Protein AF-0000000087095094 (afdb_homodimer)

Secondary structure (DSSP, 8-state):
----------HHHHHHHHHHHHHHHH---TTTSPPHHHHHHHHHHHH----B--SSSSTT--SS--HHHHHHHHHHHHHHHHH-GGGHHHHHHTHHHHTSHHHHHHHHHS-HHHHHHHHHHHHHS-HHHHHHHHHHHHHHHHSSHHHHHHHHHH-----HHHHHHHS-HHHHHHHHHHTTSS-TTT--S--EEEESS-GGGGTTHHHHIIIIIGGGHHHH-HHHHHHHHHHTSTTS-SGGGSGGGEEEE-HHHHHHHHTTSEEEEEEEEEEEEEEE-TTS---HHHHTT------------------TTS---EEEEEEEEEEEEEE-PPBS--STT---SSTT--GGGSB-TT------B-TTSPBP-TTBEEEEEESSGGGSPPHHHHHHHHHHHHHHHHTT---GGGGS-HHHHHHHHHTTTTT-/----------HHHHHHHHHHHHHHHH---TTTSPPHHHHHHHHHHHH----B--SSSSTT--SS--HHHHHHHHHHHHHHHHH-GGGHHHHHHSHHHHTSHHHHHHHHHS-HHHHHHHHHHHHHS-HHHHHHHHHHHHHHHHSSHHHHHHHHHH-----HHHHHHHS-HHHHHHHHHHTTSS-TTT--S--EEEESS-GGGGTTHHHHIIIIIGGGHHHH-HHHHHHHHHHTSTTTHHHHTSGGGEEEE-HHHHHHHHTTSEEEEEEEEEEEEEEE-TTS---HHHHTT--------------S--GGGG---EEEEEEEEEEEEEE-PPBS--STT---SSTT--GGGSB-TT------B-TTSPBP-TTBEEEEEESSGGGSPPHHHHHHHHHHHHHHHHTT---GGGGS-HHHHHHHHHTTTTT-

Radius of gyration: 30.79 Å; Cα contacts (8 Å, |Δi|>4): 1383; chains: 2; bounding box: 97×98×71 Å

Foldseek 3Di:
DQVVCPDDQDPVNVVVVVVVVVVQQPDPPPVRHDDPVNVQLQVLQVPDDFDFDDQGDAPLGDPVGHLVVLLVLLVLQVVLLPPPPLNVVVCVVCVLLLQFLLLLLLSSQFDVVLSVVLSCCCPPNDSVSNVVLVVLSSQLRVALQLLVLLCFQQPDDPDLVVQCVLADVVQQVLLCLLCLCAQLQQRHNAKDKDFRTGSCCLVCLVVCLVRHLVSNCSSHDDVLSVVSNVCSDPPNPCCSRHLLGIGMHHPVVSNCLSLLQKAKAWDDKDKDWDQDQPPPSPSVSVRVPPPPPPPPPPCPDDDDPPPPVPRRRDTAMKMKTKIWMGGAFAFQAPFRSHGDPDSSDDRVVGTDPPSDDDFDHHPSGHTDHGRGIGMRMGSDPSNHHHNSSRNSSRSSSNSCRHRPSPDSLVSDPPVVVVCVVVVVPVVD/DQVVCPPDQDPVNVVVVVVVVVVQQPDPPPVRHDDPVNVQLQVLQVPDDFDFDDQGDAPLGDPVGHLVVLLVLLVLQVVLLPPPPLNVVVCVVCVLLLQFLQLLLLSSQFDVVLSVVLSCCCPPNDSVSNVVLVVLSSQLRVALQLLVLLCFQQNDDDDLVVQCVLADVVQQVLLCLLCLCAQLQQRHNAKDKDFRTGSCCLVCLVVCLVRHLVSNCSSHDDVLSVVSNVCSDPPVSDCRRHLLGIGMHHPVVSNCLSLLQKAKAWDDKDKDKDQDQPPPSPSVNVRVPPPPPPPPPPPPDDDDDPVVVPRRRDIAMKMKTKIWMGGAFAFQAPFRSHGDPDSSDDRVVGTDPPSDDDFDHHPSGHTDHGRGIGMRMGSDPSNHHHNSSRNSSRSSSNSCRHRPSPDSLVSDPPVSVVCVVVVVPVVD

Nearest PDB structures (foldseek):
  7unh-assembly1_A  TM=2.385E-01  e=8.977E+00  synthetic construct

pLDDT: mean 82.45, std 20.53, range [20.83, 98.19]

Organism: NCBI:txid702518

Sequence (856 aa):
MNTNSASVISEDEIKDLVARLEAKLRNSDPETRVTPRELAAYERNFAARVVRRMRGQDYLDDAKANLEERLDTMRAIHNTIDTHEDFIPMYKSDKRTLRSARLWASMLTMDFDLLLKFKDKLSIGGRREKRDVLYSLLQSVSGDGLKYLGWWSHETTLPYEEETWAGNPTQRDLALKRDGFRCVLTLKSIYQVCRIVPAWSLSRRLEIQCKVLRPLRAILGDDFHDKLCALMEPGAHDLLDSPANMITMSPSLRKMWNEGKFGLEPLRYVDKWVVMKTGEETNLGRAAGSSKDTKNTKETKDTEDTKDARHAGKLKQIYGLETGFHWLKKTNLGGINDSPGATDADPREMWEAQDHDEEFFADNGTALDDGQIITIWAEDKSLLPNWDLLAIQWLASRLHRLWGGAGLHLYAPQEEQDEDAGGRRQMDMNTNSASVISEDEIKDLVARLEAKLRNSDPETRVTPRELAAYERNFAARVVRRMRGQDYLDDAKANLEERLDTMRAIHNTIDTHEDFIPMYKSDKRTLRSARLWASMLTMDFDLLLKFKDKLSIGGRREKRDVLYSLLQSVSGDGLKYLGWWSHETTLPYEEETWAGNPTQRDLALKRDGFRCVLTLKSIYQVCRIVPAWSLSRRLEIQCKVLRPLRAILGDDFHDKLCALMEPGAHDLLDSPANMITMSPSLRKMWNEGKFGLEPLRYVDKWVVMKTGEETNLGRAAGSSKDTKNTKETKDTEDTKDARHAGKLKQIYGLETGFHWLKKTNLGGINDSPGATDADPREMWEAQDHDEEFFADNGTALDDGQIITIWAEDKSLLPNWDLLAIQWLASRLHRLWGGAGLHLYAPQEEQDEDAGGRRQMD

Structure (mmCIF, N/CA/C/O backbone):
data_AF-0000000087095094-model_v1
#
loop_
_entity.id
_entity.type
_entity.pdbx_description
1 polymer 'HNH nuclease domain-containing protein'
#
loop_
_atom_site.group_PDB
_atom_site.id
_atom_site.type_symbol
_atom_site.label_atom_id
_atom_site.label_alt_id
_atom_site.label_comp_id
_atom_site.label_asym_id
_atom_site.label_entity_id
_atom_site.label_seq_id
_atom_site.pdbx_PDB_ins_code
_atom_site.Cartn_x
_atom_site.Cartn_y
_atom_site.Cartn_z
_atom_site.occupancy
_atom_site.B_iso_or_equiv
_atom_site.auth_seq_id
_atom_site.auth_comp_id
_atom_site.auth_asym_id
_atom_site.auth_atom_id
_atom_site.pdbx_PDB_model_num
ATOM 1 N N . MET A 1 1 ? 1.855 38.812 -5.324 1 21.92 1 MET A N 1
ATOM 2 C CA . MET A 1 1 ? 1.8 38 -6.523 1 21.92 1 MET A CA 1
ATOM 3 C C . MET A 1 1 ? 1.688 36.531 -6.156 1 21.92 1 MET A C 1
ATOM 5 O O . MET A 1 1 ? 2.428 36.031 -5.301 1 21.92 1 MET A O 1
ATOM 9 N N . ASN A 1 2 ? 0.557 35.875 -6.121 1 29.06 2 ASN A N 1
ATOM 10 C CA . ASN A 1 2 ? 0.112 34.531 -5.82 1 29.06 2 ASN A CA 1
ATOM 11 C C . ASN A 1 2 ? 0.965 33.5 -6.535 1 29.06 2 ASN A C 1
ATOM 13 O O . ASN A 1 2 ? 0.887 33.344 -7.758 1 29.06 2 ASN A O 1
ATOM 17 N N . THR A 1 3 ? 2.062 33.25 -6.246 1 33.03 3 THR A N 1
ATOM 18 C CA . THR A 1 3 ? 3.139 32.469 -6.852 1 33.03 3 THR A CA 1
ATOM 19 C C . THR A 1 3 ? 2.717 31.016 -7.035 1 33.03 3 THR A C 1
ATOM 21 O O . THR A 1 3 ? 3.527 30.172 -7.43 1 33.03 3 THR A O 1
ATOM 24 N N . ASN A 1 4 ? 1.772 30.594 -6.379 1 37.12 4 ASN A N 1
ATOM 25 C CA . ASN A 1 4 ? 1.315 29.281 -6.785 1 37.12 4 ASN A CA 1
ATOM 26 C C . ASN A 1 4 ? 1.01 29.219 -8.281 1 37.12 4 ASN A C 1
ATOM 28 O O . ASN A 1 4 ? 0.055 28.562 -8.703 1 37.12 4 ASN A O 1
ATOM 32 N N . SER A 1 5 ? 1.355 30.219 -8.977 1 41.19 5 SER A N 1
ATOM 33 C CA . SER A 1 5 ? 1.115 30.328 -10.414 1 41.19 5 SER A CA 1
ATOM 34 C C . SER A 1 5 ? 1.541 29.062 -11.148 1 41.19 5 SER A C 1
ATOM 36 O O . SER A 1 5 ? 2.729 28.859 -11.414 1 41.19 5 SER A O 1
ATOM 38 N N . ALA A 1 6 ? 1.039 27.938 -10.664 1 48.81 6 ALA A N 1
ATOM 39 C CA . ALA A 1 6 ? 1.215 26.766 -11.5 1 48.81 6 ALA A CA 1
ATOM 40 C C . ALA A 1 6 ? 1.307 27.141 -12.977 1 48.81 6 ALA A C 1
ATOM 42 O O . ALA A 1 6 ? 0.398 27.766 -13.516 1 48.81 6 ALA A O 1
ATOM 43 N N . SER A 1 7 ? 2.473 27.516 -13.32 1 56.03 7 SER A N 1
ATOM 44 C CA . SER A 1 7 ? 2.852 27.969 -14.656 1 56.03 7 SER A CA 1
ATOM 45 C C . SER A 1 7 ? 2.146 27.156 -15.734 1 56.03 7 SER A C 1
ATOM 47 O O . SER A 1 7 ? 1.927 25.953 -15.57 1 56.03 7 SER A O 1
ATOM 49 N N . VAL A 1 8 ? 1.192 27.844 -16.375 1 68.31 8 VAL A N 1
ATOM 50 C CA . VAL A 1 8 ? 0.625 27.359 -17.625 1 68.31 8 VAL A CA 1
ATOM 51 C C . VAL A 1 8 ? 1.705 26.641 -18.438 1 68.31 8 VAL A C 1
ATOM 53 O O . VAL A 1 8 ? 2.826 27.141 -18.562 1 68.31 8 VAL A O 1
ATOM 56 N N . ILE A 1 9 ? 1.489 25.344 -18.516 1 87.81 9 ILE A N 1
ATOM 57 C CA . ILE A 1 9 ? 2.373 24.516 -19.328 1 87.81 9 ILE A CA 1
ATOM 58 C C . ILE A 1 9 ? 2.619 25.203 -20.672 1 87.81 9 ILE A C 1
ATOM 60 O O . ILE A 1 9 ? 1.688 25.734 -21.281 1 87.81 9 ILE A O 1
ATOM 64 N N . SER A 1 10 ? 3.885 25.438 -21 1 91.31 10 SER A N 1
ATOM 65 C CA . SER A 1 10 ? 4.23 26.078 -22.266 1 91.31 10 SER A CA 1
ATOM 66 C C . SER A 1 10 ? 3.812 25.203 -23.453 1 91.31 10 SER A C 1
ATOM 68 O O . SER A 1 10 ? 3.662 24 -23.312 1 91.31 10 SER A O 1
ATOM 70 N N . GLU A 1 11 ? 3.59 25.922 -24.578 1 93.75 11 GLU A N 1
ATOM 71 C CA . GLU A 1 11 ? 3.238 25.188 -25.797 1 93.75 11 GLU A CA 1
ATOM 72 C C . GLU A 1 11 ? 4.328 24.203 -26.188 1 93.75 11 GLU A C 1
ATOM 74 O O . GLU A 1 11 ? 4.031 23.109 -26.672 1 93.75 11 GLU A O 1
ATOM 79 N N . ASP A 1 12 ? 5.566 24.516 -25.953 1 94.69 12 ASP A N 1
ATOM 80 C CA . ASP A 1 12 ? 6.684 23.625 -26.281 1 94.69 12 ASP A CA 1
ATOM 81 C C . ASP A 1 12 ? 6.664 22.375 -25.391 1 94.69 12 ASP A C 1
ATOM 83 O O . ASP A 1 12 ? 6.957 21.281 -25.859 1 94.69 12 ASP A O 1
ATOM 87 N N . GLU A 1 13 ? 6.348 22.594 -24.188 1 94.44 13 GLU A N 1
ATOM 88 C CA . GLU A 1 13 ? 6.262 21.453 -23.266 1 94.44 13 GLU A CA 1
ATOM 89 C C . GLU A 1 13 ? 5.121 20.516 -23.656 1 94.44 13 GLU A C 1
ATOM 91 O O . GLU A 1 13 ? 5.258 19.297 -23.562 1 94.44 13 GLU A O 1
ATOM 96 N N . ILE A 1 14 ? 4.055 21.094 -24.078 1 96.31 14 ILE A N 1
ATOM 97 C CA . ILE A 1 14 ? 2.914 20.297 -24.5 1 96.31 14 ILE A CA 1
ATOM 98 C C . ILE A 1 14 ? 3.293 19.469 -25.734 1 96.31 14 ILE A C 1
ATOM 100 O O . ILE A 1 14 ? 3.057 18.266 -25.766 1 96.31 14 ILE A O 1
ATOM 104 N N . LYS A 1 15 ? 3.904 20.125 -26.672 1 96.38 15 LYS A N 1
ATOM 105 C CA . LYS A 1 15 ? 4.312 19.438 -27.891 1 96.38 15 LYS A CA 1
ATOM 106 C C . LYS A 1 15 ? 5.293 18.312 -27.578 1 96.38 15 LYS A C 1
ATOM 108 O O . LYS A 1 15 ? 5.219 17.234 -28.172 1 96.38 15 LYS A O 1
ATOM 113 N N . ASP A 1 16 ? 6.152 18.594 -26.672 1 97.12 16 ASP A N 1
ATOM 114 C CA . ASP A 1 16 ? 7.148 17.594 -26.297 1 97.12 16 ASP A CA 1
ATOM 115 C C . ASP A 1 16 ? 6.488 16.391 -25.641 1 97.12 16 ASP A C 1
ATOM 117 O O . ASP A 1 16 ? 6.797 15.242 -26 1 97.12 16 ASP A O 1
ATOM 121 N N . LEU A 1 17 ? 5.605 16.594 -24.672 1 97.19 17 LEU A N 1
ATOM 122 C CA . LEU A 1 17 ? 4.926 15.492 -23.984 1 97.19 17 LEU A CA 1
ATOM 123 C C . LEU A 1 17 ? 4.062 14.695 -24.969 1 97.19 17 LEU A C 1
ATOM 125 O O . LEU A 1 17 ? 4.02 13.469 -24.891 1 97.19 17 LEU A O 1
ATOM 129 N N . VAL A 1 18 ? 3.424 15.391 -25.828 1 97.69 18 VAL A N 1
ATOM 130 C CA . VAL A 1 18 ? 2.59 14.734 -26.828 1 97.69 18 VAL A CA 1
ATOM 131 C C . VAL A 1 18 ? 3.457 13.867 -27.75 1 97.69 18 VAL A C 1
ATOM 133 O O . VAL A 1 18 ? 3.096 12.727 -28.062 1 97.69 18 VAL A O 1
ATOM 136 N N . ALA A 1 19 ? 4.559 14.391 -28.109 1 97.56 19 ALA A N 1
ATOM 137 C CA . ALA A 1 19 ? 5.477 13.633 -28.969 1 97.56 19 ALA A CA 1
ATOM 138 C C . ALA A 1 19 ? 5.984 12.383 -28.25 1 97.56 19 ALA A C 1
ATOM 140 O O . ALA A 1 19 ? 6.129 11.328 -28.859 1 97.56 19 ALA A O 1
ATOM 141 N N . ARG A 1 20 ? 6.293 12.523 -27.016 1 97.44 20 ARG A N 1
ATOM 142 C CA . ARG A 1 20 ? 6.781 11.391 -26.234 1 97.44 20 ARG A CA 1
ATOM 143 C C . ARG A 1 20 ? 5.707 10.32 -26.094 1 97.44 20 ARG A C 1
ATOM 145 O O . ARG A 1 20 ? 6 9.125 -26.188 1 97.44 20 ARG A O 1
ATOM 152 N N . LEU A 1 21 ? 4.48 10.766 -25.812 1 97.81 21 LEU A N 1
ATOM 153 C CA . LEU A 1 21 ? 3.389 9.797 -25.75 1 97.81 21 LEU A CA 1
ATOM 154 C C . LEU A 1 21 ? 3.225 9.07 -27.078 1 97.81 21 LEU A C 1
ATOM 156 O O . LEU A 1 21 ? 3.07 7.844 -27.109 1 97.81 21 LEU A O 1
ATOM 160 N N . GLU A 1 22 ? 3.225 9.852 -28.156 1 97.12 22 GLU A N 1
ATOM 161 C CA . GLU A 1 22 ? 3.08 9.25 -29.484 1 97.12 22 GLU A CA 1
ATOM 162 C C . GLU A 1 22 ? 4.18 8.227 -29.75 1 97.12 22 GLU A C 1
ATOM 164 O O . GLU A 1 22 ? 3.914 7.152 -30.281 1 97.12 22 GLU A O 1
ATOM 169 N N . ALA A 1 23 ? 5.387 8.578 -29.391 1 96.44 23 ALA A N 1
ATOM 170 C CA . ALA A 1 23 ? 6.508 7.66 -29.562 1 96.44 23 ALA A CA 1
ATOM 171 C C . ALA A 1 23 ? 6.289 6.367 -28.781 1 96.44 23 ALA A C 1
ATOM 173 O O . ALA A 1 23 ? 6.609 5.281 -29.266 1 96.44 23 ALA A O 1
ATOM 174 N N . LYS A 1 24 ? 5.793 6.512 -27.609 1 96.06 24 LYS A N 1
ATOM 175 C CA . LYS A 1 24 ? 5.527 5.34 -26.781 1 96.06 24 LYS A CA 1
ATOM 176 C C . LYS A 1 24 ? 4.422 4.477 -27.391 1 96.06 24 LYS A C 1
ATOM 178 O O . LYS A 1 24 ? 4.539 3.25 -27.438 1 96.06 24 LYS A O 1
ATOM 183 N N . LEU A 1 25 ? 3.371 5.113 -27.875 1 96.19 25 LEU A N 1
ATOM 184 C CA . LEU A 1 25 ? 2.227 4.398 -28.422 1 96.19 25 LEU A CA 1
ATOM 185 C C . LEU A 1 25 ? 2.596 3.715 -29.734 1 96.19 25 LEU A C 1
ATOM 187 O O . LEU A 1 25 ? 2.059 2.652 -30.062 1 96.19 25 LEU A O 1
ATOM 191 N N . ARG A 1 26 ? 3.523 4.266 -30.484 1 95.06 26 ARG A N 1
ATOM 192 C CA . ARG A 1 26 ? 3.887 3.734 -31.797 1 95.06 26 ARG A CA 1
ATOM 193 C C . ARG A 1 26 ? 4.977 2.676 -31.672 1 95.06 26 ARG A C 1
ATOM 195 O O . ARG A 1 26 ? 5.305 1.997 -32.656 1 95.06 26 ARG A O 1
ATOM 202 N N . ASN A 1 27 ? 5.535 2.58 -30.5 1 94 27 ASN A N 1
ATOM 203 C CA . ASN A 1 27 ? 6.523 1.526 -30.297 1 94 27 ASN A CA 1
ATOM 204 C C . ASN A 1 27 ? 5.957 0.15 -30.641 1 94 27 ASN A C 1
ATOM 206 O O . ASN A 1 27 ? 4.961 -0.278 -30.047 1 94 27 ASN A O 1
ATOM 210 N N . SER A 1 28 ? 6.652 -0.552 -31.562 1 90.19 28 SER A N 1
ATOM 211 C CA . SER A 1 28 ? 6.133 -1.833 -32.031 1 90.19 28 SER A CA 1
ATOM 212 C C . SER A 1 28 ? 6.969 -2.994 -31.5 1 90.19 28 SER A C 1
ATOM 214 O O . SER A 1 28 ? 6.746 -4.148 -31.875 1 90.19 28 SER A O 1
ATOM 216 N N . ASP A 1 29 ? 7.949 -2.676 -30.672 1 91.44 29 ASP A N 1
ATOM 217 C CA . ASP A 1 29 ? 8.727 -3.76 -30.078 1 91.44 29 ASP A CA 1
ATOM 218 C C . ASP A 1 29 ? 7.836 -4.68 -29.25 1 91.44 29 ASP A C 1
ATOM 220 O O . ASP A 1 29 ? 7.188 -4.23 -28.297 1 91.44 29 ASP A O 1
ATOM 224 N N . PRO A 1 30 ? 7.781 -5.934 -29.516 1 88.5 30 PRO A N 1
ATOM 225 C CA . PRO A 1 30 ? 6.855 -6.852 -28.844 1 88.5 30 PRO A CA 1
ATOM 226 C C . PRO A 1 30 ? 7.121 -6.957 -27.344 1 88.5 30 PRO A C 1
ATOM 228 O O . PRO A 1 30 ? 6.211 -7.273 -26.562 1 88.5 30 PRO A O 1
ATOM 231 N N . GLU A 1 31 ? 8.281 -6.695 -26.922 1 91.19 31 GLU A N 1
ATOM 232 C CA . GLU A 1 31 ? 8.609 -6.875 -25.516 1 91.19 31 GLU A CA 1
ATOM 233 C C . GLU A 1 31 ? 8.367 -5.594 -24.719 1 91.19 31 GLU A C 1
ATOM 235 O O . GLU A 1 31 ? 8.297 -5.625 -23.484 1 91.19 31 GLU A O 1
ATOM 240 N N . THR A 1 32 ? 8.195 -4.445 -25.422 1 93.38 32 THR A N 1
ATOM 241 C CA . THR A 1 32 ? 8.125 -3.211 -24.641 1 93.38 32 THR A CA 1
ATOM 242 C C . THR A 1 32 ? 6.938 -2.361 -25.094 1 93.38 32 THR A C 1
ATOM 244 O O . THR A 1 32 ? 6.723 -1.265 -24.578 1 93.38 32 THR A O 1
ATOM 247 N N . ARG A 1 33 ? 6.227 -2.896 -26.016 1 92.75 33 ARG A N 1
ATOM 248 C CA . ARG A 1 33 ? 5.086 -2.127 -26.5 1 92.75 33 ARG A CA 1
ATOM 249 C C . ARG A 1 33 ? 4.031 -1.958 -25.422 1 92.75 33 ARG A C 1
ATOM 251 O O . ARG A 1 33 ? 4.02 -2.705 -24.438 1 92.75 33 ARG A O 1
ATOM 258 N N . VAL A 1 34 ? 3.17 -0.987 -25.594 1 93.06 34 VAL A N 1
ATOM 259 C CA . VAL A 1 34 ? 2.131 -0.681 -24.625 1 93.06 34 VAL A CA 1
ATOM 260 C C . VAL A 1 34 ? 1.106 -1.812 -24.578 1 93.06 34 VAL A C 1
ATOM 262 O O . VAL A 1 34 ? 0.822 -2.434 -25.609 1 93.06 34 VAL A O 1
ATOM 265 N N . THR A 1 35 ? 0.557 -2.072 -23.453 1 90.38 35 THR A N 1
ATOM 266 C CA . THR A 1 35 ? -0.44 -3.119 -23.266 1 90.38 35 THR A CA 1
ATOM 267 C C . THR A 1 35 ? -1.845 -2.525 -23.203 1 90.38 35 THR A C 1
ATOM 269 O O . THR A 1 35 ? -2.006 -1.313 -23.062 1 90.38 35 THR A O 1
ATOM 272 N N . PRO A 1 36 ? -2.881 -3.404 -23.344 1 88.31 36 PRO A N 1
ATOM 273 C CA . PRO A 1 36 ? -4.254 -2.914 -23.188 1 88.31 36 PRO A CA 1
ATOM 274 C C . PRO A 1 36 ? -4.504 -2.289 -21.828 1 88.31 36 PRO A C 1
ATOM 276 O O . PRO A 1 36 ? -5.277 -1.335 -21.703 1 88.31 36 PRO A O 1
ATOM 279 N N . ARG A 1 37 ? -3.885 -2.832 -20.875 1 88.69 37 ARG A N 1
ATOM 280 C CA . ARG A 1 37 ? -4.043 -2.287 -19.531 1 88.69 37 ARG A CA 1
ATOM 281 C C . ARG A 1 37 ? -3.484 -0.871 -19.453 1 88.69 37 ARG A C 1
ATOM 283 O O . ARG A 1 37 ? -4.09 0.005 -18.828 1 88.69 37 ARG A O 1
ATOM 290 N N . GLU A 1 38 ? -2.344 -0.665 -20.031 1 90.81 38 GLU A N 1
ATOM 291 C CA . GLU A 1 38 ? -1.749 0.668 -20.062 1 90.81 38 GLU A CA 1
ATOM 292 C C . GLU A 1 38 ? -2.625 1.651 -20.828 1 90.81 38 GLU A C 1
ATOM 294 O O . GLU A 1 38 ? -2.771 2.809 -20.422 1 90.81 38 GLU A O 1
ATOM 299 N N . LEU A 1 39 ? -3.137 1.152 -21.906 1 93.25 39 LEU A N 1
ATOM 300 C CA . LEU A 1 39 ? -4.004 2.002 -22.719 1 93.25 39 LEU A CA 1
ATOM 301 C C . LEU A 1 39 ? -5.238 2.43 -21.922 1 93.25 39 LEU A C 1
ATOM 303 O O . LEU A 1 39 ? -5.625 3.6 -21.953 1 93.25 39 LEU A O 1
ATOM 307 N N . ALA A 1 40 ? -5.809 1.476 -21.25 1 91.19 40 ALA A N 1
ATOM 308 C CA . ALA A 1 40 ? -6.965 1.782 -20.406 1 91.19 40 ALA A CA 1
ATOM 309 C C . ALA A 1 40 ? -6.602 2.787 -19.312 1 91.19 40 ALA A C 1
ATOM 311 O O . ALA A 1 40 ? -7.402 3.664 -18.984 1 91.19 40 ALA A O 1
ATOM 312 N N . ALA A 1 41 ? -5.438 2.629 -18.781 1 91.44 41 ALA A N 1
ATOM 313 C CA . ALA A 1 41 ? -4.973 3.555 -17.75 1 91.44 41 ALA A CA 1
ATOM 314 C C . ALA A 1 41 ? -4.82 4.965 -18.312 1 91.44 41 ALA A C 1
ATOM 316 O O . ALA A 1 41 ? -5.16 5.945 -17.641 1 91.44 41 ALA A O 1
ATOM 317 N N . TYR A 1 42 ? -4.262 5.047 -19.531 1 94.94 42 TYR A N 1
ATOM 318 C CA . TYR A 1 42 ? -4.137 6.352 -20.172 1 94.94 42 TYR A CA 1
ATOM 319 C C . TYR A 1 42 ? -5.504 7 -20.375 1 94.94 42 TYR A C 1
ATOM 321 O O . TYR A 1 42 ? -5.68 8.188 -20.094 1 94.94 42 TYR A O 1
ATOM 329 N N . GLU A 1 43 ? -6.406 6.199 -20.812 1 95.06 43 GLU A N 1
ATOM 330 C CA . GLU A 1 43 ? -7.746 6.723 -21.047 1 95.06 43 GLU A CA 1
ATOM 331 C C . GLU A 1 43 ? -8.352 7.309 -19.781 1 95.06 43 GLU A C 1
ATOM 333 O O . GLU A 1 43 ? -8.891 8.414 -19.797 1 95.06 43 GLU A O 1
ATOM 338 N N . ARG A 1 44 ? -8.234 6.566 -18.734 1 93.56 44 ARG A N 1
ATOM 339 C CA . ARG A 1 44 ? -8.781 7.027 -17.453 1 93.56 44 ARG A CA 1
ATOM 340 C C . ARG A 1 44 ? -8.039 8.266 -16.969 1 93.56 44 ARG A C 1
ATOM 342 O O . ARG A 1 44 ? -8.656 9.211 -16.484 1 93.56 44 ARG A O 1
ATOM 349 N N . ASN A 1 45 ? -6.727 8.195 -17.109 1 95.12 45 ASN A N 1
ATOM 350 C CA . ASN A 1 45 ? -5.906 9.297 -16.625 1 95.12 45 ASN A CA 1
ATOM 351 C C . ASN A 1 45 ? -6.199 10.594 -17.391 1 95.12 45 ASN A C 1
ATOM 353 O O . ASN A 1 45 ? -6.391 11.648 -16.781 1 95.12 45 ASN A O 1
ATOM 357 N N . PHE A 1 46 ? -6.266 10.508 -18.703 1 96.69 46 PHE A N 1
ATOM 358 C CA . PHE A 1 46 ? -6.422 11.695 -19.531 1 96.69 46 PHE A CA 1
ATOM 359 C C . PHE A 1 46 ? -7.82 12.289 -19.375 1 96.69 46 PHE A C 1
ATOM 361 O O . PHE A 1 46 ? -8.023 13.484 -19.594 1 96.69 46 PHE A O 1
ATOM 368 N N . ALA A 1 47 ? -8.758 11.453 -18.969 1 94.94 47 ALA A N 1
ATOM 369 C CA . ALA A 1 47 ? -10.125 11.914 -18.766 1 94.94 47 ALA A CA 1
ATOM 370 C C . ALA A 1 47 ? -10.289 12.531 -17.375 1 94.94 47 ALA A C 1
ATOM 372 O O . ALA A 1 47 ? -11.234 13.289 -17.125 1 94.94 47 ALA A O 1
ATOM 373 N N . ALA A 1 48 ? -9.414 12.242 -16.531 1 94.06 48 ALA A N 1
ATOM 374 C CA . ALA A 1 48 ? -9.562 12.625 -15.133 1 94.06 48 ALA A CA 1
ATOM 375 C C . ALA A 1 48 ? -9.32 14.125 -14.945 1 94.06 48 ALA A C 1
ATOM 377 O O . ALA A 1 48 ? -8.422 14.695 -15.562 1 94.06 48 ALA A O 1
ATOM 378 N N . ARG A 1 49 ? -10.234 14.773 -14.172 1 93.62 49 ARG A N 1
ATOM 379 C CA . ARG A 1 49 ? -10.094 16.141 -13.695 1 93.62 49 ARG A CA 1
ATOM 380 C C . ARG A 1 49 ? -10.094 16.203 -12.172 1 93.62 49 ARG A C 1
ATOM 382 O O . ARG A 1 49 ? -11.164 16.219 -11.547 1 93.62 49 ARG A O 1
ATOM 389 N N . VAL A 1 50 ? -8.906 16.203 -11.609 1 93.44 50 VAL A N 1
ATOM 390 C CA . VAL A 1 50 ? -8.766 16.156 -10.156 1 93.44 50 VAL A CA 1
ATOM 391 C C . VAL A 1 50 ? -8.836 17.578 -9.594 1 93.44 50 VAL A C 1
ATOM 393 O O . VAL A 1 50 ? -8.047 18.438 -9.977 1 93.44 50 VAL A O 1
ATOM 396 N N . VAL A 1 51 ? -9.758 17.766 -8.703 1 94.44 51 VAL A N 1
ATOM 397 C CA . VAL A 1 51 ? -9.945 19.078 -8.109 1 94.44 51 VAL A CA 1
ATOM 398 C C . VAL A 1 51 ? -8.898 19.312 -7.023 1 94.44 51 VAL A C 1
ATOM 400 O O . VAL A 1 51 ? -8.703 18.469 -6.145 1 94.44 51 VAL A O 1
ATOM 403 N N . ARG A 1 52 ? -8.242 20.391 -7.141 1 92.94 52 ARG A N 1
ATOM 404 C CA . ARG A 1 52 ? -7.246 20.812 -6.164 1 92.94 52 ARG A CA 1
ATOM 405 C C . ARG A 1 52 ? -7.449 22.266 -5.758 1 92.94 52 ARG A C 1
ATOM 407 O O . ARG A 1 52 ? -7.812 23.109 -6.586 1 92.94 52 ARG A O 1
ATOM 414 N N . ARG A 1 53 ? -7.301 22.484 -4.512 1 87.25 53 ARG A N 1
ATOM 415 C CA . ARG A 1 53 ? -7.332 23.844 -3.979 1 87.25 53 ARG A CA 1
ATOM 416 C C . ARG A 1 53 ? -6.137 24.094 -3.07 1 87.25 53 ARG A C 1
ATOM 418 O O . ARG A 1 53 ? -6.078 23.578 -1.951 1 87.25 53 ARG A O 1
ATOM 425 N N . MET A 1 54 ? -5.191 24.703 -3.607 1 78.62 54 MET A N 1
ATOM 426 C CA . MET A 1 54 ? -4 25.031 -2.83 1 78.62 54 MET A CA 1
ATOM 427 C C . MET A 1 54 ? -4.039 26.469 -2.348 1 78.62 54 MET A C 1
ATOM 429 O O . MET A 1 54 ? -4.414 27.375 -3.102 1 78.62 54 MET A O 1
ATOM 433 N N . ARG A 1 55 ? -3.873 26.469 -1.06 1 74.06 55 ARG A N 1
ATOM 434 C CA . ARG A 1 55 ? -3.691 27.797 -0.494 1 74.06 55 ARG A CA 1
ATOM 435 C C . ARG A 1 55 ? -2.211 28.141 -0.368 1 74.06 55 ARG A C 1
ATOM 437 O O . ARG A 1 55 ? -1.576 27.828 0.637 1 74.06 55 ARG A O 1
ATOM 444 N N . GLY A 1 56 ? -1.579 28.438 -1.532 1 79.25 56 GLY A N 1
ATOM 445 C CA . GLY A 1 56 ? -0.16 28.75 -1.495 1 79.25 56 GLY A CA 1
ATOM 446 C C . GLY A 1 56 ? 0.71 27.656 -2.078 1 79.25 56 GLY A C 1
ATOM 447 O O . GLY A 1 56 ? 0.327 27 -3.055 1 79.25 56 GLY A O 1
ATOM 448 N N . GLN A 1 57 ? 1.896 27.453 -1.384 1 79.31 57 GLN A N 1
ATOM 449 C CA . GLN A 1 57 ? 2.908 26.594 -1.979 1 79.31 57 GLN A CA 1
ATOM 450 C C . GLN A 1 57 ? 2.84 25.188 -1.396 1 79.31 57 GLN A C 1
ATOM 452 O O . GLN A 1 57 ? 3.068 24.203 -2.105 1 79.31 57 GLN A O 1
ATOM 457 N N . ASP A 1 58 ? 2.598 25.141 -0.184 1 89.5 58 ASP A N 1
ATOM 458 C CA . ASP A 1 58 ? 2.623 23.859 0.521 1 89.5 58 ASP A CA 1
ATOM 459 C C . ASP A 1 58 ? 1.81 23.922 1.811 1 89.5 58 ASP A C 1
ATOM 461 O O . ASP A 1 58 ? 0.949 24.797 1.963 1 89.5 58 ASP A O 1
ATOM 465 N N . TYR A 1 59 ? 2.006 22.953 2.656 1 92.31 59 TYR A N 1
ATOM 466 C CA . TYR A 1 59 ? 1.153 22.797 3.83 1 92.31 59 TYR A CA 1
ATOM 467 C C . TYR A 1 59 ? 1.433 23.891 4.855 1 92.31 59 TYR A C 1
ATOM 469 O O . TYR A 1 59 ? 0.746 23.984 5.875 1 92.31 59 TYR A O 1
ATOM 477 N N . LEU A 1 60 ? 2.385 24.75 4.594 1 94.75 60 LEU A N 1
ATOM 478 C CA . LEU A 1 60 ? 2.732 25.828 5.516 1 94.75 60 LEU A CA 1
ATOM 479 C C . LEU A 1 60 ? 1.849 27.047 5.289 1 94.75 60 LEU A C 1
ATOM 481 O O . LEU A 1 60 ? 1.849 27.984 6.098 1 94.75 60 LEU A O 1
ATOM 485 N N . ASP A 1 61 ? 1.162 26.984 4.211 1 91.31 61 ASP A N 1
ATOM 486 C CA . ASP A 1 61 ? 0.184 28.031 3.918 1 91.31 61 ASP A CA 1
ATOM 487 C C . ASP A 1 61 ? -1.23 27.562 4.262 1 91.31 61 ASP A C 1
ATOM 489 O O . ASP A 1 61 ? -1.64 26.469 3.891 1 91.31 61 ASP A O 1
ATOM 493 N N . ASP A 1 62 ? -1.89 28.328 5.051 1 84.56 62 ASP A N 1
ATOM 494 C CA . ASP A 1 62 ? -3.27 27.938 5.332 1 84.56 62 ASP A CA 1
ATOM 495 C C . ASP A 1 62 ? -4.242 29.047 4.938 1 84.56 62 ASP A C 1
ATOM 497 O O . ASP A 1 62 ? -3.863 30 4.246 1 84.56 62 ASP A O 1
ATOM 501 N N . ALA A 1 63 ? -5.523 28.859 5.168 1 82.06 63 ALA A N 1
ATOM 502 C CA . ALA A 1 63 ? -6.57 29.781 4.715 1 82.06 63 ALA A CA 1
ATOM 503 C C . ALA A 1 63 ? -6.438 31.141 5.391 1 82.06 63 ALA A C 1
ATOM 505 O O . ALA A 1 63 ? -6.848 32.156 4.832 1 82.06 63 ALA A O 1
ATOM 506 N N . LYS A 1 64 ? -5.766 31.219 6.453 1 88.81 64 LYS A N 1
ATOM 507 C CA . LYS A 1 64 ? -5.746 32.438 7.25 1 88.81 64 LYS A CA 1
ATOM 508 C C . LYS A 1 64 ? -4.438 33.188 7.051 1 88.81 64 LYS A C 1
ATOM 510 O O . LYS A 1 64 ? -4.402 34.438 7.188 1 88.81 64 LYS A O 1
ATOM 515 N N . ALA A 1 65 ? -3.375 32.438 6.809 1 92.94 65 ALA A N 1
ATOM 516 C CA . ALA A 1 65 ? -2.078 33.094 6.691 1 92.94 65 ALA A CA 1
ATOM 517 C C . ALA A 1 65 ? -1.125 32.281 5.816 1 92.94 65 ALA A C 1
ATOM 519 O O . ALA A 1 65 ? -1.14 31.047 5.848 1 92.94 65 ALA A O 1
ATOM 520 N N . ASN A 1 66 ? -0.364 33 5.066 1 93.06 66 ASN A N 1
ATOM 521 C CA . ASN A 1 66 ? 0.752 32.344 4.395 1 93.06 66 ASN A CA 1
ATOM 522 C C . ASN A 1 66 ? 1.985 32.281 5.289 1 93.06 66 ASN A C 1
ATOM 524 O O . ASN A 1 66 ? 1.979 32.812 6.402 1 93.06 66 ASN A O 1
ATOM 528 N N . LEU A 1 67 ? 2.959 31.625 4.828 1 96.06 67 LEU A N 1
ATOM 529 C CA . LEU A 1 67 ? 4.152 31.391 5.637 1 96.06 67 LEU A CA 1
ATOM 530 C C . LEU A 1 67 ? 4.824 32.719 5.996 1 96.06 67 LEU A C 1
ATOM 532 O O . LEU A 1 67 ? 5.258 32.906 7.137 1 96.06 67 LEU A O 1
ATOM 536 N N . GLU A 1 68 ? 4.926 33.625 5.086 1 95.5 68 GLU A N 1
ATOM 537 C CA . GLU A 1 68 ? 5.602 34.906 5.328 1 95.5 68 GLU A CA 1
ATOM 538 C C . GLU A 1 68 ? 4.922 35.688 6.445 1 95.5 68 GLU A C 1
ATOM 540 O O . GLU A 1 68 ? 5.594 36.25 7.297 1 95.5 68 GLU A O 1
ATOM 545 N N . GLU A 1 69 ? 3.678 35.688 6.426 1 96.56 69 GLU A N 1
ATOM 546 C CA . GLU A 1 69 ? 2.926 36.375 7.469 1 96.56 69 GLU A CA 1
ATOM 547 C C . GLU A 1 69 ? 3.18 35.75 8.836 1 96.56 69 GLU A C 1
ATOM 549 O O . GLU A 1 69 ? 3.316 36.469 9.836 1 96.56 69 GLU A O 1
ATOM 554 N N . ARG A 1 70 ? 3.221 34.5 8.859 1 97.12 70 ARG A N 1
ATOM 555 C CA . ARG A 1 70 ? 3.471 33.781 10.117 1 97.12 70 ARG A CA 1
ATOM 556 C C . ARG A 1 70 ? 4.879 34.062 10.625 1 97.12 70 ARG A C 1
ATOM 558 O O . ARG A 1 70 ? 5.074 34.312 11.82 1 97.12 70 ARG A O 1
ATOM 565 N N . LEU A 1 71 ? 5.809 34.062 9.734 1 97.69 71 LEU A N 1
ATOM 566 C CA . LEU A 1 71 ? 7.188 34.344 10.125 1 97.69 71 LEU A CA 1
ATOM 567 C C . LEU A 1 71 ? 7.328 35.781 10.641 1 97.69 71 LEU A C 1
ATOM 569 O O . LEU A 1 71 ? 8.039 36 11.617 1 97.69 71 LEU A O 1
ATOM 573 N N . ASP A 1 72 ? 6.676 36.625 9.992 1 97.62 72 ASP A N 1
ATOM 574 C CA . ASP A 1 72 ? 6.688 38.031 10.453 1 97.62 72 ASP A CA 1
ATOM 575 C C . ASP A 1 72 ? 6.117 38.125 11.867 1 97.62 72 ASP A C 1
ATOM 577 O O . ASP A 1 72 ? 6.66 38.875 12.703 1 97.62 72 ASP A O 1
ATOM 581 N N . THR A 1 73 ? 5.027 37.5 12.039 1 97.62 73 THR A N 1
ATOM 582 C CA . THR A 1 73 ? 4.402 37.5 13.352 1 97.62 73 THR A CA 1
ATOM 583 C C . THR A 1 73 ? 5.328 36.875 14.398 1 97.62 73 THR A C 1
ATOM 585 O O . THR A 1 73 ? 5.457 37.406 15.508 1 97.62 73 THR A O 1
ATOM 588 N N . MET A 1 74 ? 5.969 35.812 14.07 1 97.75 74 MET A N 1
ATOM 589 C CA . MET A 1 74 ? 6.91 35.156 14.969 1 97.75 74 MET A CA 1
ATOM 590 C C . MET A 1 74 ? 8.07 36.094 15.32 1 97.75 74 MET A C 1
ATOM 592 O O . MET A 1 74 ? 8.484 36.156 16.469 1 97.75 74 MET A O 1
ATOM 596 N N . ARG A 1 75 ? 8.562 36.781 14.359 1 97.06 75 ARG A N 1
ATOM 597 C CA . ARG A 1 75 ? 9.641 37.75 14.586 1 97.06 75 ARG A CA 1
ATOM 598 C C . ARG A 1 75 ? 9.219 38.812 15.586 1 97.06 75 ARG A C 1
ATOM 600 O O . ARG A 1 75 ? 9.984 39.188 16.484 1 97.06 75 ARG A O 1
ATOM 607 N N . ALA A 1 76 ? 8.102 39.281 15.383 1 96.69 76 ALA A N 1
ATOM 608 C CA . ALA A 1 76 ? 7.582 40.312 16.281 1 96.69 76 ALA A CA 1
ATOM 609 C C . ALA A 1 76 ? 7.469 39.781 17.703 1 96.69 76 ALA A C 1
ATOM 611 O O . ALA A 1 76 ? 7.793 40.5 18.672 1 96.69 76 ALA A O 1
ATOM 612 N N . ILE A 1 77 ? 6.98 38.594 17.828 1 96.38 77 ILE A N 1
ATOM 613 C CA . ILE A 1 77 ? 6.824 37.969 19.141 1 96.38 77 ILE A CA 1
ATOM 614 C C . ILE A 1 77 ? 8.188 37.812 19.812 1 96.38 77 ILE A C 1
ATOM 616 O O . ILE A 1 77 ? 8.367 38.219 20.953 1 96.38 77 ILE A O 1
ATOM 620 N N . HIS A 1 78 ? 9.109 37.312 19.125 1 95.5 78 HIS A N 1
ATOM 621 C CA . HIS A 1 78 ? 10.438 37.094 19.688 1 95.5 78 HIS A CA 1
ATOM 622 C C . HIS A 1 78 ? 11.117 38.406 20.031 1 95.5 78 HIS A C 1
ATOM 624 O O . HIS A 1 78 ? 11.812 38.531 21.047 1 95.5 78 HIS A O 1
ATOM 630 N N . ASN A 1 79 ? 10.961 39.344 19.156 1 93.38 79 ASN A N 1
ATOM 631 C CA . ASN A 1 79 ? 11.508 40.656 19.453 1 93.38 79 ASN A CA 1
ATOM 632 C C . ASN A 1 79 ? 10.961 41.219 20.75 1 93.38 79 ASN A C 1
ATOM 634 O O . ASN A 1 79 ? 11.695 41.812 21.547 1 93.38 79 ASN A O 1
ATOM 638 N N . THR A 1 80 ? 9.688 41.094 20.922 1 94.06 80 THR A N 1
ATOM 639 C CA . THR A 1 80 ? 9.055 41.531 22.156 1 94.06 80 THR A CA 1
ATOM 640 C C . THR A 1 80 ? 9.625 40.812 23.359 1 94.06 80 THR A C 1
ATOM 642 O O . THR A 1 80 ? 9.938 41.438 24.391 1 94.06 80 THR A O 1
ATOM 645 N N . ILE A 1 81 ? 9.789 39.531 23.266 1 93.25 81 ILE A N 1
ATOM 646 C CA . ILE A 1 81 ? 10.266 38.719 24.359 1 93.25 81 ILE A CA 1
ATOM 647 C C . ILE A 1 81 ? 11.719 39.062 24.688 1 93.25 81 ILE A C 1
ATOM 649 O O . ILE A 1 81 ? 12.102 39.156 25.859 1 93.25 81 ILE A O 1
ATOM 653 N N . ASP A 1 82 ? 12.461 39.344 23.703 1 89.25 82 ASP A N 1
ATOM 654 C CA . ASP A 1 82 ? 13.891 39.594 23.859 1 89.25 82 ASP A CA 1
ATOM 655 C C . ASP A 1 82 ? 14.164 41 24.422 1 89.25 82 ASP A C 1
ATOM 657 O O . ASP A 1 82 ? 15.188 41.219 25.062 1 89.25 82 ASP A O 1
ATOM 661 N N . THR A 1 83 ? 13.328 41.906 24.188 1 87.88 83 THR A N 1
ATOM 662 C CA . THR A 1 83 ? 13.688 43.281 24.453 1 87.88 83 THR A CA 1
ATOM 663 C C . THR A 1 83 ? 12.875 43.875 25.609 1 87.88 83 THR A C 1
ATOM 665 O O . THR A 1 83 ? 13.305 44.812 26.281 1 87.88 83 THR A O 1
ATOM 668 N N . HIS A 1 84 ? 11.797 43.375 25.766 1 89 84 HIS A N 1
ATOM 669 C CA . HIS A 1 84 ? 10.938 43.969 26.781 1 89 84 HIS A CA 1
ATOM 670 C C . HIS A 1 84 ? 11.438 43.625 28.188 1 89 84 HIS A C 1
ATOM 672 O O . HIS A 1 84 ? 11.734 42.469 28.484 1 89 84 HIS A O 1
ATOM 678 N N . GLU A 1 85 ? 11.453 44.531 29 1 84.56 85 GLU A N 1
ATOM 679 C CA . GLU A 1 85 ? 12.016 44.438 30.344 1 84.56 85 GLU A CA 1
ATOM 680 C C . GLU A 1 85 ? 11.273 43.406 31.188 1 84.56 85 GLU A C 1
ATOM 682 O O . GLU A 1 85 ? 11.875 42.719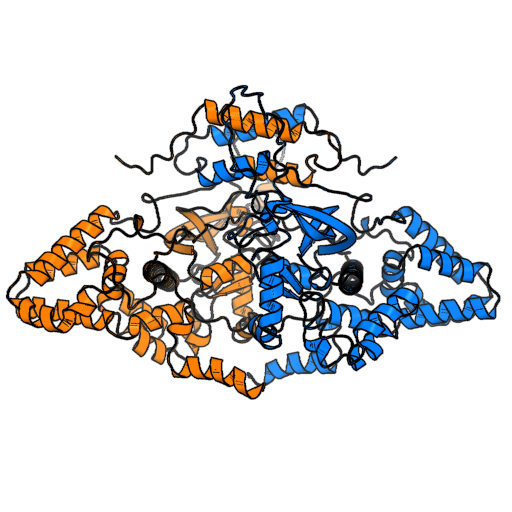 32 1 84.56 85 GLU A O 1
ATOM 687 N N . ASP A 1 86 ? 10 43.281 30.953 1 83.06 86 ASP A N 1
ATOM 688 C CA . ASP A 1 86 ? 9.156 42.375 31.734 1 83.06 86 ASP A CA 1
ATOM 689 C C . ASP A 1 86 ? 9.547 40.938 31.5 1 83.06 86 ASP A C 1
ATOM 691 O O . ASP A 1 86 ? 9.211 40.062 32.312 1 83.06 86 ASP A O 1
ATOM 695 N N . PHE A 1 87 ? 10.25 40.656 30.422 1 88.06 87 PHE A N 1
ATOM 696 C CA . PHE A 1 87 ? 10.477 39.25 30.031 1 88.06 87 PHE A CA 1
ATOM 697 C C . PHE A 1 87 ? 11.938 38.875 30.234 1 88.06 87 PHE A C 1
ATOM 699 O O . PHE A 1 87 ? 12.305 37.719 30.047 1 88.06 87 PHE A O 1
ATOM 706 N N . ILE A 1 88 ? 12.742 39.75 30.641 1 81.75 88 ILE A N 1
ATOM 707 C CA . ILE A 1 88 ? 14.18 39.531 30.734 1 81.75 88 ILE A CA 1
ATOM 708 C C . ILE A 1 88 ? 14.453 38.375 31.672 1 81.75 88 ILE A C 1
ATOM 710 O O . ILE A 1 88 ? 15.234 37.469 31.328 1 81.75 88 ILE A O 1
ATOM 714 N N . PRO A 1 89 ? 13.781 38.312 32.844 1 80.56 89 PRO A N 1
ATOM 715 C CA . PRO A 1 89 ? 14.055 37.188 33.719 1 80.56 89 PRO A CA 1
ATOM 716 C C . PRO A 1 89 ? 13.609 35.844 33.094 1 80.56 89 PRO A C 1
ATOM 718 O O . PRO A 1 89 ? 14.305 34.844 33.219 1 80.56 89 PRO A O 1
ATOM 721 N N . MET A 1 90 ? 12.547 35.844 32.438 1 82.56 90 MET A N 1
ATOM 722 C CA . MET A 1 90 ? 12.016 34.625 31.828 1 82.56 90 MET A CA 1
ATOM 723 C C . MET A 1 90 ? 12.859 34.188 30.641 1 82.56 90 MET A C 1
ATOM 725 O O . MET A 1 90 ? 13.078 33 30.422 1 82.56 90 MET A O 1
ATOM 729 N N . TYR A 1 91 ? 13.258 35.188 29.938 1 81.25 91 TYR A N 1
ATOM 730 C CA . TYR A 1 91 ? 14.102 34.906 28.781 1 81.25 91 TYR A CA 1
ATOM 731 C C . TYR A 1 91 ? 15.375 34.188 29.219 1 81.25 91 TYR A C 1
ATOM 733 O O . TYR A 1 91 ? 15.789 33.219 28.562 1 81.25 91 TYR A O 1
ATOM 741 N N . LYS A 1 92 ? 15.969 34.531 30.25 1 82.25 92 LYS A N 1
ATOM 742 C CA . LYS A 1 92 ? 17.203 33.938 30.719 1 82.25 92 LYS A CA 1
ATOM 743 C C . LYS A 1 92 ? 16.984 32.5 31.188 1 82.25 92 LYS A C 1
ATOM 745 O O . LYS A 1 92 ? 17.797 31.625 30.922 1 82.25 92 LYS A O 1
ATOM 750 N N . SER A 1 93 ? 15.891 32.281 31.766 1 84.69 93 SER A N 1
ATOM 751 C CA . SER A 1 93 ? 15.625 30.953 32.344 1 84.69 93 SER A CA 1
ATOM 752 C C . SER A 1 93 ? 15.133 29.984 31.281 1 84.69 93 SER A C 1
ATOM 754 O O . SER A 1 93 ? 15.344 28.766 31.391 1 84.69 93 SER A O 1
ATOM 756 N N . ASP A 1 94 ? 14.531 30.5 30.219 1 89.62 94 ASP A N 1
ATOM 757 C CA . ASP A 1 94 ? 13.859 29.609 29.266 1 89.62 94 ASP A CA 1
ATOM 758 C C . ASP A 1 94 ? 14.422 29.781 27.859 1 89.62 94 ASP A C 1
ATOM 760 O O . ASP A 1 94 ? 13.727 29.547 26.875 1 89.62 94 ASP A O 1
ATOM 764 N N . LYS A 1 95 ? 15.602 30.234 27.812 1 88.62 95 LYS A N 1
ATOM 765 C CA . LYS A 1 95 ? 16.234 30.547 26.531 1 88.62 95 LYS A CA 1
ATOM 766 C C . LYS A 1 95 ? 16.25 29.328 25.609 1 88.62 95 LYS A C 1
ATOM 768 O O . LYS A 1 95 ? 16 29.453 24.406 1 88.62 95 LYS A O 1
ATOM 773 N N . ARG A 1 96 ? 16.484 28.234 26.172 1 89.62 96 ARG A N 1
ATOM 774 C CA . ARG A 1 96 ? 16.547 27.016 25.375 1 89.62 96 ARG A CA 1
ATOM 775 C C . ARG A 1 96 ? 15.188 26.672 24.781 1 89.62 96 ARG A C 1
ATOM 777 O O . ARG A 1 96 ? 15.094 26.297 23.609 1 89.62 96 ARG A O 1
ATOM 784 N N . THR A 1 97 ? 14.203 26.812 25.531 1 91.75 97 THR A N 1
ATOM 785 C CA . THR A 1 97 ? 12.844 26.547 25.078 1 91.75 97 THR A CA 1
ATOM 786 C C . THR A 1 97 ? 12.422 27.562 24.016 1 91.75 97 THR A C 1
ATOM 788 O O . THR A 1 97 ? 11.789 27.219 23.031 1 91.75 97 THR A O 1
ATOM 791 N N . LEU A 1 98 ? 12.805 28.797 24.219 1 92.94 98 LEU A N 1
ATOM 792 C CA . LEU A 1 98 ? 12.43 29.875 23.328 1 92.94 98 LEU A CA 1
ATOM 793 C C . LEU A 1 98 ? 13.07 29.703 21.953 1 92.94 98 LEU A C 1
ATOM 795 O O . LEU A 1 98 ? 12.539 30.188 20.953 1 92.94 98 LEU A O 1
ATOM 799 N N . ARG A 1 99 ? 14.102 28.922 21.906 1 93.5 99 ARG A N 1
ATOM 800 C CA . ARG A 1 99 ? 14.82 28.734 20.656 1 93.5 99 ARG A CA 1
ATOM 801 C C . ARG A 1 99 ? 14.633 27.312 20.125 1 93.5 99 ARG A C 1
ATOM 803 O O . ARG A 1 99 ? 15.203 26.953 19.094 1 93.5 99 ARG A O 1
ATOM 810 N N . SER A 1 100 ? 13.828 26.625 20.719 1 94.5 100 SER A N 1
ATOM 811 C CA . SER A 1 100 ? 13.68 25.203 20.422 1 94.5 100 SER A CA 1
ATOM 812 C C . SER A 1 100 ? 12.766 24.984 19.219 1 94.5 100 SER A C 1
ATOM 814 O O . SER A 1 100 ? 11.953 25.844 18.891 1 94.5 100 SER A O 1
ATOM 816 N N . ALA A 1 101 ? 12.906 23.797 18.625 1 95.75 101 ALA A N 1
ATOM 817 C CA . ALA A 1 101 ? 12.008 23.375 17.547 1 95.75 101 ALA A CA 1
ATOM 818 C C . ALA A 1 101 ? 10.578 23.219 18.062 1 95.75 101 ALA A C 1
ATOM 820 O O . ALA A 1 101 ? 9.617 23.375 17.312 1 95.75 101 ALA A O 1
ATOM 821 N N . ARG A 1 102 ? 10.453 23 19.344 1 95.19 102 ARG A N 1
ATOM 822 C CA . ARG A 1 102 ? 9.133 22.859 19.953 1 95.19 102 ARG A CA 1
ATOM 823 C C . ARG A 1 102 ? 8.312 24.125 19.781 1 95.19 102 ARG A C 1
ATOM 825 O O . ARG A 1 102 ? 7.199 24.078 19.25 1 95.19 102 ARG A O 1
ATOM 832 N N . LEU A 1 103 ? 8.914 25.172 20.234 1 96.62 103 LEU A N 1
ATOM 833 C CA . LEU A 1 103 ? 8.203 26.438 20.141 1 96.62 103 LEU A CA 1
ATOM 834 C C . LEU A 1 103 ? 8.07 26.875 18.688 1 96.62 103 LEU A C 1
ATOM 836 O O . LEU A 1 103 ? 7.004 27.328 18.266 1 96.62 103 LEU A O 1
ATOM 840 N N . TRP A 1 104 ? 9.141 26.734 17.969 1 97.62 104 TRP A N 1
ATOM 841 C CA . TRP A 1 104 ? 9.195 27.141 16.562 1 97.62 104 TRP A CA 1
ATOM 842 C C . TRP A 1 104 ? 8.094 26.469 15.758 1 97.62 104 TRP A C 1
ATOM 844 O O . TRP A 1 104 ? 7.297 27.141 15.094 1 97.62 104 TRP A O 1
ATOM 854 N N . ALA A 1 105 ? 7.988 25.188 15.828 1 97.44 105 ALA A N 1
ATOM 855 C CA . ALA A 1 105 ? 6.992 24.422 15.086 1 97.44 105 ALA A CA 1
ATOM 856 C C . ALA A 1 105 ? 5.582 24.719 15.586 1 97.44 105 ALA A C 1
ATOM 858 O O . ALA A 1 105 ? 4.629 24.75 14.805 1 97.44 105 ALA A O 1
ATOM 859 N N . SER A 1 106 ? 5.445 24.891 16.844 1 97.38 106 SER A N 1
ATOM 860 C CA . SER A 1 106 ? 4.137 25.219 17.406 1 97.38 106 SER A CA 1
ATOM 861 C C . SER A 1 106 ? 3.611 26.531 16.859 1 97.38 106 SER A C 1
ATOM 863 O O . SER A 1 106 ? 2.441 26.625 16.469 1 97.38 106 SER A O 1
ATOM 865 N N . MET A 1 107 ? 4.453 27.5 16.766 1 97.38 107 MET A N 1
ATOM 866 C CA . MET A 1 107 ? 4.027 28.797 16.234 1 97.38 107 MET A CA 1
ATOM 867 C C . MET A 1 107 ? 3.73 28.719 14.75 1 97.38 107 MET A C 1
ATOM 869 O O . MET A 1 107 ? 2.855 29.422 14.242 1 97.38 107 MET A O 1
ATOM 873 N N . LEU A 1 108 ? 4.402 27.828 14.102 1 97.62 108 LEU A N 1
ATOM 874 C CA . LEU A 1 108 ? 4.195 27.641 12.664 1 97.62 108 LEU A CA 1
ATOM 875 C C . LEU A 1 108 ? 2.883 26.922 12.391 1 97.62 108 LEU A C 1
ATOM 877 O O . LEU A 1 108 ? 2.326 27.031 11.297 1 97.62 108 LEU A O 1
ATOM 881 N N . THR A 1 109 ? 2.371 26.188 13.391 1 96.75 109 THR A N 1
ATOM 882 C CA . THR A 1 109 ? 1.247 25.312 13.094 1 96.75 109 THR A CA 1
ATOM 883 C C . THR A 1 109 ? 0.001 25.75 13.859 1 96.75 109 THR A C 1
ATOM 885 O O . THR A 1 109 ? -1.116 25.359 13.516 1 96.75 109 THR A O 1
ATOM 888 N N . MET A 1 110 ? 0.174 26.453 14.945 1 95.38 110 MET A N 1
ATOM 889 C CA . MET A 1 110 ? -0.996 26.875 15.719 1 95.38 110 MET A CA 1
ATOM 890 C C . MET A 1 110 ? -1.926 27.734 14.875 1 95.38 110 MET A C 1
ATOM 892 O O . MET A 1 110 ? -1.51 28.297 13.867 1 95.38 110 MET A O 1
ATOM 896 N N . ASP A 1 111 ? -3.215 27.781 15.281 1 95.75 111 ASP A N 1
ATOM 897 C CA . ASP A 1 111 ? -4.172 28.656 14.609 1 95.75 111 ASP A CA 1
ATOM 898 C C . ASP A 1 111 ? -3.654 30.078 14.531 1 95.75 111 ASP A C 1
ATOM 900 O O . ASP A 1 111 ? -3.164 30.625 15.523 1 95.75 111 ASP A O 1
ATOM 904 N N . PHE A 1 112 ? -3.787 30.703 13.391 1 96.62 112 PHE A N 1
ATOM 905 C CA . PHE A 1 112 ? -3.158 32 13.188 1 96.62 112 PHE A CA 1
ATOM 906 C C . PHE A 1 112 ? -3.803 33.062 14.07 1 96.62 112 PHE A C 1
ATOM 908 O O . PHE A 1 112 ? -3.121 33.938 14.578 1 96.62 112 PHE A O 1
ATOM 915 N N . ASP A 1 113 ? -5.129 33 14.156 1 96.69 113 ASP A N 1
ATOM 916 C CA . ASP A 1 113 ? -5.805 33.938 15.031 1 96.69 113 ASP A CA 1
ATOM 917 C C . ASP A 1 113 ? -5.301 33.812 16.469 1 96.69 113 ASP A C 1
ATOM 919 O O . ASP A 1 113 ? -5.184 34.812 17.172 1 96.69 113 ASP A O 1
ATOM 923 N N . LEU A 1 114 ? -5.074 32.594 16.828 1 96.56 114 LEU A N 1
ATOM 924 C CA . LEU A 1 114 ? -4.547 32.375 18.172 1 96.56 114 LEU A CA 1
ATOM 925 C C . LEU A 1 114 ? -3.143 32.938 18.312 1 96.56 114 LEU A C 1
ATOM 927 O O . LEU A 1 114 ? -2.805 33.531 19.344 1 96.56 114 LEU A O 1
ATOM 931 N N . LEU A 1 115 ? -2.332 32.812 17.344 1 97.25 115 LEU A N 1
ATOM 932 C CA . LEU A 1 115 ? -0.979 33.344 17.344 1 97.25 115 LEU A CA 1
ATOM 933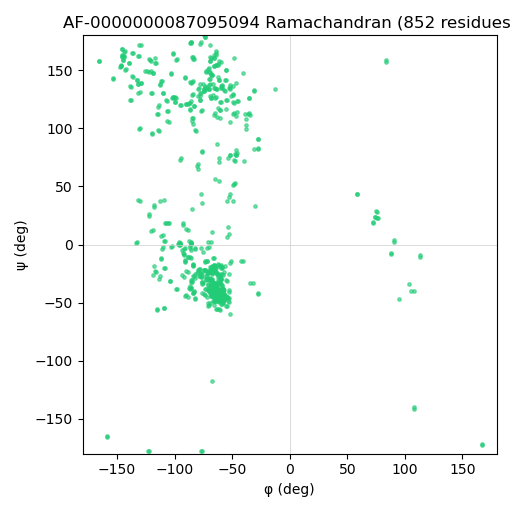 C C . LEU A 1 115 ? -1.007 34.875 17.438 1 97.25 115 LEU A C 1
ATOM 935 O O . LEU A 1 115 ? -0.223 35.469 18.172 1 97.25 115 LEU A O 1
ATOM 939 N N . LEU A 1 116 ? -1.898 35.469 16.719 1 97.12 116 LEU A N 1
ATOM 940 C CA . LEU A 1 116 ? -2.041 36.906 16.75 1 97.12 116 LEU A CA 1
ATOM 941 C C . LEU A 1 116 ? -2.496 37.375 18.125 1 97.12 116 LEU A C 1
ATOM 943 O O . LEU A 1 116 ? -2.014 38.406 18.625 1 97.12 116 LEU A O 1
ATOM 947 N N . LYS A 1 117 ? -3.432 36.656 18.625 1 95.94 117 LYS A N 1
ATOM 948 C CA . LYS A 1 117 ? -3.895 37 19.969 1 95.94 117 LYS A CA 1
ATOM 949 C C . LYS A 1 117 ? -2.75 36.938 20.984 1 95.94 117 LYS A C 1
ATOM 951 O O . LYS A 1 117 ? -2.668 37.781 21.875 1 95.94 117 LYS A O 1
ATOM 956 N N . PHE A 1 118 ? -1.974 35.969 20.859 1 96.19 118 PHE A N 1
ATOM 957 C CA . PHE A 1 118 ? -0.798 35.844 21.719 1 96.19 118 PHE A CA 1
ATOM 958 C C . PHE A 1 118 ? 0.125 37.062 21.547 1 96.19 118 PHE A C 1
ATOM 960 O O . PHE A 1 118 ? 0.558 37.656 22.531 1 96.19 118 PHE A O 1
ATOM 967 N N . LYS A 1 119 ? 0.447 37.375 20.344 1 96.44 119 LYS A N 1
ATOM 968 C CA . LYS A 1 119 ? 1.287 38.531 20.031 1 96.44 119 LYS A CA 1
ATOM 969 C C . LYS A 1 119 ? 0.727 39.781 20.656 1 96.44 119 LYS A C 1
ATOM 971 O O . LYS A 1 119 ? 1.467 40.562 21.266 1 96.44 119 LYS A O 1
ATOM 976 N N . ASP A 1 120 ? -0.51 40 20.547 1 95.75 120 ASP A N 1
ATOM 977 C CA . ASP A 1 120 ? -1.167 41.188 21.047 1 95.75 120 ASP A CA 1
ATOM 978 C C . ASP A 1 120 ? -1.096 41.25 22.578 1 95.75 120 ASP A C 1
ATOM 980 O O . ASP A 1 120 ? -0.822 42.312 23.141 1 95.75 120 ASP A O 1
ATOM 984 N N . LYS A 1 121 ? -1.32 40.125 23.172 1 94.25 121 LYS A N 1
ATOM 985 C CA . LYS A 1 121 ? -1.265 40.094 24.641 1 94.25 121 LYS A CA 1
ATOM 986 C C . LYS A 1 121 ? 0.142 40.406 25.141 1 94.25 121 LYS A C 1
ATOM 988 O O . LYS A 1 121 ? 0.308 41 26.203 1 94.25 121 LYS A O 1
ATOM 993 N N . LEU A 1 122 ? 1.114 40 24.438 1 93.62 122 LEU A N 1
ATOM 994 C CA . LEU A 1 122 ? 2.498 40.281 24.812 1 93.62 122 LEU A CA 1
ATOM 995 C C . LEU A 1 122 ? 2.828 41.75 24.656 1 93.62 122 LEU A C 1
ATOM 997 O O . LEU A 1 122 ? 3.654 42.312 25.391 1 93.62 122 LEU A O 1
ATOM 1001 N N . SER A 1 123 ? 2.207 42.375 23.719 1 89.25 123 SER A N 1
ATOM 1002 C CA . SER A 1 123 ? 2.566 43.75 23.375 1 89.25 123 SER A CA 1
ATOM 1003 C C . SER A 1 123 ? 1.768 44.75 24.188 1 89.25 123 SER A C 1
ATOM 1005 O O . SER A 1 123 ? 2.32 45.719 24.688 1 89.25 123 SER A O 1
ATOM 1007 N N . ILE A 1 124 ? 0.481 44.5 24.328 1 87.38 124 ILE A N 1
ATOM 1008 C CA . ILE A 1 124 ? -0.381 45.531 24.891 1 87.38 124 ILE A CA 1
ATOM 1009 C C . ILE A 1 124 ? -0.896 45.094 26.266 1 87.38 124 ILE A C 1
ATOM 1011 O O . ILE A 1 124 ? -1.447 45.906 27.016 1 87.38 124 ILE A O 1
ATOM 1015 N N . GLY A 1 125 ? -0.759 43.938 26.641 1 81.94 125 GLY A N 1
ATOM 1016 C CA . GLY A 1 125 ? -1.289 43.469 27.922 1 81.94 125 GLY A CA 1
ATOM 1017 C C . GLY A 1 125 ? -0.586 44.062 29.109 1 81.94 125 GLY A C 1
ATOM 1018 O O . GLY A 1 125 ? 0.479 44.688 28.969 1 81.94 125 GLY A O 1
ATOM 1019 N N . GLY A 1 126 ? -1.264 44 30.25 1 86.94 126 GLY A N 1
ATOM 1020 C CA . GLY A 1 126 ? -0.621 44.406 31.5 1 86.94 126 GLY A CA 1
ATOM 1021 C C . GLY A 1 126 ? 0.551 43.5 31.859 1 86.94 126 GLY A C 1
ATOM 1022 O O . GLY A 1 126 ? 0.737 42.438 31.266 1 86.94 126 GLY A O 1
ATOM 1023 N N . ARG A 1 127 ? 1.329 43.938 32.781 1 87.75 127 ARG A N 1
ATOM 1024 C CA . ARG A 1 127 ? 2.547 43.25 33.156 1 87.75 127 ARG A CA 1
ATOM 1025 C C . ARG A 1 127 ? 2.24 41.812 33.562 1 87.75 127 ARG A C 1
ATOM 1027 O O . ARG A 1 127 ? 2.916 40.875 33.125 1 87.75 127 ARG A O 1
ATOM 1034 N N . ARG A 1 128 ? 1.274 41.656 34.344 1 90.19 128 ARG A N 1
ATOM 1035 C CA . ARG A 1 128 ? 0.921 40.312 34.812 1 90.19 128 ARG A CA 1
ATOM 1036 C C . ARG A 1 128 ? 0.4 39.438 33.688 1 90.19 128 ARG A C 1
ATOM 1038 O O . ARG A 1 128 ? 0.743 38.281 33.594 1 90.19 128 ARG A O 1
ATOM 1045 N N . GLU A 1 129 ? -0.422 39.969 32.906 1 90.94 129 GLU A N 1
ATOM 1046 C CA . GLU A 1 129 ? -0.995 39.25 31.781 1 90.94 129 GLU A CA 1
ATOM 1047 C C . GLU A 1 129 ? 0.088 38.812 30.797 1 90.94 129 GLU A C 1
ATOM 1049 O O . GLU A 1 129 ? 0.049 37.688 30.281 1 90.94 129 GLU A O 1
ATOM 1054 N N . LYS A 1 130 ? 0.98 39.719 30.547 1 91.06 130 LYS A N 1
ATOM 1055 C CA . LYS A 1 130 ? 2.096 39.406 29.656 1 91.06 130 LYS A CA 1
ATOM 1056 C C . LYS A 1 130 ? 2.891 38.188 30.141 1 91.06 130 LYS A C 1
ATOM 1058 O O . LYS A 1 130 ? 3.156 37.281 29.375 1 91.06 130 LYS A O 1
ATOM 1063 N N . ARG A 1 131 ? 3.158 38.219 31.359 1 90.5 131 ARG A N 1
ATOM 1064 C CA . ARG A 1 131 ? 3.955 37.125 31.938 1 90.5 131 ARG A CA 1
ATOM 1065 C C . ARG A 1 131 ? 3.176 35.812 31.953 1 90.5 131 ARG A C 1
ATOM 1067 O O . ARG A 1 131 ? 3.73 34.75 31.672 1 90.5 131 ARG A O 1
ATOM 1074 N N . ASP A 1 132 ? 1.929 35.938 32.25 1 91.69 132 ASP A N 1
ATOM 1075 C CA . ASP A 1 132 ? 1.095 34.75 32.344 1 91.69 132 ASP A CA 1
ATOM 1076 C C . ASP A 1 132 ? 0.953 34.062 31 1 91.69 132 ASP A C 1
ATOM 1078 O O . ASP A 1 132 ? 1.011 32.812 30.922 1 91.69 132 ASP A O 1
ATOM 1082 N N . VAL A 1 133 ? 0.732 34.812 30.031 1 93 133 VAL A N 1
ATOM 1083 C CA . VAL A 1 133 ? 0.506 34.25 28.703 1 93 133 VAL A CA 1
ATOM 1084 C C . VAL A 1 133 ? 1.789 33.594 28.188 1 93 133 VAL A C 1
ATOM 1086 O O . VAL A 1 133 ? 1.751 32.5 27.609 1 93 133 VAL A O 1
ATOM 1089 N N . LEU A 1 134 ? 2.889 34.25 28.344 1 94.12 134 LEU A N 1
ATOM 1090 C CA . LEU A 1 134 ? 4.16 33.656 27.922 1 94.12 134 LEU A CA 1
ATOM 1091 C C . LEU A 1 134 ? 4.469 32.406 28.719 1 94.12 134 LEU A C 1
ATOM 1093 O O . LEU A 1 134 ? 4.906 31.406 28.156 1 94.12 134 LEU A O 1
ATOM 1097 N N . TYR A 1 135 ? 4.219 32.5 29.984 1 92.81 135 TYR A N 1
ATOM 1098 C CA . TYR A 1 135 ? 4.457 31.344 30.844 1 92.81 135 TYR A CA 1
ATOM 1099 C C . TYR A 1 135 ? 3.609 30.156 30.406 1 92.81 135 TYR A C 1
ATOM 1101 O O . TYR A 1 135 ? 4.102 29.031 30.359 1 92.81 135 TYR A O 1
ATOM 1109 N N . SER A 1 136 ? 2.377 30.438 30.125 1 93.38 136 SER A N 1
ATOM 1110 C CA . SER A 1 136 ? 1.466 29.375 29.703 1 93.38 136 SER A CA 1
ATOM 1111 C C . SER A 1 136 ? 1.947 28.719 28.422 1 93.38 136 SER A C 1
ATOM 1113 O O . SER A 1 136 ? 1.899 27.484 28.281 1 93.38 136 SER A O 1
ATOM 1115 N N . LEU A 1 137 ? 2.352 29.484 27.516 1 95.06 137 LEU A N 1
ATOM 1116 C CA . LEU A 1 137 ? 2.852 28.953 26.25 1 95.06 137 LEU A CA 1
ATOM 1117 C C . LEU A 1 137 ? 4.117 28.125 26.469 1 95.06 137 LEU A C 1
ATOM 1119 O O . LEU A 1 137 ? 4.25 27.031 25.938 1 95.06 137 LEU A O 1
ATOM 1123 N N . LEU A 1 138 ? 5.035 28.641 27.25 1 94.06 138 LEU A N 1
ATOM 1124 C CA . LEU A 1 138 ? 6.297 27.953 27.516 1 94.06 138 LEU A CA 1
ATOM 1125 C C . LEU A 1 138 ? 6.055 26.641 28.25 1 94.06 138 LEU A C 1
ATOM 1127 O O . LEU A 1 138 ? 6.738 25.641 28 1 94.06 138 LEU A O 1
ATOM 1131 N N . GLN A 1 139 ? 5.086 26.656 29.094 1 91.62 139 GLN A N 1
ATOM 1132 C CA . GLN A 1 139 ? 4.734 25.422 29.797 1 91.62 139 GLN A CA 1
ATOM 1133 C C . GLN A 1 139 ? 4.195 24.375 28.828 1 91.62 139 GLN A C 1
ATOM 1135 O O . GLN A 1 139 ? 4.516 23.188 28.953 1 91.62 139 GLN A O 1
ATOM 1140 N N . SER A 1 140 ? 3.432 24.781 27.891 1 94.06 140 SER A N 1
ATOM 1141 C CA . SER A 1 140 ? 2.855 23.875 26.891 1 94.06 140 SER A CA 1
ATOM 1142 C C . SER A 1 140 ? 3.932 23.281 25.984 1 94.06 140 SER A C 1
ATOM 1144 O O . SER A 1 140 ? 3.832 22.141 25.562 1 94.06 140 SER A O 1
ATOM 1146 N N . VAL A 1 141 ? 4.895 24.031 25.75 1 94.44 141 VAL A N 1
ATOM 1147 C CA . VAL A 1 141 ? 5.918 23.625 24.797 1 94.44 141 VAL A CA 1
ATOM 1148 C C . VAL A 1 141 ? 6.996 22.812 25.5 1 94.44 141 VAL A C 1
ATOM 1150 O O . VAL A 1 141 ? 7.555 21.875 24.922 1 94.44 141 VAL A O 1
ATOM 1153 N N . SER A 1 142 ? 7.32 23.156 26.672 1 90.56 142 SER A N 1
ATOM 1154 C CA . SER A 1 142 ? 8.438 22.531 27.375 1 90.56 142 SER A CA 1
ATOM 1155 C C . SER A 1 142 ? 8.039 21.188 27.969 1 90.56 142 SER A C 1
ATOM 1157 O O . SER A 1 142 ? 8.891 20.312 28.188 1 90.56 142 SER A O 1
ATOM 1159 N N . GLY A 1 143 ? 6.828 21 28.188 1 85.75 143 GLY A N 1
ATOM 1160 C CA . GLY A 1 143 ? 6.375 19.75 28.75 1 85.75 143 GLY A CA 1
ATOM 1161 C C . GLY A 1 143 ? 6.355 18.609 27.75 1 85.75 143 GLY A C 1
ATOM 1162 O O . GLY A 1 143 ? 6.809 18.766 26.625 1 85.75 143 GLY A O 1
ATOM 1163 N N . ASP A 1 144 ? 5.898 17.453 28.203 1 89.94 144 ASP A N 1
ATOM 1164 C CA . ASP A 1 144 ? 5.895 16.25 27.375 1 89.94 144 ASP A CA 1
ATOM 1165 C C . ASP A 1 144 ? 4.633 16.172 26.5 1 89.94 144 ASP A C 1
ATOM 1167 O O . ASP A 1 144 ? 4.473 15.25 25.703 1 89.94 144 ASP A O 1
ATOM 1171 N N . GLY A 1 145 ? 3.803 17.188 26.656 1 92.25 145 GLY A N 1
ATOM 1172 C CA . GLY A 1 145 ? 2.541 17.188 25.922 1 92.25 145 GLY A CA 1
ATOM 1173 C C . GLY A 1 145 ? 2.715 17.062 24.422 1 92.25 145 GLY A C 1
ATOM 1174 O O . GLY A 1 145 ? 2.02 16.281 23.781 1 92.25 145 GLY A O 1
ATOM 1175 N N . LEU A 1 146 ? 3.639 17.781 23.906 1 92.69 146 LEU A N 1
ATOM 1176 C CA . LEU A 1 146 ? 3.893 17.75 22.469 1 92.69 146 LEU A CA 1
ATOM 1177 C C . LEU A 1 146 ? 4.422 16.391 22.031 1 92.69 146 LEU A C 1
ATOM 1179 O O . LEU A 1 146 ? 4.004 15.844 21.016 1 92.69 146 LEU A O 1
ATOM 1183 N N . LYS A 1 147 ? 5.277 15.891 22.797 1 89.56 147 LYS A N 1
ATOM 1184 C CA . LYS A 1 147 ? 5.809 14.555 22.516 1 89.56 147 LYS A CA 1
ATOM 1185 C C . LYS A 1 147 ? 4.699 13.508 22.516 1 89.56 147 LYS A C 1
ATOM 1187 O O . LYS A 1 147 ? 4.637 12.656 21.625 1 89.56 147 LYS A O 1
ATOM 1192 N N . TYR A 1 148 ? 3.896 13.664 23.469 1 91.06 148 TYR A N 1
ATOM 1193 C CA . TYR A 1 148 ? 2.834 12.68 23.625 1 91.06 148 TYR A CA 1
ATOM 1194 C C . TYR A 1 148 ? 1.763 12.852 22.547 1 91.06 148 TYR A C 1
ATOM 1196 O O . TYR A 1 148 ? 1.088 11.891 22.188 1 91.06 148 TYR A O 1
ATOM 1204 N N . LEU A 1 149 ? 1.599 14.055 22.109 1 92.62 149 LEU A N 1
ATOM 1205 C CA . LEU A 1 149 ? 0.708 14.25 20.969 1 92.62 149 LEU A CA 1
ATOM 1206 C C . LEU A 1 149 ? 1.209 13.484 19.75 1 92.62 149 LEU A C 1
ATOM 1208 O O . LEU A 1 149 ? 0.42 12.852 19.047 1 92.62 149 LEU A O 1
ATOM 1212 N N . GLY A 1 150 ? 2.469 13.586 19.484 1 88.75 150 GLY A N 1
ATOM 1213 C CA . GLY A 1 150 ? 3.066 12.805 18.422 1 88.75 150 GLY A CA 1
ATOM 1214 C C . GLY A 1 150 ? 2.863 11.312 18.578 1 88.75 150 GLY A C 1
ATOM 1215 O O . GLY A 1 150 ? 2.479 10.625 17.625 1 88.75 150 GLY A O 1
ATOM 1216 N N . TRP A 1 151 ? 3.068 10.922 19.719 1 84.69 151 TRP A N 1
ATOM 1217 C CA . TRP A 1 151 ? 2.896 9.516 20.047 1 84.69 151 TRP A CA 1
ATOM 1218 C C . TRP A 1 151 ? 1.442 9.086 19.875 1 84.69 151 TRP A C 1
ATOM 1220 O O . TRP A 1 151 ? 1.16 8.062 19.25 1 84.69 151 TRP A O 1
ATOM 1230 N N . TRP A 1 152 ? 0.555 9.789 20.359 1 87.94 152 TRP A N 1
ATOM 1231 C CA . TRP A 1 152 ? -0.872 9.484 20.328 1 87.94 152 TRP A CA 1
ATOM 1232 C C . TRP A 1 152 ? -1.397 9.492 18.891 1 87.94 152 TRP A C 1
ATOM 1234 O O . TRP A 1 152 ? -2.232 8.656 18.531 1 87.94 152 TRP A O 1
ATOM 1244 N N . SER A 1 153 ? -0.955 10.43 18.141 1 83.81 153 SER A N 1
ATOM 1245 C CA . SER A 1 153 ? -1.521 10.625 16.812 1 83.81 153 SER A CA 1
ATOM 1246 C C . SER A 1 153 ? -0.954 9.617 15.812 1 83.81 153 SER A C 1
ATOM 1248 O O . SER A 1 153 ? -1.515 9.414 14.734 1 83.81 153 SER A O 1
ATOM 1250 N N . HIS A 1 154 ? 0.169 9.195 16.078 1 71.88 154 HIS A N 1
ATOM 1251 C CA . HIS A 1 154 ? 0.821 8.375 15.062 1 71.88 154 HIS A CA 1
ATOM 1252 C C . HIS A 1 154 ? 1.092 6.969 15.586 1 71.88 154 HIS A C 1
ATOM 1254 O O . HIS A 1 154 ? 1.631 6.129 14.859 1 71.88 154 HIS A O 1
ATOM 1260 N N . GLU A 1 155 ? 1.053 6.895 17.016 1 54.75 155 GLU A N 1
ATOM 1261 C CA . GLU A 1 155 ? 1.484 5.652 17.656 1 54.75 155 GLU A CA 1
ATOM 1262 C C . GLU A 1 155 ? 0.863 4.438 16.969 1 54.75 155 GLU A C 1
ATOM 1264 O O . GLU A 1 155 ? -0.276 4.496 16.5 1 54.75 155 GLU A O 1
ATOM 1269 N N . THR A 1 156 ? 1.768 3.529 16.891 1 51.59 156 THR A N 1
ATOM 1270 C CA . THR A 1 156 ? 2.111 2.271 16.234 1 51.59 156 THR A CA 1
ATOM 1271 C C . THR A 1 156 ? 0.971 1.266 16.359 1 51.59 156 THR A C 1
ATOM 1273 O O . THR A 1 156 ? 0.296 1.214 17.391 1 51.59 156 THR A O 1
ATOM 1276 N N . THR A 1 157 ? 0.72 0.876 15.391 1 47.56 157 THR A N 1
ATOM 1277 C CA . THR A 1 157 ? -0.094 -0.13 14.719 1 47.56 157 THR A CA 1
ATOM 1278 C C . THR A 1 157 ? -0.1 -1.438 15.508 1 47.56 157 THR A C 1
ATOM 1280 O O . THR A 1 157 ? 0.944 -2.07 15.672 1 47.56 157 THR A O 1
ATOM 1283 N N . LEU A 1 158 ? -0.751 -1.417 16.562 1 47.59 158 LEU A N 1
ATOM 1284 C CA . LEU A 1 158 ? -1.059 -2.836 16.703 1 47.59 158 LEU A CA 1
ATOM 1285 C C . LEU A 1 158 ? -1.19 -3.502 15.336 1 47.59 158 LEU A C 1
ATOM 1287 O O . LEU A 1 158 ? -1.561 -2.85 14.359 1 47.59 158 LEU A O 1
ATOM 1291 N N . PRO A 1 159 ? -0.556 -4.547 15.258 1 45.09 159 PRO A N 1
ATOM 1292 C CA . PRO A 1 159 ? -0.819 -5.305 14.031 1 45.09 159 PRO A CA 1
ATOM 1293 C C . PRO A 1 159 ? -2.271 -5.195 13.57 1 45.09 159 PRO A C 1
ATOM 1295 O O . PRO A 1 159 ? -3.174 -5.027 14.398 1 45.09 159 PRO A O 1
ATOM 1298 N N . TYR A 1 160 ? -2.432 -4.809 12.352 1 45.69 160 TYR A N 1
ATOM 1299 C CA . TYR A 1 160 ? -3.748 -4.676 11.734 1 45.69 160 TYR A CA 1
ATOM 1300 C C . TYR A 1 160 ? -4.75 -5.629 12.375 1 45.69 160 TYR A C 1
ATOM 1302 O O . TYR A 1 160 ? -5.883 -5.242 12.672 1 45.69 160 TYR A O 1
ATOM 1310 N N . GLU A 1 161 ? -4.254 -6.801 12.578 1 44.62 161 GLU A N 1
ATOM 1311 C CA . GLU A 1 161 ? -5.145 -7.828 13.117 1 44.62 161 GLU A CA 1
ATOM 1312 C C . GLU A 1 161 ? -5.598 -7.477 14.531 1 44.62 161 GLU A C 1
ATOM 1314 O O . GLU A 1 161 ? -6.758 -7.699 14.891 1 44.62 161 GLU A O 1
ATOM 1319 N N . GLU A 1 162 ? -4.719 -6.953 15.234 1 46.53 162 GLU A N 1
ATOM 1320 C CA . GLU A 1 162 ? -5.098 -6.609 16.594 1 46.53 162 GLU A CA 1
ATOM 1321 C C . GLU A 1 162 ? -6.016 -5.387 16.625 1 46.53 162 GLU A C 1
ATOM 1323 O O . GLU A 1 162 ? -6.93 -5.309 17.453 1 46.53 162 GLU A O 1
ATOM 1328 N N . GLU A 1 163 ? -5.676 -4.523 15.766 1 50.34 163 GLU A N 1
ATOM 1329 C CA . GLU A 1 163 ? -6.535 -3.348 15.695 1 50.34 163 GLU A CA 1
ATOM 1330 C C . GLU A 1 163 ? -7.953 -3.723 15.266 1 50.34 163 GLU A C 1
ATOM 1332 O O . GLU A 1 163 ? -8.922 -3.129 15.734 1 50.34 163 GLU A O 1
ATOM 1337 N N . THR A 1 164 ? -7.965 -4.672 14.305 1 49.94 164 THR A N 1
ATOM 1338 C CA . THR A 1 164 ? -9.258 -5.148 13.836 1 49.94 164 THR A CA 1
ATOM 1339 C C . THR A 1 164 ? -10.039 -5.805 14.969 1 49.94 164 THR A C 1
ATOM 1341 O O . THR A 1 164 ? -11.266 -5.707 15.023 1 49.94 164 THR A O 1
ATOM 1344 N N . TRP A 1 165 ? -9.227 -6.277 15.883 1 47 165 TRP A N 1
ATOM 1345 C CA . TRP A 1 165 ? -9.875 -7.012 16.969 1 47 165 TRP A CA 1
ATOM 1346 C C . TRP A 1 165 ? -10.336 -6.062 18.078 1 47 165 TRP A C 1
ATOM 1348 O O . TRP A 1 165 ? -11.32 -6.336 18.766 1 47 165 TRP A O 1
ATOM 1358 N N . ALA A 1 166 ? -9.594 -5.062 18.172 1 53.09 166 ALA A N 1
ATOM 1359 C CA . ALA A 1 166 ? -9.906 -4.191 19.297 1 53.09 166 ALA A CA 1
ATOM 1360 C C . ALA A 1 166 ? -11.133 -3.332 19 1 53.09 166 ALA A C 1
ATOM 1362 O O . ALA A 1 166 ? -11.797 -2.842 19.922 1 53.09 166 ALA A O 1
ATOM 1363 N N . GLY A 1 167 ? -11.633 -3.504 17.75 1 62.12 167 GLY A N 1
ATOM 1364 C CA . GLY A 1 167 ? -12.758 -2.625 17.453 1 62.12 167 GLY A CA 1
ATOM 1365 C C . GLY A 1 167 ? -14.023 -3.377 17.094 1 62.12 167 GLY A C 1
ATOM 1366 O O . GLY A 1 167 ? -14.023 -4.605 17 1 62.12 167 GLY A O 1
ATOM 1367 N N . ASN A 1 168 ? -15.086 -2.707 17.266 1 73.31 168 ASN A N 1
ATOM 1368 C CA . ASN A 1 168 ? -16.406 -3.219 16.891 1 73.31 168 ASN A CA 1
ATOM 1369 C C . ASN A 1 168 ? -16.484 -3.52 15.391 1 73.31 168 ASN A C 1
ATOM 1371 O O . ASN A 1 168 ? -16.391 -2.607 14.562 1 73.31 168 ASN A O 1
ATOM 1375 N N . PRO A 1 169 ? -16.516 -4.801 15.078 1 82.56 169 PRO A N 1
ATOM 1376 C CA . PRO A 1 169 ? -16.562 -5.164 13.664 1 82.56 169 PRO A CA 1
ATOM 1377 C C . PRO A 1 169 ? -17.719 -4.488 12.922 1 82.56 169 PRO A C 1
ATOM 1379 O O . PRO A 1 169 ? -17.578 -4.16 11.734 1 82.56 169 PRO A O 1
ATOM 1382 N N . THR A 1 170 ? -18.75 -4.27 13.641 1 87.44 170 THR A N 1
ATOM 1383 C CA . THR A 1 170 ? -19.891 -3.625 13.016 1 87.44 170 THR A CA 1
ATOM 1384 C C . THR A 1 170 ? -19.562 -2.197 12.594 1 87.44 170 THR A C 1
ATOM 1386 O O . THR A 1 170 ? -19.953 -1.752 11.516 1 87.44 170 THR A O 1
ATOM 1389 N N . GLN A 1 171 ? -18.875 -1.516 13.469 1 90.38 171 GLN A N 1
ATOM 1390 C CA . GLN A 1 171 ? -18.5 -0.14 13.172 1 90.38 171 GLN A CA 1
ATOM 1391 C C . GLN A 1 171 ? -17.5 -0.083 12.023 1 90.38 171 GLN A C 1
ATOM 1393 O O . GLN A 1 171 ? -17.531 0.833 11.203 1 90.38 171 GLN A O 1
ATOM 1398 N N . ARG A 1 172 ? -16.703 -1.045 12 1 90.44 172 ARG A N 1
ATOM 1399 C CA . ARG A 1 172 ? -15.75 -1.145 10.891 1 90.44 172 ARG A CA 1
ATOM 1400 C C . ARG A 1 172 ? -16.484 -1.364 9.57 1 90.44 172 ARG A C 1
ATOM 1402 O O . ARG A 1 172 ? -16.141 -0.739 8.562 1 90.44 172 ARG A O 1
ATOM 1409 N N . ASP A 1 173 ? -17.422 -2.186 9.633 1 92.19 173 ASP A N 1
ATOM 1410 C CA . ASP A 1 173 ? -18.203 -2.461 8.438 1 92.19 173 ASP A CA 1
ATOM 1411 C C . ASP A 1 173 ? -18.953 -1.212 7.965 1 92.19 173 ASP A C 1
ATOM 1413 O O . ASP A 1 173 ? -19.078 -0.979 6.758 1 92.19 173 ASP A O 1
ATOM 1417 N N . LEU A 1 174 ? -19.391 -0.505 8.883 1 94.12 174 LEU A N 1
ATOM 1418 C CA . LEU A 1 174 ? -20.094 0.732 8.547 1 94.12 174 LEU A CA 1
ATOM 1419 C C . LEU A 1 174 ? -19.141 1.718 7.867 1 94.12 174 LEU A C 1
ATOM 1421 O O . LEU A 1 174 ? -19.531 2.396 6.91 1 94.12 174 LEU A O 1
ATOM 1425 N N . ALA A 1 175 ? -17.953 1.797 8.359 1 95.5 175 ALA A N 1
ATOM 1426 C CA . ALA A 1 175 ? -16.953 2.672 7.742 1 95.5 175 ALA A CA 1
ATOM 1427 C C . ALA A 1 175 ? -16.625 2.217 6.324 1 95.5 175 ALA A C 1
ATOM 1429 O O . ALA A 1 175 ? -16.469 3.041 5.422 1 95.5 175 ALA A O 1
ATOM 1430 N N . LEU A 1 176 ? -16.562 0.952 6.184 1 94.94 176 LEU A N 1
ATOM 1431 C CA . LEU A 1 176 ? -16.281 0.392 4.863 1 94.94 176 LEU A CA 1
ATOM 1432 C C . LEU A 1 176 ? -17.422 0.687 3.896 1 94.94 176 LEU A C 1
ATOM 1434 O O . LEU A 1 176 ? -17.188 1.074 2.75 1 94.94 176 LEU A O 1
ATOM 1438 N N . LYS A 1 177 ? -18.578 0.508 4.352 1 94.69 177 LYS A N 1
ATOM 1439 C CA . LYS A 1 177 ? -19.75 0.8 3.527 1 94.69 177 LYS A CA 1
ATOM 1440 C C . LYS A 1 177 ? -19.812 2.279 3.156 1 94.69 177 LYS A C 1
ATOM 1442 O O . LYS A 1 177 ? -20.062 2.627 2.004 1 94.69 177 LYS A O 1
ATOM 1447 N N . ARG A 1 178 ? -19.516 3.076 4.082 1 96 178 ARG A N 1
ATOM 1448 C CA . ARG A 1 178 ? -19.469 4.516 3.844 1 96 178 ARG A CA 1
ATOM 1449 C C . ARG A 1 178 ? -18.5 4.859 2.725 1 96 178 ARG A C 1
ATOM 1451 O O . ARG A 1 178 ? -18.828 5.629 1.821 1 96 178 ARG A O 1
ATOM 1458 N N . ASP A 1 179 ? -17.359 4.262 2.83 1 96.38 179 ASP A N 1
ATOM 1459 C CA . ASP A 1 179 ? -16.281 4.602 1.916 1 96.38 179 ASP A CA 1
ATOM 1460 C C . ASP A 1 179 ? -16.375 3.787 0.627 1 96.38 179 ASP A C 1
ATOM 1462 O O . ASP A 1 179 ? -15.492 3.881 -0.235 1 96.38 179 ASP A O 1
ATOM 1466 N N . GLY A 1 180 ? -17.359 2.949 0.472 1 92.94 180 GLY A N 1
ATOM 1467 C CA . GLY A 1 180 ? -17.578 2.18 -0.743 1 92.94 180 GLY A CA 1
ATOM 1468 C C . GLY A 1 180 ? -16.594 1.045 -0.917 1 92.94 180 GLY A C 1
ATOM 1469 O O . GLY A 1 180 ? -16.25 0.688 -2.043 1 92.94 180 GLY A O 1
ATOM 1470 N N . PHE A 1 181 ? -16 0.568 0.152 1 91.5 181 PHE A N 1
ATOM 1471 C CA . PHE A 1 181 ? -15.047 -0.531 0.135 1 91.5 181 PHE A CA 1
ATOM 1472 C C . PHE A 1 181 ? -13.859 -0.201 -0.763 1 91.5 181 PHE A C 1
ATOM 1474 O O . PHE A 1 181 ? -13.445 -1.025 -1.578 1 91.5 181 PHE A O 1
ATOM 1481 N N . ARG A 1 182 ? -13.43 1.037 -0.584 1 92.38 182 ARG A N 1
ATOM 1482 C CA . ARG A 1 182 ? -12.281 1.522 -1.341 1 92.38 182 ARG A CA 1
ATOM 1483 C C . ARG A 1 182 ? -11.438 2.486 -0.507 1 92.38 182 ARG A C 1
ATOM 1485 O O . ARG A 1 182 ? -11.906 3.006 0.508 1 92.38 182 ARG A O 1
ATOM 1492 N N . CYS A 1 183 ? -10.227 2.594 -0.938 1 94.56 183 CYS A N 1
ATOM 1493 C CA . CYS A 1 183 ? -9.422 3.688 -0.405 1 94.56 183 CYS A CA 1
ATOM 1494 C C . CYS A 1 183 ? -10.008 5.035 -0.806 1 94.56 183 CYS A C 1
ATOM 1496 O O . CYS A 1 183 ? -10.148 5.328 -1.995 1 94.56 183 CYS A O 1
ATOM 1498 N N . VAL A 1 184 ? -10.258 5.898 0.063 1 95.88 184 VAL A N 1
ATOM 1499 C CA . VAL A 1 184 ? -10.945 7.148 -0.243 1 95.88 184 VAL A CA 1
ATOM 1500 C C . VAL A 1 184 ? -10 8.086 -0.985 1 95.88 184 VAL A C 1
ATOM 1502 O O . VAL A 1 184 ? -10.445 9.016 -1.662 1 95.88 184 VAL A O 1
ATOM 1505 N N . LEU A 1 185 ? -8.68 7.887 -0.86 1 95.25 185 LEU A N 1
ATOM 1506 C CA . LEU A 1 185 ? -7.699 8.766 -1.49 1 95.25 185 LEU A CA 1
ATOM 1507 C C . LEU A 1 185 ? -7.449 8.359 -2.938 1 95.25 185 LEU A C 1
ATOM 1509 O O . LEU A 1 185 ? -7.344 9.211 -3.82 1 95.25 185 LEU A O 1
ATOM 1513 N N . THR A 1 186 ? -7.352 7.059 -3.152 1 91.94 186 THR A N 1
ATOM 1514 C CA . THR A 1 186 ? -6.941 6.582 -4.469 1 91.94 186 THR A CA 1
ATOM 1515 C C . THR A 1 186 ? -8.117 5.934 -5.195 1 91.94 186 THR A C 1
ATOM 1517 O O . THR A 1 186 ? -8.047 5.688 -6.402 1 91.94 186 THR A O 1
ATOM 1520 N N . LEU A 1 187 ? -9.141 5.512 -4.504 1 89.62 187 LEU A N 1
ATOM 1521 C CA . LEU A 1 187 ? -10.352 4.867 -5.012 1 89.62 187 LEU A CA 1
ATOM 1522 C C . LEU A 1 187 ? -10.055 3.445 -5.477 1 89.62 187 LEU A C 1
ATOM 1524 O O . LEU A 1 187 ? -10.836 2.855 -6.223 1 89.62 187 LEU A O 1
ATOM 1528 N N . LYS A 1 188 ? -8.945 2.951 -4.992 1 87.62 188 LYS A N 1
ATOM 1529 C CA . LYS A 1 188 ? -8.578 1.574 -5.316 1 87.62 188 LYS A CA 1
ATOM 1530 C C . LYS A 1 188 ? -9.25 0.59 -4.359 1 87.62 188 LYS A C 1
ATOM 1532 O O . LYS A 1 188 ? -9.68 0.97 -3.268 1 87.62 188 LYS A O 1
ATOM 1537 N N . SER A 1 189 ? -9.281 -0.686 -4.824 1 86.12 189 SER A N 1
ATOM 1538 C CA . SER A 1 189 ? -9.969 -1.718 -4.055 1 86.12 189 SER A CA 1
ATOM 1539 C C . SER A 1 189 ? -9.008 -2.445 -3.121 1 86.12 189 SER A C 1
ATOM 1541 O O . SER A 1 189 ? -9.25 -3.592 -2.738 1 86.12 189 SER A O 1
ATOM 1543 N N . ILE A 1 190 ? -7.93 -1.931 -2.869 1 86 190 ILE A N 1
ATOM 1544 C CA . ILE A 1 190 ? -7.023 -2.371 -1.812 1 86 190 ILE A CA 1
ATOM 1545 C C . ILE A 1 190 ? -7.082 -1.388 -0.644 1 86 190 ILE A C 1
ATOM 1547 O O . ILE A 1 190 ? -6.602 -0.256 -0.753 1 86 190 ILE A O 1
ATOM 1551 N N . TYR A 1 191 ? -7.754 -1.91 0.366 1 89.19 191 TYR A N 1
ATOM 1552 C CA . TYR A 1 191 ? -8.055 -0.962 1.435 1 89.19 191 TYR A CA 1
ATOM 1553 C C . TYR A 1 191 ? -8.016 -1.646 2.797 1 89.19 191 TYR A C 1
ATOM 1555 O O . TYR A 1 191 ? -7.98 -2.875 2.879 1 89.19 191 TYR A O 1
ATOM 1563 N N . GLN A 1 192 ? -7.891 -0.829 3.758 1 89.69 192 GLN A N 1
ATOM 1564 C CA . GLN A 1 192 ? -8.109 -1.176 5.16 1 89.69 192 GLN A CA 1
ATOM 1565 C C . GLN A 1 192 ? -8.68 0.006 5.934 1 89.69 192 GLN A C 1
ATOM 1567 O O . GLN A 1 192 ? -8.516 1.16 5.535 1 89.69 192 GLN A O 1
ATOM 1572 N N . VAL A 1 193 ? -9.375 -0.349 6.961 1 92.38 193 VAL A N 1
ATOM 1573 C CA . VAL A 1 193 ? -9.914 0.704 7.816 1 92.38 193 VAL A CA 1
ATOM 1574 C C . VAL A 1 193 ? -8.812 1.251 8.719 1 92.38 193 VAL A C 1
ATOM 1576 O O . VAL A 1 193 ? -8.117 0.488 9.391 1 92.38 193 VAL A O 1
ATOM 1579 N N . CYS A 1 194 ? -8.633 2.551 8.633 1 92.44 194 CYS A N 1
ATOM 1580 C CA . CYS A 1 194 ? -7.641 3.24 9.453 1 92.44 194 CYS A CA 1
ATOM 1581 C C . CYS A 1 194 ? -8.312 4.16 10.461 1 92.44 194 CYS A C 1
ATOM 1583 O O . CYS A 1 194 ? -9.266 4.863 10.125 1 92.44 194 CYS A O 1
ATOM 1585 N N . ARG A 1 195 ? -7.801 4.121 11.586 1 92 195 ARG A N 1
ATOM 1586 C CA . ARG A 1 195 ? -8.32 5.031 12.602 1 92 195 ARG A CA 1
ATOM 1587 C C . ARG A 1 195 ? -7.555 6.348 12.602 1 92 195 ARG A C 1
ATOM 1589 O O . ARG A 1 195 ? -6.332 6.359 12.43 1 92 195 ARG A O 1
ATOM 1596 N N . ILE A 1 196 ? -8.25 7.367 12.852 1 94.81 196 ILE A N 1
ATOM 1597 C CA . ILE A 1 196 ? -7.656 8.695 12.93 1 94.81 196 ILE A CA 1
ATOM 1598 C C . ILE A 1 196 ? -6.805 8.812 14.188 1 94.81 196 ILE A C 1
ATOM 1600 O O . ILE A 1 196 ? -5.645 9.227 14.125 1 94.81 196 ILE A O 1
ATOM 1604 N N . VAL A 1 197 ? -7.418 8.438 15.258 1 91.62 197 VAL A N 1
ATOM 1605 C CA . VAL A 1 197 ? -6.668 8.258 16.5 1 91.62 197 VAL A CA 1
ATOM 1606 C C . VAL A 1 197 ? -6.73 6.789 16.922 1 91.62 197 VAL A C 1
ATOM 1608 O O . VAL A 1 197 ? -7.688 6.082 16.594 1 91.62 197 VAL A O 1
ATOM 1611 N N . PRO A 1 198 ? -5.809 6.352 17.672 1 86.88 198 PRO A N 1
ATOM 1612 C CA . PRO A 1 198 ? -5.699 4.918 17.953 1 86.88 198 PRO A CA 1
ATOM 1613 C C . PRO A 1 198 ? -6.887 4.379 18.75 1 86.88 198 PRO A C 1
ATOM 1615 O O . PRO A 1 198 ? -7.422 5.078 19.609 1 86.88 198 PRO A O 1
ATOM 1618 N N . ALA A 1 199 ? -7.113 3.107 18.547 1 81.12 199 ALA A N 1
ATOM 1619 C CA . ALA A 1 199 ? -8.227 2.43 19.219 1 81.12 199 ALA A CA 1
ATOM 1620 C C . ALA A 1 199 ? -8.008 2.373 20.719 1 81.12 199 ALA A C 1
ATOM 1622 O O . ALA A 1 199 ? -8.969 2.412 21.5 1 81.12 199 ALA A O 1
ATOM 1623 N N . TRP A 1 200 ? -6.801 2.26 21.078 1 80.56 200 TRP A N 1
ATOM 1624 C CA . TRP A 1 200 ? -6.492 2.119 22.5 1 80.56 200 TRP A CA 1
ATOM 1625 C C . TRP A 1 200 ? -6.859 3.389 23.266 1 80.56 200 TRP A C 1
ATOM 1627 O O . TRP A 1 200 ? -6.875 3.395 24.5 1 80.56 200 TRP A O 1
ATOM 1637 N N . SER A 1 201 ? -7.16 4.492 22.516 1 85.31 201 SER A N 1
ATOM 1638 C CA . SER A 1 201 ? -7.582 5.738 23.156 1 85.31 201 SER A CA 1
ATOM 1639 C C . SER A 1 201 ? -8.836 5.531 24 1 85.31 201 SER A C 1
ATOM 1641 O O . SER A 1 201 ? -9.062 6.254 24.969 1 85.31 201 SER A O 1
ATOM 1643 N N . LEU A 1 202 ? -9.57 4.551 23.625 1 82.19 202 LEU A N 1
ATOM 1644 C CA . LEU A 1 202 ? -10.836 4.277 24.312 1 82.19 202 LEU A CA 1
ATOM 1645 C C . LEU A 1 202 ? -10.594 3.941 25.781 1 82.19 202 LEU A C 1
ATOM 1647 O O . LEU A 1 202 ? -11.312 4.43 26.656 1 82.19 202 LEU A O 1
ATOM 1651 N N . SER A 1 203 ? -9.648 3.123 25.984 1 81.19 203 SER A N 1
ATOM 1652 C CA . SER A 1 203 ? -9.383 2.65 27.328 1 81.19 203 SER A CA 1
ATOM 1653 C C . SER A 1 203 ? -8.461 3.611 28.078 1 81.19 203 SER A C 1
ATOM 1655 O O . SER A 1 203 ? -8.336 3.531 29.312 1 81.19 203 SER A O 1
ATOM 1657 N N . ARG A 1 204 ? -7.973 4.621 27.438 1 86.38 204 ARG A N 1
ATOM 1658 C CA . ARG A 1 204 ? -6.996 5.5 28.062 1 86.38 204 ARG A CA 1
ATOM 1659 C C . ARG A 1 204 ? -7.391 6.965 27.906 1 86.38 204 ARG A C 1
ATOM 1661 O O . ARG A 1 204 ? -6.527 7.832 27.734 1 86.38 204 ARG A O 1
ATOM 1668 N N . ARG A 1 205 ? -8.562 7.246 27.984 1 87.69 205 ARG A N 1
ATOM 1669 C CA . ARG A 1 205 ? -9.109 8.578 27.734 1 87.69 205 ARG A CA 1
ATOM 1670 C C . ARG A 1 205 ? -8.555 9.586 28.75 1 87.69 205 ARG A C 1
ATOM 1672 O O . ARG A 1 205 ? -8.141 10.68 28.375 1 87.69 205 ARG A O 1
ATOM 1679 N N . LEU A 1 206 ? -8.57 9.18 29.953 1 88.25 206 LEU A N 1
ATOM 1680 C CA . LEU A 1 206 ? -8.109 10.086 31 1 88.25 206 LEU A CA 1
ATOM 1681 C C . LEU A 1 206 ? -6.625 10.391 30.828 1 88.25 206 LEU A C 1
ATOM 1683 O O . LEU A 1 206 ? -6.191 11.523 31.047 1 88.25 206 LEU A O 1
ATOM 1687 N N . GLU A 1 207 ? -5.957 9.391 30.5 1 88.56 207 GLU A N 1
ATOM 1688 C CA . GLU A 1 207 ? -4.523 9.578 30.281 1 88.56 207 GLU A CA 1
ATOM 1689 C C . GLU A 1 207 ? -4.266 10.555 29.141 1 88.56 207 GLU A C 1
ATOM 1691 O O . GLU A 1 207 ? -3.391 11.422 29.25 1 88.56 207 GLU A O 1
ATOM 1696 N N . ILE A 1 208 ? -4.984 10.43 28.141 1 90.25 208 ILE A N 1
ATOM 1697 C CA . ILE A 1 208 ? -4.836 11.297 26.984 1 90.25 208 ILE A CA 1
ATOM 1698 C C . ILE A 1 208 ? -5.219 12.727 27.359 1 90.25 208 ILE A C 1
ATOM 1700 O O . ILE A 1 208 ? -4.523 13.68 27 1 90.25 208 ILE A O 1
ATOM 1704 N N . GLN A 1 209 ? -6.25 12.891 28.094 1 92.12 209 GLN A N 1
ATOM 1705 C CA . GLN A 1 209 ? -6.672 14.211 28.531 1 92.12 209 GLN A CA 1
ATOM 1706 C C . GLN A 1 209 ? -5.598 14.883 29.375 1 92.12 209 GLN A C 1
ATOM 1708 O O . GLN A 1 209 ? -5.281 16.062 29.188 1 92.12 209 GLN A O 1
ATOM 1713 N N . CYS A 1 210 ? -5.051 14.125 30.203 1 92 210 CYS A N 1
ATOM 1714 C CA . CYS A 1 210 ? -4.137 14.688 31.188 1 92 210 CYS A CA 1
ATOM 1715 C C . CYS A 1 210 ? -2.744 14.867 30.594 1 92 210 CYS A C 1
ATOM 1717 O O . CYS A 1 210 ? -2.086 15.883 30.844 1 92 210 CYS A O 1
ATOM 1719 N N . LYS A 1 211 ? -2.35 13.914 29.844 1 91.31 211 LYS A N 1
ATOM 1720 C CA . LYS A 1 211 ? -0.955 13.906 29.422 1 91.31 211 LYS A CA 1
ATOM 1721 C C . LYS A 1 211 ? -0.791 14.625 28.078 1 91.31 211 LYS A C 1
ATOM 1723 O O . LYS A 1 211 ? 0.277 15.164 27.781 1 91.31 211 LYS A O 1
ATOM 1728 N N . VAL A 1 212 ? -1.804 14.617 27.312 1 93.69 212 VAL A N 1
ATOM 1729 C CA . VAL A 1 212 ? -1.669 15.164 25.969 1 93.69 212 VAL A CA 1
ATOM 1730 C C . VAL A 1 212 ? -2.432 16.484 25.859 1 93.69 212 VAL A C 1
ATOM 1732 O O . VAL A 1 212 ? -1.828 17.547 25.688 1 93.69 212 VAL A O 1
ATOM 1735 N N . LEU A 1 213 ? -3.695 16.516 26.172 1 95.44 213 LEU A N 1
ATOM 1736 C CA . LEU A 1 213 ? -4.559 17.641 25.797 1 95.44 213 LEU A CA 1
ATOM 1737 C C . LEU A 1 213 ? -4.402 18.797 26.797 1 95.44 213 LEU A C 1
ATOM 1739 O O . LEU A 1 213 ? -4.199 19.938 26.391 1 95.44 213 LEU A O 1
ATOM 1743 N N . ARG A 1 214 ? -4.41 18.547 27.969 1 95.06 214 ARG A N 1
ATOM 1744 C CA . ARG A 1 214 ? -4.387 19.609 28.969 1 95.06 214 ARG A CA 1
ATOM 1745 C C . ARG A 1 214 ? -3.107 20.438 28.875 1 95.06 214 ARG A C 1
ATOM 1747 O O . ARG A 1 214 ? -3.154 21.672 28.875 1 95.06 214 ARG A O 1
ATOM 1754 N N . PRO A 1 215 ? -2.037 19.75 28.781 1 95.75 215 PRO A N 1
ATOM 1755 C CA . PRO A 1 215 ? -0.807 20.531 28.688 1 95.75 215 PRO A CA 1
ATOM 1756 C C . PRO A 1 215 ? -0.749 21.406 27.438 1 95.75 215 PRO A C 1
ATOM 1758 O O . PRO A 1 215 ? 0.027 22.359 27.375 1 95.75 215 PRO A O 1
ATOM 1761 N N . LEU A 1 216 ? -1.535 21.172 26.469 1 97 216 LEU A N 1
ATOM 1762 C CA . LEU A 1 216 ? -1.386 21.828 25.172 1 97 216 LEU A CA 1
ATOM 1763 C C . LEU A 1 216 ? -2.451 22.891 24.969 1 97 216 LEU A C 1
ATOM 1765 O O . LEU A 1 216 ? -2.678 23.359 23.844 1 97 216 LEU A O 1
ATOM 1769 N N . ARG A 1 217 ? -3.031 23.297 26.016 1 95.62 217 ARG A N 1
ATOM 1770 C CA . ARG A 1 217 ? -4.141 24.25 25.938 1 95.62 217 ARG A CA 1
ATOM 1771 C C . ARG A 1 217 ? -3.703 25.547 25.266 1 95.62 217 ARG A C 1
ATOM 1773 O O . ARG A 1 217 ? -4.441 26.109 24.453 1 95.62 217 ARG A O 1
ATOM 1780 N N . ALA A 1 218 ? -2.551 26.047 25.547 1 95.69 218 ALA A N 1
ATOM 1781 C CA . ALA A 1 218 ? -2.076 27.312 25 1 95.69 218 ALA A CA 1
ATOM 1782 C C . ALA A 1 218 ? -1.841 27.219 23.5 1 95.69 218 ALA A C 1
ATOM 1784 O O . ALA A 1 218 ? -1.979 28.219 22.781 1 95.69 218 ALA A O 1
ATOM 1785 N N . ILE A 1 219 ? -1.506 26.047 23.031 1 96.25 219 ILE A N 1
ATOM 1786 C CA . ILE A 1 219 ? -1.209 25.828 21.625 1 96.25 219 ILE A CA 1
ATOM 1787 C C . ILE A 1 219 ? -2.502 25.547 20.859 1 96.25 219 ILE A C 1
ATOM 1789 O O . ILE A 1 219 ? -2.678 26.016 19.734 1 96.25 219 ILE A O 1
ATOM 1793 N N . LEU A 1 220 ? -3.35 24.859 21.469 1 97.19 220 LEU A N 1
ATOM 1794 C CA . LEU A 1 220 ? -4.586 24.438 20.828 1 97.19 220 LEU A CA 1
ATOM 1795 C C . LEU A 1 220 ? -5.633 25.547 20.875 1 97.19 220 LEU A C 1
ATOM 1797 O O . LEU A 1 220 ? -6.5 25.625 20 1 97.19 220 LEU A O 1
ATOM 1801 N N . GLY A 1 221 ? -5.57 26.344 21.828 1 96.31 221 GLY A N 1
ATOM 1802 C CA . GLY A 1 221 ? -6.645 27.281 22.109 1 96.31 221 GLY A CA 1
ATOM 1803 C C . GLY A 1 221 ? -7.766 26.672 22.922 1 96.31 221 GLY A C 1
ATOM 1804 O O . GLY A 1 221 ? -7.98 25.453 22.906 1 96.31 221 GLY A O 1
ATOM 1805 N N . ASP A 1 222 ? -8.5 27.469 23.547 1 95.44 222 ASP A N 1
ATOM 1806 C CA . ASP A 1 222 ? -9.516 27.031 24.484 1 95.44 222 ASP A CA 1
ATOM 1807 C C . ASP A 1 222 ? -10.617 26.25 23.781 1 95.44 222 ASP A C 1
ATOM 1809 O O . ASP A 1 222 ? -10.992 25.156 24.219 1 95.44 222 ASP A O 1
ATOM 1813 N N . ASP A 1 223 ? -11.102 26.766 22.75 1 96 223 ASP A N 1
ATOM 1814 C CA . ASP A 1 223 ? -12.25 26.172 22.078 1 96 223 ASP A CA 1
ATOM 1815 C C . ASP A 1 223 ? -11.898 24.781 21.547 1 96 223 ASP A C 1
ATOM 1817 O O . ASP A 1 223 ? -12.617 23.812 21.812 1 96 223 ASP A O 1
ATOM 1821 N N . PHE A 1 224 ? -10.883 24.75 20.781 1 96.44 224 PHE A N 1
ATOM 1822 C CA . PHE A 1 224 ? -10.461 23.469 20.203 1 96.44 224 PHE A CA 1
ATOM 1823 C C . PHE A 1 224 ? -10.094 22.484 21.297 1 96.44 224 PHE A C 1
ATOM 1825 O O . PHE A 1 224 ? -10.469 21.312 21.234 1 96.44 224 PHE A O 1
ATOM 1832 N N . HIS A 1 225 ? -9.352 22.891 22.281 1 96.69 225 HIS A N 1
ATOM 1833 C CA . HIS A 1 225 ? -8.992 22.078 23.438 1 96.69 225 HIS A CA 1
ATOM 1834 C C . HIS A 1 225 ? -10.234 21.484 24.094 1 96.69 225 HIS A C 1
ATOM 1836 O O . HIS A 1 225 ? -10.281 20.281 24.359 1 96.69 225 HIS A O 1
ATOM 1842 N N . ASP A 1 226 ? -11.18 22.281 24.344 1 96.19 226 ASP A N 1
ATOM 1843 C CA . ASP A 1 226 ? -12.383 21.844 25.047 1 96.19 226 ASP A CA 1
ATOM 1844 C C . ASP A 1 226 ? -13.156 20.828 24.219 1 96.19 226 ASP A C 1
ATOM 1846 O O . ASP A 1 226 ? -13.727 19.875 24.75 1 96.19 226 ASP A O 1
ATOM 1850 N N . LYS A 1 227 ? -13.203 21.031 22.953 1 95.12 227 LYS A N 1
ATOM 1851 C CA . LYS A 1 227 ? -13.859 20.078 22.078 1 95.12 227 LYS A CA 1
ATOM 1852 C C . LYS A 1 227 ? -13.18 18.719 22.141 1 95.12 227 LYS A C 1
ATOM 1854 O O . LYS A 1 227 ? -13.852 17.688 22.203 1 95.12 227 LYS A O 1
ATOM 1859 N N . LEU A 1 228 ? -11.906 18.719 22.078 1 94.94 228 LEU A N 1
ATOM 1860 C CA . LEU A 1 228 ? -11.156 17.469 22.141 1 94.94 228 LEU A CA 1
ATOM 1861 C C . LEU A 1 228 ? -11.367 16.766 23.469 1 94.94 228 LEU A C 1
ATOM 1863 O O . LEU A 1 228 ? -11.531 15.539 23.516 1 94.94 228 LEU A O 1
ATOM 1867 N N . CYS A 1 229 ? -11.375 17.562 24.5 1 93.12 229 CYS A N 1
ATOM 1868 C CA . CYS A 1 229 ? -11.609 16.969 25.812 1 93.12 229 CYS A CA 1
ATOM 1869 C C . CYS A 1 229 ? -13.008 16.359 25.891 1 93.12 229 CYS A C 1
ATOM 1871 O O . CYS A 1 229 ? -13.188 15.297 26.5 1 93.12 229 CYS A O 1
ATOM 1873 N N . ALA A 1 230 ? -13.875 17.047 25.344 1 91.69 230 ALA A N 1
ATOM 1874 C CA . ALA A 1 230 ? -15.25 16.547 25.344 1 91.69 230 ALA A CA 1
ATOM 1875 C C . ALA A 1 230 ? -15.352 15.219 24.594 1 91.69 230 ALA A C 1
ATOM 1877 O O . ALA A 1 230 ? -16.141 14.352 24.984 1 91.69 230 ALA A O 1
ATOM 1878 N N . LEU A 1 231 ? -14.578 15.031 23.594 1 90.12 231 LEU A N 1
ATOM 1879 C CA . LEU A 1 231 ? -14.578 13.797 22.812 1 90.12 231 LEU A CA 1
ATOM 1880 C C . LEU A 1 231 ? -14.016 12.641 23.625 1 90.12 231 LEU A C 1
ATOM 1882 O O . LEU A 1 231 ? -14.25 11.477 23.312 1 90.12 231 LEU A O 1
ATOM 1886 N N . MET A 1 232 ? -13.219 12.969 24.656 1 88.62 232 MET A N 1
ATOM 1887 C CA . MET A 1 232 ? -12.586 11.945 25.484 1 88.62 232 MET A CA 1
ATOM 1888 C C . MET A 1 232 ? -13.445 11.625 26.703 1 88.62 232 MET A C 1
ATOM 1890 O O . MET A 1 232 ? -13.078 10.766 27.516 1 88.62 232 MET A O 1
ATOM 1894 N N . GLU A 1 233 ? -14.438 12.312 26.922 1 85.69 233 GLU A N 1
ATOM 1895 C CA . GLU A 1 233 ? -15.289 12.047 28.078 1 85.69 233 GLU A CA 1
ATOM 1896 C C . GLU A 1 233 ? -16.016 10.719 27.938 1 85.69 233 GLU A C 1
ATOM 1898 O O . GLU A 1 233 ? -16.391 10.32 26.828 1 85.69 233 GLU A O 1
ATOM 1903 N N . PRO A 1 234 ? -16.125 10.18 29.234 1 69.56 234 PRO A N 1
ATOM 1904 C CA . PRO A 1 234 ? -16.906 8.938 29.219 1 69.56 234 PRO A CA 1
ATOM 1905 C C . PRO A 1 234 ? -18.344 9.156 28.75 1 69.56 234 PRO A C 1
ATOM 1907 O O . PRO A 1 234 ? -18.953 10.18 29.078 1 69.56 234 PRO A O 1
ATOM 1910 N N . GLY A 1 235 ? -18.938 8.344 28.078 1 61.09 235 GLY A N 1
ATOM 1911 C CA . GLY A 1 235 ? -20.297 8.508 27.578 1 61.09 235 GLY A CA 1
ATOM 1912 C C . GLY A 1 235 ? -20.359 9.07 26.172 1 61.09 235 GLY A C 1
ATOM 1913 O O . GLY A 1 235 ? -21.422 9.078 25.531 1 61.09 235 GLY A O 1
ATOM 1914 N N . ALA A 1 236 ? -19.469 10.188 26.156 1 57.69 236 ALA A N 1
ATOM 1915 C CA . ALA A 1 236 ? -19.406 10.672 24.766 1 57.69 236 ALA A CA 1
ATOM 1916 C C . ALA A 1 236 ? -19.422 9.508 23.781 1 57.69 236 ALA A C 1
ATOM 1918 O O . ALA A 1 236 ? -18.875 8.438 24.062 1 57.69 236 ALA A O 1
ATOM 1919 N N . HIS A 1 237 ? -20.5 9.289 23.297 1 56.78 237 HIS A N 1
ATOM 1920 C CA . HIS A 1 237 ? -20.719 8.219 22.328 1 56.78 237 HIS A CA 1
ATOM 1921 C C . HIS A 1 237 ? -19.391 7.664 21.812 1 56.78 237 HIS A C 1
ATOM 1923 O O . HIS A 1 237 ? -18.359 8.344 21.891 1 56.78 237 HIS A O 1
ATOM 1929 N N . ASP A 1 238 ? -19.281 6.312 21.766 1 71.88 238 ASP A N 1
ATOM 1930 C CA . ASP A 1 238 ? -18.391 5.312 21.156 1 71.88 238 ASP A CA 1
ATOM 1931 C C . ASP A 1 238 ? -17.797 5.824 19.859 1 71.88 238 ASP A C 1
ATOM 1933 O O . ASP A 1 238 ? -17.609 5.059 18.906 1 71.88 238 ASP A O 1
ATOM 1937 N N . LEU A 1 239 ? -17.594 7.383 20.016 1 84 239 LEU A N 1
ATOM 1938 C CA . LEU A 1 239 ? -17.094 7.973 18.781 1 84 239 LEU A CA 1
ATOM 1939 C C . LEU A 1 239 ? -15.766 7.344 18.391 1 84 239 LEU A C 1
ATOM 1941 O O . LEU A 1 239 ? -15.523 7.094 17.203 1 84 239 LEU A O 1
ATOM 1945 N N . LEU A 1 240 ? -14.992 7.098 19.359 1 87 240 LEU A N 1
ATOM 1946 C CA . LEU A 1 240 ? -13.664 6.543 19.094 1 87 240 LEU A CA 1
ATOM 1947 C C . LEU A 1 240 ? -13.773 5.141 18.5 1 87 240 LEU A C 1
ATOM 1949 O O . LEU A 1 240 ? -12.828 4.652 17.891 1 87 240 LEU A O 1
ATOM 1953 N N . ASP A 1 241 ? -14.883 4.59 18.766 1 87 241 ASP A N 1
ATOM 1954 C CA . ASP A 1 241 ? -15.125 3.281 18.172 1 87 241 ASP A CA 1
ATOM 1955 C C . ASP A 1 241 ? -16.234 3.348 17.141 1 87 241 ASP A C 1
ATOM 1957 O O . ASP A 1 241 ? -17.125 2.488 17.109 1 87 241 ASP A O 1
ATOM 1961 N N . SER A 1 242 ? -16.281 4.348 16.453 1 91.38 242 SER A N 1
ATOM 1962 C CA . SER A 1 242 ? -17.266 4.562 15.398 1 91.38 242 SER A CA 1
ATOM 1963 C C . SER A 1 242 ? -16.594 4.984 14.094 1 91.38 242 SER A C 1
ATOM 1965 O O . SER A 1 242 ? -15.398 5.289 14.07 1 91.38 242 SER A O 1
ATOM 1967 N N . PRO A 1 243 ? -17.375 5.031 13.031 1 94.75 243 PRO A N 1
ATOM 1968 C CA . PRO A 1 243 ? -16.828 5.461 11.742 1 94.75 243 PRO A CA 1
ATOM 1969 C C . PRO A 1 243 ? -16.281 6.887 11.781 1 94.75 243 PRO A C 1
ATOM 1971 O O . PRO A 1 243 ? -15.453 7.258 10.945 1 94.75 243 PRO A O 1
ATOM 1974 N N . ALA A 1 244 ? -16.719 7.613 12.789 1 94.38 244 ALA A N 1
ATOM 1975 C CA . ALA A 1 244 ? -16.25 8.992 12.922 1 94.38 244 ALA A CA 1
ATOM 1976 C C . ALA A 1 244 ? -14.75 9.047 13.195 1 94.38 244 ALA A C 1
ATOM 1978 O O . ALA A 1 244 ? -14.117 10.078 12.969 1 94.38 244 ALA A O 1
ATOM 1979 N N . ASN A 1 245 ? -14.195 7.914 13.648 1 94.06 245 ASN A N 1
ATOM 1980 C CA . ASN A 1 245 ? -12.766 7.816 13.906 1 94.06 245 ASN A CA 1
ATOM 1981 C C . ASN A 1 245 ? -12.062 6.949 12.867 1 94.06 245 ASN A C 1
ATOM 1983 O O . ASN A 1 245 ? -10.961 6.449 13.109 1 94.06 245 ASN A O 1
ATOM 1987 N N . MET A 1 246 ? -12.742 6.762 11.75 1 95 246 MET A N 1
ATOM 1988 C CA . MET A 1 246 ? -12.203 5.805 10.797 1 95 246 MET A CA 1
ATOM 1989 C C . MET A 1 246 ? -12.195 6.387 9.383 1 95 246 MET A C 1
ATOM 1991 O O . MET A 1 246 ? -13.109 7.121 9.008 1 95 246 MET A O 1
ATOM 1995 N N . ILE A 1 247 ? -11.156 6.074 8.68 1 96.44 247 ILE A N 1
ATOM 1996 C CA . ILE A 1 247 ? -11.039 6.367 7.254 1 96.44 247 ILE A CA 1
ATOM 1997 C C . ILE A 1 247 ? -10.414 5.172 6.531 1 96.44 247 ILE A C 1
ATOM 1999 O O . ILE A 1 247 ? -9.445 4.586 7.012 1 96.44 247 ILE A O 1
ATOM 2003 N N . THR A 1 248 ? -10.953 4.816 5.398 1 96.12 248 THR A N 1
ATOM 2004 C CA . THR A 1 248 ? -10.453 3.666 4.656 1 96.12 248 THR A CA 1
ATOM 2005 C C . THR A 1 248 ? -9.336 4.078 3.705 1 96.12 248 THR A C 1
ATOM 2007 O O . THR A 1 248 ? -9.523 4.945 2.85 1 96.12 248 THR A O 1
ATOM 2010 N N . MET A 1 249 ? -8.172 3.482 3.895 1 94.88 249 MET A N 1
ATOM 2011 C CA . MET A 1 249 ? -7.016 3.754 3.055 1 94.88 249 MET A CA 1
ATOM 2012 C C . MET A 1 249 ? -6.301 2.461 2.678 1 94.88 249 MET A C 1
ATOM 2014 O O . MET A 1 249 ? -6.59 1.4 3.236 1 94.88 249 MET A O 1
ATOM 2018 N N . SER A 1 250 ? -5.449 2.617 1.681 1 92.19 250 SER A N 1
ATOM 2019 C CA . SER A 1 250 ? -4.609 1.464 1.378 1 92.19 250 SER A CA 1
ATOM 2020 C C . SER A 1 250 ? -3.592 1.214 2.488 1 92.19 250 SER A C 1
ATOM 2022 O O . SER A 1 250 ? -3.248 2.129 3.238 1 92.19 250 SER A O 1
ATOM 2024 N N . PRO A 1 251 ? -3.07 -0.028 2.586 1 90.25 251 PRO A N 1
ATOM 2025 C CA . PRO A 1 251 ? -2.053 -0.313 3.602 1 90.25 251 PRO A CA 1
ATOM 2026 C C . PRO A 1 251 ? -0.821 0.58 3.471 1 90.25 251 PRO A C 1
ATOM 2028 O O . PRO A 1 251 ? -0.255 1.009 4.48 1 90.25 251 PRO A O 1
ATOM 2031 N N . SER A 1 252 ? -0.417 0.85 2.291 1 90.12 252 SER A N 1
ATOM 2032 C CA . SER A 1 252 ? 0.74 1.712 2.07 1 90.12 252 SER A CA 1
ATOM 2033 C C . SER A 1 252 ? 0.465 3.137 2.537 1 90.12 252 SER A C 1
ATOM 2035 O O . SER A 1 252 ? 1.321 3.768 3.162 1 90.12 252 SER A O 1
ATOM 2037 N N . LEU A 1 253 ? -0.722 3.604 2.225 1 92.5 253 LEU A N 1
ATOM 2038 C CA . LEU A 1 253 ? -1.078 4.953 2.654 1 92.5 253 LEU A CA 1
ATOM 2039 C C . LEU A 1 253 ? -1.227 5.016 4.172 1 92.5 253 LEU A C 1
ATOM 2041 O O . LEU A 1 253 ? -0.891 6.031 4.789 1 92.5 253 LEU A O 1
ATOM 2045 N N . ARG A 1 254 ? -1.725 3.994 4.703 1 91.75 254 ARG A N 1
ATOM 2046 C CA . ARG A 1 254 ? -1.792 3.936 6.16 1 91.75 254 ARG A CA 1
ATOM 2047 C C . ARG A 1 254 ? -0.405 4.07 6.777 1 91.75 254 ARG A C 1
ATOM 2049 O O . ARG A 1 254 ? -0.218 4.816 7.742 1 91.75 254 ARG A O 1
ATOM 2056 N N . LYS A 1 255 ? 0.498 3.287 6.281 1 87.38 255 LYS A N 1
ATOM 2057 C CA . LYS A 1 255 ? 1.871 3.369 6.77 1 87.38 255 LYS A CA 1
ATOM 2058 C C . LYS A 1 255 ? 2.406 4.797 6.668 1 87.38 255 LYS A C 1
ATOM 2060 O O . LYS A 1 255 ? 3.01 5.309 7.613 1 87.38 255 LYS A O 1
ATOM 2065 N N . MET A 1 256 ? 2.172 5.406 5.582 1 90.44 256 MET A N 1
ATOM 2066 C CA . MET A 1 256 ? 2.643 6.77 5.371 1 90.44 256 MET A CA 1
ATOM 2067 C C . MET A 1 256 ? 1.938 7.742 6.312 1 90.44 256 MET A C 1
ATOM 2069 O O . MET A 1 256 ? 2.553 8.688 6.809 1 90.44 256 MET A O 1
ATOM 2073 N N . TRP A 1 257 ? 0.704 7.488 6.496 1 91.81 257 TRP A N 1
ATOM 2074 C CA . TRP A 1 257 ? -0.074 8.305 7.426 1 91.81 257 TRP A CA 1
ATOM 2075 C C . TRP A 1 257 ? 0.483 8.195 8.844 1 91.81 257 TRP A C 1
ATOM 2077 O O . TRP A 1 257 ? 0.651 9.203 9.531 1 91.81 257 TRP A O 1
ATOM 2087 N N . ASN A 1 258 ? 0.815 7.062 9.219 1 87.69 258 ASN A N 1
ATOM 2088 C CA . ASN A 1 258 ? 1.364 6.809 10.547 1 87.69 258 ASN A CA 1
ATOM 2089 C C . ASN A 1 258 ? 2.742 7.441 10.719 1 87.69 258 ASN A C 1
ATOM 2091 O O . ASN A 1 258 ? 3.143 7.781 11.828 1 87.69 258 ASN A O 1
ATOM 2095 N N . GLU A 1 259 ? 3.389 7.625 9.648 1 86.94 259 GLU A N 1
ATOM 2096 C CA . GLU A 1 259 ? 4.711 8.25 9.672 1 86.94 259 GLU A CA 1
ATOM 2097 C C . GLU A 1 259 ? 4.609 9.766 9.516 1 86.94 259 GLU A C 1
ATOM 2099 O O . GLU A 1 259 ? 5.625 10.461 9.523 1 86.94 259 GLU A O 1
ATOM 2104 N N . GLY A 1 260 ? 3.432 10.25 9.328 1 90.88 260 GLY A N 1
ATOM 2105 C CA . GLY A 1 260 ? 3.203 11.68 9.188 1 90.88 260 GLY A CA 1
ATOM 2106 C C . GLY A 1 260 ? 3.623 12.227 7.836 1 90.88 260 GLY A C 1
ATOM 2107 O O . GLY A 1 260 ? 3.859 13.43 7.691 1 90.88 260 GLY A O 1
ATOM 2108 N N . LYS A 1 261 ? 3.688 11.414 6.836 1 91.94 261 LYS A N 1
ATOM 2109 C CA . LYS A 1 261 ? 4.207 11.836 5.539 1 91.94 261 LYS A CA 1
ATOM 2110 C C . LYS A 1 261 ? 3.168 12.648 4.766 1 91.94 261 LYS A C 1
ATOM 2112 O O . LYS A 1 261 ? 3.508 13.367 3.822 1 91.94 261 LYS A O 1
ATOM 2117 N N . PHE A 1 262 ? 1.974 12.484 5.125 1 93.69 262 PHE A N 1
ATOM 2118 C CA . PHE A 1 262 ? 0.925 13.328 4.566 1 93.69 262 PHE A CA 1
ATOM 2119 C C . PHE A 1 262 ? -0.162 13.602 5.598 1 93.69 262 PHE A C 1
ATOM 2121 O O . PHE A 1 262 ? -0.18 12.984 6.664 1 93.69 262 PHE A O 1
ATOM 2128 N N . GLY A 1 263 ? -1.004 14.516 5.293 1 95.19 263 GLY A N 1
ATOM 2129 C CA . GLY A 1 263 ? -2.137 14.828 6.148 1 95.19 263 GLY A CA 1
ATOM 2130 C C . GLY A 1 263 ? -3.385 15.203 5.371 1 95.19 263 GLY A C 1
ATOM 2131 O O . GLY A 1 263 ? -3.314 15.5 4.176 1 95.19 263 GLY A O 1
ATOM 2132 N N . LEU A 1 264 ? -4.457 15.117 6.078 1 96.75 264 LEU A N 1
ATOM 2133 C CA . LEU A 1 264 ? -5.754 15.547 5.574 1 96.75 264 LEU A CA 1
ATOM 2134 C C . LEU A 1 264 ? -6.281 16.734 6.371 1 96.75 264 LEU A C 1
ATOM 2136 O O . LEU A 1 264 ? -6.652 16.594 7.539 1 96.75 264 LEU A O 1
ATOM 2140 N N . GLU A 1 265 ? -6.344 17.828 5.746 1 96.31 265 GLU A N 1
ATOM 2141 C CA . GLU A 1 265 ? -6.871 19.047 6.367 1 96.31 265 GLU A CA 1
ATOM 2142 C C . GLU A 1 265 ? -8.383 19.125 6.207 1 96.31 265 GLU A C 1
ATOM 2144 O O . GLU A 1 265 ? -8.891 19.203 5.086 1 96.31 265 GLU A O 1
ATOM 2149 N N . PRO A 1 266 ? -9.07 19.094 7.359 1 96.75 266 PRO A N 1
ATOM 2150 C CA . PRO A 1 266 ? -10.508 19.328 7.191 1 96.75 266 PRO A CA 1
ATOM 2151 C C . PRO A 1 266 ? -10.82 20.734 6.691 1 96.75 266 PRO A C 1
ATOM 2153 O O . PRO A 1 266 ? -10.281 21.719 7.215 1 96.75 266 PRO A O 1
ATOM 2156 N N . LEU A 1 267 ? -11.703 20.844 5.719 1 95.44 267 LEU A N 1
ATOM 2157 C CA . LEU A 1 267 ? -11.953 22.125 5.09 1 95.44 267 LEU A CA 1
ATOM 2158 C C . LEU A 1 267 ? -13.383 22.594 5.34 1 95.44 267 LEU A C 1
ATOM 2160 O O . LEU A 1 267 ? -13.602 23.703 5.828 1 95.44 267 LEU A O 1
ATOM 2164 N N . ARG A 1 268 ? -14.383 21.766 4.969 1 95.81 268 ARG A N 1
ATOM 2165 C CA . ARG A 1 268 ? -15.781 22.125 5.16 1 95.81 268 ARG A CA 1
ATOM 2166 C C . ARG A 1 268 ? -16.688 20.922 5 1 95.81 268 ARG A C 1
ATOM 2168 O O . ARG A 1 268 ? -16.297 19.906 4.41 1 95.81 268 ARG A O 1
ATOM 2175 N N . TYR A 1 269 ? -17.859 21.109 5.609 1 97.25 269 TYR A N 1
ATOM 2176 C CA . TYR A 1 269 ? -18.938 20.156 5.34 1 97.25 269 TYR A CA 1
ATOM 2177 C C . TYR A 1 269 ? -19.719 20.562 4.098 1 97.25 269 TYR A C 1
ATOM 2179 O O . TYR A 1 269 ? -19.922 21.75 3.838 1 97.25 269 TYR A O 1
ATOM 2187 N N . VAL A 1 270 ? -20.047 19.531 3.34 1 96.56 270 VAL A N 1
ATOM 2188 C CA . VAL A 1 270 ? -20.859 19.75 2.143 1 96.56 270 VAL A CA 1
ATOM 2189 C C . VAL A 1 270 ? -22.016 18.75 2.105 1 96.56 270 VAL A C 1
ATOM 2191 O O . VAL A 1 270 ? -22.078 17.844 2.928 1 96.56 270 VAL A O 1
ATOM 2194 N N . ASP A 1 271 ? -23.047 19.016 1.302 1 94.94 271 ASP A N 1
ATOM 2195 C CA . ASP A 1 271 ? -24.156 18.078 1.095 1 94.94 271 ASP A CA 1
ATOM 2196 C C . ASP A 1 271 ? -24.641 18.125 -0.352 1 94.94 271 ASP A C 1
ATOM 2198 O O . ASP A 1 271 ? -24.328 19.047 -1.095 1 94.94 271 ASP A O 1
ATOM 2202 N N . LYS A 1 272 ? -25.125 17.016 -0.789 1 93 272 LYS A N 1
ATOM 2203 C CA . LYS A 1 272 ? -25.75 16.953 -2.109 1 93 272 LYS A CA 1
ATOM 2204 C C . LYS A 1 272 ? -26.922 15.977 -2.119 1 93 272 LYS A C 1
ATOM 2206 O O . LYS A 1 272 ? -27.094 15.203 -1.176 1 93 272 LYS A O 1
ATOM 2211 N N . TRP A 1 273 ? -27.703 16.172 -3.137 1 92.12 273 TRP A N 1
ATOM 2212 C CA . TRP A 1 273 ? -28.844 15.273 -3.342 1 92.12 273 TRP A CA 1
ATOM 2213 C C . TRP A 1 273 ? -28.531 14.25 -4.43 1 92.12 273 TRP A C 1
ATOM 2215 O O . TRP A 1 273 ? -27.984 14.602 -5.484 1 92.12 273 TRP A O 1
ATOM 2225 N N . VAL A 1 274 ? -28.719 12.992 -4.078 1 88.38 274 VAL A N 1
ATOM 2226 C CA . VAL A 1 274 ? -28.453 11.93 -5.051 1 88.38 274 VAL A CA 1
ATOM 2227 C C . VAL A 1 274 ? -29.719 11.102 -5.262 1 88.38 274 VAL A C 1
ATOM 2229 O O . VAL A 1 274 ? -30.516 10.938 -4.34 1 88.38 274 VAL A O 1
ATOM 2232 N N . VAL A 1 275 ? -29.828 10.578 -6.578 1 81.31 275 VAL A N 1
ATOM 2233 C CA . VAL A 1 275 ? -30.938 9.688 -6.922 1 81.31 275 VAL A CA 1
ATOM 2234 C C . VAL A 1 275 ? -30.594 8.258 -6.516 1 81.31 275 VAL A C 1
ATOM 2236 O O . VAL A 1 275 ? -29.562 7.719 -6.918 1 81.31 275 VAL A O 1
ATOM 2239 N N . MET A 1 276 ? -31.203 7.723 -5.523 1 69.81 276 MET A N 1
ATOM 2240 C CA . MET A 1 276 ? -30.969 6.34 -5.121 1 69.81 276 MET A CA 1
ATOM 2241 C C . MET A 1 276 ? -31.812 5.375 -5.938 1 69.81 276 MET A C 1
ATOM 2243 O O . MET A 1 276 ? -33.031 5.566 -6.062 1 69.81 276 MET A O 1
ATOM 2247 N N . LYS A 1 277 ? -31.219 4.727 -6.859 1 57.69 277 LYS A N 1
ATOM 2248 C CA . LYS A 1 277 ? -32 3.697 -7.555 1 57.69 277 LYS A CA 1
ATOM 2249 C C . LYS A 1 277 ? -32.344 2.551 -6.613 1 57.69 277 LYS A C 1
ATOM 2251 O O . LYS A 1 277 ? -31.578 2.203 -5.723 1 57.69 277 LYS A O 1
ATOM 2256 N N . THR A 1 278 ? -33.531 2.229 -6.566 1 50.88 278 THR A N 1
ATOM 2257 C CA . THR A 1 278 ? -34.031 1.065 -5.844 1 50.88 278 THR A CA 1
ATOM 2258 C C . THR A 1 278 ? -33.219 -0.182 -6.195 1 50.88 278 THR A C 1
ATOM 2260 O O . THR A 1 278 ? -33 -0.468 -7.371 1 50.88 278 THR A O 1
ATOM 2263 N N . GLY A 1 279 ? -32.562 -0.923 -5.199 1 49.88 279 GLY A N 1
ATOM 2264 C CA . GLY A 1 279 ? -31.953 -2.246 -5.262 1 49.88 279 GLY A CA 1
ATOM 2265 C C . GLY A 1 279 ? -30.438 -2.209 -5.293 1 49.88 279 GLY A C 1
ATOM 2266 O O . GLY A 1 279 ? -29.781 -3.254 -5.234 1 49.88 279 GLY A O 1
ATOM 2267 N N . GLU A 1 280 ? -29.859 -1.183 -6.082 1 46.53 280 GLU A N 1
ATOM 2268 C CA . GLU A 1 280 ? -28.406 -1.275 -6.207 1 46.53 280 GLU A CA 1
ATOM 2269 C C . GLU A 1 280 ? -27.703 -0.686 -4.984 1 46.53 280 GLU A C 1
ATOM 2271 O O . GLU A 1 280 ? -28.078 0.395 -4.52 1 46.53 280 GLU A O 1
ATOM 2276 N N . GLU A 1 281 ? -27.344 -1.444 -4.125 1 44.5 281 GLU A N 1
ATOM 2277 C CA . GLU A 1 281 ? -26.438 -0.967 -3.086 1 44.5 281 GLU A CA 1
ATOM 2278 C C . GLU A 1 281 ? -25.562 0.182 -3.594 1 44.5 281 GLU A C 1
ATOM 2280 O O . GLU A 1 281 ? -24.859 0.039 -4.594 1 44.5 281 GLU A O 1
ATOM 2285 N N . THR A 1 282 ? -26 1.402 -3.445 1 44.25 282 THR A N 1
ATOM 2286 C CA . THR A 1 282 ? -25.422 2.676 -3.848 1 44.25 282 THR A CA 1
ATOM 2287 C C . THR A 1 282 ? -23.953 2.744 -3.451 1 44.25 282 THR A C 1
ATOM 2289 O O . THR A 1 282 ? -23.609 2.697 -2.266 1 44.25 282 THR A O 1
ATOM 2292 N N . ASN A 1 283 ? -23.188 2.176 -4.113 1 44.38 283 ASN A N 1
ATOM 2293 C CA . ASN A 1 283 ? -21.797 2.564 -3.863 1 44.38 283 ASN A CA 1
ATOM 2294 C C . ASN A 1 283 ? -21.625 4.078 -3.943 1 44.38 283 ASN A C 1
ATOM 2296 O O . ASN A 1 283 ? -21.672 4.66 -5.027 1 44.38 283 ASN A O 1
ATOM 2300 N N . LEU A 1 284 ? -22.031 4.766 -2.934 1 47 284 LEU A N 1
ATOM 2301 C CA . LEU A 1 284 ? -21.891 6.211 -2.814 1 47 284 LEU A CA 1
ATOM 2302 C C . LEU A 1 284 ? -20.594 6.684 -3.469 1 47 284 LEU A C 1
ATOM 2304 O O . LEU A 1 284 ? -20.531 7.805 -3.979 1 47 284 LEU A O 1
ATOM 2308 N N . GLY A 1 285 ? -19.609 5.898 -3.418 1 46.84 285 GLY A N 1
ATOM 2309 C CA . GLY A 1 285 ? -18.312 6.367 -3.869 1 46.84 285 GLY A CA 1
ATOM 2310 C C . GLY A 1 285 ? -18.281 6.691 -5.352 1 46.84 285 GLY A C 1
ATOM 2311 O O . GLY A 1 285 ? -17.609 7.637 -5.77 1 46.84 285 GLY A O 1
ATOM 2312 N N . ARG A 1 286 ? -19.016 5.836 -6.215 1 43.59 286 ARG A N 1
ATOM 2313 C CA . ARG A 1 286 ? -19.016 6.145 -7.641 1 43.59 286 ARG A CA 1
ATOM 2314 C C . ARG A 1 286 ? -19.938 7.309 -7.949 1 43.59 286 ARG A C 1
ATOM 2316 O O . ARG A 1 286 ? -19.734 8.047 -8.914 1 43.59 286 ARG A O 1
ATOM 2323 N N . ALA A 1 287 ? -20.984 7.512 -7.289 1 38.28 287 ALA A N 1
ATOM 2324 C CA . ALA A 1 287 ? -21.938 8.578 -7.574 1 38.28 287 ALA A CA 1
ATOM 2325 C C . ALA A 1 287 ? -21.281 9.953 -7.457 1 38.28 287 ALA A C 1
ATOM 2327 O O . ALA A 1 287 ? -21.703 10.898 -8.125 1 38.28 287 ALA A O 1
ATOM 2328 N N . ALA A 1 288 ? -20.266 10.078 -6.699 1 38 288 ALA A N 1
ATOM 2329 C CA . ALA A 1 288 ? -19.703 11.406 -6.527 1 38 288 ALA A CA 1
ATOM 2330 C C . ALA A 1 288 ? -18.891 11.82 -7.758 1 38 288 ALA A C 1
ATOM 2332 O O . ALA A 1 288 ? -18.719 13.016 -8.023 1 38 288 ALA A O 1
ATOM 2333 N N . GLY A 1 289 ? -18.297 10.875 -8.531 1 36.88 289 GLY A N 1
ATOM 2334 C CA . GLY A 1 289 ? -17.484 11.297 -9.664 1 36.88 289 GLY A CA 1
ATOM 2335 C C . GLY A 1 289 ? -18.281 11.477 -10.938 1 36.88 289 GLY A C 1
ATOM 2336 O O . GLY A 1 289 ? -17.734 11.906 -11.961 1 36.88 289 GLY A O 1
ATOM 2337 N N . SER A 1 290 ? -19.375 10.875 -11.109 1 32.38 290 SER A N 1
ATOM 2338 C CA . SER A 1 290 ? -20 11.008 -12.422 1 32.38 290 SER A CA 1
ATOM 2339 C C . SER A 1 290 ? -20.734 12.336 -12.555 1 32.38 290 SER A C 1
ATOM 2341 O O . SER A 1 290 ? -21.875 12.469 -12.094 1 32.38 290 SER A O 1
ATOM 2343 N N . SER A 1 291 ? -20.156 13.469 -12.539 1 28.16 291 SER A N 1
ATOM 2344 C CA . SER A 1 291 ? -20.906 14.539 -13.18 1 28.16 291 SER A CA 1
ATOM 2345 C C . SER A 1 291 ? -21.141 14.25 -14.656 1 28.16 291 SER A C 1
ATOM 2347 O O . SER A 1 291 ? -20.281 14.516 -15.492 1 28.16 291 SER A O 1
ATOM 2349 N N . LYS A 1 292 ? -21.703 13.156 -15.18 1 30.53 292 LYS A N 1
ATOM 2350 C CA . LYS A 1 292 ? -22.219 13.25 -16.547 1 30.53 292 LYS A CA 1
ATOM 2351 C C . LYS A 1 292 ? -23.047 14.523 -16.734 1 30.53 292 LYS A C 1
ATOM 2353 O O . LYS A 1 292 ? -23.953 14.797 -15.953 1 30.53 292 LYS A O 1
ATOM 2358 N N . ASP A 1 293 ? -22.547 15.531 -17.531 1 28.16 293 ASP A N 1
ATOM 2359 C CA . ASP A 1 293 ? -23.328 16.547 -18.234 1 28.16 293 ASP A CA 1
ATOM 2360 C C . ASP A 1 293 ? -24.516 15.93 -18.969 1 28.16 293 ASP A C 1
ATOM 2362 O O . ASP A 1 293 ? -24.312 15.164 -19.922 1 28.16 293 ASP A O 1
ATOM 2366 N N . THR A 1 294 ? -25.562 15.57 -18.422 1 27.31 294 THR A N 1
ATOM 2367 C CA . THR A 1 294 ? -26.828 15.258 -19.062 1 27.31 294 THR A CA 1
ATOM 2368 C C . THR A 1 294 ? -27.234 16.375 -20.031 1 27.31 294 THR A C 1
ATOM 2370 O O . THR A 1 294 ? -28.047 17.234 -19.688 1 27.31 294 THR A O 1
ATOM 2373 N N . LYS A 1 295 ? -26.344 17.047 -20.797 1 24.95 295 LYS A N 1
ATOM 2374 C CA . LYS A 1 295 ? -26.969 17.984 -21.719 1 24.95 295 LYS A CA 1
ATOM 2375 C C . LYS A 1 295 ? -27.797 17.25 -22.766 1 24.95 295 LYS A C 1
ATOM 2377 O O . LYS A 1 295 ? -28.688 17.859 -23.391 1 24.95 295 LYS A O 1
ATOM 2382 N N . ASN A 1 296 ? -27.281 16.266 -23.469 1 25.69 296 ASN A N 1
ATOM 2383 C CA . ASN A 1 296 ? -27.828 16.141 -24.812 1 25.69 296 ASN A CA 1
ATOM 2384 C C . ASN A 1 296 ? -29.203 15.484 -24.797 1 25.69 296 ASN A C 1
ATOM 2386 O O . ASN A 1 296 ? -29.312 14.258 -24.906 1 25.69 296 ASN A O 1
ATOM 2390 N N . THR A 1 297 ? -30.062 15.852 -23.891 1 23.39 297 THR A N 1
ATOM 2391 C CA . THR A 1 297 ? -31.406 15.375 -24.125 1 23.39 297 THR A CA 1
ATOM 2392 C C . THR A 1 297 ? -31.953 15.914 -25.453 1 23.39 297 THR A C 1
ATOM 2394 O O . THR A 1 297 ? -32.219 17.109 -25.578 1 23.39 297 THR A O 1
ATOM 2397 N N . LYS A 1 298 ? -31.5 15.383 -26.562 1 23.94 298 LYS A N 1
ATOM 2398 C CA . LYS A 1 298 ? -32.25 15.633 -27.797 1 23.94 298 LYS A CA 1
ATOM 2399 C C . LYS A 1 298 ? -33.719 15.359 -27.609 1 23.94 298 LYS A C 1
ATOM 2401 O O . LYS A 1 298 ? -34.125 14.445 -26.875 1 23.94 298 LYS A O 1
ATOM 2406 N N . GLU A 1 299 ? -34.562 16.25 -28.125 1 26.08 299 GLU A N 1
ATOM 2407 C CA . GLU A 1 299 ? -36 16.422 -28.25 1 26.08 299 GLU A CA 1
ATOM 2408 C C . GLU A 1 299 ? -36.656 15.211 -28.906 1 26.08 299 GLU A C 1
ATOM 2410 O O . GLU A 1 299 ? -36.656 15.102 -30.141 1 26.08 299 GLU A O 1
ATOM 2415 N N . THR A 1 300 ? -36.25 13.961 -28.656 1 24.59 300 THR A N 1
ATOM 2416 C CA . THR A 1 300 ? -37.125 13.109 -29.438 1 24.59 300 THR A CA 1
ATOM 2417 C C . THR A 1 300 ? -38.594 13.383 -29.094 1 24.59 300 THR A C 1
ATOM 2419 O O . THR A 1 300 ? -38.969 13.352 -27.922 1 24.59 300 THR A O 1
ATOM 2422 N N . LYS A 1 301 ? -39.469 13.859 -29.969 1 25.16 301 LYS A N 1
ATOM 2423 C CA . LYS A 1 301 ? -40.844 14.336 -30.141 1 25.16 301 LYS A CA 1
ATOM 2424 C C . LYS A 1 301 ? -41.844 13.328 -29.578 1 25.16 301 LYS A C 1
ATOM 2426 O O . LYS A 1 301 ? -42.938 13.703 -29.156 1 25.16 301 LYS A O 1
ATOM 2431 N N . ASP A 1 302 ? -41.844 12.062 -30.109 1 26.94 302 ASP A N 1
ATOM 2432 C CA . ASP A 1 302 ? -43.188 11.492 -30.297 1 26.94 302 ASP A CA 1
ATOM 2433 C C . ASP A 1 302 ? -43.844 11.195 -28.953 1 26.94 302 ASP A C 1
ATOM 2435 O O . ASP A 1 302 ? -43.156 11.062 -27.938 1 26.94 302 ASP A O 1
ATOM 2439 N N . THR A 1 303 ? -45.25 10.797 -28.812 1 26.95 303 THR A N 1
ATOM 2440 C CA . THR A 1 303 ? -46.562 10.898 -28.141 1 26.95 303 THR A CA 1
ATOM 2441 C C . THR A 1 303 ? -46.625 9.922 -26.969 1 26.95 303 THR A C 1
ATOM 2443 O O . THR A 1 303 ? -47.531 10.023 -26.141 1 26.95 303 THR A O 1
ATOM 2446 N N . GLU A 1 304 ? -46.188 8.602 -27.094 1 29.11 304 GLU A N 1
ATOM 2447 C CA . GLU A 1 304 ? -46.969 7.637 -26.344 1 29.11 304 GLU A CA 1
ATOM 2448 C C . GLU A 1 304 ? -46.812 7.836 -24.828 1 29.11 304 GLU A C 1
ATOM 2450 O O . GLU A 1 304 ? -45.75 8.281 -24.375 1 29.11 304 GLU A O 1
ATOM 2455 N N . ASP A 1 305 ? -47.938 7.738 -23.953 1 31.58 305 ASP A N 1
ATOM 2456 C CA . ASP A 1 305 ? -48.312 7.883 -22.547 1 31.58 305 ASP A CA 1
ATOM 2457 C C . ASP A 1 305 ? -47.344 7.109 -21.656 1 31.58 305 ASP A C 1
ATOM 2459 O O . ASP A 1 305 ? -47.469 5.891 -21.5 1 31.58 305 ASP A O 1
ATOM 2463 N N . THR A 1 306 ? -46.125 7.258 -21.766 1 27.28 306 THR A N 1
ATOM 2464 C CA . THR A 1 306 ? -45.188 6.449 -21 1 27.28 306 THR A CA 1
ATOM 2465 C C . THR A 1 306 ? -45.344 6.68 -19.5 1 27.28 306 THR A C 1
ATOM 2467 O O . THR A 1 306 ? -45.062 7.766 -19 1 27.28 306 THR A O 1
ATOM 2470 N N . LYS A 1 307 ? -46.281 5.949 -18.797 1 31.05 307 LYS A N 1
ATOM 2471 C CA . LYS A 1 307 ? -46.562 5.691 -17.391 1 31.05 307 LYS A CA 1
ATOM 2472 C C . LYS A 1 307 ? -45.281 5.48 -16.594 1 31.05 307 LYS A C 1
ATOM 2474 O O . LYS A 1 307 ? -45.312 5.133 -15.414 1 31.05 307 LYS A O 1
ATOM 2479 N N . ASP A 1 308 ? -44.125 5.254 -17.188 1 31.55 308 ASP A N 1
ATOM 2480 C CA . ASP A 1 308 ? -43 4.859 -16.375 1 31.55 308 ASP A CA 1
ATOM 2481 C C . ASP A 1 308 ? -42.562 6.004 -15.461 1 31.55 308 ASP A C 1
ATOM 2483 O O . ASP A 1 308 ? -41.375 6.336 -15.398 1 31.55 308 ASP A O 1
ATOM 2487 N N . ALA A 1 309 ? -43.25 7.043 -15.305 1 35.41 309 ALA A N 1
ATOM 2488 C CA . ALA A 1 309 ? -42.969 8.164 -14.414 1 35.41 309 ALA A CA 1
ATOM 2489 C C . ALA A 1 309 ? -42.719 7.684 -12.984 1 35.41 309 ALA A C 1
ATOM 2491 O O . ALA A 1 309 ? -42.375 8.477 -12.117 1 35.41 309 ALA A O 1
ATOM 2492 N N . ARG A 1 310 ? -43.312 6.508 -12.711 1 37.38 310 ARG A N 1
ATOM 2493 C CA . ARG A 1 310 ? -43.375 6.156 -11.297 1 37.38 310 ARG A CA 1
ATOM 2494 C C . ARG A 1 310 ? -42 5.887 -10.727 1 37.38 310 ARG A C 1
ATOM 2496 O O . ARG A 1 310 ? -41.844 5.637 -9.523 1 37.38 310 ARG A O 1
ATOM 2503 N N . HIS A 1 311 ? -41.062 5.297 -11.406 1 39.03 311 HIS A N 1
ATOM 2504 C CA . HIS A 1 311 ? -39.844 4.957 -10.672 1 39.03 311 HIS A CA 1
ATOM 2505 C C . HIS A 1 311 ? -38.969 6.191 -10.43 1 39.03 311 HIS A C 1
ATOM 2507 O O . HIS A 1 311 ? -37.969 6.387 -11.102 1 39.03 311 HIS A O 1
ATOM 2513 N N . ALA A 1 312 ? -39.406 7.262 -10.219 1 42.66 312 ALA A N 1
ATOM 2514 C CA . ALA A 1 312 ? -38.688 8.461 -9.766 1 42.66 312 ALA A CA 1
ATOM 2515 C C . ALA A 1 312 ? -37.75 8.133 -8.617 1 42.66 312 ALA A C 1
ATOM 2517 O O . ALA A 1 312 ? -38.188 7.754 -7.527 1 42.66 312 ALA A O 1
ATOM 2518 N N . GLY A 1 313 ? -36.594 7.578 -8.75 1 52.09 313 GLY A N 1
ATOM 2519 C CA . GLY A 1 313 ? -35.656 7.297 -7.676 1 52.09 313 GLY A CA 1
ATOM 2520 C C . GLY A 1 313 ? -35.656 8.352 -6.586 1 52.09 313 GLY A C 1
ATOM 2521 O O . GLY A 1 313 ? -35.906 9.523 -6.852 1 52.09 313 GLY A O 1
ATOM 2522 N N . LYS A 1 314 ? -36.094 8.102 -5.32 1 68.19 314 LYS A N 1
ATOM 2523 C CA . LYS A 1 314 ? -36.125 8.992 -4.164 1 68.19 314 LYS A CA 1
ATOM 2524 C C . LYS A 1 314 ? -34.781 9.703 -3.977 1 68.19 314 LYS A C 1
ATOM 2526 O O . LYS A 1 314 ? -33.719 9.062 -4.02 1 68.19 314 LYS A O 1
ATOM 2531 N N . LEU A 1 315 ? -34.844 11.008 -4.18 1 82.56 315 LEU A N 1
ATOM 2532 C CA . LEU A 1 315 ? -33.688 11.844 -3.879 1 82.56 315 LEU A CA 1
ATOM 2533 C C . LEU A 1 315 ? -33.312 11.75 -2.4 1 82.56 315 LEU A C 1
ATOM 2535 O O . LEU A 1 315 ? -34.188 11.844 -1.534 1 82.56 315 LEU A O 1
ATOM 2539 N N . LYS A 1 316 ? -32.188 11.25 -2.236 1 88.81 316 LYS A N 1
ATOM 2540 C CA . LYS A 1 316 ? -31.703 11.195 -0.864 1 88.81 316 LYS A CA 1
ATOM 2541 C C . LYS A 1 316 ? -30.547 12.164 -0.665 1 88.81 316 LYS A C 1
ATOM 2543 O O . LYS A 1 316 ? -29.672 12.281 -1.526 1 88.81 316 LYS A O 1
ATOM 2548 N N . GLN A 1 317 ? -30.719 12.93 0.404 1 92.44 317 GLN A N 1
ATOM 2549 C CA . GLN A 1 317 ? -29.625 13.836 0.754 1 92.44 317 GLN A CA 1
ATOM 2550 C C . GLN A 1 317 ? -28.453 13.086 1.378 1 92.44 317 GLN A C 1
ATOM 2552 O O . GLN A 1 317 ? -28.656 12.234 2.246 1 92.44 317 GLN A O 1
ATOM 2557 N N . ILE A 1 318 ? -27.25 13.406 0.864 1 94.69 318 ILE A N 1
ATOM 2558 C CA . ILE A 1 318 ? -26.047 12.828 1.453 1 94.69 318 ILE A CA 1
ATOM 2559 C C . ILE A 1 318 ? -25.125 13.938 1.924 1 94.69 318 ILE A C 1
ATOM 2561 O O . ILE A 1 318 ? -25.25 15.086 1.491 1 94.69 318 ILE A O 1
ATOM 2565 N N . TYR A 1 319 ? -24.25 13.594 2.814 1 97.31 319 TYR A N 1
ATOM 2566 C CA . TYR A 1 319 ? -23.375 14.555 3.471 1 97.31 319 TYR A CA 1
ATOM 2567 C C . TYR A 1 319 ? -21.906 14.25 3.188 1 97.31 319 TYR A C 1
ATOM 2569 O O . TYR A 1 319 ? -21.531 13.086 2.994 1 97.31 319 TYR A O 1
ATOM 2577 N N . GLY A 1 320 ? -21.109 15.352 3.121 1 97.75 320 GLY A N 1
ATOM 2578 C CA . GLY A 1 320 ? -19.703 15.156 2.818 1 97.75 320 GLY A CA 1
ATOM 2579 C C . GLY A 1 320 ? -18.781 16 3.686 1 97.75 320 GLY A C 1
ATOM 2580 O O . GLY A 1 320 ? -19.156 17.094 4.113 1 97.75 320 GLY A O 1
ATOM 2581 N N . LEU A 1 321 ? -17.656 15.438 4.008 1 98.19 321 LEU A N 1
ATOM 2582 C CA . LEU A 1 321 ? -16.547 16.188 4.578 1 98.19 321 LEU A CA 1
ATOM 2583 C C . LEU A 1 321 ? -15.43 16.375 3.551 1 98.19 321 LEU A C 1
ATOM 2585 O O . LEU A 1 321 ? -14.812 15.398 3.121 1 98.19 321 LEU A O 1
ATOM 2589 N N . GLU A 1 322 ? -15.203 17.609 3.195 1 97.44 322 GLU A N 1
ATOM 2590 C CA . GLU A 1 322 ? -14.117 17.938 2.281 1 97.44 322 GLU A CA 1
ATOM 2591 C C . GLU A 1 322 ? -12.789 18.078 3.029 1 97.44 322 GLU A C 1
ATOM 2593 O O . GLU A 1 322 ? -12.719 18.797 4.035 1 97.44 322 GLU A O 1
ATOM 2598 N N . THR A 1 323 ? -11.812 17.391 2.51 1 97.06 323 THR A N 1
ATOM 2599 C CA . THR A 1 323 ? -10.477 17.469 3.08 1 97.06 323 THR A CA 1
ATOM 2600 C C . THR A 1 323 ? -9.453 17.844 2.008 1 97.06 323 THR A C 1
ATOM 2602 O O . THR A 1 323 ? -9.68 17.609 0.82 1 97.06 323 THR A O 1
ATOM 2605 N N . GLY A 1 324 ? -8.438 18.531 2.445 1 95.94 324 GLY A N 1
ATOM 2606 C CA . GLY A 1 324 ? -7.293 18.797 1.587 1 95.94 324 GLY A CA 1
ATOM 2607 C C . GLY A 1 324 ? -6.129 17.859 1.851 1 95.94 324 GLY A C 1
ATOM 2608 O O . GLY A 1 324 ? -5.656 17.75 2.984 1 95.94 324 GLY A O 1
ATOM 2609 N N . PHE A 1 325 ? -5.762 17.203 0.822 1 95.81 325 PHE A N 1
ATOM 2610 C CA . PHE A 1 325 ? -4.605 16.328 0.921 1 95.81 325 PHE A CA 1
ATOM 2611 C C . PHE A 1 325 ? -3.307 17.125 0.833 1 95.81 325 PHE A C 1
ATOM 2613 O O . PHE A 1 325 ? -3.146 17.969 -0.056 1 95.81 325 PHE A O 1
ATOM 2620 N N . HIS A 1 326 ? -2.342 16.844 1.725 1 95.06 326 HIS A N 1
ATOM 2621 C CA . HIS A 1 326 ? -1.039 17.5 1.714 1 95.06 326 HIS A CA 1
ATOM 2622 C C . HIS A 1 326 ? 0.084 16.5 1.978 1 95.06 326 HIS A C 1
ATOM 2624 O O . HIS A 1 326 ? 0.066 15.797 2.984 1 95.06 326 HIS A O 1
ATOM 2630 N N . TRP A 1 327 ? 0.988 16.5 1.035 1 93.5 327 TRP A N 1
ATOM 2631 C CA . TRP A 1 327 ? 2.266 15.891 1.402 1 93.5 327 TRP A CA 1
ATOM 2632 C C . TRP A 1 327 ? 3.012 16.766 2.404 1 93.5 327 TRP A C 1
ATOM 2634 O O . TRP A 1 327 ? 3.043 17.984 2.266 1 93.5 327 TRP A O 1
ATOM 2644 N N . LEU A 1 328 ? 3.592 16.094 3.418 1 94.5 328 LEU A N 1
ATOM 2645 C CA . LEU A 1 328 ? 4.266 16.844 4.469 1 94.5 328 LEU A CA 1
ATOM 2646 C C . LEU A 1 328 ? 5.77 16.594 4.449 1 94.5 328 LEU A C 1
ATOM 2648 O O . LEU A 1 328 ? 6.242 15.617 5.039 1 94.5 328 LEU A O 1
ATOM 2652 N N . LYS A 1 329 ? 6.414 17.5 3.848 1 93 329 LYS A N 1
ATOM 2653 C CA . LYS A 1 329 ? 7.871 17.406 3.85 1 93 329 LYS A CA 1
ATOM 2654 C C . LYS A 1 329 ? 8.438 17.672 5.242 1 93 329 LYS A C 1
ATOM 2656 O O . LYS A 1 329 ? 7.949 18.531 5.969 1 93 329 LYS A O 1
ATOM 2661 N N . LYS A 1 330 ? 9.453 16.938 5.531 1 94.56 330 LYS A N 1
ATOM 2662 C CA . LYS A 1 330 ? 10.039 17.141 6.855 1 94.56 330 LYS A CA 1
ATOM 2663 C C . LYS A 1 330 ? 11.258 18.047 6.785 1 94.56 330 LYS A C 1
ATOM 2665 O O . LYS A 1 330 ? 11.891 18.172 5.734 1 94.56 330 LYS A O 1
ATOM 2670 N N . THR A 1 331 ? 11.602 18.641 7.891 1 96.19 331 THR A N 1
ATOM 2671 C CA . THR A 1 331 ? 12.805 19.469 7.973 1 96.19 331 THR A CA 1
ATOM 2672 C C . THR A 1 331 ? 14.023 18.609 8.281 1 96.19 331 THR A C 1
ATOM 2674 O O . THR A 1 331 ? 13.898 17.406 8.531 1 96.19 331 THR A O 1
ATOM 2677 N N . ASN A 1 332 ? 15.172 19.219 8.242 1 94.25 332 ASN A N 1
ATOM 2678 C CA . ASN A 1 332 ? 16.422 18.5 8.508 1 94.25 332 ASN A CA 1
ATOM 2679 C C . ASN A 1 332 ? 16.766 18.5 9.992 1 94.25 332 ASN A C 1
ATOM 2681 O O . ASN A 1 332 ? 17.891 18.156 10.367 1 94.25 332 ASN A O 1
ATOM 2685 N N . LEU A 1 333 ? 15.82 18.891 10.82 1 95.12 333 LEU A N 1
ATOM 2686 C CA . LEU A 1 333 ? 16.047 18.844 12.266 1 95.12 333 LEU A CA 1
ATOM 2687 C C . LEU A 1 333 ? 16.094 17.406 12.758 1 95.12 333 LEU A C 1
ATOM 2689 O O . LEU A 1 333 ? 15.438 16.531 12.195 1 95.12 333 LEU A O 1
ATOM 2693 N N . GLY A 1 334 ? 16.797 17.203 13.789 1 90.25 334 GLY A N 1
ATOM 2694 C CA . GLY A 1 334 ? 16.984 15.852 14.312 1 90.25 334 GLY A CA 1
ATOM 2695 C C . GLY A 1 334 ? 15.852 15.406 15.227 1 90.25 334 GLY A C 1
ATOM 2696 O O . GLY A 1 334 ? 15.727 14.219 15.539 1 90.25 334 GLY A O 1
ATOM 2697 N N . GLY A 1 335 ? 15.117 16.344 15.672 1 89.62 335 GLY A N 1
ATOM 2698 C CA . GLY A 1 335 ? 14.031 16 16.578 1 89.62 335 GLY A CA 1
ATOM 2699 C C . GLY A 1 335 ? 13.445 17.203 17.281 1 89.62 335 GLY A C 1
ATOM 2700 O O . GLY A 1 335 ? 13.82 18.344 17 1 89.62 335 GLY A O 1
ATOM 2701 N N . ILE A 1 336 ? 12.625 16.859 18.188 1 86.94 336 ILE A N 1
ATOM 2702 C CA . ILE A 1 336 ? 11.812 17.859 18.875 1 86.94 336 ILE A CA 1
ATOM 2703 C C . ILE A 1 336 ? 12.703 18.719 19.75 1 86.94 336 ILE A C 1
ATOM 2705 O O . ILE A 1 336 ? 12.367 19.875 20.031 1 86.94 336 ILE A O 1
ATOM 2709 N N . ASN A 1 337 ? 13.844 18.266 20.156 1 87.31 337 ASN A N 1
ATOM 2710 C CA . ASN A 1 337 ? 14.711 19 21.078 1 87.31 337 ASN A CA 1
ATOM 2711 C C . ASN A 1 337 ? 15.781 19.781 20.344 1 87.31 337 ASN A C 1
ATOM 2713 O O . ASN A 1 337 ? 16.578 20.5 20.953 1 87.31 337 ASN A O 1
ATOM 2717 N N . ASP A 1 338 ? 15.773 19.688 19.078 1 93.19 338 ASP A N 1
ATOM 2718 C CA . ASP A 1 338 ? 16.719 20.453 18.281 1 93.19 338 ASP A CA 1
ATOM 2719 C C . ASP A 1 338 ? 16.266 21.906 18.172 1 93.19 338 ASP A C 1
ATOM 2721 O O . ASP A 1 338 ? 15.266 22.312 18.766 1 93.19 338 ASP A O 1
ATOM 2725 N N . SER A 1 339 ? 17.172 22.719 17.578 1 94.56 339 SER A N 1
ATOM 2726 C CA . SER A 1 339 ? 16.859 24.141 17.391 1 94.56 339 SER A CA 1
ATOM 2727 C C . SER A 1 339 ? 17.125 24.562 15.953 1 94.56 339 SER A C 1
ATOM 2729 O O . SER A 1 339 ? 18.188 24.266 15.391 1 94.56 339 SER A O 1
ATOM 2731 N N . PRO A 1 340 ? 16.109 25.234 15.422 1 96 340 PRO A N 1
ATOM 2732 C CA . PRO A 1 340 ? 16.422 25.859 14.133 1 96 340 PRO A CA 1
ATOM 2733 C C . PRO A 1 340 ? 17.5 26.938 14.234 1 96 340 PRO A C 1
ATOM 2735 O O . PRO A 1 340 ? 17.828 27.375 15.336 1 96 340 PRO A O 1
ATOM 2738 N N . GLY A 1 341 ? 18.078 27.312 13.117 1 93 341 GLY A N 1
ATOM 2739 C CA . GLY A 1 341 ? 19.125 28.312 13.102 1 93 341 GLY A CA 1
ATOM 2740 C C . GLY A 1 341 ? 18.656 29.672 13.602 1 93 341 GLY A C 1
ATOM 2741 O O . GLY A 1 341 ? 19.453 30.469 14.086 1 93 341 GLY A O 1
ATOM 2742 N N . ALA A 1 342 ? 17.422 29.969 13.391 1 94.62 342 ALA A N 1
ATOM 2743 C CA . ALA A 1 342 ? 16.797 31.203 13.852 1 94.62 342 ALA A CA 1
ATOM 2744 C C . ALA A 1 342 ? 15.391 30.953 14.375 1 94.62 342 ALA A C 1
ATOM 2746 O O . ALA A 1 342 ? 14.766 29.938 14.031 1 94.62 342 ALA A O 1
ATOM 2747 N N . THR A 1 343 ? 14.938 31.859 15.242 1 93.19 343 THR A N 1
ATOM 2748 C CA . THR A 1 343 ? 13.617 31.703 15.836 1 93.19 343 THR A CA 1
ATOM 2749 C C . THR A 1 343 ? 12.523 31.875 14.781 1 93.19 343 THR A C 1
ATOM 2751 O O . THR A 1 343 ? 11.383 31.469 14.992 1 93.19 343 THR A O 1
ATOM 2754 N N . ASP A 1 344 ? 12.844 32.5 13.75 1 94.38 344 ASP A N 1
ATOM 2755 C CA . ASP A 1 344 ? 11.93 32.656 12.617 1 94.38 344 ASP A CA 1
ATOM 2756 C C . ASP A 1 344 ? 12.492 32 11.359 1 94.38 344 ASP A C 1
ATOM 2758 O O . ASP A 1 344 ? 12.336 32.531 10.258 1 94.38 344 ASP A O 1
ATOM 2762 N N . ALA A 1 345 ? 13.203 30.906 11.586 1 96.94 345 ALA A N 1
ATOM 2763 C CA . ALA A 1 345 ? 13.773 30.188 10.453 1 96.94 345 ALA A CA 1
ATOM 2764 C C . ALA A 1 345 ? 12.68 29.719 9.5 1 96.94 345 ALA A C 1
ATOM 2766 O O . ALA A 1 345 ? 11.617 29.266 9.93 1 96.94 345 ALA A O 1
ATOM 2767 N N . ASP A 1 346 ? 12.938 29.906 8.219 1 97.12 346 ASP A N 1
ATOM 2768 C CA . ASP A 1 346 ? 12.016 29.438 7.18 1 97.12 346 ASP A CA 1
ATOM 2769 C C . ASP A 1 346 ? 12.125 27.938 6.98 1 97.12 346 ASP A C 1
ATOM 2771 O O . ASP A 1 346 ? 13.148 27.438 6.508 1 97.12 346 ASP A O 1
ATOM 2775 N N . PRO A 1 347 ? 11.062 27.234 7.266 1 96.94 347 PRO A N 1
ATOM 2776 C CA . PRO A 1 347 ? 11.117 25.781 7.098 1 96.94 347 PRO A CA 1
ATOM 2777 C C . PRO A 1 347 ? 11.43 25.359 5.664 1 96.94 347 PRO A C 1
ATOM 2779 O O . PRO A 1 347 ? 12.031 24.297 5.438 1 96.94 347 PRO A O 1
ATOM 2782 N N . ARG A 1 348 ? 11.062 26.125 4.711 1 94.88 348 ARG A N 1
ATOM 2783 C CA . ARG A 1 348 ? 11.273 25.797 3.305 1 94.88 348 ARG A CA 1
ATOM 2784 C C . ARG A 1 348 ? 12.758 25.766 2.967 1 94.88 348 ARG A C 1
ATOM 2786 O O . ARG A 1 348 ? 13.156 25.156 1.97 1 94.88 348 ARG A O 1
ATOM 2793 N N . GLU A 1 349 ? 13.516 26.344 3.766 1 95.44 349 GLU A N 1
ATOM 2794 C CA . GLU A 1 349 ? 14.961 26.328 3.576 1 95.44 349 GLU A CA 1
ATOM 2795 C C . GLU A 1 349 ? 15.625 25.219 4.383 1 95.44 349 GLU A C 1
ATOM 2797 O O . GLU A 1 349 ? 16.844 25.031 4.316 1 95.44 349 GLU A O 1
ATOM 2802 N N . MET A 1 350 ? 14.828 24.484 5.059 1 95.5 350 MET A N 1
ATOM 2803 C CA . MET A 1 350 ? 15.359 23.484 5.984 1 95.5 350 MET A CA 1
ATOM 2804 C C . MET A 1 350 ? 14.891 22.094 5.594 1 95.5 350 MET A C 1
ATOM 2806 O O . MET A 1 350 ? 15.023 21.141 6.375 1 95.5 350 MET A O 1
ATOM 2810 N N . TRP A 1 351 ? 14.344 21.938 4.469 1 93.06 351 TRP A N 1
ATOM 2811 C CA . TRP A 1 351 ? 13.805 20.641 4.078 1 93.06 351 TRP A CA 1
ATOM 2812 C C . TRP A 1 351 ? 14.898 19.578 4.035 1 93.06 351 TRP A C 1
ATOM 2814 O O . TRP A 1 351 ? 16.016 19.859 3.59 1 93.06 351 TRP A O 1
ATOM 2824 N N . GLU A 1 352 ? 14.5 18.453 4.473 1 91 352 GLU A N 1
ATOM 2825 C CA . GLU A 1 352 ? 15.398 17.312 4.32 1 91 352 GLU A CA 1
ATOM 2826 C C . GLU A 1 352 ? 15.547 16.922 2.854 1 91 352 GLU A C 1
ATOM 2828 O O . GLU A 1 352 ? 14.562 16.625 2.184 1 91 352 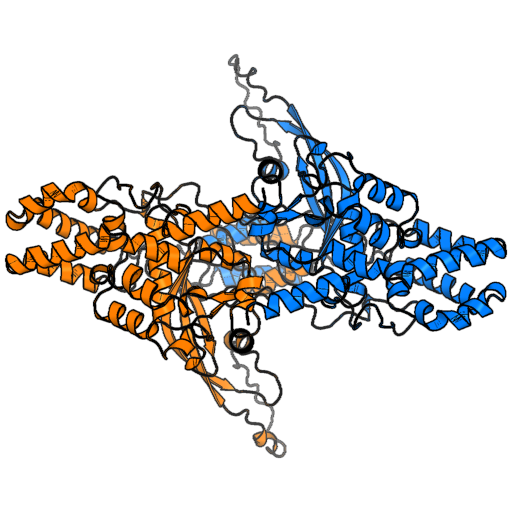GLU A O 1
ATOM 2833 N N . ALA A 1 353 ? 16.688 16.828 2.332 1 76.56 353 ALA A N 1
ATOM 2834 C CA . ALA A 1 353 ? 16.984 16.578 0.922 1 76.56 353 ALA A CA 1
ATOM 2835 C C . ALA A 1 353 ? 16.5 15.203 0.486 1 76.56 353 ALA A C 1
ATOM 2837 O O . ALA A 1 353 ? 16.016 15.039 -0.637 1 76.56 353 ALA A O 1
ATOM 2838 N N . GLN A 1 354 ? 16.531 14.305 1.318 1 68.19 354 GLN A N 1
ATOM 2839 C CA . GLN A 1 354 ? 16.234 12.922 0.94 1 68.19 354 GLN A CA 1
ATOM 2840 C C . GLN A 1 354 ? 14.781 12.562 1.231 1 68.19 354 GLN A C 1
ATOM 2842 O O . GLN A 1 354 ? 14.367 11.422 1.03 1 68.19 354 GLN A O 1
ATOM 2847 N N . ASP A 1 355 ? 14.109 13.531 1.699 1 68.38 355 ASP A N 1
ATOM 2848 C CA . ASP A 1 355 ? 12.703 13.25 1.948 1 68.38 355 ASP A CA 1
ATOM 2849 C C . ASP A 1 355 ? 11.906 13.234 0.645 1 68.38 355 ASP A C 1
ATOM 2851 O O . ASP A 1 355 ? 11.453 14.281 0.177 1 68.38 355 ASP A O 1
ATOM 2855 N N . HIS A 1 356 ? 12.008 12.125 -0.044 1 61.66 356 HIS A N 1
ATOM 2856 C CA . HIS A 1 356 ? 11.422 12.031 -1.376 1 61.66 356 HIS A CA 1
ATOM 2857 C C . HIS A 1 356 ? 9.914 11.852 -1.301 1 61.66 356 HIS A C 1
ATOM 2859 O O . HIS A 1 356 ? 9.406 11.188 -0.392 1 61.66 356 HIS A O 1
ATOM 2865 N N . ASP A 1 357 ? 9.352 12.695 -2.086 1 62.81 357 ASP A N 1
ATOM 2866 C CA . ASP A 1 357 ? 7.918 12.516 -2.268 1 62.81 357 ASP A CA 1
ATOM 2867 C C . ASP A 1 357 ? 7.613 11.203 -2.982 1 62.81 357 ASP A C 1
ATOM 2869 O O . ASP A 1 357 ? 8.195 10.906 -4.027 1 62.81 357 ASP A O 1
ATOM 2873 N N . GLU A 1 358 ? 7.043 10.391 -2.234 1 70.75 358 GLU A N 1
ATOM 2874 C CA . GLU A 1 358 ? 6.625 9.148 -2.879 1 70.75 358 GLU A CA 1
ATOM 2875 C C . GLU A 1 358 ? 5.438 9.383 -3.809 1 70.75 358 GLU A C 1
ATOM 2877 O O . GLU A 1 358 ? 4.566 10.203 -3.52 1 70.75 358 GLU A O 1
ATOM 2882 N N . GLU A 1 359 ? 5.617 8.797 -4.949 1 77.19 359 GLU A N 1
ATOM 2883 C CA . GLU A 1 359 ? 4.508 8.898 -5.891 1 77.19 359 GLU A CA 1
ATOM 2884 C C . GLU A 1 359 ? 3.447 7.84 -5.602 1 77.19 359 GLU A C 1
ATOM 2886 O O . GLU A 1 359 ? 3.754 6.648 -5.527 1 77.19 359 GLU A O 1
ATOM 2891 N N . PHE A 1 360 ? 2.332 8.344 -5.312 1 84.69 360 PHE A N 1
ATOM 2892 C CA . PHE A 1 360 ? 1.184 7.465 -5.141 1 84.69 360 PHE A CA 1
ATOM 2893 C C . PHE A 1 360 ? 0.084 7.805 -6.137 1 84.69 360 PHE A C 1
ATOM 2895 O O . PHE A 1 360 ? -0.269 8.977 -6.305 1 84.69 360 PHE A O 1
ATOM 2902 N N . PHE A 1 361 ? -0.365 6.758 -6.781 1 86.31 361 PHE A N 1
ATOM 2903 C CA . PHE A 1 361 ? -1.281 7 -7.891 1 86.31 361 PHE A CA 1
ATOM 2904 C C . PHE A 1 361 ? -2.682 6.5 -7.555 1 86.31 361 PHE A C 1
ATOM 2906 O O . PHE A 1 361 ? -2.838 5.438 -6.945 1 86.31 361 PHE A O 1
ATOM 2913 N N . ALA A 1 362 ? -3.588 7.262 -7.973 1 88.06 362 ALA A N 1
ATOM 2914 C CA . ALA A 1 362 ? -4.988 6.859 -7.898 1 88.06 362 ALA A CA 1
ATOM 2915 C C . ALA A 1 362 ? -5.309 5.797 -8.953 1 88.06 362 ALA A C 1
ATOM 2917 O O . ALA A 1 362 ? -4.43 5.379 -9.703 1 88.06 362 ALA A O 1
ATOM 2918 N N . ASP A 1 363 ? -6.551 5.367 -8.922 1 83.19 363 ASP A N 1
ATOM 2919 C CA . ASP A 1 363 ? -6.977 4.293 -9.812 1 83.19 363 ASP A CA 1
ATOM 2920 C C . ASP A 1 363 ? -6.965 4.75 -11.266 1 83.19 363 ASP A C 1
ATOM 2922 O O . ASP A 1 363 ? -6.898 3.926 -12.18 1 83.19 363 ASP A O 1
ATOM 2926 N N . ASN A 1 364 ? -6.965 6.043 -11.43 1 83 364 ASN A N 1
ATOM 2927 C CA . ASN A 1 364 ? -6.93 6.586 -12.789 1 83 364 ASN A CA 1
ATOM 2928 C C . ASN A 1 364 ? -5.508 6.938 -13.211 1 83 364 ASN A C 1
ATOM 2930 O O . ASN A 1 364 ? -5.305 7.555 -14.258 1 83 364 ASN A O 1
ATOM 2934 N N . GLY A 1 365 ? -4.605 6.695 -12.344 1 87.44 365 GLY A N 1
ATOM 2935 C CA . GLY A 1 365 ? -3.211 6.91 -12.695 1 87.44 365 GLY A CA 1
ATOM 2936 C C . GLY A 1 365 ? -2.727 8.312 -12.375 1 87.44 365 GLY A C 1
ATOM 2937 O O . GLY A 1 365 ? -1.583 8.664 -12.68 1 87.44 365 GLY A O 1
ATOM 2938 N N . THR A 1 366 ? -3.57 9.062 -11.781 1 90.88 366 THR A N 1
ATOM 2939 C CA . THR A 1 366 ? -3.137 10.391 -11.375 1 90.88 366 THR A CA 1
ATOM 2940 C C . THR A 1 366 ? -2.445 10.344 -10.016 1 90.88 366 THR A C 1
ATOM 2942 O O . THR A 1 366 ? -2.895 9.633 -9.109 1 90.88 366 THR A O 1
ATOM 2945 N N . ALA A 1 367 ? -1.437 11.086 -9.945 1 89.88 367 ALA A N 1
ATOM 2946 C CA . ALA A 1 367 ? -0.694 11.125 -8.688 1 89.88 367 ALA A CA 1
ATOM 2947 C C . ALA A 1 367 ? -1.433 11.945 -7.637 1 89.88 367 ALA A C 1
ATOM 2949 O O . ALA A 1 367 ? -2.008 12.992 -7.945 1 89.88 367 ALA A O 1
ATOM 2950 N N . LEU A 1 368 ? -1.412 11.414 -6.434 1 91.56 368 LEU A N 1
ATOM 2951 C CA . LEU A 1 368 ? -1.878 12.234 -5.32 1 91.56 368 LEU A CA 1
ATOM 2952 C C . LEU A 1 368 ? -0.981 13.453 -5.129 1 91.56 368 LEU A C 1
ATOM 2954 O O . LEU A 1 368 ? 0.246 13.328 -5.129 1 91.56 368 LEU A O 1
ATOM 2958 N N . ASP A 1 369 ? -1.638 14.562 -4.969 1 91.88 369 ASP A N 1
ATOM 2959 C CA . ASP A 1 369 ? -0.839 15.781 -4.898 1 91.88 369 ASP A CA 1
ATOM 2960 C C . ASP A 1 369 ? -1.431 16.766 -3.893 1 91.88 369 ASP A C 1
ATOM 2962 O O . ASP A 1 369 ? -2.553 16.578 -3.418 1 91.88 369 ASP A O 1
ATOM 2966 N N . ASP A 1 370 ? -0.58 17.734 -3.596 1 91.94 370 ASP A N 1
ATOM 2967 C CA . ASP A 1 370 ? -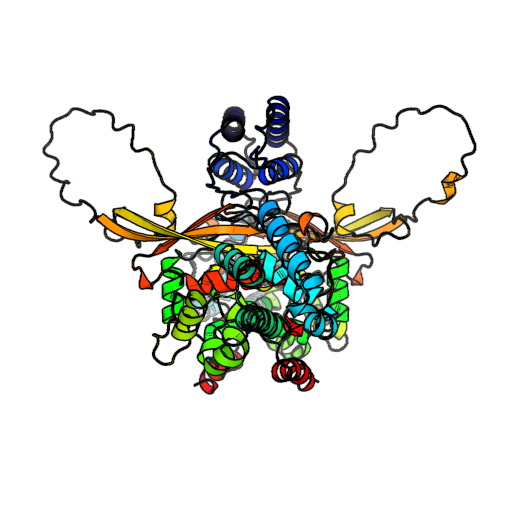0.958 18.766 -2.621 1 91.94 370 ASP A CA 1
ATOM 2968 C C . ASP A 1 370 ? -2.209 19.516 -3.07 1 91.94 370 ASP A C 1
ATOM 2970 O O . ASP A 1 370 ? -2.334 19.875 -4.242 1 91.94 370 ASP A O 1
ATOM 2974 N N . GLY A 1 371 ? -3.098 19.672 -2.1 1 92.69 371 GLY A N 1
ATOM 2975 C CA . GLY A 1 371 ? -4.281 20.469 -2.357 1 92.69 371 GLY A CA 1
ATOM 2976 C C . GLY A 1 371 ? -5.426 19.672 -2.949 1 92.69 371 GLY A C 1
ATOM 2977 O O . GLY A 1 371 ? -6.535 20.188 -3.115 1 92.69 371 GLY A O 1
ATOM 2978 N N . GLN A 1 372 ? -5.148 18.469 -3.264 1 94.88 372 GLN A N 1
ATOM 2979 C CA . GLN A 1 372 ? -6.23 17.641 -3.793 1 94.88 372 GLN A CA 1
ATOM 2980 C C . GLN A 1 372 ? -7.395 17.562 -2.811 1 94.88 372 GLN A C 1
ATOM 2982 O O . GLN A 1 372 ? -7.188 17.344 -1.614 1 94.88 372 GLN A O 1
ATOM 2987 N N . ILE A 1 373 ? -8.547 17.766 -3.371 1 96.44 373 ILE A N 1
ATOM 2988 C CA . ILE A 1 373 ? -9.75 17.719 -2.539 1 96.44 373 ILE A CA 1
ATOM 2989 C C . ILE A 1 373 ? -10.305 16.297 -2.504 1 96.44 373 ILE A C 1
ATOM 2991 O O . ILE A 1 373 ? -10.594 15.719 -3.551 1 96.44 373 ILE A O 1
ATOM 2995 N N . ILE A 1 374 ? -10.375 15.797 -1.348 1 96.62 374 ILE A N 1
ATOM 2996 C CA . ILE A 1 374 ? -10.977 14.492 -1.096 1 96.62 374 ILE A CA 1
ATOM 2997 C C . ILE A 1 374 ? -12.242 14.656 -0.257 1 96.62 374 ILE A C 1
ATOM 2999 O O . ILE A 1 374 ? -12.188 15.164 0.868 1 96.62 374 ILE A O 1
ATOM 3003 N N . THR A 1 375 ? -13.305 14.258 -0.814 1 97.19 375 THR A N 1
ATOM 3004 C CA . THR A 1 375 ? -14.562 14.344 -0.072 1 97.19 375 THR A CA 1
ATOM 3005 C C . THR A 1 375 ? -15.023 12.961 0.385 1 97.19 375 THR A C 1
ATOM 3007 O O . THR A 1 375 ? -15.141 12.039 -0.426 1 97.19 375 THR A O 1
ATOM 3010 N N . ILE A 1 376 ? -15.211 12.812 1.612 1 97.81 376 ILE A N 1
ATOM 3011 C CA . ILE A 1 376 ? -15.781 11.594 2.17 1 97.81 376 ILE A CA 1
ATOM 3012 C C . ILE A 1 376 ? -17.281 11.758 2.344 1 97.81 376 ILE A C 1
ATOM 3014 O O . ILE A 1 376 ? -17.734 12.641 3.082 1 97.81 376 ILE A O 1
ATOM 3018 N N . TRP A 1 377 ? -18.016 10.922 1.691 1 96.75 377 TRP A N 1
ATOM 3019 C CA . TRP A 1 377 ? -19.469 11.031 1.676 1 96.75 377 TRP A CA 1
ATOM 3020 C C . TRP A 1 377 ? -20.109 10 2.602 1 96.75 377 TRP A C 1
ATOM 3022 O O . TRP A 1 377 ? -19.562 8.898 2.781 1 96.75 377 TRP A O 1
ATOM 3032 N N . ALA A 1 378 ? -21.172 10.359 3.164 1 96.88 378 ALA A N 1
ATOM 3033 C CA . ALA A 1 378 ? -21.953 9.461 4.016 1 96.88 378 ALA A CA 1
ATOM 3034 C C . ALA A 1 378 ? -23.438 9.75 3.896 1 96.88 378 ALA A C 1
ATOM 3036 O O . ALA A 1 378 ? -23.844 10.875 3.594 1 96.88 378 ALA A O 1
ATOM 3037 N N . GLU A 1 379 ? -24.234 8.742 4.164 1 93.12 379 GLU A N 1
ATOM 3038 C CA . GLU A 1 379 ? -25.688 8.891 4.145 1 93.12 379 GLU A CA 1
ATOM 3039 C C . GLU A 1 379 ? -26.188 9.586 5.406 1 93.12 379 GLU A C 1
ATOM 3041 O O . GLU A 1 379 ? -27.281 10.156 5.414 1 93.12 379 GLU A O 1
ATOM 3046 N N . ASP A 1 380 ? -25.375 9.438 6.387 1 93.88 380 ASP A N 1
ATOM 3047 C CA . ASP A 1 380 ? -25.672 10.055 7.676 1 93.88 380 ASP A CA 1
ATOM 3048 C C . ASP A 1 380 ? -24.484 10.852 8.188 1 93.88 380 ASP A C 1
ATOM 3050 O O . ASP A 1 380 ? -23.344 10.398 8.094 1 93.88 380 ASP A O 1
ATOM 3054 N N . LYS A 1 381 ? -24.812 12.008 8.734 1 93.62 381 LYS A N 1
ATOM 3055 C CA . LYS A 1 381 ? -23.766 12.898 9.219 1 93.62 381 LYS A CA 1
ATOM 3056 C C . LYS A 1 381 ? -22.938 12.234 10.312 1 93.62 381 LYS A C 1
ATOM 3058 O O . LYS A 1 381 ? -21.734 12.508 10.445 1 93.62 381 LYS A O 1
ATOM 3063 N N . SER A 1 382 ? -23.531 11.375 11.016 1 91.25 382 SER A N 1
ATOM 3064 C CA . SER A 1 382 ? -22.844 10.734 12.141 1 91.25 382 SER A CA 1
ATOM 3065 C C . SER A 1 382 ? -21.781 9.758 11.656 1 91.25 382 SER A C 1
ATOM 3067 O O . SER A 1 382 ? -20.906 9.352 12.422 1 91.25 382 SER A O 1
ATOM 3069 N N . LEU A 1 383 ? -21.844 9.43 10.383 1 94.88 383 LEU A N 1
ATOM 3070 C CA . LEU A 1 383 ? -20.906 8.461 9.828 1 94.88 383 LEU A CA 1
ATOM 3071 C C . LEU A 1 383 ? -19.672 9.148 9.266 1 94.88 383 LEU A C 1
ATOM 3073 O O . LEU A 1 383 ? -18.672 8.492 8.945 1 94.88 383 LEU A O 1
ATOM 3077 N N . LEU A 1 384 ? -19.719 10.461 9.211 1 97.56 384 LEU A N 1
ATOM 3078 C CA . LEU A 1 384 ? -18.562 11.203 8.703 1 97.56 384 LEU A CA 1
ATOM 3079 C C . LEU A 1 384 ? -17.422 11.195 9.711 1 97.56 384 LEU A C 1
ATOM 3081 O O . LEU A 1 384 ? -17.656 11.148 10.922 1 97.56 384 LEU A O 1
ATOM 3085 N N . PRO A 1 385 ? -16.188 11.219 9.164 1 97.56 385 PRO A N 1
ATOM 3086 C CA . PRO A 1 385 ? -15.094 11.422 10.109 1 97.56 385 PRO A CA 1
ATOM 3087 C C . PRO A 1 385 ? -15.266 12.695 10.945 1 97.56 385 PRO A C 1
ATOM 3089 O O . PRO A 1 385 ? -15.742 13.711 10.43 1 97.56 385 PRO A O 1
ATOM 3092 N N . ASN A 1 386 ? -14.891 12.555 12.156 1 96.44 386 ASN A N 1
ATOM 3093 C CA . ASN A 1 386 ? -15.023 13.711 13.047 1 96.44 386 ASN A CA 1
ATOM 3094 C C . ASN A 1 386 ? -14.023 14.805 12.695 1 96.44 386 ASN A C 1
ATOM 3096 O O . ASN A 1 386 ? -12.828 14.547 12.57 1 96.44 386 ASN A O 1
ATOM 3100 N N . TRP A 1 387 ? -14.531 15.961 12.648 1 97.31 387 TRP A N 1
ATOM 3101 C CA . TRP A 1 387 ? -13.742 17.125 12.25 1 97.31 387 TRP A CA 1
ATOM 3102 C C . TRP A 1 387 ? -12.57 17.344 13.203 1 97.31 387 TRP A C 1
ATOM 3104 O O . TRP A 1 387 ? -11.438 17.562 12.766 1 97.31 387 TRP A O 1
ATOM 3114 N N . ASP A 1 388 ? -12.844 17.328 14.422 1 96.81 388 ASP A N 1
ATOM 3115 C CA . ASP A 1 388 ? -11.844 17.688 15.422 1 96.81 388 ASP A CA 1
ATOM 3116 C C . ASP A 1 388 ? -10.773 16.609 15.531 1 96.81 388 ASP A C 1
ATOM 3118 O O . ASP A 1 388 ? -9.602 16.906 15.773 1 96.81 388 ASP A O 1
ATOM 3122 N N . LEU A 1 389 ? -11.148 15.359 15.359 1 95.62 389 LEU A N 1
ATOM 3123 C CA . LEU A 1 389 ? -10.156 14.281 15.336 1 95.62 389 LEU A CA 1
ATOM 3124 C C . LEU A 1 389 ? -9.219 14.438 14.148 1 95.62 389 LEU A C 1
ATOM 3126 O O . LEU A 1 389 ? -8 14.266 14.281 1 95.62 389 LEU A O 1
ATOM 3130 N N . LEU A 1 390 ? -9.781 14.789 13.07 1 97.12 390 LEU A N 1
ATOM 3131 C CA . LEU A 1 390 ? -8.953 14.992 11.891 1 97.12 390 LEU A CA 1
ATOM 3132 C C . LEU A 1 390 ? -8.055 16.203 12.055 1 97.12 390 LEU A C 1
ATOM 3134 O O . LEU A 1 390 ? -6.898 16.203 11.625 1 97.12 390 LEU A O 1
ATOM 3138 N N . ALA A 1 391 ? -8.609 17.219 12.68 1 97 391 ALA A N 1
ATOM 3139 C CA . ALA A 1 391 ? -7.859 18.453 12.883 1 97 391 ALA A CA 1
ATOM 3140 C C . ALA A 1 391 ? -6.652 18.219 13.789 1 97 391 ALA A C 1
ATOM 3142 O O . ALA A 1 391 ? -5.574 18.766 13.555 1 97 391 ALA A O 1
ATOM 3143 N N . ILE A 1 392 ? -6.84 17.469 14.82 1 96.75 392 ILE A N 1
ATOM 3144 C CA . ILE A 1 392 ? -5.723 17.234 15.727 1 96.75 392 ILE A CA 1
ATOM 3145 C C . ILE A 1 392 ? -4.691 16.328 15.047 1 96.75 392 ILE A C 1
ATOM 3147 O O . ILE A 1 392 ? -3.488 16.469 15.281 1 96.75 392 ILE A O 1
ATOM 3151 N N . GLN A 1 393 ? -5.141 15.352 14.266 1 96.12 393 GLN A N 1
ATOM 3152 C CA . GLN A 1 393 ? -4.234 14.516 13.492 1 96.12 393 GLN A CA 1
ATOM 3153 C C . GLN A 1 393 ? -3.434 15.344 12.492 1 96.12 393 GLN A C 1
ATOM 3155 O O . GLN A 1 393 ? -2.229 15.133 12.328 1 96.12 393 GLN A O 1
ATOM 3160 N N . TRP A 1 394 ? -4.09 16.281 11.859 1 96.31 394 TRP A N 1
ATOM 3161 C CA . TRP A 1 394 ? -3.455 17.219 10.938 1 96.31 394 TRP A CA 1
ATOM 3162 C C . TRP A 1 394 ? -2.393 18.047 11.656 1 96.31 394 TRP A C 1
ATOM 3164 O O . TRP A 1 394 ? -1.269 18.172 11.172 1 96.31 394 TRP A O 1
ATOM 3174 N N . LEU A 1 395 ? -2.682 18.516 12.75 1 96.75 395 LEU A N 1
ATOM 3175 C CA . LEU A 1 395 ? -1.742 19.312 13.547 1 96.75 395 LEU A CA 1
ATOM 3176 C C . LEU A 1 395 ? -0.542 18.469 13.961 1 96.75 395 LEU A C 1
ATOM 3178 O O . LEU A 1 395 ? 0.605 18.891 13.797 1 96.75 395 LEU A O 1
ATOM 3182 N N . ALA A 1 396 ? -0.834 17.312 14.477 1 95.88 396 ALA A N 1
ATOM 3183 C CA . ALA A 1 396 ? 0.22 16.422 14.961 1 95.88 396 ALA A CA 1
ATOM 3184 C C . ALA A 1 396 ? 1.192 16.062 13.844 1 95.88 396 ALA A C 1
ATOM 3186 O O . ALA A 1 396 ? 2.408 16.031 14.047 1 95.88 396 ALA A O 1
ATOM 3187 N N . SER A 1 397 ? 0.662 15.805 12.727 1 95.25 397 SER A N 1
ATOM 3188 C CA . SER A 1 397 ? 1.494 15.414 11.586 1 95.25 397 SER A CA 1
ATOM 3189 C C . SER A 1 397 ? 2.404 16.562 11.156 1 95.25 397 SER A C 1
ATOM 3191 O O . SER A 1 397 ? 3.59 16.359 10.891 1 95.25 397 SER A O 1
ATOM 3193 N N . ARG A 1 398 ? 1.873 17.719 11.094 1 96 398 ARG A N 1
ATOM 3194 C CA . ARG A 1 398 ? 2.672 18.875 10.711 1 96 398 ARG A CA 1
ATOM 3195 C C . ARG A 1 398 ? 3.773 19.141 11.727 1 96 398 ARG A C 1
ATOM 3197 O O . ARG A 1 398 ? 4.926 19.375 11.359 1 96 398 ARG A O 1
ATOM 3204 N N . LEU A 1 399 ? 3.451 19.062 12.977 1 96.25 399 LEU A N 1
ATOM 3205 C CA . LEU A 1 399 ? 4.445 19.234 14.023 1 96.25 399 LEU A CA 1
ATOM 3206 C C . LEU A 1 399 ? 5.57 18.219 13.891 1 96.25 399 LEU A C 1
ATOM 3208 O O . LEU A 1 399 ? 6.75 18.578 13.906 1 96.25 399 LEU A O 1
ATOM 3212 N N . HIS A 1 400 ? 5.176 17.031 13.703 1 94.12 400 HIS A N 1
ATOM 3213 C CA . HIS A 1 400 ? 6.121 15.93 13.602 1 94.12 400 HIS A CA 1
ATOM 3214 C C . HIS A 1 400 ? 7.113 16.156 12.461 1 94.12 400 HIS A C 1
ATOM 3216 O O . HIS A 1 400 ? 8.32 15.945 12.633 1 94.12 400 HIS A O 1
ATOM 3222 N N . ARG A 1 401 ? 6.617 16.609 11.414 1 95.06 401 ARG A N 1
ATOM 3223 C CA . ARG A 1 401 ? 7.465 16.797 10.234 1 95.06 401 ARG A CA 1
ATOM 3224 C C . ARG A 1 401 ? 8.352 18.031 10.391 1 95.06 401 ARG A C 1
ATOM 3226 O O . ARG A 1 401 ? 9.492 18.047 9.938 1 95.06 401 ARG A O 1
ATOM 3233 N N . LEU A 1 402 ? 7.844 18.969 11.039 1 96.25 402 LEU A N 1
ATOM 3234 C CA . LEU A 1 402 ? 8.617 20.188 11.266 1 96.25 402 LEU A CA 1
ATOM 3235 C C . LEU A 1 402 ? 9.734 19.938 12.281 1 96.25 402 LEU A C 1
ATOM 3237 O O . LEU A 1 402 ? 10.781 20.578 12.219 1 96.25 402 LEU A O 1
ATOM 3241 N N . TRP A 1 403 ? 9.531 18.953 13.18 1 93.44 403 TRP A N 1
ATOM 3242 C CA . TRP A 1 403 ? 10.547 18.594 14.156 1 93.44 403 TRP A CA 1
ATOM 3243 C C . TRP A 1 403 ? 11.594 17.656 13.539 1 93.44 403 TRP A C 1
ATOM 3245 O O . TRP A 1 403 ? 12.508 17.203 14.227 1 93.44 403 TRP A O 1
ATOM 3255 N N . GLY A 1 404 ? 11.367 17.312 12.352 1 91 404 GLY A N 1
ATOM 3256 C CA . GLY A 1 404 ? 12.367 16.5 11.68 1 91 404 GLY A CA 1
ATOM 3257 C C . GLY A 1 404 ? 11.875 15.086 11.383 1 91 404 GLY A C 1
ATOM 3258 O O . GLY A 1 404 ? 12.57 14.312 10.719 1 91 404 GLY A O 1
ATOM 3259 N N . GLY A 1 405 ? 10.797 14.711 11.875 1 85.81 405 GLY A N 1
ATOM 3260 C CA . GLY A 1 405 ? 10.188 13.438 11.531 1 85.81 405 GLY A CA 1
ATOM 3261 C C . GLY A 1 405 ? 10.875 12.25 12.172 1 85.81 405 GLY A C 1
ATOM 3262 O O . GLY A 1 405 ? 10.945 11.172 11.578 1 85.81 405 GLY A O 1
ATOM 3263 N N . ALA A 1 406 ? 11.453 12.461 13.281 1 79.75 406 ALA A N 1
ATOM 3264 C CA . ALA A 1 406 ? 12.078 11.344 13.992 1 79.75 406 ALA A CA 1
ATOM 3265 C C . ALA A 1 406 ? 11.047 10.289 14.375 1 79.75 406 ALA A C 1
ATOM 3267 O O . ALA A 1 406 ? 9.859 10.586 14.5 1 79.75 406 ALA A O 1
ATOM 3268 N N . GLY A 1 407 ? 11.594 9.016 14.523 1 78.88 407 GLY A N 1
ATOM 3269 C CA . GLY A 1 407 ? 10.695 7.926 14.867 1 78.88 407 GLY A CA 1
ATOM 3270 C C . GLY A 1 407 ? 9.789 8.242 16.031 1 78.88 407 GLY A C 1
ATOM 3271 O O . GLY A 1 407 ? 10.25 8.68 17.094 1 78.88 407 GLY A O 1
ATOM 3272 N N . LEU A 1 408 ? 8.586 8.047 15.875 1 74.56 408 LEU A N 1
ATOM 3273 C CA . LEU A 1 408 ? 7.574 8.484 16.828 1 74.56 408 LEU A CA 1
ATOM 3274 C C . LEU A 1 408 ? 7.621 7.641 18.094 1 74.56 408 LEU A C 1
ATOM 3276 O O . LEU A 1 408 ? 7.121 8.062 19.141 1 74.56 408 LEU A O 1
ATOM 3280 N N . HIS A 1 409 ? 8.172 6.414 17.969 1 70.69 409 HIS A N 1
ATOM 3281 C CA . HIS A 1 409 ? 8.32 5.562 19.156 1 70.69 409 HIS A CA 1
ATOM 3282 C C . HIS A 1 409 ? 9.188 6.23 20.219 1 70.69 409 HIS A C 1
ATOM 3284 O O . HIS A 1 409 ? 9.039 5.949 21.406 1 70.69 409 HIS A O 1
ATOM 3290 N N . LEU A 1 410 ? 9.93 7.137 19.828 1 72.69 410 LEU A N 1
ATOM 3291 C CA . LEU A 1 410 ? 10.828 7.848 20.734 1 72.69 410 LEU A CA 1
ATOM 3292 C C . LEU A 1 410 ? 10.039 8.805 21.641 1 72.69 410 LEU A C 1
ATOM 3294 O O . LEU A 1 410 ? 10.539 9.227 22.688 1 72.69 410 LEU A O 1
ATOM 3298 N N . TYR A 1 411 ? 8.836 9.031 21.25 1 77.38 411 TYR A N 1
ATOM 3299 C CA . TYR A 1 411 ? 8.062 10.039 21.969 1 77.38 411 TYR A CA 1
ATOM 3300 C C . TYR A 1 411 ? 7.066 9.383 22.922 1 77.38 411 TYR A C 1
ATOM 3302 O O . TYR A 1 411 ? 6.391 10.062 23.703 1 77.38 411 TYR A O 1
ATOM 3310 N N . ALA A 1 412 ? 7.074 8.062 22.891 1 76 412 ALA A N 1
ATOM 3311 C CA . ALA A 1 412 ? 6.148 7.344 23.766 1 76 412 ALA A CA 1
ATOM 3312 C C . ALA A 1 412 ? 6.559 7.484 25.219 1 76 412 ALA A C 1
ATOM 3314 O O . ALA A 1 412 ? 7.746 7.625 25.531 1 76 412 ALA A O 1
ATOM 3315 N N . PRO A 1 413 ? 5.504 7.465 26.062 1 76.56 413 PRO A N 1
ATOM 3316 C CA . PRO A 1 413 ? 5.848 7.445 27.484 1 76.56 413 PRO A CA 1
ATOM 3317 C C . PRO A 1 413 ? 6.773 6.289 27.844 1 76.56 413 PRO A C 1
ATOM 3319 O O . PRO A 1 413 ? 6.75 5.242 27.188 1 76.56 413 PRO A O 1
ATOM 3322 N N . GLN A 1 414 ? 7.543 6.512 28.812 1 70.12 414 GLN A N 1
ATOM 3323 C CA . GLN A 1 414 ? 8.555 5.543 29.219 1 70.12 414 GLN A CA 1
ATOM 3324 C C . GLN A 1 414 ? 7.938 4.164 29.438 1 70.12 414 GLN A C 1
ATOM 3326 O O . GLN A 1 414 ? 8.531 3.146 29.078 1 70.12 414 GLN A O 1
ATOM 3331 N N . GLU A 1 415 ? 6.812 4.117 30.016 1 70.5 415 GLU A N 1
ATOM 3332 C CA . GLU A 1 415 ? 6.141 2.854 30.297 1 70.5 415 GLU A CA 1
ATOM 3333 C C . GLU A 1 415 ? 5.84 2.086 29.016 1 70.5 415 GLU A C 1
ATOM 3335 O O . GLU A 1 415 ? 5.832 0.854 29.016 1 70.5 415 GLU A O 1
ATOM 3340 N N . GLU A 1 416 ? 5.672 2.812 27.969 1 67.69 416 GLU A N 1
ATOM 3341 C CA . GLU A 1 416 ? 5.344 2.219 26.688 1 67.69 416 GLU A CA 1
ATOM 3342 C C . GLU A 1 416 ? 6.605 1.768 25.953 1 67.69 416 GLU A C 1
ATOM 3344 O O . GLU A 1 416 ? 6.566 0.817 25.172 1 67.69 416 GLU A O 1
ATOM 3349 N N . GLN A 1 417 ? 7.57 2.457 26.172 1 61.62 417 GLN A N 1
ATOM 3350 C CA . GLN A 1 417 ? 8.836 2.115 25.531 1 61.62 417 GLN A CA 1
ATOM 3351 C C . GLN A 1 417 ? 9.391 0.803 26.094 1 61.62 417 GLN A C 1
ATOM 3353 O O . GLN A 1 417 ? 9.977 0.014 25.344 1 61.62 417 GLN A O 1
ATOM 3358 N N . ASP A 1 418 ? 9.211 0.543 27.297 1 54 418 ASP A N 1
ATOM 3359 C CA . ASP A 1 418 ? 9.672 -0.675 27.953 1 54 418 ASP A CA 1
ATOM 3360 C C . ASP A 1 418 ? 8.906 -1.896 27.453 1 54 418 ASP A C 1
ATOM 3362 O O . ASP A 1 418 ? 9.477 -2.979 27.297 1 54 418 ASP A O 1
ATOM 3366 N N . GLU A 1 419 ? 7.758 -1.748 27.297 1 50.66 419 GLU A N 1
ATOM 3367 C CA . GLU A 1 419 ? 6.961 -2.859 26.781 1 50.66 419 GLU A CA 1
ATOM 3368 C C . GLU A 1 419 ? 7.371 -3.225 25.359 1 50.66 419 GLU A C 1
ATOM 3370 O O . GLU A 1 419 ? 7.418 -4.406 25 1 50.66 419 GLU A O 1
ATOM 3375 N N . ASP A 1 420 ? 7.578 -2.293 24.672 1 48.91 420 ASP A N 1
ATOM 3376 C CA . ASP A 1 420 ? 8.07 -2.568 23.328 1 48.91 420 ASP A CA 1
ATOM 3377 C C . ASP A 1 420 ? 9.43 -3.256 23.359 1 48.91 420 ASP A C 1
ATOM 3379 O O . ASP A 1 420 ? 9.695 -4.168 22.578 1 48.91 420 ASP A O 1
ATOM 3383 N N . ALA A 1 421 ? 10.258 -2.781 24.391 1 44 421 ALA A N 1
ATOM 3384 C CA . ALA A 1 421 ? 11.555 -3.41 24.609 1 44 421 ALA A CA 1
ATOM 3385 C C . ALA A 1 421 ? 11.391 -4.793 25.25 1 44 421 ALA A C 1
ATOM 3387 O O . ALA A 1 421 ? 12.148 -5.715 24.938 1 44 421 ALA A O 1
ATOM 3388 N N . GLY A 1 422 ? 10.578 -4.879 26.156 1 40 422 GLY A N 1
ATOM 3389 C CA . GLY A 1 422 ? 10.336 -6.129 26.859 1 40 422 GLY A CA 1
ATOM 3390 C C . GLY A 1 422 ? 9.602 -7.152 26.016 1 40 422 GLY A C 1
ATOM 3391 O O . GLY A 1 422 ? 9.781 -8.359 26.188 1 40 422 GLY A O 1
ATOM 3392 N N . GLY A 1 423 ? 8.586 -6.801 25.5 1 36.97 423 GLY A N 1
ATOM 3393 C CA . GLY A 1 423 ? 8.008 -7.789 24.609 1 36.97 423 GLY A CA 1
ATOM 3394 C C . GLY A 1 423 ? 9 -8.312 23.578 1 36.97 423 GLY A C 1
ATOM 3395 O O . GLY A 1 423 ? 8.805 -9.391 23.016 1 36.97 423 GLY A O 1
ATOM 3396 N N . ARG A 1 424 ? 10.047 -7.582 23.453 1 35.5 424 ARG A N 1
ATOM 3397 C CA . ARG A 1 424 ? 11.281 -7.988 22.781 1 35.5 424 ARG A CA 1
ATOM 3398 C C . ARG A 1 424 ? 12.023 -9.047 23.594 1 35.5 424 ARG A C 1
ATOM 3400 O O . ARG A 1 424 ? 12.703 -9.898 23.016 1 35.5 424 ARG A O 1
ATOM 3407 N N . ARG A 1 425 ? 12.133 -9.023 24.859 1 32.09 425 ARG A N 1
ATOM 3408 C CA . ARG A 1 425 ? 12.875 -9.977 25.688 1 32.09 425 ARG A CA 1
ATOM 3409 C C . ARG A 1 425 ? 12.133 -11.297 25.797 1 32.09 425 ARG A C 1
ATOM 3411 O O . ARG A 1 425 ? 12.734 -12.336 26.062 1 32.09 425 ARG A O 1
ATOM 3418 N N . GLN A 1 426 ? 10.945 -11.305 25.969 1 26.86 426 GLN A N 1
ATOM 3419 C CA . GLN A 1 426 ? 10.398 -12.633 26.234 1 26.86 426 GLN A CA 1
ATOM 3420 C C . GLN A 1 426 ? 10.484 -13.516 24.984 1 26.86 426 GLN A C 1
ATOM 3422 O O . GLN A 1 426 ? 10.195 -14.711 25.047 1 26.86 426 GLN A O 1
ATOM 3427 N N . MET A 1 427 ? 10.617 -12.938 23.953 1 25.44 427 MET A N 1
ATOM 3428 C CA . MET A 1 427 ? 10.859 -13.867 22.844 1 25.44 427 MET A CA 1
ATOM 3429 C C . MET A 1 427 ? 12.344 -14.172 22.719 1 25.44 427 MET A C 1
ATOM 3431 O O . MET A 1 427 ? 12.766 -14.844 21.766 1 25.44 427 MET A O 1
ATOM 3435 N N . ASP A 1 428 ? 13.188 -13.609 23.531 1 21.2 428 ASP A N 1
ATOM 3436 C CA . ASP A 1 428 ? 14.445 -14.336 23.719 1 21.2 428 ASP A CA 1
ATOM 3437 C C . ASP A 1 428 ? 14.234 -15.594 24.562 1 21.2 428 ASP A C 1
ATOM 3439 O O . ASP A 1 428 ? 13.57 -15.539 25.594 1 21.2 428 ASP A O 1
ATOM 3443 N N . MET B 1 1 ? -2.754 -19.516 -34.406 1 22.5 1 MET B N 1
ATOM 3444 C CA . MET B 1 1 ? -2.689 -18.062 -34.438 1 22.5 1 MET B CA 1
ATOM 3445 C C . MET B 1 1 ? -2.416 -17.484 -33.062 1 22.5 1 MET B C 1
ATOM 3447 O O . MET B 1 1 ? -3.064 -17.859 -32.094 1 22.5 1 MET B O 1
ATOM 3451 N N . ASN B 1 2 ? -1.244 -17.156 -32.656 1 29.56 2 ASN B N 1
ATOM 3452 C CA . ASN B 1 2 ? -0.665 -16.625 -31.438 1 29.56 2 ASN B CA 1
ATOM 3453 C C . ASN B 1 2 ? -1.456 -15.422 -30.922 1 29.56 2 ASN B C 1
ATOM 3455 O O . ASN B 1 2 ? -1.438 -14.352 -31.547 1 29.56 2 ASN B O 1
ATOM 3459 N N . THR B 1 3 ? -2.502 -15.539 -30.438 1 33.84 3 THR B N 1
ATOM 3460 C CA . THR B 1 3 ? -3.52 -14.57 -30.031 1 33.84 3 THR B CA 1
ATOM 3461 C C . THR B 1 3 ? -2.941 -13.555 -29.062 1 33.84 3 THR B C 1
ATOM 3463 O O . THR B 1 3 ? -3.674 -12.719 -28.516 1 33.84 3 THR B O 1
ATOM 3466 N N . ASN B 1 4 ? -1.9 -13.852 -28.5 1 37.38 4 ASN B N 1
ATOM 3467 C CA . ASN B 1 4 ? -1.312 -12.734 -27.766 1 37.38 4 ASN B CA 1
ATOM 3468 C C . ASN B 1 4 ? -1.119 -11.516 -28.672 1 37.38 4 ASN B C 1
ATOM 3470 O O . ASN B 1 4 ? -0.135 -10.789 -28.547 1 37.38 4 ASN B O 1
ATOM 3474 N N . SER B 1 5 ? -1.588 -11.594 -29.828 1 41.69 5 SER B N 1
ATOM 3475 C CA . SER B 1 5 ? -1.445 -10.508 -30.797 1 41.69 5 SER B CA 1
ATOM 3476 C C . SER B 1 5 ? -1.82 -9.164 -30.172 1 41.69 5 SER B C 1
ATOM 3478 O O . SER B 1 5 ? -3.002 -8.836 -30.062 1 41.69 5 SER B O 1
ATOM 3480 N N . ALA B 1 6 ? -1.2 -8.883 -29.047 1 49.16 6 ALA B N 1
ATOM 3481 C CA . ALA B 1 6 ? -1.32 -7.516 -28.547 1 49.16 6 ALA B CA 1
ATOM 3482 C C . ALA B 1 6 ? -1.549 -6.527 -29.688 1 49.16 6 ALA B C 1
ATOM 3484 O O . ALA B 1 6 ? -0.754 -6.461 -30.625 1 49.16 6 ALA B O 1
ATOM 3485 N N . SER B 1 7 ? -2.779 -6.461 -30.031 1 56.34 7 SER B N 1
ATOM 3486 C CA . SER B 1 7 ? -3.281 -5.625 -31.125 1 56.34 7 SER B CA 1
ATOM 3487 C C . SER B 1 7 ? -2.555 -4.285 -31.172 1 56.34 7 SER B C 1
ATOM 3489 O O . SER B 1 7 ? -2.266 -3.691 -30.125 1 56.34 7 SER B O 1
ATOM 3491 N N . VAL B 1 8 ? -1.642 -4.242 -32.156 1 69 8 VAL B N 1
ATOM 3492 C CA . VAL B 1 8 ? -1.084 -2.949 -32.531 1 69 8 VAL B CA 1
ATOM 3493 C C . VAL B 1 8 ? -2.16 -1.871 -32.438 1 69 8 VAL B C 1
ATOM 3495 O O . VAL B 1 8 ? -3.293 -2.072 -32.875 1 69 8 VAL B O 1
ATOM 3498 N N . ILE B 1 9 ? -1.915 -1.03 -31.484 1 87.81 9 ILE B N 1
ATOM 3499 C CA . ILE B 1 9 ? -2.795 0.119 -31.312 1 87.81 9 ILE B CA 1
ATOM 3500 C C . ILE B 1 9 ? -3.072 0.77 -32.656 1 87.81 9 ILE B C 1
ATOM 3502 O O . ILE B 1 9 ? -2.16 0.93 -33.469 1 87.81 9 ILE B O 1
ATOM 3506 N N . SER B 1 10 ? -4.32 0.9 -33.031 1 91.44 10 SER B N 1
ATOM 3507 C CA . SER B 1 10 ? -4.695 1.517 -34.281 1 91.44 10 SER B CA 1
ATOM 3508 C C . SER B 1 10 ? -4.297 2.988 -34.344 1 91.44 10 SER B C 1
ATOM 3510 O O . SER B 1 10 ? -4.129 3.619 -33.281 1 91.44 10 SER B O 1
ATOM 3512 N N . GLU B 1 11 ? -4.125 3.455 -35.594 1 93.69 11 GLU B N 1
ATOM 3513 C CA . GLU B 1 11 ? -3.795 4.867 -35.75 1 93.69 11 GLU B CA 1
ATOM 3514 C C . GLU B 1 11 ? -4.879 5.766 -35.188 1 93.69 11 GLU B C 1
ATOM 3516 O O . GLU B 1 11 ? -4.586 6.828 -34.625 1 93.69 11 GLU B O 1
ATOM 3521 N N . ASP B 1 12 ? -6.121 5.355 -35.25 1 94.69 12 ASP B N 1
ATOM 3522 C CA . ASP B 1 12 ? -7.234 6.137 -34.719 1 94.69 12 ASP B CA 1
ATOM 3523 C C . ASP B 1 12 ? -7.176 6.195 -33.188 1 94.69 12 ASP B C 1
ATOM 3525 O O . ASP B 1 12 ? -7.469 7.23 -32.594 1 94.69 12 ASP B O 1
ATOM 3529 N N . GLU B 1 13 ? -6.84 5.105 -32.625 1 94.44 13 GLU B N 1
ATOM 3530 C CA . GLU B 1 13 ? -6.711 5.066 -31.188 1 94.44 13 GLU B CA 1
ATOM 3531 C C . GLU B 1 13 ? -5.574 5.961 -30.703 1 94.44 13 GLU B C 1
ATOM 3533 O O . GLU B 1 13 ? -5.691 6.629 -29.672 1 94.44 13 GLU B O 1
ATOM 3538 N N . ILE B 1 14 ? -4.523 5.957 -31.453 1 96.31 14 ILE B N 1
ATOM 3539 C CA . ILE B 1 14 ? -3.383 6.801 -31.109 1 96.31 14 ILE B CA 1
ATOM 3540 C C . ILE B 1 14 ? -3.787 8.273 -31.188 1 96.31 14 ILE B C 1
ATOM 3542 O O . ILE B 1 14 ? -3.541 9.039 -30.25 1 96.31 14 ILE B O 1
ATOM 3546 N N . LYS B 1 15 ? -4.426 8.617 -32.25 1 96.44 15 LYS B N 1
ATOM 3547 C CA . LYS B 1 15 ? -4.855 10 -32.438 1 96.44 15 LYS B CA 1
ATOM 3548 C C . LYS B 1 15 ? -5.82 10.422 -31.328 1 96.44 15 LYS B C 1
ATOM 3550 O O . LYS B 1 15 ? -5.746 11.555 -30.844 1 96.44 15 LYS B O 1
ATOM 3555 N N . ASP B 1 16 ? -6.652 9.508 -30.969 1 97.19 16 ASP B N 1
ATOM 3556 C CA . ASP B 1 16 ? -7.625 9.805 -29.938 1 97.19 16 ASP B CA 1
ATOM 3557 C C . ASP B 1 16 ? -6.938 10.039 -28.594 1 97.19 16 ASP B C 1
ATOM 3559 O O . ASP B 1 16 ? -7.238 11.016 -27.891 1 97.19 16 ASP B O 1
ATOM 3563 N N . LEU B 1 17 ? -6.027 9.156 -28.188 1 97.12 17 LEU B N 1
ATOM 3564 C CA . LEU B 1 17 ? -5.32 9.281 -26.922 1 97.12 17 LEU B CA 1
ATOM 3565 C C . LEU B 1 17 ? -4.477 10.547 -26.891 1 97.12 17 LEU B C 1
ATOM 3567 O O . LEU B 1 17 ? -4.418 11.234 -25.859 1 97.12 17 LEU B O 1
ATOM 3571 N N . VAL B 1 18 ? -3.861 10.836 -27.984 1 97.56 18 VAL B N 1
ATOM 3572 C CA . VAL B 1 18 ? -3.045 12.039 -28.078 1 97.56 18 VAL B CA 1
ATOM 3573 C C . VAL B 1 18 ? -3.926 13.273 -27.922 1 97.56 18 VAL B C 1
ATOM 3575 O O . VAL B 1 18 ? -3.559 14.219 -27.219 1 97.56 18 VAL B O 1
ATOM 3578 N N . ALA B 1 19 ? -5.039 13.234 -28.531 1 97.56 19 ALA B N 1
ATOM 3579 C CA . ALA B 1 19 ? -5.969 14.352 -28.438 1 97.56 19 ALA B CA 1
ATOM 3580 C C . ALA B 1 19 ? -6.445 14.539 -27 1 97.56 19 ALA B C 1
ATOM 3582 O O . ALA B 1 19 ? -6.602 15.664 -26.516 1 97.56 19 ALA B O 1
ATOM 3583 N N . ARG B 1 20 ? -6.734 13.477 -26.359 1 97.44 20 ARG B N 1
ATOM 3584 C CA . ARG B 1 20 ? -7.191 13.531 -24.969 1 97.44 20 ARG B CA 1
ATOM 3585 C C . ARG B 1 20 ? -6.102 14.086 -24.062 1 97.44 20 ARG B C 1
ATOM 3587 O O . ARG B 1 20 ? -6.387 14.867 -23.156 1 97.44 20 ARG B O 1
ATOM 3594 N N . LEU B 1 21 ? -4.875 13.586 -24.266 1 97.81 21 LEU B N 1
ATOM 3595 C CA . LEU B 1 21 ? -3.775 14.133 -23.484 1 97.81 21 LEU B CA 1
ATOM 3596 C C . LEU B 1 21 ? -3.639 15.633 -23.703 1 97.81 21 LEU B C 1
ATOM 3598 O O . LEU B 1 21 ? -3.475 16.391 -22.75 1 97.81 21 LEU B O 1
ATOM 3602 N N . GLU B 1 22 ? -3.666 16.031 -24.969 1 97.06 22 GLU B N 1
ATOM 3603 C CA . GLU B 1 22 ? -3.545 17.453 -25.297 1 97.06 22 GLU B CA 1
ATOM 3604 C C . GLU B 1 22 ? -4.641 18.266 -24.625 1 97.06 22 GLU B C 1
ATOM 3606 O O . GLU B 1 22 ? -4.379 19.359 -24.094 1 97.06 22 GLU B O 1
ATOM 3611 N N . ALA B 1 23 ? -5.844 17.75 -24.656 1 96.44 23 ALA B N 1
ATOM 3612 C CA . ALA B 1 23 ? -6.961 18.422 -24 1 96.44 23 ALA B CA 1
ATOM 3613 C C . ALA B 1 23 ? -6.703 18.594 -22.5 1 96.44 23 ALA B C 1
ATOM 3615 O O . ALA B 1 23 ? -7.027 19.625 -21.922 1 96.44 23 ALA B O 1
ATOM 3616 N N . LYS B 1 24 ? -6.176 17.578 -21.922 1 96.06 24 LYS B N 1
ATOM 3617 C CA . LYS B 1 24 ? -5.875 17.625 -20.5 1 96.06 24 LYS B CA 1
ATOM 3618 C C . LYS B 1 24 ? -4.777 18.656 -20.203 1 96.06 24 LYS B C 1
ATOM 3620 O O . LYS B 1 24 ? -4.879 19.422 -19.25 1 96.06 24 LYS B O 1
ATOM 3625 N N . LEU B 1 25 ? -3.754 18.656 -21.031 1 96.12 25 LEU B N 1
ATOM 3626 C CA . LEU B 1 25 ? -2.617 19.547 -20.828 1 96.12 25 LEU B CA 1
ATOM 3627 C C . LEU B 1 25 ? -3.014 21 -21.062 1 96.12 25 LEU B C 1
ATOM 3629 O O . LEU B 1 25 ? -2.475 21.906 -20.422 1 96.12 25 LEU B O 1
ATOM 3633 N N . ARG B 1 26 ? -3.963 21.266 -21.922 1 95 26 ARG B N 1
ATOM 3634 C CA . ARG B 1 26 ? -4.352 22.625 -22.281 1 95 26 ARG B CA 1
ATOM 3635 C C . ARG B 1 26 ? -5.43 23.156 -21.328 1 95 26 ARG B C 1
ATOM 3637 O O . ARG B 1 26 ? -5.777 24.328 -21.391 1 95 26 ARG B O 1
ATOM 3644 N N . ASN B 1 27 ? -5.953 22.266 -20.531 1 94 27 ASN B N 1
ATOM 3645 C CA . ASN B 1 27 ? -6.918 22.719 -19.547 1 94 27 ASN B CA 1
ATOM 3646 C C . ASN B 1 27 ? -6.352 23.844 -18.672 1 94 27 ASN B C 1
ATOM 3648 O O . ASN B 1 27 ? -5.336 23.656 -18 1 94 27 ASN B O 1
ATOM 3652 N N . SER B 1 28 ? -7.07 25 -18.641 1 90.31 28 SER B N 1
ATOM 3653 C CA . SER B 1 28 ? -6.555 26.156 -17.922 1 90.31 28 SER B CA 1
ATOM 3654 C C . SER B 1 28 ? -7.355 26.422 -16.641 1 90.31 28 SER B C 1
ATOM 3656 O O . SER B 1 28 ? -7.125 27.406 -15.961 1 90.31 28 SER B O 1
ATOM 3658 N N . ASP B 1 29 ? -8.32 25.547 -16.375 1 91.31 29 ASP B N 1
ATOM 3659 C CA . ASP B 1 29 ? -9.062 25.703 -15.133 1 91.31 29 ASP B CA 1
ATOM 3660 C C . ASP B 1 29 ? -8.141 25.609 -13.922 1 91.31 29 ASP B C 1
ATOM 3662 O O . ASP B 1 29 ? -7.48 24.578 -13.727 1 91.31 29 ASP B O 1
ATOM 3666 N N . PRO B 1 30 ? -8.07 26.578 -13.078 1 88.06 30 PRO B N 1
ATOM 3667 C CA . PRO B 1 30 ? -7.113 26.594 -11.969 1 88.06 30 PRO B CA 1
ATOM 3668 C C . PRO B 1 30 ? -7.348 25.469 -10.969 1 88.06 30 PRO B C 1
ATOM 3670 O O . PRO B 1 30 ? -6.418 25.047 -10.273 1 88.06 30 PRO B O 1
ATOM 3673 N N . GLU B 1 31 ? -8.516 24.969 -10.914 1 91 31 GLU B N 1
ATOM 3674 C CA . GLU B 1 31 ? -8.82 23.953 -9.914 1 91 31 GLU B CA 1
ATOM 3675 C C . GLU B 1 31 ? -8.562 22.547 -10.453 1 91 31 GLU B C 1
ATOM 3677 O O . GLU B 1 31 ? -8.477 21.594 -9.68 1 91 31 GLU B O 1
ATOM 3682 N N . THR B 1 32 ? -8.406 22.391 -11.789 1 93.25 32 THR B N 1
ATOM 3683 C CA . THR B 1 32 ? -8.32 21.031 -12.305 1 93.25 32 THR B CA 1
ATOM 3684 C C . THR B 1 32 ? -7.156 20.906 -13.281 1 93.25 32 THR B C 1
ATOM 3686 O O . THR B 1 32 ? -6.93 19.828 -13.836 1 93.25 32 THR B O 1
ATOM 3689 N N . ARG B 1 33 ? -6.465 21.969 -13.445 1 92.62 33 ARG B N 1
ATOM 3690 C CA . ARG B 1 33 ? -5.352 21.906 -14.383 1 92.62 33 ARG B CA 1
ATOM 3691 C C . ARG B 1 33 ? -4.27 20.953 -13.891 1 92.62 33 ARG B C 1
ATOM 3693 O O . ARG B 1 33 ? -4.223 20.625 -12.703 1 92.62 33 ARG B O 1
ATOM 3700 N N . VAL B 1 34 ? -3.426 20.516 -14.789 1 93 34 VAL B N 1
ATOM 3701 C CA . VAL B 1 34 ? -2.365 19.562 -14.477 1 93 34 VAL B CA 1
ATOM 3702 C C . VAL B 1 34 ? -1.323 20.234 -13.578 1 93 34 VAL B C 1
ATOM 3704 O O . VAL B 1 34 ? -1.056 21.438 -13.711 1 93 34 VAL B O 1
ATOM 3707 N N . THR B 1 35 ? -0.736 19.516 -12.703 1 90.12 35 THR B N 1
ATOM 3708 C CA . THR B 1 35 ? 0.278 20 -11.773 1 90.12 35 THR B CA 1
ATOM 3709 C C . THR B 1 35 ? 1.676 19.609 -12.25 1 90.12 35 THR B C 1
ATOM 3711 O O . THR B 1 35 ? 1.826 18.766 -13.125 1 90.12 35 THR B O 1
ATOM 3714 N N . PRO B 1 36 ? 2.719 20.266 -11.672 1 88.31 36 PRO B N 1
ATOM 3715 C CA . PRO B 1 36 ? 4.09 19.875 -12 1 88.31 36 PRO B CA 1
ATOM 3716 C C . PRO B 1 36 ? 4.367 18.406 -11.672 1 88.31 36 PRO B C 1
ATOM 3718 O O . PRO B 1 36 ? 5.129 17.75 -12.391 1 88.31 36 PRO B O 1
ATOM 3721 N N . ARG B 1 37 ? 3.799 17.969 -10.656 1 88.56 37 ARG B N 1
ATOM 3722 C CA . ARG B 1 37 ? 3.98 16.562 -10.281 1 88.56 37 ARG B CA 1
ATOM 3723 C C . ARG B 1 37 ? 3.402 15.641 -11.344 1 88.56 37 ARG B C 1
ATOM 3725 O O . ARG B 1 37 ? 4.008 14.617 -11.68 1 88.56 37 ARG B O 1
ATOM 3732 N N . GLU B 1 38 ? 2.236 15.969 -11.828 1 90.75 38 GLU B N 1
ATOM 3733 C CA . GLU B 1 38 ? 1.624 15.172 -12.891 1 90.75 38 GLU B CA 1
ATOM 3734 C C . GLU B 1 38 ? 2.467 15.203 -14.164 1 90.75 38 GLU B C 1
ATOM 3736 O O . GLU B 1 38 ? 2.609 14.18 -14.844 1 90.75 38 GLU B O 1
ATOM 3741 N N . LEU B 1 39 ? 2.957 16.375 -14.445 1 93.19 39 LEU B N 1
ATOM 3742 C CA . LEU B 1 39 ? 3.793 16.516 -15.633 1 93.19 39 LEU B CA 1
ATOM 3743 C C . LEU B 1 39 ? 5.039 15.648 -15.523 1 93.19 39 LEU B C 1
ATOM 3745 O O . LEU B 1 39 ? 5.41 14.969 -16.484 1 93.19 39 LEU B O 1
ATOM 3749 N N . ALA B 1 40 ? 5.637 15.688 -14.367 1 91.12 40 ALA B N 1
ATOM 3750 C CA . ALA B 1 40 ? 6.812 14.844 -14.133 1 91.12 40 ALA B CA 1
ATOM 3751 C C . ALA B 1 40 ? 6.465 13.367 -14.266 1 91.12 40 ALA B C 1
ATOM 3753 O O . ALA B 1 40 ? 7.262 12.578 -14.781 1 91.12 40 ALA B O 1
ATOM 3754 N N . ALA B 1 41 ? 5.324 13.023 -13.773 1 91.38 41 ALA B N 1
ATOM 3755 C CA . ALA B 1 41 ? 4.871 11.641 -13.875 1 91.38 41 ALA B CA 1
ATOM 3756 C C . ALA B 1 41 ? 4.691 11.234 -15.336 1 91.38 41 ALA B C 1
ATOM 3758 O O . ALA B 1 41 ? 5.031 10.109 -15.727 1 91.38 41 ALA B O 1
ATOM 3759 N N . TYR B 1 42 ? 4.098 12.141 -16.125 1 94.94 42 TYR B N 1
ATOM 3760 C CA . TYR B 1 42 ? 3.939 11.867 -17.547 1 94.94 42 TYR B CA 1
ATOM 3761 C C . TYR B 1 42 ? 5.293 11.648 -18.219 1 94.94 42 TYR B C 1
ATOM 3763 O O . TYR B 1 42 ? 5.461 10.711 -19 1 94.94 42 TYR B O 1
ATOM 3771 N N . GLU B 1 43 ? 6.195 12.492 -17.875 1 95.06 43 GLU B N 1
ATOM 3772 C CA . GLU B 1 43 ? 7.52 12.383 -18.469 1 95.06 43 GLU B CA 1
ATOM 3773 C C . GLU B 1 43 ? 8.148 11.023 -18.188 1 95.06 43 GLU B C 1
ATOM 3775 O O . GLU B 1 43 ? 8.672 10.375 -19.094 1 95.06 43 GLU B O 1
ATOM 3780 N N . ARG B 1 44 ? 8.078 10.633 -16.953 1 93.56 44 ARG B N 1
ATOM 3781 C CA . ARG B 1 44 ? 8.641 9.344 -16.562 1 93.56 44 ARG B CA 1
ATOM 3782 C C . ARG B 1 44 ? 7.891 8.195 -17.234 1 93.56 44 ARG B C 1
ATOM 3784 O O . ARG B 1 44 ? 8.508 7.238 -17.719 1 93.56 44 ARG B O 1
ATOM 3791 N N . ASN B 1 45 ? 6.578 8.344 -17.234 1 95.12 45 ASN B N 1
ATOM 3792 C CA . ASN B 1 45 ? 5.746 7.285 -17.797 1 95.12 45 ASN B CA 1
ATOM 3793 C C . ASN B 1 45 ? 6.004 7.113 -19.297 1 95.12 45 ASN B C 1
ATOM 3795 O O . ASN B 1 45 ? 6.195 5.992 -19.766 1 95.12 45 ASN B O 1
ATOM 3799 N N . PHE B 1 46 ? 6.047 8.211 -20.031 1 96.75 46 PHE B N 1
ATOM 3800 C CA . PHE B 1 46 ? 6.168 8.156 -21.484 1 96.75 46 PHE B CA 1
ATOM 3801 C C . PHE B 1 46 ? 7.562 7.691 -21.891 1 96.75 46 PHE B C 1
ATOM 3803 O O . PHE B 1 46 ? 7.742 7.145 -22.984 1 96.75 46 PHE B O 1
ATOM 3810 N N . ALA B 1 47 ? 8.516 7.887 -21.016 1 95 47 ALA B N 1
ATOM 3811 C CA . ALA B 1 47 ? 9.883 7.457 -21.297 1 95 47 ALA B CA 1
ATOM 3812 C C . ALA B 1 47 ? 10.078 5.984 -20.953 1 95 47 ALA B C 1
ATOM 3814 O O . ALA B 1 47 ? 11.023 5.348 -21.438 1 95 47 ALA B O 1
ATOM 3815 N N . ALA B 1 48 ? 9.227 5.469 -20.203 1 94.06 48 ALA B N 1
ATOM 3816 C CA . ALA B 1 48 ? 9.398 4.125 -19.672 1 94.06 48 ALA B CA 1
ATOM 3817 C C . ALA B 1 48 ? 9.141 3.066 -20.734 1 94.06 48 ALA B C 1
ATOM 3819 O O . ALA B 1 48 ? 8.227 3.205 -21.547 1 94.06 48 ALA B O 1
ATOM 3820 N N . ARG B 1 49 ? 10.07 2.076 -20.797 1 93.44 49 ARG B N 1
ATOM 3821 C CA . ARG B 1 49 ? 9.922 0.864 -21.594 1 93.44 49 ARG B CA 1
ATOM 3822 C C . ARG B 1 49 ? 9.961 -0.38 -20.719 1 93.44 49 ARG B C 1
ATOM 3824 O O . ARG B 1 49 ? 11.039 -0.869 -20.375 1 93.44 49 ARG B O 1
ATOM 3831 N N . VAL B 1 50 ? 8.781 -0.854 -20.359 1 93.5 50 VAL B N 1
ATOM 3832 C CA . VAL B 1 50 ? 8.68 -1.987 -19.453 1 93.5 50 VAL B CA 1
ATOM 3833 C C . VAL B 1 50 ? 8.742 -3.293 -20.234 1 93.5 50 VAL B C 1
ATOM 3835 O O . VAL B 1 50 ? 7.938 -3.518 -21.141 1 93.5 50 VAL B O 1
ATOM 3838 N N . VAL B 1 51 ? 9.695 -4.094 -19.891 1 94.44 51 VAL B N 1
ATOM 3839 C CA . VAL B 1 51 ? 9.883 -5.363 -20.578 1 94.44 51 VAL B CA 1
ATOM 3840 C C . VAL B 1 51 ? 8.852 -6.379 -20.078 1 94.44 51 VAL B C 1
ATOM 3842 O O . VAL B 1 51 ? 8.695 -6.57 -18.875 1 94.44 51 VAL B O 1
ATOM 3845 N N . ARG B 1 52 ? 8.172 -6.949 -21.016 1 93.06 52 ARG B N 1
ATOM 3846 C CA . ARG B 1 52 ? 7.191 -7.992 -20.734 1 93.06 52 ARG B CA 1
ATOM 3847 C C . ARG B 1 52 ? 7.387 -9.188 -21.656 1 93.06 52 ARG B C 1
ATOM 3849 O O . ARG B 1 52 ? 7.719 -9.031 -22.828 1 93.06 52 ARG B O 1
ATOM 3856 N N . ARG B 1 53 ? 7.277 -10.297 -21.062 1 87.81 53 ARG B N 1
ATOM 3857 C CA . ARG B 1 53 ? 7.309 -11.539 -21.828 1 87.81 53 ARG B CA 1
ATOM 3858 C C . ARG B 1 53 ? 6.133 -12.445 -21.453 1 87.81 53 ARG B C 1
ATOM 3860 O O . ARG B 1 53 ? 6.117 -13.031 -20.375 1 87.81 53 ARG B O 1
ATOM 3867 N N . MET B 1 54 ? 5.164 -12.422 -22.25 1 79.56 54 MET B N 1
ATOM 3868 C CA . MET B 1 54 ? 3.988 -13.25 -22.016 1 79.56 54 MET B CA 1
ATOM 3869 C C . MET B 1 54 ? 4.031 -14.516 -22.859 1 79.56 54 MET B C 1
ATOM 3871 O O . MET B 1 54 ? 4.398 -14.469 -24.031 1 79.56 54 MET B O 1
ATOM 3875 N N . ARG B 1 55 ? 3.863 -15.523 -22.078 1 75.62 55 ARG B N 1
ATOM 3876 C CA . ARG B 1 55 ? 3.684 -16.781 -22.781 1 75.62 55 ARG B CA 1
ATOM 3877 C C . ARG B 1 55 ? 2.203 -17.109 -22.953 1 75.62 55 ARG B C 1
ATOM 3879 O O . ARG B 1 55 ? 1.578 -17.703 -22.078 1 75.62 55 ARG B O 1
ATOM 3886 N N . GLY B 1 56 ? 1.539 -16.375 -23.859 1 80.06 56 GLY B N 1
ATOM 3887 C CA . GLY B 1 56 ? 0.117 -16.594 -24.062 1 80.06 56 GLY B CA 1
ATOM 3888 C C . GLY B 1 56 ? -0.75 -15.484 -23.516 1 80.06 56 GLY B C 1
ATOM 3889 O O . GLY B 1 56 ? -0.381 -14.312 -23.594 1 80.06 56 GLY B O 1
ATOM 3890 N N . GLN B 1 57 ? -1.906 -15.945 -22.891 1 79.69 57 GLN B N 1
ATOM 3891 C CA . GLN B 1 57 ? -2.92 -14.961 -22.531 1 79.69 57 GLN B CA 1
ATOM 3892 C C . GLN B 1 57 ? -2.816 -14.57 -21.062 1 79.69 57 GLN B C 1
ATOM 3894 O O . GLN B 1 57 ? -3.039 -13.406 -20.703 1 79.69 57 GLN B O 1
ATOM 3899 N N . ASP B 1 58 ? -2.537 -15.508 -20.312 1 89.88 58 ASP B N 1
ATOM 3900 C CA . ASP B 1 58 ? -2.527 -15.289 -18.875 1 89.88 58 ASP B CA 1
ATOM 3901 C C . ASP B 1 58 ? -1.684 -16.344 -18.172 1 89.88 58 ASP B C 1
ATOM 3903 O O . ASP B 1 58 ? -0.837 -17 -18.797 1 89.88 58 ASP B O 1
ATOM 3907 N N . TYR B 1 59 ? -1.837 -16.422 -16.859 1 92.75 59 TYR B N 1
ATOM 3908 C CA . TYR B 1 59 ? -0.954 -17.266 -16.047 1 92.75 59 TYR B CA 1
ATOM 3909 C C . TYR B 1 59 ? -1.222 -18.734 -16.297 1 92.75 59 TYR B C 1
ATOM 3911 O O . TYR B 1 59 ? -0.511 -19.609 -15.773 1 92.75 59 TYR B O 1
ATOM 3919 N N . LEU B 1 60 ? -2.189 -19.078 -17.125 1 95.06 60 LEU B N 1
ATOM 3920 C CA . LEU B 1 60 ? -2.529 -20.469 -17.406 1 95.06 60 LEU B CA 1
ATOM 3921 C C . LEU B 1 60 ? -1.673 -21.016 -18.547 1 95.06 60 LEU B C 1
ATOM 3923 O O . LEU B 1 60 ? -1.682 -22.219 -18.812 1 95.06 60 LEU B O 1
ATOM 3927 N N . ASP B 1 61 ? -1.006 -20.094 -19.156 1 91.75 61 ASP B N 1
ATOM 3928 C CA . ASP B 1 61 ? -0.053 -20.484 -20.188 1 91.75 61 ASP B CA 1
ATOM 3929 C C . ASP B 1 61 ? 1.378 -20.453 -19.656 1 91.75 61 ASP B C 1
ATOM 3931 O O . ASP B 1 61 ? 1.792 -19.5 -19.016 1 91.75 61 ASP B O 1
ATOM 3935 N N . ASP B 1 62 ? 2.059 -21.531 -19.812 1 85 62 ASP B N 1
ATOM 3936 C CA . ASP B 1 62 ? 3.451 -21.5 -19.375 1 85 62 ASP B CA 1
ATOM 3937 C C . ASP B 1 62 ? 4.395 -21.859 -20.531 1 85 62 ASP B C 1
ATOM 3939 O O . ASP B 1 62 ? 3.982 -21.891 -21.688 1 85 62 ASP B O 1
ATOM 3943 N N . ALA B 1 63 ? 5.695 -21.922 -20.266 1 82.62 63 ALA B N 1
ATOM 3944 C CA . ALA B 1 63 ? 6.715 -22.109 -21.297 1 82.62 63 ALA B CA 1
ATOM 3945 C C . ALA B 1 63 ? 6.574 -23.469 -21.969 1 82.62 63 ALA B C 1
ATOM 3947 O O . ALA B 1 63 ? 6.961 -23.641 -23.125 1 82.62 63 ALA B O 1
ATOM 3948 N N . LYS B 1 64 ? 5.914 -24.375 -21.359 1 89.38 64 LYS B N 1
ATOM 3949 C CA . LYS B 1 64 ? 5.895 -25.75 -21.859 1 89.38 64 LYS B CA 1
ATOM 3950 C C . LYS B 1 64 ? 4.57 -26.062 -22.547 1 89.38 64 LYS B C 1
ATOM 3952 O O . LYS B 1 64 ? 4.516 -26.922 -23.422 1 89.38 64 LYS B O 1
ATOM 3957 N N . ALA B 1 65 ? 3.527 -25.406 -22.047 1 93.12 65 ALA B N 1
ATOM 3958 C CA . ALA B 1 65 ? 2.219 -25.734 -22.609 1 93.12 65 ALA B CA 1
ATOM 3959 C C . ALA B 1 65 ? 1.257 -24.547 -22.469 1 93.12 65 ALA B C 1
ATOM 3961 O O . ALA B 1 65 ? 1.29 -23.828 -21.469 1 93.12 65 ALA B O 1
ATOM 3962 N N . ASN B 1 66 ? 0.452 -24.406 -23.484 1 93.19 66 ASN B N 1
ATOM 3963 C CA . ASN B 1 66 ? -0.671 -23.484 -23.344 1 93.19 66 ASN B CA 1
ATOM 3964 C C . ASN B 1 66 ? -1.878 -24.172 -22.703 1 93.19 66 ASN B C 1
ATOM 3966 O O . ASN B 1 66 ? -1.848 -25.375 -22.453 1 93.19 66 ASN B O 1
ATOM 3970 N N . LEU B 1 67 ? -2.844 -23.422 -22.438 1 96.12 67 LEU B N 1
ATOM 3971 C CA . LEU B 1 67 ? -4.008 -23.953 -21.734 1 96.12 67 LEU B CA 1
ATOM 3972 C C . LEU B 1 67 ? -4.691 -25.047 -22.547 1 96.12 67 LEU B C 1
ATOM 3974 O O . LEU B 1 67 ? -5.094 -26.078 -21.984 1 96.12 67 LEU B O 1
ATOM 3978 N N . GLU B 1 68 ? -4.836 -24.875 -23.812 1 95.56 68 GLU B N 1
ATOM 3979 C CA . GLU B 1 68 ? -5.523 -25.844 -24.656 1 95.56 68 GLU B CA 1
ATOM 3980 C C . GLU B 1 68 ? -4.824 -27.203 -24.625 1 95.56 68 GLU B C 1
ATOM 3982 O O . GLU B 1 68 ? -5.48 -28.234 -24.562 1 95.56 68 GLU B O 1
ATOM 3987 N N . GLU B 1 69 ? -3.578 -27.156 -24.688 1 96.69 69 GLU B N 1
ATOM 3988 C CA . GLU B 1 69 ? -2.805 -28.391 -24.625 1 96.69 69 GLU B CA 1
ATOM 3989 C C . GLU B 1 69 ? -3.014 -29.109 -23.297 1 96.69 69 GLU B C 1
ATOM 3991 O O . GLU B 1 69 ? -3.127 -30.328 -23.25 1 96.69 69 GLU B O 1
ATOM 3996 N N . ARG B 1 70 ? -3.041 -28.375 -22.281 1 97.19 70 ARG B N 1
ATOM 3997 C CA . ARG B 1 70 ? -3.252 -28.953 -20.953 1 97.19 70 ARG B CA 1
ATOM 3998 C C . ARG B 1 70 ? -4.648 -29.547 -20.828 1 97.19 70 ARG B C 1
ATOM 4000 O O . ARG B 1 70 ? -4.816 -30.641 -20.297 1 97.19 70 ARG B O 1
ATOM 4007 N N . LEU B 1 71 ? -5.605 -28.844 -21.344 1 97.69 71 LEU B N 1
ATOM 4008 C CA . LEU B 1 71 ? -6.977 -29.328 -21.281 1 97.69 71 LEU B CA 1
ATOM 4009 C C . LEU B 1 71 ? -7.121 -30.609 -22.109 1 97.69 71 LEU B C 1
ATOM 4011 O O . LEU B 1 71 ? -7.816 -31.547 -21.688 1 97.69 71 LEU B O 1
ATOM 4015 N N . ASP B 1 72 ? -6.492 -30.609 -23.203 1 97.69 72 ASP B N 1
ATOM 4016 C CA . ASP B 1 72 ? -6.508 -31.812 -24.031 1 97.69 72 ASP B CA 1
ATOM 4017 C C . ASP B 1 72 ? -5.906 -33 -23.281 1 97.69 72 ASP B C 1
ATOM 4019 O O . ASP B 1 72 ? -6.434 -34.125 -23.344 1 97.69 72 ASP B O 1
ATOM 4023 N N . THR B 1 73 ? -4.797 -32.75 -22.688 1 97.69 73 THR B N 1
ATOM 4024 C CA . THR B 1 73 ? -4.141 -33.781 -21.906 1 97.69 73 THR B CA 1
ATOM 4025 C C . THR B 1 73 ? -5.031 -34.25 -20.766 1 97.69 73 THR B C 1
ATOM 4027 O O . THR B 1 73 ? -5.137 -35.438 -20.5 1 97.69 73 THR B O 1
ATOM 4030 N N . MET B 1 74 ? -5.668 -33.375 -20.109 1 97.81 74 MET B N 1
ATOM 4031 C CA . MET B 1 74 ? -6.582 -33.688 -19.016 1 97.81 74 MET B CA 1
ATOM 4032 C C . MET B 1 74 ? -7.742 -34.531 -19.516 1 97.81 74 MET B C 1
ATOM 4034 O O . MET B 1 74 ? -8.133 -35.5 -18.859 1 97.81 74 MET B O 1
ATOM 4038 N N . ARG B 1 75 ? -8.258 -34.188 -20.641 1 97.12 75 ARG B N 1
ATOM 4039 C CA . ARG B 1 75 ? -9.344 -34.969 -21.234 1 97.12 75 ARG B CA 1
ATOM 4040 C C . ARG B 1 75 ? -8.914 -36.406 -21.5 1 97.12 75 ARG B C 1
ATOM 4042 O O . ARG B 1 75 ? -9.664 -37.344 -21.219 1 97.12 75 ARG B O 1
ATOM 4049 N N . ALA B 1 76 ? -7.809 -36.531 -22.016 1 96.75 76 ALA B N 1
ATOM 4050 C CA . ALA B 1 76 ? -7.281 -37.844 -22.312 1 96.75 76 ALA B CA 1
ATOM 4051 C C . ALA B 1 76 ? -7.125 -38.656 -21.016 1 96.75 76 ALA B C 1
ATOM 4053 O O . ALA B 1 76 ? -7.434 -39.844 -20.984 1 96.75 76 ALA B O 1
ATOM 4054 N N . ILE B 1 77 ? -6.621 -38.031 -20.016 1 96.5 77 ILE B N 1
ATOM 4055 C CA . ILE B 1 77 ? -6.418 -38.688 -18.734 1 96.5 77 ILE B CA 1
ATOM 4056 C C . ILE B 1 77 ? -7.762 -39.156 -18.172 1 96.5 77 ILE B C 1
ATOM 4058 O O . ILE B 1 77 ? -7.922 -40.312 -17.797 1 96.5 77 ILE B O 1
ATOM 4062 N N . HIS B 1 78 ? -8.695 -38.312 -18.156 1 95.62 78 HIS B N 1
ATOM 4063 C CA . HIS B 1 78 ? -10 -38.6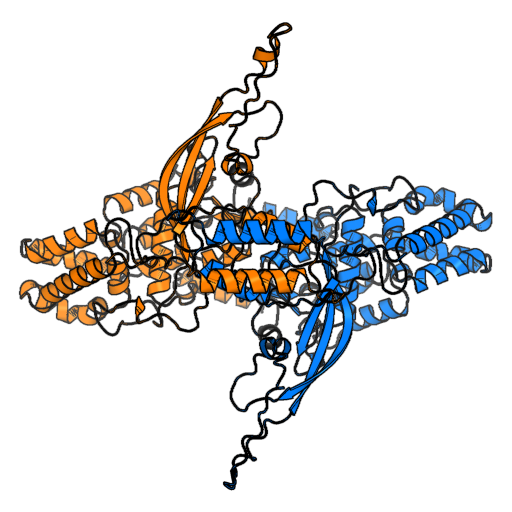25 -17.609 1 95.62 78 HIS B CA 1
ATOM 4064 C C . HIS B 1 78 ? -10.688 -39.719 -18.438 1 95.62 78 HIS B C 1
ATOM 4066 O O . HIS B 1 78 ? -11.359 -40.594 -17.891 1 95.62 78 HIS B O 1
ATOM 4072 N N . ASN B 1 79 ? -10.57 -39.594 -19.719 1 93.56 79 ASN B N 1
ATOM 4073 C CA . ASN B 1 79 ? -11.133 -40.625 -20.578 1 93.56 79 ASN B CA 1
ATOM 4074 C C . ASN B 1 79 ? -10.555 -42 -20.25 1 93.56 79 ASN B C 1
ATOM 4076 O O . ASN B 1 79 ? -11.281 -42.969 -20.219 1 93.56 79 ASN B O 1
ATOM 4080 N N . THR B 1 80 ? -9.281 -42.031 -20.062 1 94.25 80 THR B N 1
ATOM 4081 C CA . THR B 1 80 ? -8.625 -43.281 -19.703 1 94.25 80 THR B CA 1
ATOM 4082 C C . THR B 1 80 ? -9.141 -43.812 -18.375 1 94.25 80 THR B C 1
ATOM 4084 O O . THR B 1 80 ? -9.445 -45 -18.25 1 94.25 80 THR B O 1
ATOM 4087 N N . ILE B 1 81 ? -9.297 -42.969 -17.422 1 93.31 81 ILE B N 1
ATOM 4088 C CA . ILE B 1 81 ? -9.727 -43.344 -16.078 1 93.31 81 ILE B CA 1
ATOM 4089 C C . ILE B 1 81 ? -11.172 -43.844 -16.141 1 93.31 81 ILE B C 1
ATOM 4091 O O . ILE B 1 81 ? -11.523 -44.844 -15.477 1 93.31 81 ILE B O 1
ATOM 4095 N N . ASP B 1 82 ? -11.945 -43.25 -16.938 1 89.44 82 ASP B N 1
ATOM 4096 C CA . ASP B 1 82 ? -13.375 -43.531 -17 1 89.44 82 ASP B CA 1
ATOM 4097 C C . ASP B 1 82 ? -13.648 -44.812 -17.766 1 89.44 82 ASP B C 1
ATOM 4099 O O . ASP B 1 82 ? -14.664 -45.469 -17.531 1 89.44 82 ASP B O 1
ATOM 4103 N N . THR B 1 83 ? -12.828 -45.188 -18.641 1 88.19 83 THR B N 1
ATOM 4104 C CA . THR B 1 83 ? -13.203 -46.219 -19.594 1 88.19 83 THR B CA 1
ATOM 4105 C C . THR B 1 83 ? -12.367 -47.469 -19.359 1 88.19 83 THR B C 1
ATOM 4107 O O . THR B 1 83 ? -12.797 -48.594 -19.688 1 88.19 83 THR B O 1
ATOM 4110 N N . HIS B 1 84 ? -11.266 -47.312 -18.922 1 89.44 84 HIS B N 1
ATOM 4111 C CA . HIS B 1 84 ? -10.383 -48.469 -18.812 1 89.44 84 HIS B CA 1
ATOM 4112 C C . HIS B 1 84 ? -10.836 -49.406 -17.688 1 89.44 84 HIS B C 1
ATOM 4114 O O . HIS B 1 84 ? -11.117 -48.938 -16.578 1 89.44 84 HIS B O 1
ATOM 4120 N N . GLU B 1 85 ? -10.844 -50.562 -17.922 1 85.12 85 GLU B N 1
ATOM 4121 C CA . GLU B 1 85 ? -11.359 -51.594 -17.016 1 85.12 85 GLU B CA 1
ATOM 4122 C C . GLU B 1 85 ? -10.578 -51.625 -15.703 1 85.12 85 GLU B C 1
ATOM 4124 O O . GLU B 1 85 ? -11.156 -51.875 -14.641 1 85.12 85 GLU B O 1
ATOM 4129 N N . ASP B 1 86 ? -9.32 -51.344 -15.789 1 83.69 86 ASP B N 1
ATOM 4130 C CA . ASP B 1 86 ? -8.445 -51.406 -14.625 1 83.69 86 ASP B CA 1
ATOM 4131 C C . ASP B 1 86 ? -8.82 -50.344 -13.594 1 83.69 86 ASP B C 1
ATOM 4133 O O . ASP B 1 86 ? -8.445 -50.438 -12.422 1 83.69 86 ASP B O 1
ATOM 4137 N N . PHE B 1 87 ? -9.57 -49.344 -13.992 1 88 87 PHE B N 1
ATOM 4138 C CA . PHE B 1 87 ? -9.789 -48.188 -13.109 1 88 87 PHE B CA 1
ATOM 4139 C C . PHE B 1 87 ? -11.234 -48.156 -12.641 1 88 87 PHE B C 1
ATOM 4141 O O . PHE B 1 87 ? -11.602 -47.312 -11.82 1 88 87 PHE B O 1
ATOM 4148 N N . ILE B 1 88 ? -12.047 -49.031 -13.094 1 81.88 88 ILE B N 1
ATOM 4149 C CA . ILE B 1 88 ? -13.477 -49 -12.82 1 81.88 88 ILE B CA 1
ATOM 4150 C C . ILE B 1 88 ? -13.719 -49.031 -11.312 1 81.88 88 ILE B C 1
ATOM 4152 O O . ILE B 1 88 ? -14.492 -48.219 -10.789 1 81.88 88 ILE B O 1
ATOM 4156 N N . PRO B 1 89 ? -13.016 -49.906 -10.594 1 80.94 89 PRO B N 1
ATOM 4157 C CA . PRO B 1 89 ? -13.258 -49.906 -9.156 1 80.94 89 PRO B CA 1
ATOM 4158 C C . PRO B 1 89 ? -12.812 -48.594 -8.477 1 80.94 89 PRO B C 1
ATOM 4160 O O . PRO B 1 89 ? -13.492 -48.125 -7.57 1 80.94 89 PRO B O 1
ATOM 4163 N N . MET B 1 90 ? -11.75 -48.094 -8.891 1 82.94 90 MET B N 1
ATOM 4164 C CA . MET B 1 90 ? -11.227 -46.844 -8.305 1 82.94 90 MET B CA 1
ATOM 4165 C C . MET B 1 90 ? -12.102 -45.656 -8.656 1 82.94 90 MET B C 1
ATOM 4167 O O . MET B 1 90 ? -12.312 -44.781 -7.836 1 82.94 90 MET B O 1
ATOM 4171 N N . TYR B 1 91 ? -12.531 -45.688 -9.859 1 81.62 91 TYR B N 1
ATOM 4172 C CA . TYR B 1 91 ? -13.414 -44.625 -10.297 1 81.62 91 TYR B CA 1
ATOM 4173 C C . TYR B 1 91 ? -14.656 -44.531 -9.422 1 81.62 91 TYR B C 1
ATOM 4175 O O . TYR B 1 91 ? -15.078 -43.438 -9.031 1 81.62 91 TYR B O 1
ATOM 4183 N N . LYS B 1 92 ? -15.219 -45.594 -9.078 1 82.81 92 LYS B N 1
ATOM 4184 C CA . LYS B 1 92 ? -16.438 -45.625 -8.289 1 82.81 92 LYS B CA 1
ATOM 4185 C C . LYS B 1 92 ? -16.188 -45.125 -6.867 1 82.81 92 LYS B C 1
ATOM 4187 O O . LYS B 1 92 ? -17 -44.406 -6.301 1 82.81 92 LYS B O 1
ATOM 4192 N N . SER B 1 93 ? -15.078 -45.406 -6.363 1 84.88 93 SER B N 1
ATOM 4193 C CA . SER B 1 93 ? -14.789 -45.094 -4.973 1 84.88 93 SER B CA 1
ATOM 4194 C C . SER B 1 93 ? -14.305 -43.625 -4.844 1 84.88 93 SER B C 1
ATOM 4196 O O . SER B 1 93 ? -14.5 -43 -3.807 1 84.88 93 SER B O 1
ATOM 4198 N N . ASP B 1 94 ? -13.719 -43.094 -5.898 1 89.62 94 ASP B N 1
ATOM 4199 C CA . ASP B 1 94 ? -13.07 -41.812 -5.777 1 89.62 94 ASP B CA 1
ATOM 4200 C C . ASP B 1 94 ? -13.664 -40.812 -6.754 1 89.62 94 ASP B C 1
ATOM 4202 O O . ASP B 1 94 ? -12.992 -39.844 -7.176 1 89.62 94 ASP B O 1
ATOM 4206 N N . LYS B 1 95 ? -14.852 -41.031 -7.102 1 88.62 95 LYS B N 1
ATOM 4207 C CA . LYS B 1 95 ? -15.516 -40.219 -8.109 1 88.62 95 LYS B CA 1
ATOM 4208 C C . LYS B 1 95 ? -15.531 -38.75 -7.688 1 88.62 95 LYS B C 1
ATOM 4210 O O . LYS B 1 95 ? -15.32 -37.844 -8.516 1 88.62 95 LYS B O 1
ATOM 4215 N N . ARG B 1 96 ? -15.766 -38.531 -6.48 1 89.69 96 ARG B N 1
ATOM 4216 C CA . ARG B 1 96 ? -15.828 -37.156 -5.973 1 89.69 96 ARG B CA 1
ATOM 4217 C C . ARG B 1 96 ? -14.477 -36.469 -6.105 1 89.69 96 ARG B C 1
ATOM 4219 O O . ARG B 1 96 ? -14.414 -35.312 -6.508 1 89.69 96 ARG B O 1
ATOM 4226 N N . THR B 1 97 ? -13.477 -37.156 -5.789 1 91.69 97 THR B N 1
ATOM 4227 C CA . THR B 1 97 ? -12.133 -36.594 -5.887 1 91.69 97 THR B CA 1
ATOM 4228 C C . THR B 1 97 ? -11.75 -36.375 -7.348 1 91.69 97 THR B C 1
ATOM 4230 O O . THR B 1 97 ? -11.133 -35.344 -7.676 1 91.69 97 THR B O 1
ATOM 4233 N N . LEU B 1 98 ? -12.133 -37.281 -8.172 1 93.06 98 LEU B N 1
ATOM 4234 C CA . LEU B 1 98 ? -11.797 -37.219 -9.586 1 93.06 98 LEU B CA 1
ATOM 4235 C C . LEU B 1 98 ? -12.461 -36 -10.258 1 93.06 98 LEU B C 1
ATOM 4237 O O . LEU B 1 98 ? -11.953 -35.5 -11.258 1 93.06 98 LEU B O 1
ATOM 4241 N N . ARG B 1 99 ? -13.492 -35.531 -9.656 1 93.44 99 ARG B N 1
ATOM 4242 C CA . ARG B 1 99 ? -14.242 -34.438 -10.242 1 93.44 99 ARG B CA 1
ATOM 4243 C C . ARG B 1 99 ? -14.055 -33.156 -9.438 1 93.44 99 ARG B C 1
ATOM 4245 O O . ARG B 1 99 ? -14.656 -32.125 -9.742 1 93.44 99 ARG B O 1
ATOM 4252 N N . SER B 1 100 ? -13.211 -33.188 -8.539 1 94.44 100 SER B N 1
ATOM 4253 C CA . SER B 1 100 ? -13.062 -32.094 -7.598 1 94.44 100 SER B CA 1
ATOM 4254 C C . SER B 1 100 ? -12.18 -31 -8.18 1 94.44 100 SER B C 1
ATOM 4256 O O . SER B 1 100 ? -11.391 -31.234 -9.094 1 94.44 100 SER B O 1
ATOM 4258 N N . ALA B 1 101 ? -12.328 -29.812 -7.598 1 95.69 101 ALA B N 1
ATOM 4259 C CA . ALA B 1 101 ? -11.461 -28.688 -7.926 1 95.69 101 ALA B CA 1
ATOM 4260 C C . ALA B 1 101 ? -10.016 -28.969 -7.535 1 95.69 101 ALA B C 1
ATOM 4262 O O . ALA B 1 101 ? -9.078 -28.453 -8.156 1 95.69 101 ALA B O 1
ATOM 4263 N N . ARG B 1 102 ? -9.836 -29.844 -6.594 1 95.25 102 ARG B N 1
ATOM 4264 C CA . ARG B 1 102 ? -8.5 -30.234 -6.148 1 95.25 102 ARG B CA 1
ATOM 4265 C C . ARG B 1 102 ? -7.699 -30.844 -7.289 1 95.25 102 ARG B C 1
ATOM 4267 O O . ARG B 1 102 ? -6.602 -30.391 -7.609 1 95.25 102 ARG B O 1
ATOM 4274 N N . LEU B 1 103 ? -8.312 -31.844 -7.809 1 96.62 103 LEU B N 1
ATOM 4275 C CA . LEU B 1 103 ? -7.617 -32.531 -8.891 1 96.62 103 LEU B CA 1
ATOM 4276 C C . LEU B 1 103 ? -7.535 -31.641 -10.133 1 96.62 103 LEU B C 1
ATOM 4278 O O . LEU B 1 103 ? -6.484 -31.562 -10.773 1 96.62 103 LEU B O 1
ATOM 4282 N N . TRP B 1 104 ? -8.617 -31.016 -10.438 1 97.69 104 TRP B N 1
ATOM 4283 C CA . TRP B 1 104 ? -8.711 -30.141 -11.602 1 97.69 104 TRP B CA 1
ATOM 4284 C C . TRP B 1 104 ? -7.629 -29.078 -11.578 1 97.69 104 TRP B C 1
ATOM 4286 O O . TRP B 1 104 ? -6.859 -28.938 -12.539 1 97.69 104 TRP B O 1
ATOM 4296 N N . ALA B 1 105 ? -7.5 -28.344 -10.531 1 97.5 105 ALA B N 1
ATOM 4297 C CA . ALA B 1 105 ? -6.516 -27.281 -10.398 1 97.5 105 ALA B CA 1
ATOM 4298 C C . ALA B 1 105 ? -5.094 -27.844 -10.375 1 97.5 105 ALA B C 1
ATOM 4300 O O . ALA B 1 105 ? -4.164 -27.219 -10.891 1 97.5 105 ALA B O 1
ATOM 4301 N N . SER B 1 106 ? -4.934 -28.969 -9.742 1 97.38 106 SER B N 1
ATOM 4302 C CA . SER B 1 106 ? -3.615 -29.578 -9.703 1 97.38 106 SER B CA 1
ATOM 4303 C C . SER B 1 106 ? -3.125 -29.938 -11.109 1 97.38 106 SER B C 1
ATOM 4305 O O . SER B 1 106 ? -1.968 -29.672 -11.445 1 97.38 106 SER B O 1
ATOM 4307 N N . MET B 1 107 ? -3.973 -30.453 -11.906 1 97.44 107 MET B N 1
ATOM 4308 C CA . MET B 1 107 ? -3.586 -30.812 -13.273 1 97.44 107 MET B CA 1
ATOM 4309 C C . MET B 1 107 ? -3.328 -29.562 -14.109 1 97.44 107 MET B C 1
ATOM 4311 O O . MET B 1 107 ? -2.48 -29.578 -15.008 1 97.44 107 MET B O 1
ATOM 4315 N N . LEU B 1 108 ? -4.004 -28.531 -13.773 1 97.69 108 LEU B N 1
ATOM 4316 C CA . LEU B 1 108 ? -3.838 -27.281 -14.508 1 97.69 108 LEU B CA 1
ATOM 4317 C C . LEU B 1 108 ? -2.521 -26.609 -14.141 1 97.69 108 LEU B C 1
ATOM 4319 O O . LEU B 1 108 ? -1.999 -25.797 -14.906 1 97.69 108 LEU B O 1
ATOM 4323 N N . THR B 1 109 ? -1.963 -26.953 -12.961 1 96.81 109 THR B N 1
ATOM 4324 C CA . THR B 1 109 ? -0.839 -26.156 -12.469 1 96.81 109 THR B CA 1
ATOM 4325 C C . THR B 1 109 ? 0.423 -27.016 -12.375 1 96.81 109 THR B C 1
ATOM 4327 O O . THR B 1 109 ? 1.533 -26.484 -12.305 1 96.81 109 THR B O 1
ATOM 4330 N N . MET B 1 110 ? 0.263 -28.312 -12.281 1 95.5 110 MET B N 1
ATOM 4331 C CA . MET B 1 110 ? 1.451 -29.156 -12.164 1 95.5 110 MET B CA 1
ATOM 4332 C C . MET B 1 110 ? 2.346 -29.016 -13.391 1 95.5 110 MET B C 1
ATOM 4334 O O . MET B 1 110 ? 1.894 -28.547 -14.438 1 95.5 110 MET B O 1
ATOM 4338 N N . ASP B 1 111 ? 3.639 -29.344 -13.227 1 95.81 111 ASP B N 1
ATOM 4339 C CA . ASP B 1 111 ? 4.566 -29.312 -14.352 1 95.81 111 ASP B CA 1
ATOM 4340 C C . ASP B 1 111 ? 4.031 -30.125 -15.523 1 95.81 111 ASP B C 1
ATOM 4342 O O . ASP B 1 111 ? 3.562 -31.25 -15.344 1 95.81 111 ASP B O 1
ATOM 4346 N N . PHE B 1 112 ? 4.105 -29.594 -16.719 1 96.88 112 PHE B N 1
ATOM 4347 C CA . PHE B 1 112 ? 3.449 -30.234 -17.844 1 96.88 112 PHE B CA 1
ATOM 4348 C C . PHE B 1 112 ? 4.102 -31.578 -18.172 1 96.88 112 PHE B C 1
ATOM 4350 O O . PHE B 1 112 ? 3.42 -32.531 -18.547 1 96.88 112 PHE B O 1
ATOM 4357 N N . ASP B 1 113 ? 5.461 -31.547 -18.109 1 96.81 113 ASP B N 1
ATOM 4358 C CA . ASP B 1 113 ? 6.148 -32.812 -18.359 1 96.81 113 ASP B CA 1
ATOM 4359 C C . ASP B 1 113 ? 5.684 -33.906 -17.375 1 96.81 113 ASP B C 1
ATOM 4361 O O . ASP B 1 113 ? 5.566 -35.062 -17.734 1 96.81 113 ASP B O 1
ATOM 4365 N N . LEU B 1 114 ? 5.484 -33.438 -16.172 1 96.62 114 LEU B N 1
ATOM 4366 C CA . LEU B 1 114 ? 4.992 -34.375 -15.164 1 96.62 114 LEU B CA 1
ATOM 4367 C C . LEU B 1 114 ? 3.586 -34.844 -15.5 1 96.62 114 LEU B C 1
ATOM 4369 O O . LEU B 1 114 ? 3.27 -36.031 -15.328 1 96.62 114 LEU B O 1
ATOM 4373 N N . LEU B 1 115 ? 2.756 -34 -15.953 1 97.31 115 LEU B N 1
ATOM 4374 C CA . LEU B 1 115 ? 1.396 -34.375 -16.359 1 97.31 115 LEU B CA 1
ATOM 4375 C C . LEU B 1 115 ? 1.406 -35.344 -17.516 1 97.31 115 LEU B C 1
ATOM 4377 O O . LEU B 1 115 ? 0.635 -36.312 -17.516 1 97.31 115 LEU B O 1
ATOM 4381 N N . LEU B 1 116 ? 2.268 -35.125 -18.453 1 97.19 116 LEU B N 1
ATOM 4382 C CA . LEU B 1 116 ? 2.395 -36.031 -19.594 1 97.19 116 LEU B CA 1
ATOM 4383 C C . LEU B 1 116 ? 2.879 -37.406 -19.141 1 97.19 116 LEU B C 1
ATOM 4385 O O . LEU B 1 116 ? 2.396 -38.406 -19.641 1 97.19 116 LEU B O 1
ATOM 4389 N N . LYS B 1 117 ? 3.844 -37.375 -18.281 1 95.94 117 LYS B N 1
ATOM 4390 C CA . LYS B 1 117 ? 4.34 -38.625 -17.75 1 95.94 117 LYS B CA 1
ATOM 4391 C C . LYS B 1 117 ? 3.225 -39.406 -17.062 1 95.94 117 LYS B C 1
ATOM 4393 O O . LYS B 1 117 ? 3.154 -40.625 -17.188 1 95.94 117 LYS B O 1
ATOM 4398 N N . PHE B 1 118 ? 2.457 -38.719 -16.328 1 96.38 118 PHE B N 1
ATOM 4399 C CA . PHE B 1 118 ? 1.309 -39.344 -15.68 1 96.38 118 PHE B CA 1
ATOM 4400 C C . PHE B 1 118 ? 0.366 -39.969 -16.719 1 96.38 118 PHE B C 1
ATOM 4402 O O . PHE B 1 118 ? -0.043 -41.125 -16.594 1 96.38 118 PHE B O 1
ATOM 4409 N N . LYS B 1 119 ? -0.004 -39.188 -17.703 1 96.44 119 LYS B N 1
ATOM 4410 C CA . LYS B 1 119 ? -0.87 -39.656 -18.781 1 96.44 119 LYS B CA 1
ATOM 4411 C C . LYS B 1 119 ? -0.307 -40.938 -19.422 1 96.44 119 LYS B C 1
ATOM 4413 O O . LYS B 1 119 ? -1.04 -41.906 -19.656 1 96.44 119 LYS B O 1
ATOM 4418 N N . ASP B 1 120 ? 0.936 -40.938 -19.688 1 95.81 120 ASP B N 1
ATOM 4419 C CA . ASP B 1 120 ? 1.592 -42.062 -20.359 1 95.81 120 ASP B CA 1
ATOM 4420 C C . ASP B 1 120 ? 1.56 -43.312 -19.484 1 95.81 120 ASP B C 1
ATOM 4422 O O . ASP B 1 120 ? 1.291 -44.406 -19.984 1 95.81 120 ASP B O 1
ATOM 4426 N N . LYS B 1 121 ? 1.804 -43.125 -18.219 1 94.31 121 LYS B N 1
ATOM 4427 C CA . LYS B 1 121 ? 1.784 -44.25 -17.312 1 94.31 121 LYS B CA 1
ATOM 4428 C C . LYS B 1 121 ? 0.387 -44.844 -17.219 1 94.31 121 LYS B C 1
ATOM 4430 O O . LYS B 1 121 ? 0.239 -46.062 -17.062 1 94.31 121 LYS B O 1
ATOM 4435 N N . LEU B 1 122 ? -0.601 -44.062 -17.312 1 93.75 122 LEU B N 1
ATOM 4436 C CA . LEU B 1 122 ? -1.979 -44.562 -17.266 1 93.75 122 LEU B CA 1
ATOM 4437 C C . LEU B 1 122 ? -2.33 -45.312 -18.531 1 93.75 122 LEU B C 1
ATOM 4439 O O . LEU B 1 122 ? -3.15 -46.25 -18.5 1 93.75 122 LEU B O 1
ATOM 4443 N N . SER B 1 123 ? -1.721 -44.938 -19.609 1 89.5 123 SER B N 1
ATOM 4444 C CA . SER B 1 123 ? -2.107 -45.5 -20.891 1 89.5 123 SER B CA 1
ATOM 4445 C C . SER B 1 123 ? -1.301 -46.75 -21.219 1 89.5 123 SER B C 1
ATOM 4447 O O . SER B 1 123 ? -1.853 -47.75 -21.688 1 89.5 123 SER B O 1
ATOM 4449 N N . ILE B 1 124 ? -0.009 -46.688 -20.984 1 87.31 124 ILE B N 1
ATOM 4450 C CA . ILE B 1 124 ? 0.852 -47.75 -21.484 1 87.31 124 ILE B CA 1
ATOM 4451 C C . ILE B 1 124 ? 1.4 -48.562 -20.328 1 87.31 124 ILE B C 1
ATOM 4453 O O . ILE B 1 124 ? 1.95 -49.656 -20.531 1 87.31 124 ILE B O 1
ATOM 4457 N N . GLY B 1 125 ? 1.285 -48.188 -19.156 1 81.81 125 GLY B N 1
ATOM 4458 C CA . GLY B 1 125 ? 1.849 -48.906 -18.031 1 81.81 125 GLY B CA 1
ATOM 4459 C C . GLY B 1 125 ? 1.162 -50.25 -17.766 1 81.81 125 GLY B C 1
ATOM 4460 O O . GLY B 1 125 ? 0.082 -50.5 -18.297 1 81.81 125 GLY B O 1
ATOM 4461 N N . GLY B 1 126 ? 1.861 -51.094 -17.031 1 87.31 126 GLY B N 1
ATOM 4462 C CA . GLY B 1 126 ? 1.238 -52.312 -16.562 1 87.31 126 GLY B CA 1
ATOM 4463 C C . GLY B 1 126 ? 0.087 -52.094 -15.609 1 87.31 126 GLY B C 1
ATOM 4464 O O . GLY B 1 126 ? -0.094 -50.969 -15.125 1 87.31 126 GLY B O 1
ATOM 4465 N N . ARG B 1 127 ? -0.676 -53.094 -15.414 1 88.19 127 ARG B N 1
ATOM 4466 C CA . ARG B 1 127 ? -1.875 -52.969 -14.586 1 88.19 127 ARG B CA 1
ATOM 4467 C C . ARG B 1 127 ? -1.54 -52.438 -13.203 1 88.19 127 ARG B C 1
ATOM 4469 O O . ARG B 1 127 ? -2.211 -51.531 -12.711 1 88.19 127 ARG B O 1
ATOM 4476 N N . ARG B 1 128 ? -0.543 -52.938 -12.633 1 90.25 128 ARG B N 1
ATOM 4477 C CA . ARG B 1 128 ? -0.161 -52.531 -11.297 1 90.25 128 ARG B CA 1
ATOM 4478 C C . ARG B 1 128 ? 0.347 -51.094 -11.297 1 90.25 128 ARG B C 1
ATOM 4480 O O . ARG B 1 128 ? 0.019 -50.281 -10.406 1 90.25 128 ARG B O 1
ATOM 4487 N N . GLU B 1 129 ? 1.141 -50.781 -12.211 1 91.06 129 GLU B N 1
ATOM 4488 C CA . GLU B 1 129 ? 1.697 -49.438 -12.32 1 91.06 129 GLU B CA 1
ATOM 4489 C C . GLU B 1 129 ? 0.599 -48.375 -12.539 1 91.06 129 GLU B C 1
ATOM 4491 O O . GLU B 1 129 ? 0.643 -47.281 -11.969 1 91.06 129 GLU B O 1
ATOM 4496 N N . LYS B 1 130 ? -0.319 -48.75 -13.383 1 91.25 130 LYS B N 1
ATOM 4497 C CA . LYS B 1 130 ? -1.452 -47.875 -13.656 1 91.25 130 LYS B CA 1
ATOM 4498 C C . LYS B 1 130 ? -2.215 -47.531 -12.383 1 91.25 130 LYS B C 1
ATOM 4500 O O . LYS B 1 130 ? -2.484 -46.375 -12.102 1 91.25 130 LYS B O 1
ATOM 4505 N N . ARG B 1 131 ? -2.449 -48.531 -11.648 1 90.75 131 ARG B N 1
ATOM 4506 C CA . ARG B 1 131 ? -3.217 -48.344 -10.414 1 90.75 131 ARG B CA 1
ATOM 4507 C C . ARG B 1 131 ? -2.416 -47.562 -9.383 1 90.75 131 ARG B C 1
ATOM 4509 O O . ARG B 1 131 ? -2.959 -46.688 -8.703 1 90.75 131 ARG B O 1
ATOM 4516 N N . ASP B 1 132 ? -1.162 -47.844 -9.336 1 91.81 132 ASP B N 1
ATOM 4517 C CA . ASP B 1 132 ? -0.308 -47.188 -8.344 1 91.81 132 ASP B CA 1
ATOM 4518 C C . ASP B 1 132 ? -0.187 -45.688 -8.609 1 91.81 132 ASP B C 1
ATOM 4520 O O . ASP B 1 132 ? -0.226 -44.875 -7.676 1 91.81 132 ASP B O 1
ATOM 4524 N N . VAL B 1 133 ? -0.006 -45.375 -9.812 1 93 133 VAL B N 1
ATOM 4525 C CA . VAL B 1 133 ? 0.196 -44 -10.172 1 93 133 VAL B CA 1
ATOM 4526 C C . VAL B 1 133 ? -1.089 -43.188 -9.922 1 93 133 VAL B C 1
ATOM 4528 O O . VAL B 1 133 ? -1.049 -42.094 -9.406 1 93 133 VAL B O 1
ATOM 4531 N N . LEU B 1 134 ? -2.203 -43.719 -10.312 1 94.12 134 LEU B N 1
ATOM 4532 C CA . LEU B 1 134 ? -3.477 -43.062 -10.07 1 94.12 134 LEU B CA 1
ATOM 4533 C C . LEU B 1 134 ? -3.75 -42.938 -8.578 1 94.12 134 LEU B C 1
ATOM 4535 O O . LEU B 1 134 ? -4.188 -41.875 -8.109 1 94.12 134 LEU B O 1
ATOM 4539 N N . TYR B 1 135 ? -3.469 -43.969 -7.902 1 92.88 135 TYR B N 1
ATOM 4540 C CA . TYR B 1 135 ? -3.666 -43.969 -6.457 1 92.88 135 TYR B CA 1
ATOM 4541 C C . TYR B 1 135 ? -2.816 -42.875 -5.793 1 92.88 135 TYR B C 1
ATOM 4543 O O . TYR B 1 135 ? -3.293 -42.156 -4.914 1 92.88 135 TYR B O 1
ATOM 4551 N N . SER B 1 136 ? -1.588 -42.812 -6.211 1 93.38 136 SER B N 1
ATOM 4552 C CA . SER B 1 136 ? -0.671 -41.844 -5.652 1 93.38 136 SER B CA 1
ATOM 4553 C C . SER B 1 136 ? -1.176 -40.406 -5.887 1 93.38 136 SER B C 1
ATOM 4555 O O . SER B 1 136 ? -1.115 -39.562 -4.988 1 93.38 136 SER B O 1
ATOM 4557 N N . LEU B 1 137 ? -1.619 -40.156 -7.039 1 95 137 LEU B N 1
ATOM 4558 C CA . LEU B 1 137 ? -2.145 -38.844 -7.363 1 95 137 LEU B CA 1
ATOM 4559 C C . LEU B 1 137 ? -3.393 -38.531 -6.539 1 95 137 LEU B C 1
ATOM 4561 O O . LEU B 1 137 ? -3.525 -37.438 -5.984 1 95 137 LEU B O 1
ATOM 4565 N N . LEU B 1 138 ? -4.293 -39.469 -6.438 1 94.06 138 LEU B N 1
ATOM 4566 C CA . LEU B 1 138 ? -5.535 -39.281 -5.699 1 94.06 138 LEU B CA 1
ATOM 4567 C C . LEU B 1 138 ? -5.258 -39.094 -4.211 1 94.06 138 LEU B C 1
ATOM 4569 O O . LEU B 1 138 ? -5.93 -38.281 -3.555 1 94.06 138 LEU B O 1
ATOM 4573 N N . GLN B 1 139 ? -4.266 -39.75 -3.744 1 91.38 139 GLN B N 1
ATOM 4574 C CA . GLN B 1 139 ? -3.879 -39.562 -2.35 1 91.38 139 GLN B CA 1
ATOM 4575 C C . GLN B 1 139 ? -3.352 -38.156 -2.111 1 91.38 139 GLN B C 1
ATOM 4577 O O . GLN B 1 139 ? -3.65 -37.531 -1.086 1 91.38 139 GLN B O 1
ATOM 4582 N N . SER B 1 140 ? -2.615 -37.625 -3.029 1 94 140 SER B N 1
ATOM 4583 C CA . SER B 1 140 ? -2.055 -36.281 -2.924 1 94 140 SER B CA 1
ATOM 4584 C C . SER B 1 140 ? -3.148 -35.219 -2.979 1 94 140 SER B C 1
ATOM 4586 O O . SER B 1 140 ? -3.059 -34.219 -2.303 1 94 140 SER B O 1
ATOM 4588 N N . VAL B 1 141 ? -4.129 -35.5 -3.682 1 94.38 141 VAL B N 1
ATOM 4589 C CA . VAL B 1 141 ? -5.176 -34.531 -3.912 1 94.38 141 VAL B CA 1
ATOM 4590 C C . VAL B 1 141 ? -6.215 -34.594 -2.799 1 94.38 141 VAL B C 1
ATOM 4592 O O . VAL B 1 141 ? -6.777 -33.562 -2.393 1 94.38 141 VAL B O 1
ATOM 4595 N N . SER B 1 142 ? -6.512 -35.75 -2.357 1 90.81 142 SER B N 1
ATOM 4596 C CA . SER B 1 142 ? -7.598 -35.938 -1.402 1 90.81 142 SER B CA 1
ATOM 4597 C C . SER B 1 142 ? -7.16 -35.594 0.014 1 90.81 142 SER B C 1
ATOM 4599 O O . SER B 1 142 ? -7.988 -35.219 0.858 1 90.81 142 SER B O 1
ATOM 4601 N N . GLY B 1 143 ? -5.953 -35.625 0.242 1 85.94 143 GLY B N 1
ATOM 4602 C CA . GLY B 1 143 ? -5.465 -35.312 1.574 1 85.94 143 GLY B CA 1
ATOM 4603 C C . GLY B 1 143 ? -5.457 -33.812 1.867 1 85.94 143 GLY B C 1
ATOM 4604 O O . GLY B 1 143 ? -5.941 -33.031 1.062 1 85.94 143 GLY B O 1
ATOM 4605 N N . ASP B 1 144 ? -4.969 -33.469 3.053 1 89.81 144 ASP B N 1
ATOM 4606 C CA . ASP B 1 144 ? -4.969 -32.062 3.5 1 89.81 144 ASP B CA 1
ATOM 4607 C C . ASP B 1 144 ? -3.729 -31.344 3 1 89.81 144 ASP B C 1
ATOM 4609 O O . ASP B 1 144 ? -3.566 -30.141 3.258 1 89.81 144 ASP B O 1
ATOM 4613 N N . GLY B 1 145 ? -2.92 -32.062 2.252 1 92.12 145 GLY B N 1
ATOM 4614 C CA . GLY B 1 145 ? -1.676 -31.469 1.778 1 92.12 145 GLY B CA 1
ATOM 4615 C C . GLY B 1 145 ? -1.882 -30.203 0.977 1 92.12 145 GLY B C 1
ATOM 4616 O O . GLY B 1 145 ? -1.189 -29.203 1.195 1 92.12 145 GLY B O 1
ATOM 4617 N N . LEU B 1 146 ? -2.824 -30.219 0.12 1 92.75 146 LEU B N 1
ATOM 4618 C CA . LEU B 1 146 ? -3.109 -29.047 -0.713 1 92.75 146 LEU B CA 1
ATOM 4619 C C . LEU B 1 146 ? -3.625 -27.891 0.132 1 92.75 146 LEU B C 1
ATOM 4621 O O . LEU B 1 146 ? -3.219 -26.75 -0.066 1 92.75 146 LEU B O 1
ATOM 4625 N N . LYS B 1 147 ? -4.453 -28.203 1.005 1 89.62 147 LYS B N 1
ATOM 4626 C CA . LYS B 1 147 ? -4.969 -27.188 1.915 1 89.62 147 LYS B CA 1
ATOM 4627 C C . LYS B 1 147 ? -3.844 -26.547 2.723 1 89.62 147 LYS B C 1
ATOM 4629 O O . LYS B 1 147 ? -3.791 -25.328 2.863 1 89.62 147 LYS B O 1
ATOM 4634 N N . TYR B 1 148 ? -3.029 -27.375 3.158 1 90.88 148 TYR B N 1
ATOM 4635 C CA . TYR B 1 148 ? -1.947 -26.891 4.012 1 90.88 148 TYR B CA 1
ATOM 4636 C C . TYR B 1 148 ? -0.908 -26.125 3.199 1 90.88 148 TYR B C 1
ATOM 4638 O O . TYR B 1 148 ? -0.237 -25.234 3.721 1 90.88 148 TYR B O 1
ATOM 4646 N N . LEU B 1 149 ? -0.768 -26.516 1.967 1 92.62 149 LEU B N 1
ATOM 4647 C CA . LEU B 1 149 ? 0.092 -25.719 1.097 1 92.62 149 LEU B CA 1
ATOM 4648 C C . LEU B 1 149 ? -0.424 -24.297 0.98 1 92.62 149 LEU B C 1
ATOM 4650 O O . LEU B 1 149 ? 0.358 -23.344 1.036 1 92.62 149 LEU B O 1
ATOM 4654 N N . GLY B 1 150 ? -1.699 -24.156 0.775 1 88.94 150 GLY B N 1
ATOM 4655 C CA . GLY B 1 150 ? -2.311 -22.828 0.754 1 88.94 150 GLY B CA 1
ATOM 4656 C C . GLY B 1 150 ? -2.08 -22.047 2.031 1 88.94 150 GLY B C 1
ATOM 4657 O O . GLY B 1 150 ? -1.705 -20.875 1.987 1 88.94 150 GLY B O 1
ATOM 4658 N N . TRP B 1 151 ? -2.254 -22.703 3.025 1 84.94 151 TRP B N 1
ATOM 4659 C CA . TRP B 1 151 ? -2.059 -22.109 4.34 1 84.94 151 TRP B CA 1
ATOM 4660 C C . TRP B 1 151 ? -0.602 -21.703 4.547 1 84.94 151 TRP B C 1
ATOM 4662 O O . TRP B 1 151 ? -0.314 -20.594 4.973 1 84.94 151 TRP B O 1
ATOM 4672 N N . TRP B 1 152 ? 0.293 -22.531 4.273 1 87.81 152 TRP B N 1
ATOM 4673 C CA . TRP B 1 152 ? 1.723 -22.312 4.469 1 87.81 152 TRP B CA 1
ATOM 4674 C C . TRP B 1 152 ? 2.227 -21.172 3.594 1 87.81 152 TRP B C 1
ATOM 4676 O O . TRP B 1 152 ? 3.041 -20.359 4.031 1 87.81 152 TRP B O 1
ATOM 4686 N N . SER B 1 153 ? 1.737 -21.125 2.402 1 85 153 SER B N 1
ATOM 4687 C CA . SER B 1 153 ? 2.281 -20.172 1.433 1 85 153 SER B CA 1
ATOM 4688 C C . SER B 1 153 ? 1.706 -18.781 1.639 1 85 153 SER B C 1
ATOM 4690 O O . SER B 1 153 ? 2.252 -17.797 1.133 1 85 153 SER B O 1
ATOM 4692 N N . HIS B 1 154 ? 0.561 -18.719 2.211 1 74.75 154 HIS B N 1
ATOM 4693 C CA . HIS B 1 154 ? -0.097 -17.422 2.273 1 74.75 154 HIS B CA 1
ATOM 4694 C C . HIS B 1 154 ? -0.312 -16.984 3.717 1 74.75 154 HIS B C 1
ATOM 4696 O O . HIS B 1 154 ? -0.679 -15.836 3.973 1 74.75 154 HIS B O 1
ATOM 4702 N N . GLU B 1 155 ? -0.397 -18.141 4.617 1 56.06 155 GLU B N 1
ATOM 4703 C CA . GLU B 1 155 ? -0.817 -17.922 5.996 1 56.06 155 GLU B CA 1
ATOM 4704 C C . GLU B 1 155 ? -0.192 -16.641 6.562 1 56.06 155 GLU B C 1
ATOM 4706 O O . GLU B 1 155 ? 0.905 -16.25 6.16 1 56.06 155 GLU B O 1
ATOM 4711 N N . THR B 1 156 ? -1.071 -16.125 7.422 1 52.09 156 THR B N 1
ATOM 4712 C CA . THR B 1 156 ? -1.446 -14.906 8.141 1 52.09 156 THR B CA 1
ATOM 4713 C C . THR B 1 156 ? -0.253 -14.336 8.898 1 52.09 156 THR B C 1
ATOM 4715 O O . THR B 1 156 ? 0.44 -15.07 9.609 1 52.09 156 THR B O 1
ATOM 4718 N N . THR B 1 157 ? 0.097 -13.477 8.383 1 48.19 157 THR B N 1
ATOM 4719 C CA . THR B 1 157 ? 1.013 -12.398 8.734 1 48.19 157 THR B CA 1
ATOM 4720 C C . THR B 1 157 ? 0.971 -12.117 10.227 1 48.19 157 THR B C 1
ATOM 4722 O O . THR B 1 157 ? -0.084 -11.781 10.773 1 48.19 157 THR B O 1
ATOM 4725 N N . LEU B 1 158 ? 1.636 -12.844 10.93 1 49.38 158 LEU B N 1
ATOM 4726 C CA . LEU B 1 158 ? 1.939 -12.031 12.102 1 49.38 158 LEU B CA 1
ATOM 4727 C C . LEU B 1 158 ? 2.031 -10.555 11.742 1 49.38 158 LEU B C 1
ATOM 4729 O O . LEU B 1 158 ? 2.379 -10.211 10.609 1 49.38 158 LEU B O 1
ATOM 4733 N N . PRO B 1 159 ? 1.407 -9.828 12.508 1 46.22 159 PRO B N 1
ATOM 4734 C CA . PRO B 1 159 ? 1.655 -8.391 12.312 1 46.22 159 PRO B CA 1
ATOM 4735 C C . PRO B 1 159 ? 3.096 -8.094 11.906 1 46.22 159 PRO B C 1
ATOM 4737 O O . PRO B 1 159 ? 4.016 -8.82 12.289 1 46.22 159 PRO B O 1
ATOM 4740 N N . TYR B 1 160 ? 3.221 -7.398 10.828 1 47.06 160 TYR B N 1
ATOM 4741 C CA . TYR B 1 160 ? 4.523 -7 10.312 1 47.06 160 TYR B CA 1
ATOM 4742 C C . TYR B 1 160 ? 5.543 -6.875 11.438 1 47.06 160 TYR B C 1
ATOM 4744 O O . TYR B 1 160 ? 6.676 -7.344 11.312 1 47.06 160 TYR B O 1
ATOM 4752 N N . GLU B 1 161 ? 5.062 -6.301 12.484 1 46.12 161 GLU B N 1
ATOM 4753 C CA . GLU B 1 161 ? 5.965 -6.062 13.602 1 46.12 161 GLU B CA 1
ATOM 4754 C C . GLU B 1 161 ? 6.449 -7.375 14.219 1 46.12 161 GLU B C 1
ATOM 4756 O O . GLU B 1 161 ? 7.621 -7.504 14.578 1 46.12 161 GLU B O 1
ATOM 4761 N N . GLU B 1 162 ? 5.551 -8.266 14.258 1 47.16 162 GLU B N 1
ATOM 4762 C CA . GLU B 1 162 ? 5.949 -9.539 14.844 1 47.16 162 GLU B CA 1
ATOM 4763 C C . GLU B 1 162 ? 6.871 -10.312 13.906 1 47.16 162 GLU B C 1
ATOM 4765 O O . GLU B 1 162 ? 7.805 -10.984 14.352 1 47.16 162 GLU B O 1
ATOM 4770 N N . GLU B 1 163 ? 6.52 -10.18 12.68 1 51.31 163 GLU B N 1
ATOM 4771 C CA . GLU B 1 163 ? 7.371 -10.852 11.703 1 51.31 163 GLU B CA 1
ATOM 4772 C C . GLU B 1 163 ? 8.781 -10.273 11.711 1 51.31 163 GLU B C 1
ATOM 4774 O O . GLU B 1 163 ? 9.758 -11 11.531 1 51.31 163 GLU B O 1
ATOM 4779 N N . THR B 1 164 ? 8.797 -8.938 11.859 1 50.38 164 THR B N 1
ATOM 4780 C CA . THR B 1 164 ? 10.086 -8.25 11.906 1 50.38 164 THR B CA 1
ATOM 4781 C C . THR B 1 164 ? 10.898 -8.703 13.117 1 50.38 164 THR B C 1
ATOM 4783 O O . THR B 1 164 ? 12.125 -8.789 13.047 1 50.38 164 THR B O 1
ATOM 4786 N N . TRP B 1 165 ? 10.102 -9.133 14.07 1 47.62 165 TRP B N 1
ATOM 4787 C CA . TRP B 1 165 ? 10.781 -9.508 15.312 1 47.62 165 TRP B CA 1
ATOM 4788 C C . TRP B 1 165 ? 11.266 -10.953 15.25 1 47.62 165 TRP B C 1
ATOM 4790 O O . TRP B 1 165 ? 12.281 -11.297 15.852 1 47.62 165 TRP B O 1
ATOM 4800 N N . ALA B 1 166 ? 10.516 -11.664 14.562 1 53.66 166 ALA B N 1
ATOM 4801 C CA . ALA B 1 166 ? 10.852 -13.086 14.555 1 53.66 166 ALA B CA 1
ATOM 4802 C C . ALA B 1 166 ? 12.07 -13.359 13.672 1 53.66 166 ALA B C 1
ATOM 4804 O O . ALA B 1 166 ? 12.758 -14.359 13.852 1 53.66 166 ALA B O 1
ATOM 4805 N N . GLY B 1 167 ? 12.508 -12.281 12.984 1 62.59 167 GLY B N 1
ATOM 4806 C CA . GLY B 1 167 ? 13.602 -12.57 12.078 1 62.59 167 GLY B CA 1
ATOM 4807 C C . GLY B 1 167 ? 14.883 -11.828 12.438 1 62.59 167 GLY B C 1
ATOM 4808 O O . GLY B 1 167 ? 14.898 -11.023 13.367 1 62.59 167 GLY B O 1
ATOM 4809 N N . ASN B 1 168 ? 15.938 -12.328 11.938 1 73.69 168 ASN B N 1
ATOM 4810 C CA . ASN B 1 168 ? 17.25 -11.711 12.086 1 73.69 168 ASN B CA 1
ATOM 4811 C C . ASN B 1 168 ? 17.297 -10.336 11.422 1 73.69 168 ASN B C 1
ATOM 4813 O O . ASN B 1 168 ? 17.188 -10.227 10.203 1 73.69 168 ASN B O 1
ATOM 4817 N N . PRO B 1 169 ? 17.375 -9.328 12.258 1 82.5 169 PRO B N 1
ATOM 4818 C CA . PRO B 1 169 ? 17.391 -7.98 11.695 1 82.5 169 PRO B CA 1
ATOM 4819 C C . PRO B 1 169 ? 18.516 -7.781 10.672 1 82.5 169 PRO B C 1
ATOM 4821 O O . PRO B 1 169 ? 18.344 -7.039 9.703 1 82.5 169 PRO B O 1
ATOM 4824 N N . THR B 1 170 ? 19.562 -8.492 10.914 1 87.19 170 THR B N 1
ATOM 4825 C CA . THR B 1 170 ? 20.688 -8.367 9.992 1 87.19 170 THR B CA 1
ATOM 4826 C C . THR B 1 170 ? 20.312 -8.898 8.609 1 87.19 170 THR B C 1
ATOM 4828 O O . THR B 1 170 ? 20.672 -8.297 7.594 1 87.19 170 THR B O 1
ATOM 4831 N N . GLN B 1 171 ? 19.656 -10.016 8.609 1 90.25 171 GLN B N 1
ATOM 4832 C CA . GLN B 1 171 ? 19.25 -10.617 7.348 1 90.25 171 GLN B CA 1
ATOM 4833 C C . GLN B 1 171 ? 18.219 -9.75 6.637 1 90.25 171 GLN B C 1
ATOM 4835 O O . GLN B 1 171 ? 18.219 -9.641 5.41 1 90.25 171 GLN B O 1
ATOM 4840 N N . ARG B 1 172 ? 17.422 -9.156 7.41 1 90.44 172 ARG B N 1
ATOM 4841 C CA . ARG B 1 172 ? 16.453 -8.227 6.844 1 90.44 172 ARG B CA 1
ATOM 4842 C C . ARG B 1 172 ? 17.141 -7.031 6.203 1 90.44 172 ARG B C 1
ATOM 4844 O O . ARG B 1 172 ? 16.781 -6.609 5.102 1 90.44 172 ARG B O 1
ATOM 4851 N N . ASP B 1 173 ? 18.109 -6.562 6.871 1 92 173 ASP B N 1
ATOM 4852 C CA . ASP B 1 173 ? 18.859 -5.43 6.34 1 92 173 ASP B CA 1
ATOM 4853 C C . ASP B 1 173 ? 19.578 -5.797 5.043 1 92 173 ASP B C 1
ATOM 4855 O O . ASP B 1 173 ? 19.672 -4.98 4.125 1 92 173 ASP B O 1
ATOM 4859 N N . LEU B 1 174 ? 20.031 -6.949 5.023 1 93.88 174 LEU B N 1
ATOM 4860 C CA . LEU B 1 174 ? 20.703 -7.422 3.816 1 93.88 174 LEU B CA 1
ATOM 4861 C C . LEU B 1 174 ? 19.719 -7.488 2.645 1 93.88 174 LEU B C 1
ATOM 4863 O O . LEU B 1 174 ? 20.078 -7.133 1.518 1 93.88 174 LEU B O 1
ATOM 4867 N N . ALA B 1 175 ? 18.547 -7.945 2.91 1 95.12 175 ALA B N 1
ATOM 4868 C CA . ALA B 1 175 ? 17.516 -8 1.868 1 95.12 175 ALA B CA 1
ATOM 4869 C C . ALA B 1 175 ? 17.156 -6.602 1.381 1 95.12 175 ALA B C 1
ATOM 4871 O O . ALA B 1 175 ? 16.969 -6.383 0.182 1 95.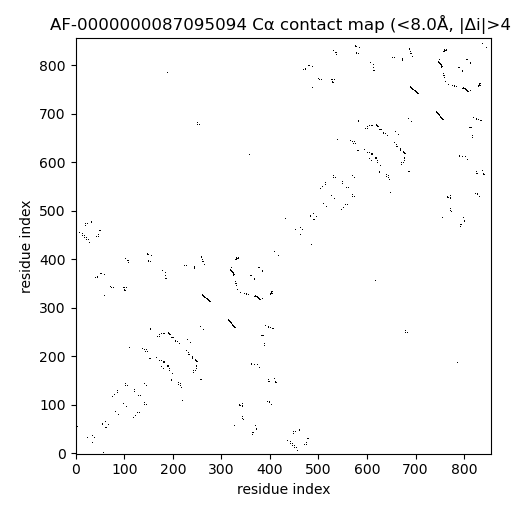12 175 ALA B O 1
ATOM 4872 N N . LEU B 1 176 ? 17.109 -5.73 2.305 1 94.88 176 LEU B N 1
ATOM 4873 C CA . LEU B 1 176 ? 16.812 -4.348 1.959 1 94.88 176 LEU B CA 1
ATOM 4874 C C . LEU B 1 176 ? 17.922 -3.742 1.104 1 94.88 176 LEU B C 1
ATOM 4876 O O . LEU B 1 176 ? 17.641 -3.074 0.105 1 94.88 176 LEU B O 1
ATOM 4880 N N . LYS B 1 177 ? 19.094 -3.975 1.492 1 94.44 177 LYS B N 1
ATOM 4881 C CA . LYS B 1 177 ? 20.234 -3.48 0.728 1 94.44 177 LYS B CA 1
ATOM 4882 C C . LYS B 1 177 ? 20.266 -4.082 -0.675 1 94.44 177 LYS B C 1
ATOM 4884 O O . LYS B 1 177 ? 20.5 -3.371 -1.655 1 94.44 177 LYS B O 1
ATOM 4889 N N . ARG B 1 178 ? 19.984 -5.289 -0.729 1 95.75 178 ARG B N 1
ATOM 4890 C CA . ARG B 1 178 ? 19.906 -5.973 -2.018 1 95.75 178 ARG B CA 1
ATOM 4891 C C . ARG B 1 178 ? 18.906 -5.301 -2.941 1 95.75 178 ARG B C 1
ATOM 4893 O O . ARG B 1 178 ? 19.203 -5.043 -4.109 1 95.75 178 ARG B O 1
ATOM 4900 N N . ASP B 1 179 ? 17.781 -5.047 -2.379 1 96.31 179 ASP B N 1
ATOM 4901 C CA . ASP B 1 179 ? 16.672 -4.539 -3.176 1 96.31 179 ASP B CA 1
ATOM 4902 C C . ASP B 1 179 ? 16.734 -3.018 -3.307 1 96.31 179 ASP B C 1
ATOM 4904 O O . ASP B 1 179 ? 15.844 -2.398 -3.887 1 96.31 179 ASP B O 1
ATOM 4908 N N . GLY B 1 180 ? 17.719 -2.363 -2.76 1 92.88 180 GLY B N 1
ATOM 4909 C CA . GLY B 1 180 ? 17.922 -0.929 -2.889 1 92.88 180 GLY B CA 1
ATOM 4910 C C . GLY B 1 180 ? 16.953 -0.113 -2.066 1 92.88 180 GLY B C 1
ATOM 4911 O O . GLY B 1 180 ? 16.578 0.994 -2.457 1 92.88 180 GLY B O 1
ATOM 4912 N N . PHE B 1 181 ? 16.391 -0.699 -1.009 1 91.62 181 PHE B N 1
ATOM 4913 C CA . PHE B 1 181 ? 15.445 -0.031 -0.117 1 91.62 181 PHE B CA 1
ATOM 4914 C C . PHE B 1 181 ? 14.227 0.467 -0.888 1 91.62 181 PHE B C 1
ATOM 4916 O O . PHE B 1 181 ? 13.805 1.61 -0.716 1 91.62 181 PHE B O 1
ATOM 4923 N N . ARG B 1 182 ? 13.797 -0.436 -1.755 1 92.31 182 ARG B N 1
ATOM 4924 C CA . ARG B 1 182 ? 12.617 -0.141 -2.566 1 92.31 182 ARG B CA 1
ATOM 4925 C C . ARG B 1 182 ? 11.789 -1.398 -2.805 1 92.31 182 ARG B C 1
ATOM 4927 O O . ARG B 1 182 ? 12.281 -2.516 -2.615 1 92.31 182 ARG B O 1
ATOM 4934 N N . CYS B 1 183 ? 10.562 -1.128 -3.121 1 94.56 183 CYS B N 1
ATOM 4935 C CA . CYS B 1 183 ? 9.758 -2.221 -3.652 1 94.56 183 CYS B CA 1
ATOM 4936 C C . CYS B 1 183 ? 10.305 -2.707 -4.988 1 94.56 183 CYS B C 1
ATOM 4938 O O . CYS B 1 183 ? 10.406 -1.934 -5.941 1 94.56 183 CYS B O 1
ATOM 4940 N N . VAL B 1 184 ? 10.578 -3.914 -5.156 1 95.75 184 VAL B N 1
ATOM 4941 C CA . VAL B 1 184 ? 11.242 -4.414 -6.355 1 95.75 184 VAL B CA 1
ATOM 4942 C C . VAL B 1 184 ? 10.266 -4.402 -7.527 1 95.75 184 VAL B C 1
ATOM 4944 O O . VAL B 1 184 ? 10.68 -4.418 -8.688 1 95.75 184 VAL B O 1
ATOM 4947 N N . LEU B 1 185 ? 8.945 -4.398 -7.254 1 95.25 185 LEU B N 1
ATOM 4948 C CA . LEU B 1 185 ? 7.945 -4.438 -8.312 1 95.25 185 LEU B CA 1
ATOM 4949 C C . LEU B 1 185 ? 7.668 -3.041 -8.852 1 95.25 185 LEU B C 1
ATOM 4951 O O . LEU B 1 185 ? 7.531 -2.854 -10.062 1 95.25 185 LEU B O 1
ATOM 4955 N N . THR B 1 186 ? 7.578 -2.082 -7.953 1 92 186 THR B N 1
ATOM 4956 C CA . THR B 1 186 ? 7.141 -0.75 -8.359 1 92 186 THR B CA 1
ATOM 4957 C C . THR B 1 186 ? 8.305 0.237 -8.32 1 92 186 THR B C 1
ATOM 4959 O O . THR B 1 186 ? 8.211 1.344 -8.852 1 92 186 THR B O 1
ATOM 4962 N N . LEU B 1 187 ? 9.352 -0.064 -7.586 1 89.44 187 LEU B N 1
ATOM 4963 C CA . LEU B 1 187 ? 10.555 0.746 -7.418 1 89.44 187 LEU B CA 1
ATOM 4964 C C . LEU B 1 187 ? 10.266 1.972 -6.559 1 89.44 187 LEU B C 1
ATOM 4966 O O . LEU B 1 187 ? 11.039 2.932 -6.555 1 89.44 187 LEU B O 1
ATOM 4970 N N . LYS B 1 188 ? 9.164 1.884 -5.836 1 87.62 188 LYS B N 1
ATOM 4971 C CA . LYS B 1 188 ? 8.812 2.967 -4.922 1 87.62 188 LYS B CA 1
ATOM 4972 C C . LYS B 1 188 ? 9.523 2.807 -3.58 1 87.62 188 LYS B C 1
ATOM 4974 O O . LYS B 1 188 ? 9.961 1.709 -3.232 1 87.62 188 LYS B O 1
ATOM 4979 N N . SER B 1 189 ? 9.57 3.941 -2.848 1 86.19 189 SER B N 1
ATOM 4980 C CA . SER B 1 189 ? 10.289 3.955 -1.58 1 86.19 189 SER B CA 1
ATOM 4981 C C . SER B 1 189 ? 9.367 3.643 -0.41 1 86.19 189 SER B C 1
ATOM 4983 O O . SER B 1 189 ? 9.633 4.039 0.726 1 86.19 189 SER B O 1
ATOM 4985 N N . ILE B 1 190 ? 8.289 3.102 -0.638 1 86.19 190 ILE B N 1
ATOM 4986 C CA . ILE B 1 190 ? 7.418 2.52 0.377 1 86.19 190 ILE B CA 1
ATOM 4987 C C . ILE B 1 190 ? 7.484 0.996 0.303 1 86.19 190 ILE B C 1
ATOM 4989 O O . ILE B 1 190 ? 6.992 0.392 -0.654 1 86.19 190 ILE B O 1
ATOM 4993 N N . TYR B 1 191 ? 8.18 0.52 1.318 1 89.12 191 TYR B N 1
ATOM 4994 C CA . TYR B 1 191 ? 8.5 -0.899 1.202 1 89.12 191 TYR B CA 1
ATOM 4995 C C . TYR B 1 191 ? 8.492 -1.572 2.57 1 89.12 191 TYR B C 1
ATOM 4997 O O . TYR B 1 191 ? 8.461 -0.897 3.602 1 89.12 191 TYR B O 1
ATOM 5005 N N . GLN B 1 192 ? 8.398 -2.838 2.498 1 89.62 192 GLN B N 1
ATOM 5006 C CA . GLN B 1 192 ? 8.648 -3.744 3.615 1 89.62 192 GLN B CA 1
ATOM 5007 C C . GLN B 1 192 ? 9.234 -5.066 3.129 1 89.62 192 GLN B C 1
ATOM 5009 O O . GLN B 1 192 ? 9.047 -5.449 1.972 1 89.62 192 GLN B O 1
ATOM 5014 N N . VAL B 1 193 ? 9.953 -5.652 4.004 1 92.12 193 VAL B N 1
ATOM 5015 C CA . VAL B 1 193 ? 10.508 -6.961 3.668 1 92.12 193 VAL B CA 1
ATOM 5016 C C . VAL B 1 193 ? 9.422 -8.031 3.809 1 92.12 193 VAL B C 1
ATOM 5018 O O . VAL B 1 193 ? 8.766 -8.125 4.848 1 92.12 193 VAL B O 1
ATOM 5021 N N . CYS B 1 194 ? 9.227 -8.75 2.719 1 92.31 194 CYS B N 1
ATOM 5022 C CA . CYS B 1 194 ? 8.25 -9.836 2.689 1 92.31 194 CYS B CA 1
ATOM 5023 C C . CYS B 1 194 ? 8.945 -11.188 2.553 1 92.31 194 CYS B C 1
ATOM 5025 O O . CYS B 1 194 ? 9.867 -11.344 1.752 1 92.31 194 CYS B O 1
ATOM 5027 N N . ARG B 1 195 ? 8.461 -12.055 3.297 1 91.94 195 ARG B N 1
ATOM 5028 C CA . ARG B 1 195 ? 9 -13.406 3.176 1 91.94 195 ARG B CA 1
ATOM 5029 C C . ARG B 1 195 ? 8.211 -14.219 2.154 1 91.94 195 ARG B C 1
ATOM 5031 O O . ARG B 1 195 ? 6.988 -14.109 2.076 1 91.94 195 ARG B O 1
ATOM 5038 N N . ILE B 1 196 ? 8.906 -15.008 1.456 1 94.62 196 ILE B N 1
ATOM 5039 C CA . ILE B 1 196 ? 8.297 -15.883 0.458 1 94.62 196 ILE B CA 1
ATOM 5040 C C . ILE B 1 196 ? 7.48 -16.969 1.152 1 94.62 196 ILE B C 1
ATOM 5042 O O . ILE B 1 196 ? 6.316 -17.188 0.81 1 94.62 196 ILE B O 1
ATOM 5046 N N . VAL B 1 197 ? 8.125 -17.578 2.08 1 91.56 197 VAL B N 1
ATOM 5047 C CA . VAL B 1 197 ? 7.41 -18.453 2.996 1 91.56 197 VAL B CA 1
ATOM 5048 C C . VAL B 1 197 ? 7.508 -17.906 4.418 1 91.56 197 VAL B C 1
ATOM 5050 O O . VAL B 1 197 ? 8.469 -17.219 4.762 1 91.56 197 VAL B O 1
ATOM 5053 N N . PRO B 1 198 ? 6.602 -18.25 5.238 1 86.88 198 PRO B N 1
ATOM 5054 C CA . PRO B 1 198 ? 6.52 -17.594 6.547 1 86.88 198 PRO B CA 1
ATOM 5055 C C . PRO B 1 198 ? 7.727 -17.891 7.434 1 86.88 198 PRO B C 1
ATOM 5057 O O . PRO B 1 198 ? 8.281 -19 7.375 1 86.88 198 PRO B O 1
ATOM 5060 N N . ALA B 1 199 ? 7.977 -16.969 8.328 1 81.38 199 ALA B N 1
ATOM 5061 C CA . ALA B 1 199 ? 9.109 -17.078 9.242 1 81.38 199 ALA B CA 1
ATOM 5062 C C . ALA B 1 199 ? 8.938 -18.266 10.203 1 81.38 199 ALA B C 1
ATOM 5064 O O . ALA B 1 199 ? 9.914 -18.891 10.609 1 81.38 199 ALA B O 1
ATOM 5065 N N . TRP B 1 200 ? 7.73 -18.5 10.531 1 80.5 200 TRP B N 1
ATOM 5066 C CA . TRP B 1 200 ? 7.461 -19.547 11.5 1 80.5 200 TRP B CA 1
ATOM 5067 C C . TRP B 1 200 ? 7.828 -20.922 10.938 1 80.5 200 TRP B C 1
ATOM 5069 O O . TRP B 1 200 ? 7.875 -21.906 11.672 1 80.5 200 TRP B O 1
ATOM 5079 N N . SER B 1 201 ? 8.094 -20.984 9.602 1 85.12 201 SER B N 1
ATOM 5080 C CA . SER B 1 201 ? 8.516 -22.234 8.984 1 85.12 201 SER B CA 1
ATOM 5081 C C . SER B 1 201 ? 9.789 -22.766 9.625 1 85.12 201 SER B C 1
ATOM 5083 O O . SER B 1 201 ? 10.039 -23.969 9.625 1 85.12 201 SER B O 1
ATOM 5085 N N . LEU B 1 202 ? 10.539 -21.859 10.164 1 82.19 202 LEU B N 1
ATOM 5086 C CA . LEU B 1 202 ? 11.812 -22.219 10.766 1 82.19 202 LEU B CA 1
ATOM 5087 C C . LEU B 1 202 ? 11.617 -23.188 11.93 1 82.19 202 LEU B C 1
ATOM 5089 O O . LEU B 1 202 ? 12.344 -24.172 12.047 1 82.19 202 LEU B O 1
ATOM 5093 N N . SER B 1 203 ? 10.68 -22.875 12.719 1 81.25 203 SER B N 1
ATOM 5094 C CA . SER B 1 203 ? 10.453 -23.672 13.922 1 81.25 203 SER B CA 1
ATOM 5095 C C . SER B 1 203 ? 9.539 -24.859 13.641 1 81.25 203 SER B C 1
ATOM 5097 O O . SER B 1 203 ? 9.438 -25.766 14.453 1 81.25 203 SER B O 1
ATOM 5099 N N . ARG B 1 204 ? 9.047 -24.969 12.445 1 86.19 204 ARG B N 1
ATOM 5100 C CA . ARG B 1 204 ? 8.07 -26.016 12.148 1 86.19 204 ARG B CA 1
ATOM 5101 C C . ARG B 1 204 ? 8.438 -26.766 10.875 1 86.19 204 ARG B C 1
ATOM 5103 O O . ARG B 1 204 ? 7.559 -27.172 10.109 1 86.19 204 ARG B O 1
ATOM 5110 N N . ARG B 1 205 ? 9.602 -26.984 10.672 1 87.5 205 ARG B N 1
ATOM 5111 C CA . ARG B 1 205 ? 10.117 -27.594 9.445 1 87.5 205 ARG B CA 1
ATOM 5112 C C . ARG B 1 205 ? 9.578 -29 9.273 1 87.5 205 ARG B C 1
ATOM 5114 O O . ARG B 1 205 ? 9.148 -29.375 8.18 1 87.5 205 ARG B O 1
ATOM 5121 N N . LEU B 1 206 ? 9.641 -29.719 10.312 1 88.25 206 LEU B N 1
ATOM 5122 C CA . LEU B 1 206 ? 9.195 -31.109 10.242 1 88.25 206 LEU B CA 1
ATOM 5123 C C . LEU B 1 206 ? 7.703 -31.188 9.93 1 88.25 206 LEU B C 1
ATOM 5125 O O . LEU B 1 206 ? 7.266 -32.031 9.164 1 88.25 206 LEU B O 1
ATOM 5129 N N . GLU B 1 207 ? 7.043 -30.312 10.539 1 88.25 207 GLU B N 1
ATOM 5130 C CA . GLU B 1 207 ? 5.605 -30.266 10.289 1 88.25 207 GLU B CA 1
ATOM 5131 C C . GLU B 1 207 ? 5.309 -29.953 8.828 1 88.25 207 GLU B C 1
ATOM 5133 O O . GLU B 1 207 ? 4.43 -30.562 8.219 1 88.25 207 GLU B O 1
ATOM 5138 N N . ILE B 1 208 ? 5.996 -29.078 8.312 1 90.06 208 ILE B N 1
ATOM 5139 C CA . ILE B 1 208 ? 5.809 -28.672 6.918 1 90.06 208 ILE B CA 1
ATOM 5140 C C . ILE B 1 208 ? 6.188 -29.828 5.996 1 90.06 208 ILE B C 1
ATOM 5142 O O . ILE B 1 208 ? 5.473 -30.125 5.035 1 90.06 208 ILE B O 1
ATOM 5146 N N . GLN B 1 209 ? 7.234 -30.5 6.293 1 91.94 209 GLN B N 1
ATOM 5147 C CA . GLN B 1 209 ? 7.652 -31.641 5.488 1 91.94 209 GLN B CA 1
ATOM 5148 C C . GLN B 1 209 ? 6.594 -32.75 5.5 1 91.94 209 GLN B C 1
ATOM 5150 O O . GLN B 1 209 ? 6.258 -33.312 4.453 1 91.94 209 GLN B O 1
ATOM 5155 N N . CYS B 1 210 ? 6.082 -32.938 6.617 1 91.75 210 CYS B N 1
ATOM 5156 C CA . CYS B 1 210 ? 5.184 -34.094 6.789 1 91.75 210 CYS B CA 1
ATOM 5157 C C . CYS B 1 210 ? 3.775 -33.75 6.324 1 91.75 210 CYS B C 1
ATOM 5159 O O . CYS B 1 210 ? 3.111 -34.562 5.688 1 91.75 210 CYS B O 1
ATOM 5161 N N . LYS B 1 211 ? 3.371 -32.562 6.641 1 90.88 211 LYS B N 1
ATOM 5162 C CA . LYS B 1 211 ? 1.966 -32.25 6.426 1 90.88 211 LYS B CA 1
ATOM 5163 C C . LYS B 1 211 ? 1.756 -31.594 5.055 1 90.88 211 LYS B C 1
ATOM 5165 O O . LYS B 1 211 ? 0.67 -31.688 4.48 1 90.88 211 LYS B O 1
ATOM 5170 N N . VAL B 1 212 ? 2.742 -30.969 4.555 1 93.44 212 VAL B N 1
ATOM 5171 C CA . VAL B 1 212 ? 2.568 -30.219 3.316 1 93.44 212 VAL B CA 1
ATOM 5172 C C . VAL B 1 212 ? 3.307 -30.922 2.18 1 93.44 212 VAL B C 1
ATOM 5174 O O . VAL B 1 212 ? 2.684 -31.438 1.243 1 93.44 212 VAL B O 1
ATOM 5177 N N . LEU B 1 213 ? 4.574 -31.188 2.311 1 95.31 213 LEU B N 1
ATOM 5178 C CA . LEU B 1 213 ? 5.41 -31.562 1.176 1 95.31 213 LEU B CA 1
ATOM 5179 C C . LEU B 1 213 ? 5.262 -33.031 0.856 1 95.31 213 LEU B C 1
ATOM 5181 O O . LEU B 1 213 ? 5.02 -33.406 -0.295 1 95.31 213 LEU B O 1
ATOM 5185 N N . ARG B 1 214 ? 5.305 -33.844 1.747 1 94.94 214 ARG B N 1
ATOM 5186 C CA . ARG B 1 214 ? 5.289 -35.281 1.512 1 94.94 214 ARG B CA 1
ATOM 5187 C C . ARG B 1 214 ? 3.994 -35.719 0.832 1 94.94 214 ARG B C 1
ATOM 5189 O O . ARG B 1 214 ? 4.02 -36.469 -0.152 1 94.94 214 ARG B O 1
ATOM 5196 N N . PRO B 1 215 ? 2.945 -35.25 1.358 1 95.62 215 PRO B N 1
ATOM 5197 C CA . PRO B 1 215 ? 1.699 -35.656 0.715 1 95.62 215 PRO B CA 1
ATOM 5198 C C . PRO B 1 215 ? 1.59 -35.188 -0.731 1 95.62 215 PRO B C 1
ATOM 5200 O O . PRO B 1 215 ? 0.797 -35.719 -1.505 1 95.62 215 PRO B O 1
ATOM 5203 N N . LEU B 1 216 ? 2.35 -34.25 -1.154 1 97 216 LEU B N 1
ATOM 5204 C CA . LEU B 1 216 ? 2.154 -33.625 -2.451 1 97 216 LEU B CA 1
ATOM 5205 C C . LEU B 1 216 ? 3.197 -34.094 -3.455 1 97 216 LEU B C 1
ATOM 5207 O O . LEU B 1 216 ? 3.385 -33.469 -4.508 1 97 216 LEU B O 1
ATOM 5211 N N . ARG B 1 217 ? 3.803 -35.156 -3.164 1 95.62 217 ARG B N 1
ATOM 5212 C CA . ARG B 1 217 ? 4.895 -35.656 -3.994 1 95.62 217 ARG B CA 1
ATOM 5213 C C . ARG B 1 217 ? 4.426 -35.938 -5.422 1 95.62 217 ARG B C 1
ATOM 5215 O O . ARG B 1 217 ? 5.133 -35.594 -6.379 1 95.62 217 ARG B O 1
ATOM 5222 N N . ALA B 1 218 ? 3.283 -36.438 -5.621 1 95.69 218 ALA B N 1
ATOM 5223 C CA . ALA B 1 218 ? 2.777 -36.781 -6.945 1 95.69 218 ALA B CA 1
ATOM 5224 C C . ALA B 1 218 ? 2.504 -35.531 -7.773 1 95.69 218 ALA B C 1
ATOM 5226 O O . ALA B 1 218 ? 2.604 -35.562 -9 1 95.69 218 ALA B O 1
ATOM 5227 N N . ILE B 1 219 ? 2.166 -34.5 -7.117 1 96.31 219 ILE B N 1
ATOM 5228 C CA . ILE B 1 219 ? 1.836 -33.25 -7.781 1 96.31 219 ILE B CA 1
ATOM 5229 C C . ILE B 1 219 ? 3.111 -32.438 -8.047 1 96.31 219 ILE B C 1
ATOM 5231 O O . ILE B 1 219 ? 3.254 -31.828 -9.109 1 96.31 219 ILE B O 1
ATOM 5235 N N . LEU B 1 220 ? 3.99 -32.5 -7.148 1 97.19 220 LEU B N 1
ATOM 5236 C CA . LEU B 1 220 ? 5.215 -31.703 -7.238 1 97.19 220 LEU B CA 1
ATOM 5237 C C . LEU B 1 220 ? 6.246 -32.406 -8.117 1 97.19 220 LEU B C 1
ATOM 5239 O O . LEU B 1 220 ? 7.082 -31.734 -8.742 1 97.19 220 LEU B O 1
ATOM 5243 N N . GLY B 1 221 ? 6.191 -33.656 -8.188 1 96.25 221 GLY B N 1
ATOM 5244 C CA . GLY B 1 221 ? 7.262 -34.406 -8.797 1 96.25 221 GLY B CA 1
ATOM 5245 C C . GLY B 1 221 ? 8.414 -34.688 -7.848 1 96.25 221 GLY B C 1
ATOM 5246 O O . GLY B 1 221 ? 8.633 -33.938 -6.895 1 96.25 221 GLY B O 1
ATOM 5247 N N . ASP B 1 222 ? 9.133 -35.656 -8.141 1 95.44 222 ASP B N 1
ATOM 5248 C CA . ASP B 1 222 ? 10.188 -36.125 -7.242 1 95.44 222 ASP B CA 1
ATOM 5249 C C . ASP B 1 222 ? 11.281 -35.094 -7.07 1 95.44 222 ASP B C 1
ATOM 5251 O O . ASP B 1 222 ? 11.68 -34.781 -5.945 1 95.44 222 ASP B O 1
ATOM 5255 N N . ASP B 1 223 ? 11.727 -34.562 -8.125 1 96 223 ASP B N 1
ATOM 5256 C CA . ASP B 1 223 ? 12.859 -33.656 -8.078 1 96 223 ASP B CA 1
ATOM 5257 C C . ASP B 1 223 ? 12.516 -32.406 -7.277 1 96 223 ASP B C 1
ATOM 5259 O O . ASP B 1 223 ? 13.25 -32.031 -6.359 1 96 223 ASP B O 1
ATOM 5263 N N . PHE B 1 224 ? 11.469 -31.781 -7.695 1 96.5 224 PHE B N 1
ATOM 5264 C CA . PHE B 1 224 ? 11.047 -30.562 -7.02 1 96.5 224 PHE B CA 1
ATOM 5265 C C . PHE B 1 224 ? 10.719 -30.844 -5.555 1 96.5 224 PHE B C 1
ATOM 5267 O O . PHE B 1 224 ? 11.117 -30.078 -4.672 1 96.5 224 PHE B O 1
ATOM 5274 N N . HIS B 1 225 ? 10.016 -31.875 -5.266 1 96.69 225 HIS B N 1
ATOM 5275 C CA . HIS B 1 225 ? 9.703 -32.312 -3.908 1 96.69 225 HIS B CA 1
ATOM 5276 C C . HIS B 1 225 ? 10.969 -32.469 -3.072 1 96.69 225 HIS B C 1
ATOM 5278 O O . HIS B 1 225 ? 11.047 -31.953 -1.955 1 96.69 225 HIS B O 1
ATOM 5284 N N . ASP B 1 226 ? 11.922 -33.125 -3.582 1 96.19 226 ASP B N 1
ATOM 5285 C CA . ASP B 1 226 ? 13.148 -33.406 -2.846 1 96.19 226 ASP B CA 1
ATOM 5286 C C . ASP B 1 226 ? 13.914 -32.094 -2.559 1 96.19 226 ASP B C 1
ATOM 5288 O O . ASP B 1 226 ? 14.508 -31.953 -1.486 1 96.19 226 ASP B O 1
ATOM 5292 N N . LYS B 1 227 ? 13.922 -31.25 -3.49 1 94.88 227 LYS B N 1
ATOM 5293 C CA . LYS B 1 227 ? 14.578 -29.969 -3.285 1 94.88 227 LYS B CA 1
ATOM 5294 C C . LYS B 1 227 ? 13.914 -29.188 -2.146 1 94.88 227 LYS B C 1
ATOM 5296 O O . LYS B 1 227 ? 14.602 -28.609 -1.302 1 94.88 227 LYS B O 1
ATOM 5301 N N . LEU B 1 228 ? 12.625 -29.172 -2.141 1 94.88 228 LEU B N 1
ATOM 5302 C CA . LEU B 1 228 ? 11.891 -28.469 -1.097 1 94.88 228 LEU B CA 1
ATOM 5303 C C . LEU B 1 228 ? 12.148 -29.094 0.268 1 94.88 228 LEU B C 1
ATOM 5305 O O . LEU B 1 228 ? 12.336 -28.391 1.261 1 94.88 228 LEU B O 1
ATOM 5309 N N . CYS B 1 229 ? 12.172 -30.391 0.271 1 93.19 229 CYS B N 1
ATOM 5310 C CA . CYS B 1 229 ? 12.453 -31.078 1.526 1 93.19 229 CYS B CA 1
ATOM 5311 C C . CYS B 1 229 ? 13.852 -30.75 2.025 1 93.19 229 CYS B C 1
ATOM 5313 O O . CYS B 1 229 ? 14.07 -30.594 3.227 1 93.19 229 CYS B O 1
ATOM 5315 N N . ALA B 1 230 ? 14.703 -30.703 1.113 1 91.5 230 ALA B N 1
ATOM 5316 C CA . ALA B 1 230 ? 16.078 -30.391 1.469 1 91.5 230 ALA B CA 1
ATOM 5317 C C . ALA B 1 230 ? 16.188 -28.984 2.088 1 91.5 230 ALA B C 1
ATOM 5319 O O . ALA B 1 230 ? 16.984 -28.766 2.988 1 91.5 230 ALA B O 1
ATOM 5320 N N . LEU B 1 231 ? 15.383 -28.078 1.649 1 90.19 231 LEU B N 1
ATOM 5321 C CA . LEU B 1 231 ? 15.375 -26.719 2.168 1 90.19 231 LEU B CA 1
ATOM 5322 C C . LEU B 1 231 ? 14.852 -26.688 3.6 1 90.19 231 LEU B C 1
ATOM 5324 O O . LEU B 1 231 ? 15.086 -25.719 4.328 1 90.19 231 LEU B O 1
ATOM 5328 N N . MET B 1 232 ? 14.094 -27.719 3.994 1 88.5 232 MET B N 1
ATOM 5329 C CA . MET B 1 232 ? 13.492 -27.781 5.324 1 88.5 232 MET B CA 1
ATOM 5330 C C . MET B 1 232 ? 14.383 -28.547 6.293 1 88.5 232 MET B C 1
ATOM 5332 O O . MET B 1 232 ? 14.047 -28.688 7.469 1 88.5 232 MET B O 1
ATOM 5336 N N . GLU B 1 233 ? 15.375 -29.062 5.828 1 85.44 233 GLU B N 1
ATOM 5337 C CA . GLU B 1 233 ? 16.266 -29.828 6.707 1 85.44 233 GLU B CA 1
ATOM 5338 C C . GLU B 1 233 ? 16.984 -28.922 7.691 1 85.44 233 GLU B C 1
ATOM 5340 O O . GLU B 1 233 ? 17.281 -27.766 7.367 1 85.44 233 GLU B O 1
ATOM 5345 N N . PRO B 1 234 ? 17.172 -29.594 8.859 1 69.38 234 PRO B N 1
ATOM 5346 C CA . PRO B 1 234 ? 17.953 -28.844 9.852 1 69.38 234 PRO B CA 1
ATOM 5347 C C . PRO B 1 234 ? 19.344 -28.453 9.352 1 69.38 234 PRO B C 1
ATOM 5349 O O . PRO B 1 234 ? 19.984 -29.234 8.641 1 69.38 234 PRO B O 1
ATOM 5352 N N . GLY B 1 235 ? 19.844 -27.297 9.562 1 60.66 235 GLY B N 1
ATOM 5353 C CA . GLY B 1 235 ? 21.125 -26.797 9.07 1 60.66 235 GLY B CA 1
ATOM 5354 C C . GLY B 1 235 ? 20.984 -25.844 7.895 1 60.66 235 GLY B C 1
ATOM 5355 O O . GLY B 1 235 ? 21.906 -25.094 7.59 1 60.66 235 GLY B O 1
ATOM 5356 N N . ALA B 1 236 ? 19.953 -26.234 7.176 1 57.09 236 ALA B N 1
ATOM 5357 C CA . ALA B 1 236 ? 19.609 -25.328 6.094 1 57.09 236 ALA B CA 1
ATOM 5358 C C . ALA B 1 236 ? 19.062 -24.016 6.641 1 57.09 236 ALA B C 1
ATOM 5360 O O . ALA B 1 236 ? 18.406 -23.25 5.914 1 57.09 236 ALA B O 1
ATOM 5361 N N . HIS B 1 237 ? 19.047 -23.953 8.023 1 56.69 237 HIS B N 1
ATOM 5362 C CA . HIS B 1 237 ? 18.391 -22.938 8.852 1 56.69 237 HIS B CA 1
ATOM 5363 C C . HIS B 1 237 ? 18.609 -21.547 8.289 1 56.69 237 HIS B C 1
ATOM 5365 O O . HIS B 1 237 ? 17.703 -20.703 8.352 1 56.69 237 HIS B O 1
ATOM 5371 N N . ASP B 1 238 ? 19.547 -21.609 7.43 1 72.06 238 ASP B N 1
ATOM 5372 C CA . ASP B 1 238 ? 20.062 -20.281 7.117 1 72.06 238 ASP B CA 1
ATOM 5373 C C . ASP B 1 238 ? 19.312 -19.672 5.945 1 72.06 238 ASP B C 1
ATOM 5375 O O . ASP B 1 238 ? 19.125 -18.453 5.887 1 72.06 238 ASP B O 1
ATOM 5379 N N . LEU B 1 239 ? 18.531 -20.672 5.293 1 84.62 239 LEU B N 1
ATOM 5380 C CA . LEU B 1 239 ? 17.969 -20.094 4.078 1 84.62 239 LEU B CA 1
ATOM 5381 C C . LEU B 1 239 ? 16.641 -19.391 4.371 1 84.62 239 LEU B C 1
ATOM 5383 O O . LEU B 1 239 ? 16.375 -18.297 3.863 1 84.62 239 LEU B O 1
ATOM 5387 N N . LEU B 1 240 ? 15.867 -19.984 5.309 1 86.75 240 LEU B N 1
ATOM 5388 C CA . LEU B 1 240 ? 14.547 -19.453 5.621 1 86.75 240 LEU B CA 1
ATOM 5389 C C . LEU B 1 240 ? 14.656 -18.141 6.379 1 86.75 240 LEU B C 1
ATOM 5391 O O . LEU B 1 240 ? 13.711 -17.344 6.406 1 86.75 240 LEU B O 1
ATOM 5395 N N . ASP B 1 241 ? 15.758 -18 7.012 1 86.94 241 ASP B N 1
ATOM 5396 C CA . ASP B 1 241 ? 16 -16.734 7.699 1 86.94 241 ASP B CA 1
ATOM 5397 C C . ASP B 1 241 ? 17.078 -15.93 6.984 1 86.94 241 ASP B C 1
ATOM 5399 O O . ASP B 1 241 ? 17.984 -15.391 7.625 1 86.94 241 ASP B O 1
ATOM 5403 N N . SER B 1 242 ? 17.078 -15.953 5.781 1 91.31 242 SER B N 1
ATOM 5404 C CA . SER B 1 242 ? 18.016 -15.227 4.945 1 91.31 242 SER B CA 1
ATOM 5405 C C . SER B 1 242 ? 17.312 -14.453 3.842 1 91.31 242 SER B C 1
ATOM 5407 O O . SER B 1 242 ? 16.109 -14.641 3.621 1 91.31 242 SER B O 1
ATOM 5409 N N . PRO B 1 243 ? 18.062 -13.633 3.143 1 94.69 243 PRO B N 1
ATOM 5410 C CA . PRO B 1 243 ? 17.469 -12.883 2.035 1 94.69 243 PRO B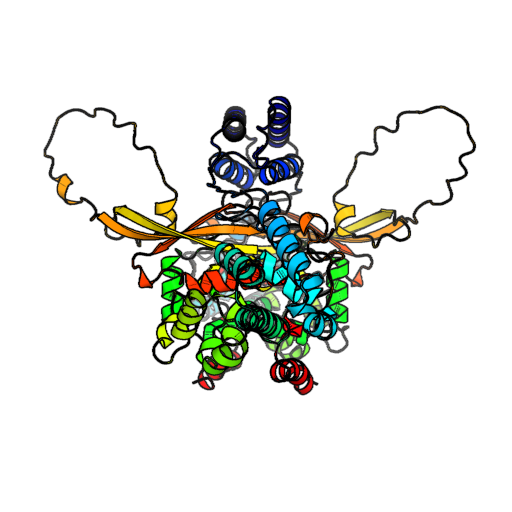 CA 1
ATOM 5411 C C . PRO B 1 243 ? 16.906 -13.781 0.941 1 94.69 243 PRO B C 1
ATOM 5413 O O . PRO B 1 243 ? 16.047 -13.352 0.165 1 94.69 243 PRO B O 1
ATOM 5416 N N . ALA B 1 244 ? 17.359 -15.008 0.967 1 94.44 244 ALA B N 1
ATOM 5417 C CA . ALA B 1 244 ? 16.875 -15.961 -0.032 1 94.44 244 ALA B CA 1
ATOM 5418 C C . ALA B 1 244 ? 15.383 -16.219 0.131 1 94.44 244 ALA B C 1
ATOM 5420 O O . ALA B 1 244 ? 14.719 -16.688 -0.803 1 94.44 244 ALA B O 1
ATOM 5421 N N . ASN B 1 245 ? 14.844 -15.914 1.323 1 94 245 ASN B N 1
ATOM 5422 C CA . ASN B 1 245 ? 13.422 -16.078 1.606 1 94 245 ASN B CA 1
ATOM 5423 C C . ASN B 1 245 ? 12.711 -14.734 1.688 1 94 245 ASN B C 1
ATOM 5425 O O . ASN B 1 245 ? 11.625 -14.641 2.266 1 94 245 ASN B O 1
ATOM 5429 N N . MET B 1 246 ? 13.359 -13.727 1.136 1 94.94 246 MET B N 1
ATOM 5430 C CA . MET B 1 246 ? 12.805 -12.391 1.336 1 94.94 246 MET B CA 1
ATOM 5431 C C . MET B 1 246 ? 12.75 -11.617 0.022 1 94.94 246 MET B C 1
ATOM 5433 O O . MET B 1 246 ? 13.648 -11.742 -0.813 1 94.94 246 MET B O 1
ATOM 5437 N N . ILE B 1 247 ? 11.688 -10.875 -0.123 1 96.31 247 ILE B N 1
ATOM 5438 C CA . ILE B 1 247 ? 11.523 -9.922 -1.216 1 96.31 247 ILE B CA 1
ATOM 5439 C C . ILE B 1 247 ? 10.906 -8.633 -0.686 1 96.31 247 ILE B C 1
ATOM 5441 O O . ILE B 1 247 ? 9.953 -8.672 0.099 1 96.31 247 ILE B O 1
ATOM 5445 N N . THR B 1 248 ? 11.43 -7.512 -1.099 1 96 248 THR B N 1
ATOM 5446 C CA . THR B 1 248 ? 10.93 -6.23 -0.617 1 96 248 THR B CA 1
ATOM 5447 C C . THR B 1 248 ? 9.773 -5.738 -1.488 1 96 248 THR B C 1
ATOM 5449 O O . THR B 1 248 ? 9.93 -5.586 -2.701 1 96 248 THR B O 1
ATOM 5452 N N . MET B 1 249 ? 8.633 -5.531 -0.862 1 94.81 249 MET B N 1
ATOM 5453 C CA . MET B 1 249 ? 7.445 -5.039 -1.556 1 94.81 249 MET B CA 1
ATOM 5454 C C . MET B 1 249 ? 6.738 -3.967 -0.733 1 94.81 249 MET B C 1
ATOM 5456 O O . MET B 1 249 ? 7.059 -3.77 0.441 1 94.81 249 MET B O 1
ATOM 5460 N N . SER B 1 250 ? 5.871 -3.283 -1.441 1 92.19 250 SER B N 1
ATOM 5461 C CA . SER B 1 250 ? 5.035 -2.355 -0.685 1 92.19 250 SER B CA 1
ATOM 5462 C C . SER B 1 250 ? 4.051 -3.102 0.208 1 92.19 250 SER B C 1
ATOM 5464 O O . SER B 1 250 ? 3.713 -4.258 -0.059 1 92.19 250 SER B O 1
ATOM 5466 N N . PRO B 1 251 ? 3.549 -2.438 1.274 1 90.25 251 PRO B N 1
ATOM 5467 C CA . PRO B 1 251 ? 2.564 -3.09 2.143 1 90.25 251 PRO B CA 1
ATOM 5468 C C . PRO B 1 251 ? 1.318 -3.543 1.385 1 90.25 251 PRO B C 1
ATOM 5470 O O . PRO B 1 251 ? 0.776 -4.613 1.665 1 90.25 251 PRO B O 1
ATOM 5473 N N . SER B 1 252 ? 0.87 -2.764 0.469 1 90.19 252 SER B N 1
ATOM 5474 C CA . SER B 1 252 ? -0.306 -3.127 -0.316 1 90.19 252 SER B CA 1
ATOM 5475 C C . SER B 1 252 ? -0.037 -4.355 -1.179 1 90.19 252 SER B C 1
ATOM 5477 O O . SER B 1 252 ? -0.883 -5.246 -1.281 1 90.19 252 SER B O 1
ATOM 5479 N N . LEU B 1 253 ? 1.119 -4.375 -1.775 1 92.62 253 LEU B N 1
ATOM 5480 C CA . LEU B 1 253 ? 1.468 -5.531 -2.598 1 92.62 253 LEU B CA 1
ATOM 5481 C C . LEU B 1 253 ? 1.659 -6.773 -1.736 1 92.62 253 LEU B C 1
ATOM 5483 O O . LEU B 1 253 ? 1.325 -7.883 -2.158 1 92.62 253 LEU B O 1
ATOM 5487 N N . ARG B 1 254 ? 2.203 -6.574 -0.614 1 91.69 254 ARG B N 1
ATOM 5488 C CA . ARG B 1 254 ? 2.312 -7.699 0.31 1 91.69 254 ARG B CA 1
ATOM 5489 C C . ARG B 1 254 ? 0.941 -8.289 0.617 1 91.69 254 ARG B C 1
ATOM 5491 O O . ARG B 1 254 ? 0.769 -9.508 0.602 1 91.69 254 ARG B O 1
ATOM 5498 N N . LYS B 1 255 ? 0.043 -7.434 0.962 1 87.62 255 LYS B N 1
ATOM 5499 C CA . LYS B 1 255 ? -1.316 -7.891 1.233 1 87.62 255 LYS B CA 1
ATOM 5500 C C . LYS B 1 255 ? -1.876 -8.68 0.051 1 87.62 255 LYS B C 1
ATOM 5502 O O . LYS B 1 255 ? -2.453 -9.75 0.231 1 87.62 255 LYS B O 1
ATOM 5507 N N . MET B 1 256 ? -1.691 -8.172 -1.104 1 90.62 256 MET B N 1
ATOM 5508 C CA . MET B 1 256 ? -2.189 -8.844 -2.303 1 90.62 256 MET B CA 1
ATOM 5509 C C . MET B 1 256 ? -1.472 -10.172 -2.527 1 90.62 256 MET B C 1
ATOM 5511 O O . MET B 1 256 ? -2.084 -11.148 -2.959 1 90.62 256 MET B O 1
ATOM 5515 N N . TRP B 1 257 ? -0.231 -10.141 -2.252 1 92 257 TRP B N 1
ATOM 5516 C CA . TRP B 1 257 ? 0.561 -11.359 -2.361 1 92 257 TRP B CA 1
ATOM 5517 C C . TRP B 1 257 ? 0.049 -12.43 -1.402 1 92 257 TRP B C 1
ATOM 5519 O O . TRP B 1 257 ? -0.117 -13.594 -1.787 1 92 257 TRP B O 1
ATOM 5529 N N . ASN B 1 258 ? -0.254 -12.047 -0.259 1 87.94 258 ASN B N 1
ATOM 5530 C CA . ASN B 1 258 ? -0.762 -12.961 0.761 1 87.94 258 ASN B CA 1
ATOM 5531 C C . ASN B 1 258 ? -2.143 -13.492 0.396 1 87.94 258 ASN B C 1
ATOM 5533 O O . ASN B 1 258 ? -2.52 -14.586 0.817 1 87.94 258 ASN B O 1
ATOM 5537 N N . GLU B 1 259 ? -2.83 -12.773 -0.387 1 87.25 259 GLU B N 1
ATOM 5538 C CA . GLU B 1 259 ? -4.156 -13.188 -0.828 1 87.25 259 GLU B CA 1
ATOM 5539 C C . GLU B 1 259 ? -4.082 -13.977 -2.129 1 87.25 259 GLU B C 1
ATOM 5541 O O . GLU B 1 259 ? -5.105 -14.43 -2.648 1 87.25 259 GLU B O 1
ATOM 5546 N N . GLY B 1 260 ? -2.914 -14.086 -2.67 1 91.31 260 GLY B N 1
ATOM 5547 C CA . GLY B 1 260 ? -2.711 -14.844 -3.895 1 91.31 260 GLY B CA 1
ATOM 5548 C C . GLY B 1 260 ? -3.17 -14.109 -5.137 1 91.31 260 GLY B C 1
ATOM 5549 O O . GLY B 1 260 ? -3.428 -14.719 -6.172 1 91.31 260 GLY B O 1
ATOM 5550 N N . LYS B 1 261 ? -3.244 -12.82 -5.098 1 92.19 261 LYS B N 1
ATOM 5551 C CA . LYS B 1 261 ? -3.805 -12.055 -6.207 1 92.19 261 LYS B CA 1
ATOM 5552 C C . LYS B 1 261 ? -2.795 -11.914 -7.344 1 92.19 261 LYS B C 1
ATOM 5554 O O . LYS B 1 261 ? -3.168 -11.594 -8.477 1 92.19 261 LYS B O 1
ATOM 5559 N N . PHE B 1 262 ? -1.599 -12.078 -7.035 1 93.88 262 PHE B N 1
ATOM 5560 C CA . PHE B 1 262 ? -0.576 -12.133 -8.078 1 93.88 262 PHE B CA 1
ATOM 5561 C C . PHE B 1 262 ? 0.532 -13.109 -7.695 1 93.88 262 PHE B C 1
ATOM 5563 O O . PHE B 1 262 ? 0.583 -13.586 -6.559 1 93.88 262 PHE B O 1
ATOM 5570 N N . GLY B 1 263 ? 1.354 -13.414 -8.633 1 95.38 263 GLY B N 1
ATOM 5571 C CA . GLY B 1 263 ? 2.504 -14.273 -8.398 1 95.38 263 GLY B CA 1
ATOM 5572 C C . GLY B 1 263 ? 3.725 -13.867 -9.203 1 95.38 263 GLY B C 1
ATOM 5573 O O . GLY B 1 263 ? 3.619 -13.086 -10.148 1 95.38 263 GLY B O 1
ATOM 5574 N N . LEU B 1 264 ? 4.809 -14.359 -8.727 1 96.94 264 LEU B N 1
ATOM 5575 C CA . LEU B 1 264 ? 6.09 -14.195 -9.406 1 96.94 264 LEU B CA 1
ATOM 5576 C C . LEU B 1 264 ? 6.621 -15.547 -9.891 1 96.94 264 LEU B C 1
ATOM 5578 O O . LEU B 1 264 ? 7.035 -16.375 -9.078 1 96.94 264 LEU B O 1
ATOM 5582 N N . GLU B 1 265 ? 6.652 -15.711 -11.141 1 96.44 265 GLU B N 1
ATOM 5583 C CA . GLU B 1 265 ? 7.184 -16.922 -11.75 1 96.44 265 GLU B CA 1
ATOM 5584 C C . GLU B 1 265 ? 8.695 -16.828 -11.953 1 96.44 265 GLU B C 1
ATOM 5586 O O . GLU B 1 265 ? 9.172 -15.961 -12.688 1 96.44 265 GLU B O 1
ATOM 5591 N N . PRO B 1 266 ? 9.406 -17.719 -11.242 1 96.88 266 PRO B N 1
ATOM 5592 C CA . PRO B 1 266 ? 10.836 -17.703 -11.562 1 96.88 266 PRO B CA 1
ATOM 5593 C C . PRO B 1 266 ? 11.125 -18.141 -13 1 96.88 266 PRO B C 1
ATOM 5595 O O . PRO B 1 266 ? 10.594 -19.156 -13.453 1 96.88 266 PRO B O 1
ATOM 5598 N N . LEU B 1 267 ? 11.977 -17.406 -13.695 1 95.62 267 LEU B N 1
ATOM 5599 C CA . LEU B 1 267 ? 12.188 -17.672 -15.109 1 95.62 267 LEU B CA 1
ATOM 5600 C C . LEU B 1 267 ? 13.617 -18.141 -15.367 1 95.62 267 LEU B C 1
ATOM 5602 O O . LEU B 1 267 ? 13.836 -19.188 -15.977 1 95.62 267 LEU B O 1
ATOM 5606 N N . ARG B 1 268 ? 14.617 -17.328 -14.945 1 95.88 268 ARG B N 1
ATOM 5607 C CA . ARG B 1 268 ? 16.016 -17.688 -15.156 1 95.88 268 ARG B CA 1
ATOM 5608 C C . ARG B 1 268 ? 16.938 -16.828 -14.312 1 95.88 268 ARG B C 1
ATOM 5610 O O . ARG B 1 268 ? 16.547 -15.75 -13.852 1 95.88 268 ARG B O 1
ATOM 5617 N N . TYR B 1 269 ? 18.109 -17.422 -14.117 1 97.19 269 TYR B N 1
ATOM 5618 C CA . TYR B 1 269 ? 19.203 -16.625 -13.555 1 97.19 269 TYR B CA 1
ATOM 5619 C C . TYR B 1 269 ? 19.953 -15.875 -14.648 1 97.19 269 TYR B C 1
ATOM 5621 O O . TYR B 1 269 ? 20.125 -16.391 -15.758 1 97.19 269 TYR B O 1
ATOM 5629 N N . VAL B 1 270 ? 20.266 -14.633 -14.305 1 96.62 270 VAL B N 1
ATOM 5630 C CA . VAL B 1 270 ? 21.031 -13.812 -15.234 1 96.62 270 VAL B CA 1
ATOM 5631 C C . VAL B 1 270 ? 22.203 -13.164 -14.5 1 96.62 270 VAL B C 1
ATOM 5633 O O . VAL B 1 270 ? 22.312 -13.258 -13.273 1 96.62 270 VAL B O 1
ATOM 5636 N N . ASP B 1 271 ? 23.219 -12.672 -15.219 1 94.88 271 ASP B N 1
ATOM 5637 C CA . ASP B 1 271 ? 24.328 -11.922 -14.625 1 94.88 271 ASP B CA 1
ATOM 5638 C C . ASP B 1 271 ? 24.766 -10.789 -15.547 1 94.88 271 ASP B C 1
ATOM 5640 O O . ASP B 1 271 ? 24.406 -10.766 -16.734 1 94.88 271 ASP B O 1
ATOM 5644 N N . LYS B 1 272 ? 25.266 -9.773 -14.938 1 92.88 272 LYS B N 1
ATOM 5645 C CA . LYS B 1 272 ? 25.844 -8.672 -15.695 1 92.88 272 LYS B CA 1
ATOM 5646 C C . LYS B 1 272 ? 27.031 -8.062 -14.961 1 92.88 272 LYS B C 1
ATOM 5648 O O . LYS B 1 272 ? 27.25 -8.352 -13.781 1 92.88 272 LYS B O 1
ATOM 5653 N N . TRP B 1 273 ? 27.781 -7.336 -15.75 1 92.06 273 TRP B N 1
ATOM 5654 C CA . TRP B 1 273 ? 28.922 -6.613 -15.188 1 92.06 273 TRP B CA 1
ATOM 5655 C C . TRP B 1 273 ? 28.594 -5.133 -15.023 1 92.06 273 TRP B C 1
ATOM 5657 O O . TRP B 1 273 ? 28.031 -4.512 -15.93 1 92.06 273 TRP B O 1
ATOM 5667 N N . VAL B 1 274 ? 28.797 -4.664 -13.797 1 88.19 274 VAL B N 1
ATOM 5668 C CA . VAL B 1 274 ? 28.531 -3.256 -13.539 1 88.19 274 VAL B CA 1
ATOM 5669 C C . VAL B 1 274 ? 29.797 -2.562 -13.047 1 88.19 274 VAL B C 1
ATOM 5671 O O . VAL B 1 274 ? 30.625 -3.18 -12.375 1 88.19 274 VAL B O 1
ATOM 5674 N N . VAL B 1 275 ? 29.844 -1.185 -13.422 1 81.06 275 VAL B N 1
ATOM 5675 C CA . VAL B 1 275 ? 30.953 -0.358 -12.961 1 81.06 275 VAL B CA 1
ATOM 5676 C C . VAL B 1 275 ? 30.641 0.177 -11.562 1 81.06 275 VAL B C 1
ATOM 5678 O O . VAL B 1 275 ? 29.609 0.802 -11.344 1 81.06 275 VAL B O 1
ATOM 5681 N N . MET B 1 276 ? 31.297 -0.283 -10.539 1 69.31 276 MET B N 1
ATOM 5682 C CA . MET B 1 276 ? 31.078 0.235 -9.188 1 69.31 276 MET B CA 1
ATOM 5683 C C . MET B 1 276 ? 31.922 1.483 -8.953 1 69.31 276 MET B C 1
ATOM 5685 O O . MET B 1 276 ? 33.125 1.487 -9.227 1 69.31 276 MET B O 1
ATOM 5689 N N . LYS B 1 277 ? 31.297 2.611 -8.938 1 56.69 277 LYS B N 1
ATOM 5690 C CA . LYS B 1 277 ? 32.062 3.801 -8.57 1 56.69 277 LYS B CA 1
ATOM 5691 C C . LYS B 1 277 ? 32.469 3.76 -7.105 1 56.69 277 LYS B C 1
ATOM 5693 O O . LYS B 1 277 ? 31.719 3.264 -6.258 1 56.69 277 LYS B O 1
ATOM 5698 N N . THR B 1 278 ? 33.656 3.893 -6.848 1 50.53 278 THR B N 1
ATOM 5699 C CA . THR B 1 278 ? 34.188 4.047 -5.504 1 50.53 278 THR B CA 1
ATOM 5700 C C . THR B 1 278 ? 33.406 5.109 -4.727 1 50.53 278 THR B C 1
ATOM 5702 O O . THR B 1 278 ? 33.188 6.207 -5.227 1 50.53 278 THR B O 1
ATOM 5705 N N . GLY B 1 279 ? 32.75 4.812 -3.498 1 49.59 279 GLY B N 1
ATOM 5706 C CA . GLY B 1 279 ? 32.188 5.688 -2.484 1 49.59 279 GLY B CA 1
ATOM 5707 C C . GLY B 1 279 ? 30.656 5.684 -2.479 1 49.59 279 GLY B C 1
ATOM 5708 O O . GLY B 1 279 ? 30.031 6.285 -1.6 1 49.59 279 GLY B O 1
ATOM 5709 N N . GLU B 1 280 ? 30.047 5.652 -3.756 1 46.28 280 GLU B N 1
ATOM 5710 C CA . GLU B 1 280 ? 28.594 5.793 -3.711 1 46.28 280 GLU B CA 1
ATOM 5711 C C . GLU B 1 280 ? 27.922 4.461 -3.398 1 46.28 280 GLU B C 1
ATOM 5713 O O . GLU B 1 280 ? 28.281 3.426 -3.959 1 46.28 280 GLU B O 1
ATOM 5718 N N . GLU B 1 281 ? 27.578 4.246 -2.252 1 44.25 281 GLU B N 1
ATOM 5719 C CA . GLU B 1 281 ? 26.703 3.121 -1.952 1 44.25 281 GLU B CA 1
ATOM 5720 C C . GLU B 1 281 ? 25.812 2.781 -3.148 1 44.25 281 GLU B C 1
ATOM 5722 O O . GLU B 1 281 ? 25.094 3.641 -3.658 1 44.25 281 G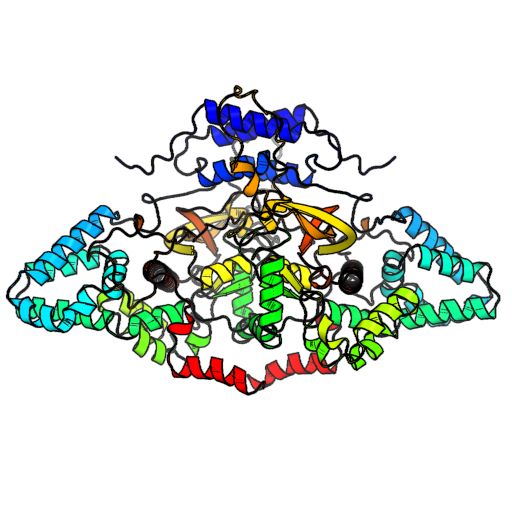LU B O 1
ATOM 5727 N N . THR B 1 282 ? 26.25 1.891 -4.016 1 44.44 282 THR B N 1
ATOM 5728 C CA . THR B 1 282 ? 25.656 1.392 -5.25 1 44.44 282 THR B CA 1
ATOM 5729 C C . THR B 1 282 ? 24.188 1.047 -5.039 1 44.44 282 THR B C 1
ATOM 5731 O O . THR B 1 282 ? 23.859 0.15 -4.262 1 44.44 282 THR B O 1
ATOM 5734 N N . ASN B 1 283 ? 23.422 1.924 -4.996 1 43.88 283 ASN B N 1
ATOM 5735 C CA . ASN B 1 283 ? 22.047 1.481 -5.133 1 43.88 283 ASN B CA 1
ATOM 5736 C C . ASN B 1 283 ? 21.844 0.632 -6.383 1 43.88 283 ASN B C 1
ATOM 5738 O O . ASN B 1 283 ? 21.859 1.153 -7.5 1 43.88 283 ASN B O 1
ATOM 5742 N N . LEU B 1 284 ? 22.297 -0.564 -6.355 1 46.66 284 LEU B N 1
ATOM 5743 C CA . LEU B 1 284 ? 22.125 -1.537 -7.43 1 46.66 284 LEU B CA 1
ATOM 5744 C C . LEU B 1 284 ? 20.797 -1.313 -8.164 1 46.66 284 LEU B C 1
ATOM 5746 O O . LEU B 1 284 ? 20.703 -1.565 -9.367 1 46.66 284 LEU B O 1
ATOM 5750 N N . GLY B 1 285 ? 19.844 -0.893 -7.477 1 46.28 285 GLY B N 1
ATOM 5751 C CA . GLY B 1 285 ? 18.516 -0.83 -8.078 1 46.28 285 GLY B CA 1
ATOM 5752 C C . GLY B 1 285 ? 18.438 0.159 -9.227 1 46.28 285 GLY B C 1
ATOM 5753 O O . GLY B 1 285 ? 17.719 -0.078 -10.203 1 46.28 285 GLY B O 1
ATOM 5754 N N . ARG B 1 286 ? 19.156 1.367 -9.078 1 43.59 286 ARG B N 1
ATOM 5755 C CA . ARG B 1 286 ? 19.094 2.332 -10.172 1 43.59 286 ARG B CA 1
ATOM 5756 C C . ARG B 1 286 ? 19.984 1.897 -11.328 1 43.59 286 ARG B C 1
ATOM 5758 O O . ARG B 1 286 ? 19.719 2.219 -12.492 1 43.59 286 ARG B O 1
ATOM 5765 N N . ALA B 1 287 ? 21.047 1.292 -11.125 1 38.94 287 ALA B N 1
ATOM 5766 C CA . ALA B 1 287 ? 21.969 0.889 -12.18 1 38.94 287 ALA B CA 1
ATOM 5767 C C . ALA B 1 287 ? 21.297 -0.062 -13.164 1 38.94 287 ALA B C 1
ATOM 5769 O O . ALA B 1 287 ? 21.625 -0.084 -14.352 1 38.94 287 ALA B O 1
ATOM 5770 N N . ALA B 1 288 ? 20.312 -0.774 -12.742 1 38.91 288 ALA B N 1
ATOM 5771 C CA . ALA B 1 288 ? 19.719 -1.745 -13.664 1 38.91 288 ALA B CA 1
ATOM 5772 C C . ALA B 1 288 ? 18.828 -1.057 -14.695 1 38.91 288 ALA B C 1
ATOM 5774 O O . ALA B 1 288 ? 18.609 -1.588 -15.789 1 38.91 288 ALA B O 1
ATOM 5775 N N . GLY B 1 289 ? 18.234 0.159 -14.414 1 37.38 289 GLY B N 1
ATOM 5776 C CA . GLY B 1 289 ? 17.359 0.78 -15.391 1 37.38 289 GLY B CA 1
ATOM 5777 C C . GLY B 1 289 ? 18.078 1.7 -16.344 1 37.38 289 GLY B C 1
ATOM 5778 O O . GLY B 1 289 ? 17.469 2.246 -17.281 1 37.38 289 GLY B O 1
ATOM 5779 N N . SER B 1 290 ? 19.203 2.236 -16.062 1 32.72 290 SER B N 1
ATOM 5780 C CA . SER B 1 290 ? 19.766 3.203 -16.984 1 32.72 290 SER B CA 1
ATOM 5781 C C . SER B 1 290 ? 20.438 2.508 -18.172 1 32.72 290 SER B C 1
ATOM 5783 O O . SER B 1 290 ? 21.578 2.039 -18.062 1 32.72 290 SER B O 1
ATOM 5785 N N . SER B 1 291 ? 19.781 1.882 -19.078 1 28.47 291 SER B N 1
ATOM 5786 C CA . SER B 1 291 ? 20.469 1.74 -20.359 1 28.47 291 SER B CA 1
ATOM 5787 C C . SER B 1 291 ? 20.688 3.098 -21.016 1 28.47 291 SER B C 1
ATOM 5789 O O . SER B 1 291 ? 19.797 3.623 -21.688 1 28.47 291 SER B O 1
ATOM 5791 N N . LYS B 1 292 ? 21.312 4.172 -20.516 1 29.59 292 LYS B N 1
ATOM 5792 C CA . LYS B 1 292 ? 21.781 5.215 -21.422 1 29.59 292 LYS B CA 1
ATOM 5793 C C . LYS B 1 292 ? 22.578 4.617 -22.594 1 29.59 292 LYS B C 1
ATOM 5795 O O . LYS B 1 292 ? 23.516 3.846 -22.375 1 29.59 292 LYS B O 1
ATOM 5800 N N . ASP B 1 293 ? 22.047 4.695 -23.828 1 28.2 293 ASP B N 1
ATOM 5801 C CA . ASP B 1 293 ? 22.781 4.652 -25.094 1 28.2 293 ASP B CA 1
ATOM 5802 C C . ASP B 1 293 ? 23.922 5.676 -25.109 1 28.2 293 ASP B C 1
ATOM 5804 O O . ASP B 1 293 ? 23.672 6.883 -25.109 1 28.2 293 ASP B O 1
ATOM 5808 N N . THR B 1 294 ? 25.031 5.543 -24.516 1 27.42 294 THR B N 1
ATOM 5809 C CA . THR B 1 294 ? 26.266 6.316 -24.672 1 27.42 294 THR B CA 1
ATOM 5810 C C . THR B 1 294 ? 26.672 6.375 -26.141 1 27.42 294 THR B C 1
ATOM 5812 O O . THR B 1 294 ? 27.531 5.613 -26.578 1 27.42 294 THR B O 1
ATOM 5815 N N . LYS B 1 295 ? 25.812 6.555 -27.141 1 26.03 295 LYS B N 1
ATOM 5816 C CA . LYS B 1 295 ? 26.438 6.727 -28.438 1 26.03 295 LYS B CA 1
ATOM 5817 C C . LYS B 1 295 ? 27.172 8.062 -28.531 1 26.03 295 LYS B C 1
ATOM 5819 O O . LYS B 1 295 ? 27.922 8.297 -29.484 1 26.03 295 LYS B O 1
ATOM 5824 N N . ASN B 1 296 ? 26.781 9.227 -28.094 1 24.97 296 ASN B N 1
ATOM 5825 C CA . ASN B 1 296 ? 27.344 10.391 -28.766 1 24.97 296 ASN B CA 1
ATOM 5826 C C . ASN B 1 296 ? 28.734 10.711 -28.25 1 24.97 296 ASN B C 1
ATOM 5828 O O . ASN B 1 296 ? 28.906 11.336 -27.203 1 24.97 296 ASN B O 1
ATOM 5832 N N . THR B 1 297 ? 29.734 9.828 -28.516 1 24.91 297 THR B N 1
ATOM 5833 C CA . THR B 1 297 ? 31.141 10.172 -28.328 1 24.91 297 THR B CA 1
ATOM 5834 C C . THR B 1 297 ? 31.531 11.336 -29.219 1 24.91 297 THR B C 1
ATOM 5836 O O . THR B 1 297 ? 31.641 11.172 -30.438 1 24.91 297 THR B O 1
ATOM 5839 N N . LYS B 1 298 ? 31.109 12.562 -29 1 24.86 298 LYS B N 1
ATOM 5840 C CA . LYS B 1 298 ? 31.797 13.617 -29.75 1 24.86 298 LYS B CA 1
ATOM 5841 C C . LYS B 1 298 ? 33.312 13.516 -29.578 1 24.86 298 LYS B C 1
ATOM 5843 O O . LYS B 1 298 ? 33.781 13.156 -28.516 1 24.86 298 LYS B O 1
ATOM 5848 N N . GLU B 1 299 ? 34.094 13.609 -30.672 1 25.36 299 GLU B N 1
ATOM 5849 C CA . GLU B 1 299 ? 35.5 13.68 -31 1 25.36 299 GLU B CA 1
ATOM 5850 C C . GLU B 1 299 ? 36.188 14.773 -30.203 1 25.36 299 GLU B C 1
ATOM 5852 O O . GLU B 1 299 ? 36.094 15.953 -30.531 1 25.36 299 GLU B O 1
ATOM 5857 N N . THR B 1 300 ? 35.969 14.984 -28.891 1 25.03 300 THR B N 1
ATOM 5858 C CA . THR B 1 300 ? 36.844 16.047 -28.375 1 25.03 300 THR B CA 1
ATOM 5859 C C . THR B 1 300 ? 38.281 15.773 -28.719 1 25.03 300 THR B C 1
ATOM 5861 O O . THR B 1 300 ? 38.75 14.633 -28.703 1 25.03 300 THR B O 1
ATOM 5864 N N . LYS B 1 301 ? 39.031 16.828 -29.156 1 26.73 301 LYS B N 1
ATOM 5865 C CA . LYS B 1 301 ? 40.406 17.094 -29.609 1 26.73 301 LYS B CA 1
ATOM 5866 C C . LYS B 1 301 ? 41.438 16.5 -28.641 1 26.73 301 LYS B C 1
ATOM 5868 O O . LYS B 1 301 ? 41.156 16.312 -27.453 1 26.73 301 LYS B O 1
ATOM 5873 N N . ASP B 1 302 ? 42.719 16.266 -29 1 26.89 302 ASP B N 1
ATOM 5874 C CA . ASP B 1 302 ? 43.969 15.57 -28.797 1 26.89 302 ASP B CA 1
ATOM 5875 C C . ASP B 1 302 ? 44.562 15.867 -27.406 1 26.89 302 ASP B C 1
ATOM 5877 O O . ASP B 1 302 ? 45.531 15.242 -26.984 1 26.89 302 ASP B O 1
ATOM 5881 N N . THR B 1 303 ? 44.375 17.109 -26.797 1 26.38 303 THR B N 1
ATOM 5882 C CA . THR B 1 303 ? 45.656 17.5 -26.203 1 26.38 303 THR B CA 1
ATOM 5883 C C . THR B 1 303 ? 46.031 16.594 -25.047 1 26.38 303 THR B C 1
ATOM 5885 O O . THR B 1 303 ? 47.125 16.062 -24.984 1 26.38 303 THR B O 1
ATOM 5888 N N . GLU B 1 304 ? 46.156 17.156 -23.734 1 28.34 304 GLU B N 1
ATOM 5889 C CA . GLU B 1 304 ? 47.156 16.859 -22.703 1 28.34 304 GLU B CA 1
ATOM 5890 C C . GLU B 1 304 ? 46.875 15.5 -22.062 1 28.34 304 GLU B C 1
ATOM 5892 O O . GLU B 1 304 ? 45.781 14.977 -22.141 1 28.34 304 GLU B O 1
ATOM 5897 N N . ASP B 1 305 ? 47.812 15.023 -20.969 1 30.67 305 ASP B N 1
ATOM 5898 C CA . ASP B 1 305 ? 48.281 13.805 -20.312 1 30.67 305 ASP B CA 1
ATOM 5899 C C . ASP B 1 305 ? 47.094 13.062 -19.656 1 30.67 305 ASP B C 1
ATOM 5901 O O . ASP B 1 305 ? 46.281 13.672 -18.984 1 30.67 305 ASP B O 1
ATOM 5905 N N . THR B 1 306 ? 46.75 11.836 -20.109 1 30.59 306 THR B N 1
ATOM 5906 C CA . THR B 1 306 ? 45.875 10.68 -19.938 1 30.59 306 THR B CA 1
ATOM 5907 C C . THR B 1 306 ? 45.938 10.148 -18.516 1 30.59 306 THR B C 1
ATOM 5909 O O . THR B 1 306 ? 46.125 8.953 -18.297 1 30.59 306 THR B O 1
ATOM 5912 N N . LYS B 1 307 ? 46.5 10.898 -17.453 1 30.56 307 LYS B N 1
ATOM 5913 C CA . LYS B 1 307 ? 46.594 10.258 -16.141 1 30.56 307 LYS B CA 1
ATOM 5914 C C . LYS B 1 307 ? 45.219 9.844 -15.633 1 30.56 307 LYS B C 1
ATOM 5916 O O . LYS B 1 307 ? 45.094 9.352 -14.516 1 30.56 307 LYS B O 1
ATOM 5921 N N . ASP B 1 308 ? 44.125 10.352 -16.156 1 31.69 308 ASP B N 1
ATOM 5922 C CA . ASP B 1 308 ? 42.844 10.039 -15.5 1 31.69 308 ASP B CA 1
ATOM 5923 C C . ASP B 1 308 ? 42.469 8.578 -15.719 1 31.69 308 ASP B C 1
ATOM 5925 O O . ASP B 1 308 ? 41.281 8.203 -15.562 1 31.69 308 ASP B O 1
ATOM 5929 N N . ALA B 1 309 ? 43.219 7.719 -16.359 1 34.19 309 ALA B N 1
ATOM 5930 C CA . ALA B 1 309 ? 42.938 6.293 -16.516 1 34.19 309 ALA B CA 1
ATOM 5931 C C . ALA B 1 309 ? 42.781 5.609 -15.172 1 34.19 309 ALA B C 1
ATOM 5933 O O . ALA B 1 309 ? 42.469 4.414 -15.102 1 34.19 309 ALA B O 1
ATOM 5934 N N . ARG B 1 310 ? 43.312 6.117 -14.156 1 37.16 310 ARG B N 1
ATOM 5935 C CA . ARG B 1 310 ? 43.375 5.367 -12.906 1 37.16 310 ARG B CA 1
ATOM 5936 C C . ARG B 1 310 ? 41.969 5.18 -12.328 1 37.16 310 ARG B C 1
ATOM 5938 O O . ARG B 1 310 ? 41.781 4.48 -11.328 1 37.16 310 ARG B O 1
ATOM 5945 N N . HIS B 1 311 ? 40.969 6.012 -12.484 1 40.25 311 HIS B N 1
ATOM 5946 C CA . HIS B 1 311 ? 39.75 5.684 -11.781 1 40.25 311 HIS B CA 1
ATOM 5947 C C . HIS B 1 311 ? 38.875 4.711 -12.586 1 40.25 311 HIS B C 1
ATOM 5949 O O . HIS B 1 311 ? 37.781 5.059 -13.039 1 40.25 311 HIS B O 1
ATOM 5955 N N . ALA B 1 312 ? 39.344 3.887 -13.344 1 44.31 312 ALA B N 1
ATOM 5956 C CA . ALA B 1 312 ? 38.594 2.811 -13.969 1 44.31 312 ALA B CA 1
ATOM 5957 C C . ALA B 1 312 ? 37.719 2.088 -12.945 1 44.31 312 ALA B C 1
ATOM 5959 O O . ALA B 1 312 ? 38.219 1.466 -12.016 1 44.31 312 ALA B O 1
ATOM 5960 N N . GLY B 1 313 ? 36.594 2.502 -12.555 1 52.59 313 GLY B N 1
ATOM 5961 C CA . GLY B 1 313 ? 35.719 1.812 -11.602 1 52.59 313 GLY B CA 1
ATOM 5962 C C . GLY B 1 313 ? 35.719 0.306 -11.789 1 52.59 313 GLY B C 1
ATOM 5963 O O . GLY B 1 313 ? 35.938 -0.187 -12.898 1 52.59 313 GLY B O 1
ATOM 5964 N N . LYS B 1 314 ? 36.25 -0.565 -10.867 1 68.62 314 LYS B N 1
ATOM 5965 C CA . LYS B 1 314 ? 36.281 -2.025 -10.883 1 68.62 314 LYS B CA 1
ATOM 5966 C C . LYS B 1 314 ? 34.906 -2.605 -11.281 1 68.62 314 LYS B C 1
ATOM 5968 O O . LYS B 1 314 ? 33.875 -2.193 -10.75 1 68.62 314 LYS B O 1
ATOM 5973 N N . LEU B 1 315 ? 34.938 -3.248 -12.453 1 82.56 315 LEU B N 1
ATOM 5974 C CA . LEU B 1 315 ? 33.75 -4 -12.891 1 82.56 315 LEU B CA 1
ATOM 5975 C C . LEU B 1 315 ? 33.438 -5.133 -11.922 1 82.56 315 LEU B C 1
ATOM 5977 O O . LEU B 1 315 ? 34.344 -5.871 -11.508 1 82.56 315 LEU B O 1
ATOM 5981 N N . LYS B 1 316 ? 32.344 -5.004 -11.383 1 88.62 316 LYS B N 1
ATOM 5982 C CA . LYS B 1 316 ? 31.891 -6.078 -10.508 1 88.62 316 LYS B CA 1
ATOM 5983 C C . LYS B 1 316 ? 30.719 -6.836 -11.125 1 88.62 316 LYS B C 1
ATOM 5985 O O . LYS B 1 316 ? 29.828 -6.227 -11.703 1 88.62 316 LYS B O 1
ATOM 5990 N N . GLN B 1 317 ? 30.922 -8.148 -11.094 1 92.25 317 GLN B N 1
ATOM 5991 C CA . GLN B 1 317 ? 29.844 -8.992 -11.578 1 92.25 317 GLN B CA 1
ATOM 5992 C C . GLN B 1 317 ? 28.703 -9.047 -10.57 1 92.25 317 GLN B C 1
ATOM 5994 O O . GLN B 1 317 ? 28.922 -9.219 -9.375 1 92.25 317 GLN B O 1
ATOM 5999 N N . ILE B 1 318 ? 27.469 -8.844 -11.109 1 94.62 318 ILE B N 1
ATOM 6000 C CA . ILE B 1 318 ? 26.297 -8.984 -10.266 1 94.62 318 ILE B CA 1
ATOM 6001 C C . ILE B 1 318 ? 25.359 -10.047 -10.836 1 94.62 318 ILE B C 1
ATOM 6003 O O . ILE B 1 318 ? 25.469 -10.398 -12.016 1 94.62 318 ILE B O 1
ATOM 6007 N N . TYR B 1 319 ? 24.531 -10.547 -9.992 1 97.19 319 TYR B N 1
ATOM 6008 C CA . TYR B 1 319 ? 23.656 -11.664 -10.344 1 97.19 319 TYR B CA 1
ATOM 6009 C C . TYR B 1 319 ? 22.188 -11.273 -10.227 1 97.19 319 TYR B C 1
ATOM 6011 O O . TYR B 1 319 ? 21.828 -10.414 -9.422 1 97.19 319 TYR B O 1
ATOM 6019 N N . GLY B 1 320 ? 21.375 -11.906 -11.141 1 97.75 320 GLY B N 1
ATOM 6020 C CA . GLY B 1 320 ? 19.953 -11.57 -11.125 1 97.75 320 GLY B CA 1
ATOM 6021 C C . GLY B 1 320 ? 19.047 -12.781 -11.25 1 97.75 320 GLY B C 1
ATOM 6022 O O . GLY B 1 320 ? 19.422 -13.773 -11.883 1 97.75 320 GLY B O 1
ATOM 6023 N N . LEU B 1 321 ? 17.953 -12.719 -10.578 1 98.19 321 LEU B N 1
ATOM 6024 C CA . LEU B 1 321 ? 16.844 -13.641 -10.797 1 98.19 321 LEU B CA 1
ATOM 6025 C C . LEU B 1 321 ? 15.703 -12.945 -11.531 1 98.19 321 LEU B C 1
ATOM 6027 O O . LEU B 1 321 ? 15.086 -12.016 -11 1 98.19 321 LEU B O 1
ATOM 6031 N N . GLU B 1 322 ? 15.445 -13.414 -12.742 1 97.5 322 GLU B N 1
ATOM 6032 C CA . GLU B 1 322 ? 14.328 -12.891 -13.516 1 97.5 322 GLU B CA 1
ATOM 6033 C C . GLU B 1 322 ? 13.023 -13.602 -13.148 1 97.5 322 GLU B C 1
ATOM 6035 O O . GLU B 1 322 ? 12.969 -14.836 -13.109 1 97.5 322 GLU B O 1
ATOM 6040 N N . THR B 1 323 ? 12.055 -12.781 -12.859 1 97.12 323 THR B N 1
ATOM 6041 C CA . THR B 1 323 ? 10.727 -13.305 -12.555 1 97.12 323 THR B CA 1
ATOM 6042 C C . THR B 1 323 ? 9.68 -12.688 -13.469 1 97.12 323 THR B C 1
ATOM 6044 O O . THR B 1 323 ? 9.875 -11.594 -14 1 97.12 323 THR B O 1
ATOM 6047 N N . GLY B 1 324 ? 8.648 -13.469 -13.742 1 96.06 324 GLY B N 1
ATOM 6048 C CA . GLY B 1 324 ? 7.48 -12.953 -14.438 1 96.06 324 GLY B CA 1
ATOM 6049 C C . GLY B 1 324 ? 6.332 -12.617 -13.508 1 96.06 324 GLY B C 1
ATOM 6050 O O . GLY B 1 324 ? 5.891 -13.461 -12.727 1 96.06 324 GLY B O 1
ATOM 6051 N N . PHE B 1 325 ? 5.961 -11.406 -13.594 1 95.94 325 PHE B N 1
ATOM 6052 C CA . PHE B 1 325 ? 4.82 -10.969 -12.805 1 95.94 325 PHE B CA 1
ATOM 6053 C C . PHE B 1 325 ? 3.51 -11.391 -13.453 1 95.94 325 PHE B C 1
ATOM 6055 O O . PHE B 1 325 ? 3.316 -11.195 -14.656 1 95.94 325 PHE B O 1
ATOM 6062 N N . HIS B 1 326 ? 2.562 -11.938 -12.672 1 95.12 326 HIS B N 1
ATOM 6063 C CA . HIS B 1 326 ? 1.251 -12.344 -13.172 1 95.12 326 HIS B CA 1
ATOM 6064 C C . HIS B 1 326 ? 0.149 -11.969 -12.188 1 95.12 326 HIS B C 1
ATOM 6066 O O . HIS B 1 326 ? 0.21 -12.336 -11.008 1 95.12 326 HIS B O 1
ATOM 6072 N N . TRP B 1 327 ? -0.779 -11.227 -12.719 1 93.62 327 TRP B N 1
ATOM 6073 C CA . TRP B 1 327 ? -2.037 -11.18 -11.984 1 93.62 327 TRP B CA 1
ATOM 6074 C C . TRP B 1 327 ? -2.766 -12.516 -12.055 1 93.62 327 TRP B C 1
ATOM 6076 O O . TRP B 1 327 ? -2.811 -13.148 -13.109 1 93.62 327 TRP B O 1
ATOM 6086 N N . LEU B 1 328 ? -3.322 -12.914 -10.898 1 94.75 328 LEU B N 1
ATOM 6087 C CA . LEU B 1 328 ? -3.977 -14.219 -10.852 1 94.75 328 LEU B CA 1
ATOM 6088 C C . LEU B 1 328 ? -5.477 -14.07 -10.609 1 94.75 328 LEU B C 1
ATOM 6090 O O . LEU B 1 328 ? -5.918 -13.961 -9.469 1 94.75 328 LEU B O 1
ATOM 6094 N N . LYS B 1 329 ? -6.152 -14.148 -11.688 1 93.19 329 LYS B N 1
ATOM 6095 C CA . LYS B 1 329 ? -7.605 -14.117 -11.578 1 93.19 329 LYS B CA 1
ATOM 6096 C C . LYS B 1 329 ? -8.133 -15.391 -10.922 1 93.19 329 LYS B C 1
ATOM 6098 O O . LYS B 1 329 ? -7.641 -16.484 -11.188 1 93.19 329 LYS B O 1
ATOM 6103 N N . LYS B 1 330 ? -9.125 -15.18 -10.133 1 94.75 330 LYS B N 1
ATOM 6104 C CA . LYS B 1 330 ? -9.672 -16.359 -9.477 1 94.75 330 LYS B CA 1
ATOM 6105 C C . LYS B 1 330 ? -10.906 -16.875 -10.211 1 94.75 330 LYS B C 1
ATOM 6107 O O . LYS B 1 330 ? -11.57 -16.125 -10.93 1 94.75 330 LYS B O 1
ATOM 6112 N N . THR B 1 331 ? -11.234 -18.109 -9.992 1 96.31 331 THR B N 1
ATOM 6113 C CA . THR B 1 331 ? -12.445 -18.703 -10.57 1 96.31 331 THR B CA 1
ATOM 6114 C C . THR B 1 331 ? -13.648 -18.438 -9.672 1 96.31 331 THR B C 1
ATOM 6116 O O . THR B 1 331 ? -13.5 -17.922 -8.562 1 96.31 331 THR B O 1
ATOM 6119 N N . ASN B 1 332 ? -14.812 -18.812 -10.164 1 94.38 332 ASN B N 1
ATOM 6120 C CA . ASN B 1 332 ? -16.031 -18.594 -9.406 1 94.38 332 ASN B CA 1
ATOM 6121 C C . ASN B 1 332 ? -16.344 -19.781 -8.5 1 94.38 332 ASN B C 1
ATOM 6123 O O . ASN B 1 332 ? -17.453 -19.891 -7.953 1 94.38 332 ASN B O 1
ATOM 6127 N N . LEU B 1 333 ? -15.375 -20.656 -8.328 1 95.19 333 LEU B N 1
ATOM 6128 C CA . LEU B 1 333 ? -15.562 -21.781 -7.41 1 95.19 333 LEU B CA 1
ATOM 6129 C C . LEU B 1 333 ? -15.57 -21.297 -5.965 1 95.19 333 LEU B C 1
ATOM 6131 O O . LEU B 1 333 ? -14.906 -20.312 -5.625 1 95.19 333 LEU B O 1
ATOM 6135 N N . GLY B 1 334 ? -16.25 -22 -5.16 1 90.19 334 GLY B N 1
ATOM 6136 C CA . GLY B 1 334 ? -16.406 -21.594 -3.768 1 90.19 334 GLY B CA 1
ATOM 6137 C C . GLY B 1 334 ? -15.242 -22.031 -2.891 1 90.19 334 GLY B C 1
ATOM 6138 O O . GLY B 1 334 ? -15.086 -21.547 -1.768 1 90.19 334 GLY B O 1
ATOM 6139 N N . GLY B 1 335 ? -14.516 -22.938 -3.379 1 89.62 335 GLY B N 1
ATOM 6140 C CA . GLY B 1 335 ? -13.398 -23.438 -2.588 1 89.62 335 GLY B CA 1
ATOM 6141 C C . GLY B 1 335 ? -12.812 -24.719 -3.129 1 89.62 335 GLY B C 1
ATOM 6142 O O . GLY B 1 335 ? -13.211 -25.203 -4.195 1 89.62 335 GLY B O 1
ATOM 6143 N N . ILE B 1 336 ? -11.945 -25.219 -2.338 1 87 336 ILE B N 1
ATOM 6144 C CA . ILE B 1 336 ? -11.133 -26.359 -2.736 1 87 336 ILE B CA 1
ATOM 6145 C C . ILE B 1 336 ? -12.008 -27.594 -2.863 1 87 336 ILE B C 1
ATOM 6147 O O . ILE B 1 336 ? -11.68 -28.531 -3.611 1 87 336 ILE B O 1
ATOM 6151 N N . ASN B 1 337 ? -13.133 -27.656 -2.207 1 87.19 337 ASN B N 1
ATOM 6152 C CA . ASN B 1 337 ? -13.984 -28.844 -2.197 1 87.19 337 ASN B CA 1
ATOM 6153 C C . ASN B 1 337 ? -15.086 -28.75 -3.248 1 87.19 337 ASN B C 1
ATOM 6155 O O . ASN B 1 337 ? -15.875 -29.672 -3.41 1 87.19 337 ASN B O 1
ATOM 6159 N N . ASP B 1 338 ? -15.109 -27.703 -3.936 1 93.06 338 ASP B N 1
ATOM 6160 C CA . ASP B 1 338 ? -16.078 -27.562 -5.016 1 93.06 338 ASP B CA 1
ATOM 6161 C C . ASP B 1 338 ? -15.664 -28.359 -6.25 1 93.06 338 ASP B C 1
ATOM 6163 O O . ASP B 1 338 ? -14.664 -29.062 -6.223 1 93.06 338 ASP B O 1
ATOM 6167 N N . SER B 1 339 ? -16.578 -28.359 -7.234 1 94.62 339 SER B N 1
ATOM 6168 C CA . SER B 1 339 ? -16.312 -29.062 -8.484 1 94.62 339 SER B CA 1
ATOM 6169 C C . SER B 1 339 ? -16.625 -28.188 -9.695 1 94.62 339 SER B C 1
ATOM 6171 O O . SER B 1 339 ? -17.688 -27.562 -9.758 1 94.62 339 SER B O 1
ATOM 6173 N N . PRO B 1 340 ? -15.633 -28.172 -10.578 1 96.06 340 PRO B N 1
ATOM 6174 C CA . PRO B 1 340 ? -15.984 -27.516 -11.844 1 96.06 340 PRO B CA 1
ATOM 6175 C C . PRO B 1 340 ? -17.062 -28.281 -12.617 1 96.06 340 PRO B C 1
ATOM 6177 O O . PRO B 1 340 ? -17.375 -29.422 -12.289 1 96.06 340 PRO B O 1
ATOM 6180 N N . GLY B 1 341 ? -17.688 -27.625 -13.57 1 93.25 341 GLY B N 1
ATOM 6181 C CA . GLY B 1 341 ? -18.75 -28.234 -14.359 1 93.25 341 GLY B CA 1
ATOM 6182 C C . GLY B 1 341 ? -18.266 -29.453 -15.148 1 93.25 341 GLY B C 1
ATOM 6183 O O . GLY B 1 341 ? -19.062 -30.328 -15.477 1 93.25 341 GLY B O 1
ATOM 6184 N N . ALA B 1 342 ? -17.062 -29.453 -15.539 1 94.75 342 ALA B N 1
ATOM 6185 C CA . ALA B 1 342 ? -16.438 -30.547 -16.266 1 94.75 342 ALA B CA 1
ATOM 6186 C C . ALA B 1 342 ? -15 -30.781 -15.773 1 94.75 342 ALA B C 1
ATOM 6188 O O . ALA B 1 342 ? -14.383 -29.891 -15.195 1 94.75 342 ALA B O 1
ATOM 6189 N N . THR B 1 343 ? -14.523 -32.031 -15.992 1 93.38 343 THR B N 1
ATOM 6190 C CA . THR B 1 343 ? -13.18 -32.375 -15.555 1 93.38 343 THR B CA 1
ATOM 6191 C C . THR B 1 343 ? -12.133 -31.625 -16.359 1 93.38 343 THR B C 1
ATOM 6193 O O . THR B 1 343 ? -10.977 -31.516 -15.945 1 93.38 343 THR B O 1
ATOM 6196 N N . ASP B 1 344 ? -12.5 -31.188 -17.469 1 94.38 344 ASP B N 1
ATOM 6197 C CA . ASP B 1 344 ? -11.625 -30.375 -18.312 1 94.38 344 ASP B CA 1
ATOM 6198 C C . ASP B 1 344 ? -12.211 -28.984 -18.531 1 94.38 344 ASP B C 1
ATOM 6200 O O . ASP B 1 344 ? -12.094 -28.422 -19.625 1 94.38 344 ASP B O 1
ATOM 6204 N N . ALA B 1 345 ? -12.914 -28.516 -17.516 1 96.94 345 ALA B N 1
ATOM 6205 C CA . ALA B 1 345 ? -13.5 -27.188 -17.609 1 96.94 345 ALA B CA 1
ATOM 6206 C C . ALA B 1 345 ? -12.43 -26.125 -17.844 1 96.94 345 ALA B C 1
ATOM 6208 O O . ALA B 1 345 ? -11.352 -26.172 -17.25 1 96.94 345 ALA B O 1
ATOM 6209 N N . ASP B 1 346 ? -12.719 -25.219 -18.734 1 97.19 346 ASP B N 1
ATOM 6210 C CA . ASP B 1 346 ? -11.828 -24.094 -19.031 1 97.19 346 ASP B CA 1
ATOM 6211 C C . ASP B 1 346 ? -11.914 -23.016 -17.953 1 97.19 346 ASP B C 1
ATOM 6213 O O . ASP B 1 346 ? -12.945 -22.359 -17.812 1 97.19 346 ASP B O 1
ATOM 6217 N N . PRO B 1 347 ? -10.828 -22.812 -17.25 1 97 347 PRO B N 1
ATOM 6218 C CA . PRO B 1 347 ? -10.875 -21.797 -16.188 1 97 347 PRO B CA 1
ATOM 6219 C C . PRO B 1 347 ? -11.219 -20.406 -16.719 1 97 347 PRO B C 1
ATOM 6221 O O . PRO B 1 347 ? -11.812 -19.594 -16 1 97 347 PRO B O 1
ATOM 6224 N N . ARG B 1 348 ? -10.883 -20.109 -17.906 1 95 348 ARG B N 1
ATOM 6225 C CA . ARG B 1 348 ? -11.125 -18.797 -18.484 1 95 348 ARG B CA 1
ATOM 6226 C C . ARG B 1 348 ? -12.625 -18.531 -18.625 1 95 348 ARG B C 1
ATOM 6228 O O . ARG B 1 348 ? -13.047 -17.375 -18.734 1 95 348 ARG B O 1
ATOM 6235 N N . GLU B 1 349 ? -13.367 -19.531 -18.562 1 95.56 349 GLU B N 1
ATOM 6236 C CA . GLU B 1 349 ? -14.82 -19.391 -18.641 1 95.56 349 GLU B CA 1
ATOM 6237 C C . GLU B 1 349 ? -15.445 -19.375 -17.234 1 95.56 349 GLU B C 1
ATOM 6239 O O . GLU B 1 349 ? -16.656 -19.219 -17.094 1 95.56 349 GLU B O 1
ATOM 6244 N N . MET B 1 350 ? -14.602 -19.469 -16.281 1 95.62 350 MET B N 1
ATOM 6245 C CA . MET B 1 350 ? -15.086 -19.594 -14.914 1 95.62 350 MET B CA 1
ATOM 6246 C C . MET B 1 350 ? -14.617 -18.438 -14.047 1 95.62 350 MET B C 1
ATOM 6248 O O . MET B 1 350 ? -14.688 -18.5 -12.82 1 95.62 350 MET B O 1
ATOM 6252 N N . TRP B 1 351 ? -14.109 -17.438 -14.617 1 93.19 351 TRP B N 1
ATOM 6253 C CA . TRP B 1 351 ? -13.555 -16.328 -13.836 1 93.19 351 TRP B CA 1
ATOM 6254 C C . TRP B 1 351 ? -14.641 -15.68 -12.984 1 93.19 351 TRP B C 1
ATOM 6256 O O . TRP B 1 351 ? -15.773 -15.5 -13.445 1 93.19 351 TRP B O 1
ATOM 6266 N N . GLU B 1 352 ? -14.211 -15.328 -11.828 1 91.12 352 GLU B N 1
ATOM 6267 C CA . GLU B 1 352 ? -15.109 -14.539 -10.992 1 91.12 352 GLU B CA 1
ATOM 6268 C C . GLU B 1 352 ? -15.297 -13.133 -11.555 1 91.12 352 GLU B C 1
ATOM 6270 O O . GLU B 1 352 ? -14.32 -12.391 -11.734 1 91.12 352 GLU B O 1
ATOM 6275 N N . ALA B 1 353 ? -16.438 -12.68 -11.75 1 76.94 353 ALA B N 1
ATOM 6276 C CA . ALA B 1 353 ? -16.781 -11.422 -12.406 1 76.94 353 ALA B CA 1
ATOM 6277 C C . ALA B 1 353 ? -16.281 -10.234 -11.586 1 76.94 353 ALA B C 1
ATOM 6279 O O . ALA B 1 353 ? -15.836 -9.227 -12.141 1 76.94 353 ALA B O 1
ATOM 6280 N N . GLN B 1 354 ? -16.281 -10.352 -10.352 1 69.31 354 GLN B N 1
ATOM 6281 C CA . GLN B 1 354 ? -15.984 -9.219 -9.484 1 69.31 354 GLN B CA 1
ATOM 6282 C C . GLN B 1 354 ? -14.516 -9.203 -9.07 1 69.31 354 GLN B C 1
ATOM 6284 O O . GLN B 1 354 ? -14.094 -8.344 -8.289 1 69.31 354 GLN B O 1
ATOM 6289 N N . ASP B 1 355 ? -13.844 -10.156 -9.57 1 70.06 355 ASP B N 1
ATOM 6290 C CA . ASP B 1 355 ? -12.422 -10.164 -9.242 1 70.06 355 ASP B CA 1
ATOM 6291 C C . ASP B 1 355 ? -11.672 -9.109 -10.047 1 70.06 355 ASP B C 1
ATOM 6293 O O . ASP B 1 355 ? -11.227 -9.375 -11.172 1 70.06 355 ASP B O 1
ATOM 6297 N N . HIS B 1 356 ? -11.758 -7.883 -9.57 1 62.12 356 HIS B N 1
ATOM 6298 C CA . HIS B 1 356 ? -11.203 -6.766 -10.328 1 62.12 356 HIS B CA 1
ATOM 6299 C C . HIS B 1 356 ? -9.688 -6.695 -10.18 1 62.12 356 HIS B C 1
ATOM 6301 O O . HIS B 1 356 ? -9.156 -7 -9.109 1 62.12 356 HIS B O 1
ATOM 6307 N N . ASP B 1 357 ? -9.164 -6.586 -11.344 1 63.09 357 ASP B N 1
ATOM 6308 C CA . ASP B 1 357 ? -7.73 -6.301 -11.344 1 63.09 357 ASP B CA 1
ATOM 6309 C C . ASP B 1 357 ? -7.445 -4.93 -10.734 1 63.09 357 ASP B C 1
ATOM 6311 O O . ASP B 1 357 ? -8.078 -3.939 -11.094 1 63.09 357 ASP B O 1
ATOM 6315 N N . GLU B 1 358 ? -6.82 -5.043 -9.656 1 71.62 358 GLU B N 1
ATOM 6316 C CA . GLU B 1 358 ? -6.41 -3.77 -9.07 1 71.62 358 GLU B CA 1
ATOM 6317 C C . GLU B 1 358 ? -5.25 -3.152 -9.852 1 71.62 358 GLU B C 1
ATOM 6319 O O . GLU B 1 358 ? -4.391 -3.869 -10.367 1 71.62 358 GLU B O 1
ATOM 6324 N N . GLU B 1 359 ? -5.445 -1.89 -10.07 1 77.5 359 GLU B N 1
ATOM 6325 C CA . GLU B 1 359 ? -4.363 -1.183 -10.742 1 77.5 359 GLU B CA 1
ATOM 6326 C C . GLU B 1 359 ? -3.281 -0.754 -9.758 1 77.5 359 GLU B C 1
ATOM 6328 O O . GLU B 1 359 ? -3.572 -0.097 -8.758 1 77.5 359 GLU B O 1
ATOM 6333 N N . PHE B 1 360 ? -2.17 -1.269 -10.016 1 85.12 360 PHE B N 1
ATOM 6334 C CA . PHE B 1 360 ? -1.006 -0.859 -9.234 1 85.12 360 PHE B CA 1
ATOM 6335 C C . PHE B 1 360 ? 0.064 -0.259 -10.141 1 85.12 360 PHE B C 1
ATOM 6337 O O . PHE B 1 360 ? 0.395 -0.828 -11.18 1 85.12 360 PHE B O 1
ATOM 6344 N N . PHE B 1 361 ? 0.51 0.906 -9.711 1 86.81 361 PHE B N 1
ATOM 6345 C CA . PHE B 1 361 ? 1.394 1.652 -10.594 1 86.81 361 PHE B CA 1
ATOM 6346 C C . PHE B 1 361 ? 2.809 1.704 -10.031 1 86.81 361 PHE B C 1
ATOM 6348 O O . PHE B 1 361 ? 2.998 1.865 -8.828 1 86.81 361 PHE B O 1
ATOM 6355 N N . ALA B 1 362 ? 3.693 1.591 -10.914 1 88.31 362 ALA B N 1
ATOM 6356 C CA . ALA B 1 362 ? 5.102 1.792 -10.586 1 88.31 362 ALA B CA 1
ATOM 6357 C C . ALA B 1 362 ? 5.414 3.271 -10.383 1 88.31 362 ALA B C 1
ATOM 6359 O O . ALA B 1 362 ? 4.52 4.117 -10.477 1 88.31 362 ALA B O 1
ATOM 6360 N N . ASP B 1 363 ? 6.656 3.518 -10.055 1 83.62 363 ASP B N 1
ATOM 6361 C CA . ASP B 1 363 ? 7.074 4.883 -9.758 1 83.62 363 ASP B CA 1
ATOM 6362 C C . ASP B 1 363 ? 7.016 5.762 -11 1 83.62 363 ASP B C 1
ATOM 6364 O O . ASP B 1 363 ? 6.918 6.988 -10.898 1 83.62 363 ASP B O 1
ATOM 6368 N N . ASN B 1 364 ? 7.004 5.109 -12.133 1 83.44 364 ASN B N 1
ATOM 6369 C CA . ASN B 1 364 ? 6.93 5.855 -13.383 1 83.44 364 ASN B CA 1
ATOM 6370 C C . ASN B 1 364 ? 5.492 5.969 -13.883 1 83.44 364 ASN B C 1
ATOM 6372 O O . ASN B 1 364 ? 5.254 6.426 -15 1 83.44 364 ASN B O 1
ATOM 6376 N N . GLY B 1 365 ? 4.609 5.418 -13.141 1 87.62 365 GLY B N 1
ATOM 6377 C CA . GLY B 1 365 ? 3.203 5.555 -13.492 1 87.62 365 GLY B CA 1
ATOM 6378 C C . GLY B 1 365 ? 2.701 4.441 -14.398 1 87.62 365 GLY B C 1
ATOM 6379 O O . GLY B 1 365 ? 1.542 4.453 -14.812 1 87.62 365 GLY B O 1
ATOM 6380 N N . THR B 1 366 ? 3.557 3.539 -14.672 1 91 366 THR B N 1
ATOM 6381 C CA . THR B 1 366 ? 3.109 2.4 -15.461 1 91 366 THR B CA 1
ATOM 6382 C C . THR B 1 366 ? 2.457 1.346 -14.57 1 91 366 THR B C 1
ATOM 6384 O O . THR B 1 366 ? 2.939 1.067 -13.477 1 91 366 THR B O 1
ATOM 6387 N N . ALA B 1 367 ? 1.429 0.797 -15.102 1 90.12 367 ALA B N 1
ATOM 6388 C CA . ALA B 1 367 ? 0.719 -0.226 -14.336 1 90.12 367 ALA B CA 1
ATOM 6389 C C . ALA B 1 367 ? 1.465 -1.558 -14.383 1 90.12 367 ALA B C 1
ATOM 6391 O O . ALA B 1 367 ? 2.004 -1.941 -15.422 1 90.12 367 ALA B O 1
ATOM 6392 N N . LEU B 1 368 ? 1.498 -2.186 -13.227 1 91.62 368 LEU B N 1
ATOM 6393 C CA . LEU B 1 368 ? 1.977 -3.562 -13.219 1 91.62 368 LEU B CA 1
ATOM 6394 C C . LEU B 1 368 ? 1.065 -4.461 -14.047 1 91.62 368 LEU B C 1
ATOM 6396 O O . LEU B 1 368 ? -0.16 -4.387 -13.93 1 91.62 368 LEU B O 1
ATOM 6400 N N . ASP B 1 369 ? 1.721 -5.262 -14.852 1 92 369 ASP B N 1
ATOM 6401 C CA . ASP B 1 369 ? 0.907 -6.059 -15.766 1 92 369 ASP B CA 1
ATOM 6402 C C . ASP B 1 369 ? 1.511 -7.449 -15.969 1 92 369 ASP B C 1
ATOM 6404 O O . ASP B 1 369 ? 2.65 -7.699 -15.57 1 92 369 ASP B O 1
ATOM 6408 N N . ASP B 1 370 ? 0.643 -8.273 -16.547 1 92.06 370 ASP B N 1
ATOM 6409 C CA . ASP B 1 370 ? 1.034 -9.656 -16.781 1 92.06 370 ASP B CA 1
ATOM 6410 C C . ASP B 1 370 ? 2.26 -9.734 -17.688 1 92.06 370 ASP B C 1
ATOM 6412 O O . ASP B 1 370 ? 2.348 -9.016 -18.688 1 92.06 370 ASP B O 1
ATOM 6416 N N . GLY B 1 371 ? 3.166 -10.594 -17.25 1 92.88 371 GLY B N 1
ATOM 6417 C CA . GLY B 1 371 ? 4.332 -10.859 -18.078 1 92.88 371 GLY B CA 1
ATOM 6418 C C . GLY B 1 371 ? 5.473 -9.891 -17.828 1 92.88 371 GLY B C 1
ATOM 6419 O O . GLY B 1 371 ? 6.562 -10.047 -18.391 1 92.88 371 GLY B O 1
ATOM 6420 N N . GLN B 1 372 ? 5.207 -8.898 -17.062 1 94.94 372 GLN B N 1
ATOM 6421 C CA . GLN B 1 372 ? 6.281 -7.969 -16.75 1 94.94 372 GLN B CA 1
ATOM 6422 C C . GLN B 1 372 ? 7.473 -8.688 -16.125 1 94.94 372 GLN B C 1
ATOM 6424 O O . GLN B 1 372 ? 7.305 -9.516 -15.219 1 94.94 372 GLN B O 1
ATOM 6429 N N . ILE B 1 373 ? 8.617 -8.367 -16.656 1 96.56 373 ILE B N 1
ATOM 6430 C CA . ILE B 1 373 ? 9.836 -8.992 -16.156 1 96.56 373 ILE B CA 1
ATOM 6431 C C . ILE B 1 373 ? 10.414 -8.156 -15.016 1 96.56 373 ILE B C 1
ATOM 6433 O O . ILE B 1 373 ? 10.688 -6.965 -15.195 1 96.56 373 ILE B O 1
ATOM 6437 N N . ILE B 1 374 ? 10.523 -8.758 -13.914 1 96.69 374 ILE B N 1
ATOM 6438 C CA . ILE B 1 374 ? 11.148 -8.164 -12.742 1 96.69 374 ILE B CA 1
ATOM 6439 C C . ILE B 1 374 ? 12.438 -8.914 -12.406 1 96.69 374 ILE B C 1
ATOM 6441 O O . ILE B 1 374 ? 12.398 -10.117 -12.133 1 96.69 374 ILE B O 1
ATOM 6445 N N . THR B 1 375 ? 13.477 -8.219 -12.43 1 97.25 375 THR B N 1
ATOM 6446 C CA . THR B 1 375 ? 14.75 -8.844 -12.086 1 97.25 375 THR B CA 1
ATOM 6447 C C . THR B 1 375 ? 15.234 -8.375 -10.719 1 97.25 375 THR B C 1
ATOM 6449 O O . THR B 1 375 ? 15.336 -7.168 -10.477 1 97.25 375 THR B O 1
ATOM 6452 N N . ILE B 1 376 ? 15.469 -9.25 -9.867 1 97.75 376 ILE B N 1
ATOM 6453 C CA . ILE B 1 376 ? 16.062 -8.953 -8.578 1 97.75 376 ILE B CA 1
ATOM 6454 C C . ILE B 1 376 ? 17.578 -9.172 -8.641 1 97.75 376 ILE B C 1
ATOM 6456 O O . ILE B 1 376 ? 18.047 -10.289 -8.914 1 97.75 376 ILE B O 1
ATOM 6460 N N . TRP B 1 377 ? 18.297 -8.133 -8.391 1 96.69 377 TRP B N 1
ATOM 6461 C CA . TRP B 1 377 ? 19.75 -8.172 -8.531 1 96.69 377 TRP B CA 1
ATOM 6462 C C . TRP B 1 377 ? 20.422 -8.273 -7.164 1 96.69 377 TRP B C 1
ATOM 6464 O O . TRP B 1 377 ? 19.906 -7.758 -6.168 1 96.69 377 TRP B O 1
ATOM 6474 N N . ALA B 1 378 ? 21.5 -8.93 -7.148 1 96.62 378 ALA B N 1
ATOM 6475 C CA . ALA B 1 378 ? 22.312 -9.055 -5.941 1 96.62 378 ALA B CA 1
ATOM 6476 C C . ALA B 1 378 ? 23.812 -9.117 -6.285 1 96.62 378 ALA B C 1
ATOM 6478 O O . ALA B 1 378 ? 24.172 -9.547 -7.379 1 96.62 378 ALA B O 1
ATOM 6479 N N . GLU B 1 379 ? 24.609 -8.703 -5.344 1 93.06 379 GLU B N 1
ATOM 6480 C CA . GLU B 1 379 ? 26.062 -8.758 -5.512 1 93.06 379 GLU B CA 1
ATOM 6481 C C . GLU B 1 379 ? 26.594 -10.18 -5.316 1 93.06 379 GLU B C 1
ATOM 6483 O O . GLU B 1 379 ? 27.672 -10.516 -5.789 1 93.06 379 GLU B O 1
ATOM 6488 N N . ASP B 1 380 ? 25.812 -10.875 -4.586 1 93.5 380 ASP B N 1
ATOM 6489 C CA . ASP B 1 380 ? 26.141 -12.266 -4.305 1 93.5 380 ASP B CA 1
ATOM 6490 C C . ASP B 1 380 ? 24.953 -13.18 -4.594 1 93.5 380 ASP B C 1
ATOM 6492 O O . ASP B 1 380 ? 23.812 -12.844 -4.266 1 93.5 380 ASP B O 1
ATOM 6496 N N . LYS B 1 381 ? 25.281 -14.312 -5.188 1 93.31 381 LYS B N 1
ATOM 6497 C CA . LYS B 1 381 ? 24.25 -15.258 -5.582 1 93.31 381 LYS B CA 1
ATOM 6498 C C . LYS B 1 381 ? 23.453 -15.727 -4.367 1 93.31 381 LYS B C 1
ATOM 6500 O O . LYS B 1 381 ? 22.25 -16.016 -4.477 1 93.31 381 LYS B O 1
ATOM 6505 N N . SER B 1 382 ? 24.062 -15.758 -3.266 1 91 382 SER B N 1
ATOM 6506 C CA . SER B 1 382 ? 23.422 -16.266 -2.061 1 91 382 SER B CA 1
ATOM 6507 C C . SER B 1 382 ? 22.359 -15.305 -1.548 1 91 382 SER B C 1
ATOM 6509 O O . SER B 1 382 ? 21.516 -15.68 -0.738 1 91 382 SER B O 1
ATOM 6511 N N . LEU B 1 383 ? 22.391 -14.102 -2.057 1 94.56 383 LEU B N 1
ATOM 6512 C CA . LEU B 1 383 ? 21.453 -13.086 -1.596 1 94.56 383 LEU B CA 1
ATOM 6513 C C . LEU B 1 383 ? 20.188 -13.078 -2.451 1 94.56 383 LEU B C 1
ATOM 6515 O O . LEU B 1 383 ? 19.188 -12.438 -2.094 1 94.56 383 LEU B O 1
ATOM 6519 N N . LEU B 1 384 ? 20.234 -13.82 -3.531 1 97.25 384 LEU B N 1
ATOM 6520 C CA . LEU B 1 384 ? 19.047 -13.875 -4.398 1 97.25 384 LEU B CA 1
ATOM 6521 C C . LEU B 1 384 ? 17.938 -14.688 -3.748 1 97.25 384 LEU B C 1
ATOM 6523 O O . LEU B 1 384 ? 18.203 -15.625 -2.994 1 97.25 384 LEU B O 1
ATOM 6527 N N . PRO B 1 385 ? 16.688 -14.305 -4.059 1 97.38 385 PRO B N 1
ATOM 6528 C CA . PRO B 1 385 ? 15.617 -15.195 -3.623 1 97.38 385 PRO B CA 1
ATOM 6529 C C . PRO B 1 385 ? 15.789 -16.625 -4.137 1 97.38 385 PRO B C 1
ATOM 6531 O O . PRO B 1 385 ? 16.234 -16.828 -5.27 1 97.38 385 PRO B O 1
ATOM 6534 N N . ASN B 1 386 ? 15.453 -17.516 -3.281 1 96.5 386 ASN B N 1
ATOM 6535 C CA . ASN B 1 386 ? 15.594 -18.906 -3.664 1 96.5 386 ASN B CA 1
ATOM 6536 C C . ASN B 1 386 ? 14.57 -19.312 -4.723 1 96.5 386 ASN B C 1
ATOM 6538 O O . ASN B 1 386 ? 13.375 -19.062 -4.562 1 96.5 386 ASN B O 1
ATOM 6542 N N . TRP B 1 387 ? 15.055 -19.969 -5.695 1 97 387 TRP B N 1
ATOM 6543 C CA . TRP B 1 387 ? 14.242 -20.359 -6.84 1 97 387 TRP B CA 1
ATOM 6544 C C . TRP B 1 387 ? 13.094 -21.266 -6.402 1 97 387 TRP B C 1
ATOM 6546 O O . TRP B 1 387 ? 11.945 -21.062 -6.812 1 97 387 TRP B O 1
ATOM 6556 N N . ASP B 1 388 ? 13.398 -22.219 -5.66 1 96.56 388 ASP B N 1
ATOM 6557 C CA . ASP B 1 388 ? 12.422 -23.25 -5.312 1 96.56 388 ASP B CA 1
ATOM 6558 C C . ASP B 1 388 ? 11.359 -22.703 -4.359 1 96.56 388 ASP B C 1
ATOM 6560 O O . ASP B 1 388 ? 10.195 -23.094 -4.43 1 96.56 388 ASP B O 1
ATOM 6564 N N . LEU B 1 389 ? 11.742 -21.812 -3.486 1 95.44 389 LEU B N 1
ATOM 6565 C CA . LEU B 1 389 ? 10.766 -21.156 -2.621 1 95.44 389 LEU B CA 1
ATOM 6566 C C . LEU B 1 389 ? 9.797 -20.312 -3.439 1 95.44 389 LEU B C 1
ATOM 6568 O O . LEU B 1 389 ? 8.586 -20.328 -3.188 1 95.44 389 LEU B O 1
ATOM 6572 N N . LEU B 1 390 ? 10.328 -19.641 -4.375 1 97.12 390 LEU B N 1
ATOM 6573 C CA . LEU B 1 390 ? 9.469 -18.828 -5.23 1 97.12 390 LEU B CA 1
ATOM 6574 C C . LEU B 1 390 ? 8.555 -19.719 -6.078 1 97.12 390 LEU B C 1
ATOM 6576 O O . LEU B 1 390 ? 7.391 -19.375 -6.301 1 97.12 390 LEU B O 1
ATOM 6580 N N . ALA B 1 391 ? 9.125 -20.812 -6.508 1 97.06 391 ALA B N 1
ATOM 6581 C CA . ALA B 1 391 ? 8.359 -21.734 -7.352 1 97.06 391 ALA B CA 1
ATOM 6582 C C . ALA B 1 391 ? 7.18 -22.328 -6.586 1 97.06 391 ALA B C 1
ATOM 6584 O O . ALA B 1 391 ? 6.086 -22.469 -7.137 1 97.06 391 ALA B O 1
ATOM 6585 N N . ILE B 1 392 ? 7.41 -22.703 -5.387 1 96.81 392 ILE B N 1
ATOM 6586 C CA . ILE B 1 392 ? 6.316 -23.281 -4.617 1 96.81 392 ILE B CA 1
ATOM 6587 C C . ILE B 1 392 ? 5.285 -22.219 -4.281 1 96.81 392 ILE B C 1
ATOM 6589 O O . ILE B 1 392 ? 4.086 -22.5 -4.227 1 96.81 392 ILE B O 1
ATOM 6593 N N . GLN B 1 393 ? 5.715 -21 -3.988 1 96.19 393 GLN B N 1
ATOM 6594 C CA . GLN B 1 393 ? 4.797 -19.875 -3.768 1 96.19 393 GLN B CA 1
ATOM 6595 C C . GLN B 1 393 ? 3.963 -19.594 -5.012 1 96.19 393 GLN B C 1
ATOM 6597 O O . GLN B 1 393 ? 2.758 -19.344 -4.914 1 96.19 393 GLN B O 1
ATOM 6602 N N . TRP B 1 394 ? 4.598 -19.656 -6.16 1 96.5 394 TRP B N 1
ATOM 6603 C CA . TRP B 1 394 ? 3.928 -19.5 -7.445 1 96.5 394 TRP B CA 1
ATOM 6604 C C . TRP B 1 394 ? 2.871 -20.578 -7.641 1 96.5 394 TRP B C 1
ATOM 6606 O O . TRP B 1 394 ? 1.732 -20.281 -8.008 1 96.5 394 TRP B O 1
ATOM 6616 N N . LEU B 1 395 ? 3.188 -21.734 -7.355 1 96.94 395 LEU B N 1
ATOM 6617 C CA . LEU B 1 395 ? 2.256 -22.844 -7.477 1 96.94 395 LEU B CA 1
ATOM 6618 C C . LEU B 1 395 ? 1.077 -22.688 -6.523 1 96.94 395 LEU B C 1
ATOM 6620 O O . LEU B 1 395 ? -0.079 -22.812 -6.93 1 96.94 395 LEU B O 1
ATOM 6624 N N . ALA B 1 396 ? 1.394 -22.391 -5.305 1 96 396 ALA B N 1
ATOM 6625 C CA . ALA B 1 396 ? 0.365 -22.25 -4.277 1 96 396 ALA B CA 1
ATOM 6626 C C . ALA B 1 396 ? -0.63 -21.156 -4.645 1 96 396 ALA B C 1
ATOM 6628 O O . ALA B 1 396 ? -1.839 -21.328 -4.465 1 96 396 ALA B O 1
ATOM 6629 N N . SER B 1 397 ? -0.127 -20.109 -5.129 1 95.5 397 SER B N 1
ATOM 6630 C CA . SER B 1 397 ? -0.983 -18.984 -5.488 1 95.5 397 SER B CA 1
ATOM 6631 C C . SER B 1 397 ? -1.921 -19.344 -6.633 1 95.5 397 SER B C 1
ATOM 6633 O O . SER B 1 397 ? -3.109 -19.031 -6.598 1 95.5 397 SER B O 1
ATOM 6635 N N . ARG B 1 398 ? -1.405 -20 -7.605 1 96.19 398 ARG B N 1
ATOM 6636 C CA . ARG B 1 398 ? -2.23 -20.406 -8.734 1 96.19 398 ARG B CA 1
ATOM 6637 C C . ARG B 1 398 ? -3.311 -21.391 -8.297 1 96.19 398 ARG B C 1
ATOM 6639 O O . ARG B 1 398 ? -4.477 -21.25 -8.672 1 96.19 398 ARG B O 1
ATOM 6646 N N . LEU B 1 399 ? -2.955 -22.312 -7.48 1 96.31 399 LEU B N 1
ATOM 6647 C CA . LEU B 1 399 ? -3.926 -23.266 -6.961 1 96.31 399 LEU B CA 1
ATOM 6648 C C . LEU B 1 399 ? -5.035 -22.547 -6.195 1 96.31 399 LEU B C 1
ATOM 6650 O O . LEU B 1 399 ? -6.219 -22.797 -6.449 1 96.31 399 LEU B O 1
ATOM 6654 N N . HIS B 1 400 ? -4.617 -21.688 -5.379 1 94.31 400 HIS B N 1
ATOM 6655 C CA . HIS B 1 400 ? -5.551 -20.938 -4.535 1 94.31 400 HIS B CA 1
ATOM 6656 C C . HIS B 1 400 ? -6.578 -20.188 -5.375 1 94.31 400 HIS B C 1
ATOM 6658 O O . HIS B 1 400 ? -7.773 -20.219 -5.07 1 94.31 400 HIS B O 1
ATOM 6664 N N . ARG B 1 401 ? -6.121 -19.625 -6.387 1 95.19 401 ARG B N 1
ATOM 6665 C CA . ARG B 1 401 ? -7 -18.812 -7.223 1 95.19 401 ARG B CA 1
ATOM 6666 C C . ARG B 1 401 ? -7.898 -19.688 -8.086 1 95.19 401 ARG B C 1
ATOM 6668 O O . ARG B 1 401 ? -9.055 -19.344 -8.336 1 95.19 401 ARG B O 1
ATOM 6675 N N . LEU B 1 402 ? -7.395 -20.781 -8.453 1 96.31 402 LEU B N 1
ATOM 6676 C CA . LEU B 1 402 ? -8.172 -21.703 -9.266 1 96.31 402 LEU B CA 1
ATOM 6677 C C . LEU B 1 402 ? -9.258 -22.375 -8.43 1 96.31 402 LEU B C 1
ATOM 6679 O O . LEU B 1 402 ? -10.312 -22.734 -8.945 1 96.31 402 LEU B O 1
ATOM 6683 N N . TRP B 1 403 ? -9.031 -22.5 -7.125 1 93.44 403 TRP B N 1
ATOM 6684 C CA . TRP B 1 403 ? -10.016 -23.078 -6.215 1 93.44 403 TRP B CA 1
ATOM 6685 C C . TRP B 1 403 ? -11.062 -22.031 -5.812 1 93.44 403 TRP B C 1
ATOM 6687 O O . TRP B 1 403 ? -11.938 -22.312 -4.988 1 93.44 403 TRP B O 1
ATOM 6697 N N . GLY B 1 404 ? -10.867 -20.859 -6.258 1 91.19 404 GLY B N 1
ATOM 6698 C CA . GLY B 1 404 ? -11.867 -19.844 -5.98 1 91.19 404 GLY B CA 1
ATOM 6699 C C . GLY B 1 404 ? -11.367 -18.75 -5.059 1 91.19 404 GLY B C 1
ATOM 6700 O O . GLY B 1 404 ? -12.062 -17.75 -4.824 1 91.19 404 GLY B O 1
ATOM 6701 N N . GLY B 1 405 ? -10.266 -18.922 -4.484 1 85.69 405 GLY B N 1
ATOM 6702 C CA . GLY B 1 405 ? -9.641 -17.859 -3.701 1 85.69 405 GLY B CA 1
ATOM 6703 C C . GLY B 1 405 ? -10.297 -17.656 -2.348 1 85.69 405 GLY B C 1
ATOM 6704 O O . GLY B 1 405 ? -10.367 -16.531 -1.849 1 85.69 405 GLY B O 1
ATOM 6705 N N . ALA B 1 406 ? -10.859 -18.672 -1.819 1 79.69 406 ALA B N 1
ATOM 6706 C CA . ALA B 1 406 ? -11.461 -18.562 -0.492 1 79.69 406 ALA B CA 1
ATOM 6707 C C . ALA B 1 406 ? -10.414 -18.219 0.559 1 79.69 406 ALA B C 1
ATOM 6709 O O . ALA B 1 406 ? -9.227 -18.469 0.368 1 79.69 406 ALA B O 1
ATOM 6710 N N . GLY B 1 407 ? -10.938 -17.578 1.676 1 78.56 407 GLY B N 1
ATOM 6711 C CA . GLY B 1 407 ? -10.023 -17.172 2.732 1 78.56 407 GLY B CA 1
ATOM 6712 C C . GLY B 1 407 ? -9.086 -18.281 3.168 1 78.56 407 GLY B C 1
ATOM 6713 O O . GLY B 1 407 ? -9.523 -19.391 3.453 1 78.56 407 GLY B O 1
ATOM 6714 N N . LEU B 1 408 ? -7.887 -18.031 3.215 1 74.38 408 LEU B N 1
ATOM 6715 C CA . LEU B 1 408 ? -6.844 -19.016 3.414 1 74.38 408 LEU B CA 1
ATOM 6716 C C . LEU B 1 408 ? -6.852 -19.547 4.848 1 74.38 408 LEU B C 1
ATOM 6718 O O . LEU B 1 408 ? -6.332 -20.625 5.125 1 74.38 408 LEU B O 1
ATOM 6722 N N . HIS B 1 409 ? -7.398 -18.719 5.777 1 70.38 409 HIS B N 1
ATOM 6723 C CA . HIS B 1 409 ? -7.504 -19.141 7.164 1 70.38 409 HIS B CA 1
ATOM 6724 C C . HIS B 1 409 ? -8.344 -20.422 7.285 1 70.38 409 HIS B C 1
ATOM 6726 O O . HIS B 1 409 ? -8.164 -21.203 8.219 1 70.38 409 HIS B O 1
ATOM 6732 N N . LEU B 1 410 ? -9.102 -20.672 6.336 1 71.88 410 LEU B N 1
ATOM 6733 C CA . LEU B 1 410 ? -9.969 -21.859 6.332 1 71.88 410 LEU B CA 1
ATOM 6734 C C . LEU B 1 410 ? -9.164 -23.125 6.086 1 71.88 410 LEU B C 1
ATOM 6736 O O . LEU B 1 410 ? -9.633 -24.219 6.379 1 71.88 410 LEU B O 1
ATOM 6740 N N . TYR B 1 411 ? -7.965 -22.906 5.648 1 76.94 411 TYR B N 1
ATOM 6741 C CA . TYR B 1 411 ? -7.176 -24.078 5.254 1 76.94 411 TYR B CA 1
ATOM 6742 C C . TYR B 1 411 ? -6.145 -24.422 6.324 1 76.94 411 TYR B C 1
ATOM 6744 O O . TYR B 1 411 ? -5.449 -25.438 6.219 1 76.94 411 TYR B O 1
ATOM 6752 N N . ALA B 1 412 ? -6.148 -23.578 7.359 1 75.12 412 ALA B N 1
ATOM 6753 C CA . ALA B 1 412 ? -5.188 -23.828 8.43 1 75.12 412 ALA B CA 1
ATOM 6754 C C . ALA B 1 412 ? -5.555 -25.094 9.211 1 75.12 412 ALA B C 1
ATOM 6756 O O . ALA B 1 412 ? -6.73 -25.453 9.312 1 75.12 412 ALA B O 1
ATOM 6757 N N . PRO B 1 413 ? -4.465 -25.734 9.695 1 75.5 413 PRO B N 1
ATOM 6758 C CA . PRO B 1 413 ? -4.77 -26.859 10.578 1 75.5 413 PRO B CA 1
ATOM 6759 C C . PRO B 1 413 ? -5.672 -26.469 11.75 1 75.5 413 PRO B C 1
ATOM 6761 O O . PRO B 1 413 ? -5.648 -25.328 12.195 1 75.5 413 PRO B O 1
ATOM 6764 N N . GLN B 1 414 ? -6.43 -27.391 12.172 1 69.81 414 GLN B N 1
ATOM 6765 C CA . GLN B 1 414 ? -7.422 -27.141 13.211 1 69.81 414 GLN B CA 1
ATOM 6766 C C . GLN B 1 414 ? -6.789 -26.484 14.43 1 69.81 414 GLN B C 1
ATOM 6768 O O . GLN B 1 414 ? -7.383 -25.594 15.039 1 69.81 414 GLN B O 1
ATOM 6773 N N . GLU B 1 415 ? -5.637 -26.891 14.773 1 69.88 415 GLU B N 1
ATOM 6774 C CA . GLU B 1 415 ? -4.949 -26.344 15.945 1 69.88 415 GLU B CA 1
ATOM 6775 C C . GLU B 1 415 ? -4.676 -24.859 15.773 1 69.88 415 GLU B C 1
ATOM 6777 O O . GLU B 1 415 ? -4.668 -24.109 16.75 1 69.88 415 GLU B O 1
ATOM 6782 N N . GLU B 1 416 ? -4.535 -24.469 14.562 1 67.25 416 GLU B N 1
ATOM 6783 C CA . GLU B 1 416 ? -4.238 -23.078 14.258 1 67.25 416 GLU B CA 1
ATOM 6784 C C . GLU B 1 416 ? -5.516 -22.234 14.195 1 67.25 416 GLU B C 1
ATOM 6786 O O . GLU B 1 416 ? -5.492 -21.031 14.484 1 67.25 416 GLU B O 1
ATOM 6791 N N . GLN B 1 417 ? -6.484 -22.875 13.82 1 60.41 417 GLN B N 1
ATOM 6792 C CA . GLN B 1 417 ? -7.77 -22.188 13.75 1 60.41 417 GLN B CA 1
ATOM 6793 C C . GLN B 1 417 ? -8.297 -21.844 15.141 1 60.41 417 GLN B C 1
ATOM 6795 O O . GLN B 1 417 ? -8.914 -20.797 15.336 1 60.41 417 GLN B O 1
ATOM 6800 N N . ASP B 1 418 ? -8.07 -22.641 16.047 1 53.78 418 ASP B N 1
ATOM 6801 C CA . ASP B 1 418 ? -8.5 -22.453 17.438 1 53.78 418 ASP B CA 1
ATOM 6802 C C . ASP B 1 418 ? -7.742 -21.312 18.094 1 53.78 418 ASP B C 1
ATOM 6804 O O . ASP B 1 418 ? -8.312 -20.547 18.875 1 53.78 418 ASP B O 1
ATOM 6808 N N . GLU B 1 419 ? -6.602 -21.25 17.844 1 50.53 419 GLU B N 1
ATOM 6809 C CA . GLU B 1 419 ? -5.812 -20.156 18.406 1 50.53 419 GLU B CA 1
ATOM 6810 C C . GLU B 1 419 ? -6.273 -18.812 17.859 1 50.53 419 GLU B C 1
ATOM 6812 O O . GLU B 1 419 ? -6.32 -17.812 18.594 1 50.53 419 GLU B O 1
ATOM 6817 N N . ASP B 1 420 ? -6.508 -18.828 16.719 1 49.41 420 ASP B N 1
ATOM 6818 C CA . ASP B 1 420 ? -7.043 -17.594 16.141 1 49.41 420 ASP B CA 1
ATOM 6819 C C . ASP B 1 420 ? -8.398 -17.25 16.75 1 49.41 420 ASP B C 1
ATOM 6821 O O . ASP B 1 420 ? -8.688 -16.094 17.031 1 49.41 420 ASP B O 1
ATOM 6825 N N . ALA B 1 421 ? -9.172 -18.344 17 1 44.22 421 ALA B N 1
ATOM 6826 C CA . ALA B 1 421 ? -10.453 -18.188 17.672 1 44.22 421 ALA B CA 1
ATOM 6827 C C . ALA B 1 421 ? -10.258 -17.859 19.141 1 44.22 421 ALA B C 1
ATOM 6829 O O . ALA B 1 421 ? -11.016 -17.078 19.719 1 44.22 421 ALA B O 1
ATOM 6830 N N . GLY B 1 422 ? -9.406 -18.547 19.734 1 40.41 422 GLY B N 1
ATOM 6831 C CA . GLY B 1 422 ? -9.133 -18.344 21.156 1 40.41 422 GLY B CA 1
ATOM 6832 C C . GLY B 1 422 ? -8.422 -17.031 21.453 1 40.41 422 GLY B C 1
ATOM 6833 O O . GLY B 1 422 ? -8.578 -16.469 22.531 1 40.41 422 GLY B O 1
ATOM 6834 N N . GLY B 1 423 ? -7.449 -16.797 20.859 1 37.97 423 GLY B N 1
ATOM 6835 C CA . GLY B 1 423 ? -6.883 -15.477 21.109 1 37.97 423 GLY B CA 1
ATOM 6836 C C . GLY B 1 423 ? -7.895 -14.359 20.953 1 37.97 423 GLY B C 1
ATOM 6837 O O . GLY B 1 423 ? -7.656 -13.234 21.422 1 37.97 423 GLY B O 1
ATOM 6838 N N . ARG B 1 424 ? -8.977 -14.742 20.359 1 35.34 424 ARG B N 1
ATOM 6839 C CA . ARG B 1 424 ? -10.219 -13.969 20.375 1 35.34 424 ARG B CA 1
ATOM 6840 C C . ARG B 1 424 ? -10.859 -14 21.75 1 35.34 424 ARG B C 1
ATOM 6842 O O . ARG B 1 424 ? -11.469 -13.016 22.188 1 35.34 424 ARG B O 1
ATOM 6849 N N . ARG B 1 425 ? -10.898 -15.078 22.547 1 32.91 425 ARG B N 1
ATOM 6850 C CA . ARG B 1 425 ? -11.578 -15.203 23.844 1 32.91 425 ARG B CA 1
ATOM 6851 C C . ARG B 1 425 ? -10.797 -14.492 24.938 1 32.91 425 ARG B C 1
ATOM 6853 O O . ARG B 1 425 ? -11.367 -14.117 25.969 1 32.91 425 ARG B O 1
ATOM 6860 N N . GLN B 1 426 ? -9.625 -14.562 25.016 1 26.84 426 GLN B N 1
ATOM 6861 C CA . GLN B 1 426 ? -9.078 -13.93 26.203 1 26.84 426 GLN B CA 1
ATOM 6862 C C . GLN B 1 426 ? -9.227 -12.414 26.141 1 26.84 426 GLN B C 1
ATOM 6864 O O . GLN B 1 426 ? -8.945 -11.719 27.125 1 26.84 426 GLN B O 1
ATOM 6869 N N . MET B 1 427 ? -9.406 -11.93 25.062 1 24.78 427 MET B N 1
ATOM 6870 C CA . MET B 1 427 ? -9.727 -10.508 25.188 1 24.78 427 MET B CA 1
ATOM 6871 C C . MET B 1 427 ? -11.219 -10.305 25.391 1 24.78 427 MET B C 1
ATOM 6873 O O . MET B 1 427 ? -11.703 -9.164 25.391 1 24.78 427 MET B O 1
ATOM 6877 N N . ASP B 1 428 ? -12.016 -11.352 25.484 1 20.83 428 ASP B N 1
ATOM 6878 C CA . ASP B 1 428 ? -13.25 -11.109 26.219 1 20.83 428 ASP B CA 1
ATOM 6879 C C . ASP B 1 428 ? -12.984 -11.031 27.719 1 20.83 428 ASP B C 1
ATOM 6881 O O . ASP B 1 428 ? -12.258 -11.859 28.281 1 20.83 428 ASP B O 1
#

Solvent-accessible surface area (backbone atoms only — not comparable to full-atom values): 45988 Å² total; per-residue (Å²): 130,80,72,58,57,71,68,75,74,48,73,65,57,50,54,50,53,49,49,36,42,50,53,39,64,64,38,76,50,84,41,42,34,73,47,72,68,49,51,53,37,48,54,42,32,38,67,56,69,61,48,33,62,64,50,53,86,49,78,64,20,46,96,87,41,45,50,68,57,50,37,52,51,42,43,52,43,49,51,48,44,72,64,36,74,90,30,47,70,55,43,70,76,39,46,66,54,68,40,17,25,41,42,42,33,44,66,69,63,35,56,62,69,58,51,49,51,50,44,47,36,61,70,70,43,54,73,68,54,26,51,50,53,53,49,46,42,50,51,20,47,70,42,62,15,56,39,33,36,37,15,52,46,30,53,76,69,53,33,66,66,52,49,57,60,76,40,55,62,66,34,50,48,50,35,34,57,40,44,41,63,18,6,65,86,35,63,31,76,56,55,41,84,36,58,52,49,50,67,67,46,71,84,36,27,66,56,44,42,59,49,24,50,57,43,29,33,66,57,56,30,67,68,58,39,50,51,54,48,50,65,47,36,85,79,44,63,62,42,72,60,28,21,26,25,38,48,39,28,27,52,46,54,46,54,37,44,44,66,22,44,35,42,47,41,70,73,46,79,48,70,48,76,41,69,46,59,85,86,55,80,70,48,56,56,62,64,72,71,59,74,71,80,81,65,82,72,71,81,77,79,85,79,80,84,71,75,76,68,72,76,62,47,57,70,39,67,33,32,28,44,34,23,32,32,29,61,40,75,29,23,63,41,79,22,58,84,31,59,55,95,42,75,54,53,60,62,87,79,33,51,32,86,78,64,67,80,71,78,44,59,24,62,34,57,45,59,71,48,67,14,26,59,40,67,50,50,21,78,41,72,77,51,36,59,37,62,66,58,37,42,52,37,29,49,34,25,52,41,41,12,55,18,22,49,52,70,49,72,74,32,39,55,67,76,55,45,46,47,62,52,42,67,53,48,70,74,98,128,78,72,56,56,71,69,73,73,47,73,66,56,50,53,49,53,48,50,37,42,50,53,39,63,64,40,75,51,86,41,41,34,75,48,72,68,50,51,53,36,47,53,42,33,39,66,56,68,62,48,34,61,64,50,54,87,48,80,63,22,47,97,86,41,47,50,66,58,49,38,53,52,42,44,53,42,50,51,50,45,71,64,37,76,90,29,47,70,55,43,70,76,40,45,66,54,67,42,17,25,42,42,42,34,45,66,69,63,36,55,62,71,58,51,51,50,49,43,47,37,61,70,69,43,53,74,66,53,26,50,50,54,52,48,46,42,49,52,20,46,69,43,61,14,58,40,34,37,38,15,52,48,30,52,77,69,51,33,66,68,52,50,56,59,75,42,55,62,66,33,51,48,50,35,34,57,40,44,40,63,19,6,66,86,35,64,32,76,54,57,40,85,35,57,50,48,51,70,67,47,71,85,36,26,66,56,43,40,60,50,25,48,55,42,30,32,65,60,55,31,67,67,58,38,50,53,56,47,54,59,46,34,89,81,36,62,55,44,67,60,24,21,24,24,38,48,39,28,26,51,48,53,45,54,38,45,43,67,21,44,35,40,47,40,70,72,47,78,48,70,51,76,41,72,45,58,85,87,56,80,71,46,57,55,60,64,72,70,61,75,73,80,82,66,85,76,72,83,75,82,85,74,84,87,77,72,75,66,74,72,64,46,59,70,40,66,32,32,28,43,33,23,31,32,28,63,40,75,27,24,65,41,78,21,58,84,33,59,55,96,42,74,54,55,60,62,86,80,34,53,33,86,80,64,66,80,73,80,45,60,27,61,34,55,45,59,71,50,66,16,28,58,41,68,48,50,22,77,43,74,76,51,33,59,37,62,65,58,37,43,51,37,31,49,33,23,52,41,40,13,54,17,22,49,50,70,50,72,75,33,38,57,69,76,55,44,45,47,63,53,41,68,52,49,72,75,98